Protein AF-0000000087188256 (afdb_homodimer)

Solvent-accessible surface area (backbone atoms only — not comparable to full-atom values): 74090 Å² total; per-residue (Å²): 130,82,76,53,40,55,64,13,43,47,50,51,50,42,29,42,45,52,64,39,50,63,57,51,50,11,58,76,67,72,49,51,45,66,59,46,51,31,27,42,73,59,76,47,74,75,54,70,71,54,49,48,51,50,19,58,75,37,52,33,52,64,63,39,67,71,47,42,60,45,68,49,60,55,23,63,64,74,41,80,24,57,33,60,42,54,86,66,41,47,38,38,49,51,63,48,43,24,70,63,42,73,34,23,54,43,55,33,50,53,41,55,48,48,52,42,57,60,34,44,57,50,87,85,46,42,22,36,36,41,39,37,37,36,38,26,38,66,66,56,36,52,51,35,39,58,62,68,46,39,80,75,47,45,57,59,55,47,46,52,26,66,70,70,21,71,79,38,73,60,27,36,43,33,44,49,40,50,42,35,41,69,73,64,40,37,42,32,33,36,33,42,35,37,30,43,17,38,30,53,29,60,44,72,58,52,92,25,52,26,11,37,67,74,42,28,40,41,43,53,84,69,87,52,82,69,44,78,73,76,57,39,52,56,67,33,37,53,39,38,25,11,36,63,17,27,36,38,36,33,22,21,28,69,50,67,53,81,59,40,34,64,42,39,29,37,29,43,33,55,48,42,42,38,55,50,97,90,40,53,30,33,51,50,26,26,36,19,24,49,36,64,88,44,96,44,85,45,23,45,33,65,41,53,48,44,71,64,58,32,50,52,64,72,54,68,69,94,60,88,55,19,7,38,33,41,34,21,37,37,43,51,56,62,63,72,62,64,80,69,81,70,85,70,81,69,76,66,72,78,77,40,68,67,56,50,51,52,43,41,50,49,35,48,25,67,36,32,24,61,20,41,44,51,33,65,89,42,65,27,54,35,43,46,34,40,30,31,30,44,66,88,37,78,72,40,68,77,40,71,61,49,19,65,72,44,26,40,45,58,40,50,34,53,31,25,56,51,53,68,56,58,36,74,53,64,85,53,90,86,43,23,18,48,49,77,38,73,35,67,33,69,37,69,75,49,46,77,84,63,57,46,61,20,55,23,35,36,32,36,22,55,49,77,62,76,72,62,50,76,63,43,28,40,34,32,30,34,58,68,28,40,55,29,36,79,42,70,52,78,87,62,65,87,55,55,75,58,21,37,31,38,37,24,27,20,39,47,40,30,84,81,29,52,39,13,68,58,38,37,48,53,51,57,34,15,34,54,93,81,42,56,45,80,43,75,34,63,55,28,32,68,46,27,29,85,64,49,44,54,45,54,53,49,35,54,51,48,46,47,49,51,52,47,61,46,61,50,75,78,76,71,74,82,61,84,85,76,80,80,78,55,51,59,53,55,49,73,69,74,78,80,71,78,73,65,90,86,64,80,46,72,66,40,82,69,43,68,42,40,34,67,46,97,81,45,18,45,37,33,39,38,32,31,35,35,54,88,69,32,58,43,86,52,43,33,24,72,42,38,21,40,49,59,96,77,76,85,56,52,69,41,49,68,64,42,73,44,50,74,38,42,37,41,62,57,98,78,20,36,33,40,40,83,90,41,55,47,29,29,37,35,38,28,35,30,50,94,60,45,93,59,63,47,92,78,40,31,45,26,60,41,78,37,84,50,83,76,75,77,126,128,81,75,54,40,56,66,13,44,48,52,50,49,41,28,41,45,52,64,39,51,62,56,52,50,12,57,76,67,73,47,52,45,66,58,44,50,31,26,45,73,59,74,46,75,76,54,70,69,54,49,49,51,49,19,58,74,36,53,33,53,66,64,39,68,70,46,43,62,45,68,51,61,55,24,63,64,75,40,79,25,56,34,60,42,53,86,67,42,46,37,38,49,53,62,47,42,24,71,62,42,74,35,24,53,44,55,34,52,55,40,56,48,48,52,45,60,61,35,43,58,52,85,83,47,41,22,37,36,39,39,38,38,35,38,25,39,65,66,55,36,52,51,35,39,57,60,69,47,38,79,76,47,46,57,60,54,46,46,52,27,64,68,71,23,72,79,40,72,60,26,36,43,32,44,50,38,49,41,35,42,68,74,64,40,37,42,33,34,37,31,44,36,36,30,43,17,39,30,54,30,61,45,73,58,53,90,25,52,26,13,37,69,72,40,29,39,41,41,52,84,70,88,50,83,67,43,76,73,78,56,38,51,56,68,33,37,54,38,38,26,11,35,63,17,28,35,38,36,34,22,21,27,67,50,67,53,80,60,41,37,65,40,40,29,38,28,44,30,56,48,44,42,36,56,50,96,90,40,52,31,32,51,51,27,26,37,18,24,49,36,64,86,44,96,44,85,44,23,46,34,64,40,55,51,44,71,65,59,32,49,51,65,72,54,68,68,95,61,87,57,20,7,38,33,42,34,21,38,37,43,51,54,61,62,73,63,66,81,68,80,72,85,70,80,69,77,65,71,78,76,39,68,67,58,51,51,53,42,41,49,49,36,49,24,68,36,34,25,61,18,42,44,53,32,66,89,42,65,28,54,35,43,46,34,39,30,31,31,44,67,88,37,79,73,40,69,76,40,71,60,50,20,65,73,46,28,40,44,58,41,49,32,53,31,25,56,52,52,67,57,58,36,76,54,66,84,54,90,86,42,22,19,48,49,78,36,72,35,66,35,69,36,69,73,48,46,78,83,64,58,46,61,20,56,24,34,36,33,36,22,55,49,78,62,74,72,61,50,77,63,42,28,40,34,31,31,34,59,66,28,40,54,29,36,78,42,72,52,77,88,62,63,89,53,54,74,58,21,37,32,38,37,23,28,21,40,48,40,30,82,82,30,52,40,12,66,59,40,38,47,52,50,58,33,14,33,54,93,81,44,55,45,80,40,76,35,63,55,29,32,68,46,27,29,84,66,50,45,53,44,54,52,50,35,53,51,48,48,47,48,51,52,46,62,46,61,49,76,78,75,70,74,80,63,87,88,79,82,81,79,50,49,58,53,53,48,71,69,71,79,78,68,78,75,66,89,86,64,79,48,71,65,40,81,69,45,65,42,40,34,67,46,97,83,43,18,44,36,34,39,38,33,32,36,36,53,88,70,35,58,42,86,51,44,34,25,75,42,38,22,40,51,59,97,76,75,85,55,52,68,41,51,70,66,41,73,44,51,74,36,42,37,40,60,55,97,77,20,36,34,41,39,83,88,42,54,47,29,28,36,36,35,28,35,31,50,94,62,45,91,60,64,47,91,78,40,34,46,26,60,40,76,38,84,52,83,75,74,78,129

Radius of gyration: 37.65 Å; Cα contacts (8 Å, |Δi|>4): 3188; chains: 2; bounding box: 120×112×78 Å

Organism: Streptomyces mobaraensis (NCBI:txid35621)

Foldseek 3Di:
DQDAFQLQLLLVVLCQQLLHDLCRLCVQLVHDSVVSVCRNVPVDPDDPVSLCSSCVVSVHDSVCSVRVQFHRPNGFDQAKFFAFDDPVPDWFQFDPLLVVDALALLLLLQLVVLVQLLQAQDQQAAKEKEKEKEKEFDPLLVLLCVLRVVVVVVLVLCQLCVVVCVPDPLSVLLSVLVCCCPVVRIKMKIKMWIFNGAWFDDFCCDDTSNCLLPPDAQDDPRPDLLRLADGSSSSSSLQSQASFSKKKKWWAHPDDDSRHGGGWIKMKHAHTWGDGPRTIGHGIMMRAGQRSPDPDRSDHGIGRDHPVSCVSNVNDDPDSGGIMMMMGIRGFRDPPPPPPVDDDPPPPVNTDVVVSQVSSLLSCLLWQLQLCADEQSRHRNYKYWYFYYYSRHGPGHIDTRHNCVQPVQVSLQLRCVSNVNADCADDDASHKHKDWDKFFFFAWPADPPDGFIFIKMKIKHADDDCNNPAFQWEWEDEQSRTTQEIGHQPPQDPLFGTMYMYIYAACSRPVPTGCSSSRSSLQSQQADNSSNDGADDPSNCNTGHPCRRVSVVVRVVRNSVSRNVRRPDDDPPPDDDDDPFSFRLADAPDPPPPDDPPDADDWDWDGKGWDQDPLLKIKIKTKTFDDPSHDLAWWKAKWKFWADPDDDTHTFAFPDKQWDDQWGADPRTTRGHPPDRMTMMITITDPVPDPDRPVVTYMYIDIDTDDPPDD/DQPAFQLQLLLVVLCQQLLHDLCRLCVQLVHDSVVSNCRNVPVDPDDPVSLCSSCVVSVHDSVCSVRVQFHRPNGFDQAKFFAFDDPVPDWFQFDPLLVVDALALLLLLQLVVLVLLLQAQDQQAAKEKEKEKEKEFDPLLVLLCVLRVVVVVVLVLCQLCVVVCVPDPLSVLLSVLVCCCPVVRIKMKIKMWIFNGAWFDDFCCDDTSNCLLPPDAQDDPRPDLLRLADGSSSSSSLQSQASQSKKKKWWAHPDDDSRHGGGWIKMKHAHTWGDGPRTIGHGIMMRAGQRSPDPDRSDHGIGRDHPVSCVSNVNDDPDSGGIMMMMGIRGFRPPPPPPPVDDDPPPPVNTDVVVSQVSSLLSCLLWQLQLCADEQSRHRNYKYWYFYYYSRHGPGHIDTRHNCVQPVQVSLQLRCLSNVNADCADDDASHKHKDWDWFFFFAWPADPPDGFIFIKMKIKHADDDCNNPDFQWEWEDEQSRTTQEIGHQPPQDPLFGTMYMYIYAACSRPVPTGCSSSRSSLQSQQADNSSNDGADDPSNCNTGHPCRRVSVVVRVVRNSVSRNVRRPDDPPDPDDDDDPFSQRLADAPPPPPPDDPPDADDWDWDGKTWDQDPVLKIKIKTKTFDDPSHDLAFWKAKWKFWADPDDDTHTFAFPDKQWDDQWGADPRTTRGHPPDRMTMMITITDCVPDPDRPVVTGMYIDIDTDDPPDD

pLDDT: mean 82.75, std 16.79, range [26.28, 98.81]

Secondary structure (DSSP, 8-state):
------HHHHHHHHHHHTT--HHHHHHHHT--HHHHHHHHTTS----HHHHHHHHHHTT--HHHHHH--S--SSS--SEEEEEEPPTT--EE-S-HHHHTS-S-HHHHHHHHHHHHHHTBS-TTSPEEEEEEEEEE-HHHHHHHHHHTTHHHHHHHHHHHTTTTTSS-HHHHHHHHHHHHHHTS--EEEEEEEEESB--S-S-SSSSSHHIIIIIEES------TT-S--SS-TTHHHHHTEEEEEEEEEEE-SS-BTTB-S-EEEEEEEEEEEEETTEEEEEEEEEEEE-TTSSSTT-EE-EE--HHHHHHTT---SSSSSEEEEEEEEE----TTS---S-------TT-HHHHHHHHHHHHHHHHTTTT--BTTBPPSEEEEEEEEETTEEEEEEEE--HHHHSHHHHHHHHHHHHT--BSS--STT-EEEEEEEEEEPPTTS--S--EEEEEEEEEEE---GGG-SSSEEEEE-TT----EEEEPTTPPTTPPPEEEEEE-GGGG-TTSTTHHHHHHHHHHT--TT-------HHHHHHT-TTTHHHHHHHHHHHHHHHHHHHS-------SS------TTB----------TTSPBPPEEEEEEEEE-TTS-EEEEEEEE--TTB-TTS-EEEEEEEE-SSS---EE-EEEEEEEESEEEETTEEEEPTT-SEEEEEEEE-GGG-SS-GGGSEEEEEEEESS----/------HHHHHHHHHHHTT--HHHHHHHHT--HHHHHHHHTTS----HHHHHHHHHHTT--HHHHHH--S--SSS--SEEEEEEPPTT--EE-S-HHHHTS-S-HHHHHHHHHHHHHHTBS-TTSPEEEEEEEEEE-HHHHHHHHHHTTHHHHHHHHHHHTTTTTSS-HHHHHHHHHHHHHHTS--EEEEEEEEESB--S-S-SSSSSHHIIIIIEES------TT-S--SS-TTHHHHHTEEEEEEEEEEE-SS-BTTB-S-EEEEEEEEEEEEETTEEEEEEEEEEEE-TTSSSTT-EE-EE--HHHHHHTT---SSSSSEEEEEEEEE----TTS---S-------TT-HHHHHHHHHHHHHHHHTTTT--BTTBPPSEEEEEEEEETTEEEEEEEE--HHHHSHHHHHHHHHHHHT--BSS--STT-EEEEEEEEEEPPTTS--S--EEEEEEEEEEE---GGG-SSSEEEEE-TT----EEEEPTTPPTTPPPEEEEEE-GGGG-TTSTTHHHHHHHHHHT--TT-------HHHHHHT-TTTHHHHHHHHHHHHHHHHHHHS-------SS------TTB----------TTSPBPPEEEEEEEEE-TTS-EEEEEEEE--TTB-TTS-EEEEEEEE-SSS---EE-EEEEEEEESEEEETTEEEEPTT-SEEEEEEEE-GGG-SS-GGGSEEEEEEEESS----

Nearest PDB structures (foldseek):
  1adr-assembly1_A  TM=9.520E-01  e=1.639E-02  Lederbergvirus P22
  2b5a-assembly1_A  TM=8.660E-01  e=9.664E-03  [Bacillus] caldolyticus
  6jq1-assembly1_A  TM=9.090E-01  e=2.501E-02  Deinococcus geothermalis DSM 11300
  3f51-assembly1_A  TM=9.270E-01  e=8.427E-02  Corynebacterium glutamicum
  3f52-assembly1_A  TM=8.864E-01  e=9.366E-02  Corynebacterium glutamicum

Structure (mmCIF, N/CA/C/O backbone):
data_AF-0000000087188256-model_v1
#
loop_
_entity.id
_entity.type
_entity.pdbx_description
1 polymer 'Helix-turn-helix transcriptional regulator'
#
loop_
_atom_site.group_PDB
_atom_site.id
_atom_site.type_symbol
_atom_site.label_atom_id
_atom_site.label_alt_id
_atom_site.label_comp_id
_atom_site.label_asym_id
_atom_site.label_entity_id
_atom_site.label_seq_id
_atom_site.pdbx_PDB_ins_code
_atom_site.Cartn_x
_atom_site.Cartn_y
_atom_site.Cartn_z
_atom_site.occupancy
_atom_site.B_iso_or_equiv
_atom_site.auth_seq_id
_atom_site.auth_comp_id
_atom_site.auth_asym_id
_atom_site.auth_atom_id
_atom_site.pdbx_PDB_model_num
ATOM 1 N N . MET A 1 1 ? -7.973 -43.094 -18.516 1 27.81 1 MET A N 1
ATOM 2 C CA . MET A 1 1 ? -6.621 -43.625 -18.75 1 27.81 1 MET A CA 1
ATOM 3 C C . MET A 1 1 ? -5.648 -42.469 -19.016 1 27.81 1 MET A C 1
ATOM 5 O O . MET A 1 1 ? -5.855 -41.688 -19.938 1 27.81 1 MET A O 1
ATOM 9 N N . GLU A 1 2 ? -5.098 -41.875 -18 1 38.44 2 GLU A N 1
ATOM 10 C CA . GLU A 1 2 ? -4.297 -40.656 -17.906 1 38.44 2 GLU A CA 1
ATOM 11 C C . GLU A 1 2 ? -3.176 -40.656 -18.938 1 38.44 2 GLU A C 1
ATOM 13 O O . GLU A 1 2 ? -2.34 -41.562 -18.969 1 38.44 2 GLU A O 1
ATOM 18 N N . ALA A 1 3 ? -3.375 -40.281 -20.078 1 46.19 3 ALA A N 1
ATOM 19 C CA . ALA A 1 3 ? -2.512 -40.5 -21.234 1 46.19 3 ALA A CA 1
ATOM 20 C C . ALA A 1 3 ? -1.069 -40.125 -20.922 1 46.19 3 ALA A C 1
ATOM 22 O O . ALA A 1 3 ? -0.812 -39.031 -20.406 1 46.19 3 ALA A O 1
ATOM 23 N N . ALA A 1 4 ? -0.248 -41.062 -20.672 1 55.19 4 ALA A N 1
ATOM 24 C CA . ALA A 1 4 ? 1.195 -41 -20.469 1 55.19 4 ALA A CA 1
ATOM 25 C C . ALA A 1 4 ? 1.853 -40.062 -21.484 1 55.19 4 ALA A C 1
ATOM 27 O O . ALA A 1 4 ? 1.381 -39.938 -22.609 1 55.19 4 ALA A O 1
ATOM 28 N N . GLU A 1 5 ? 2.467 -39 -20.953 1 64.12 5 GLU A N 1
ATOM 29 C CA . GLU A 1 5 ? 3.258 -38.125 -21.812 1 64.12 5 GLU A CA 1
ATOM 30 C C . GLU A 1 5 ? 3.99 -38.938 -22.875 1 64.12 5 GLU A C 1
ATOM 32 O O . GLU A 1 5 ? 4.336 -40.094 -22.672 1 64.12 5 GLU A O 1
ATOM 37 N N . ASP A 1 6 ? 3.881 -38.469 -24.188 1 76.31 6 ASP A N 1
ATOM 38 C CA . ASP A 1 6 ? 4.641 -39.094 -25.25 1 76.31 6 ASP A CA 1
ATOM 39 C C . ASP A 1 6 ? 6.121 -39.188 -24.891 1 76.31 6 ASP A C 1
ATOM 41 O O . ASP A 1 6 ? 6.633 -38.375 -24.125 1 76.31 6 ASP A O 1
ATOM 45 N N . PHE A 1 7 ? 6.801 -40.25 -25.297 1 82.06 7 PHE A N 1
ATOM 46 C CA . PHE A 1 7 ? 8.195 -40.5 -24.984 1 82.06 7 PHE A CA 1
ATOM 47 C C . PHE A 1 7 ? 9.086 -39.344 -25.391 1 82.06 7 PHE A C 1
ATOM 49 O O . PHE A 1 7 ? 9.992 -38.938 -24.656 1 82.06 7 PHE A O 1
ATOM 56 N N . GLY A 1 8 ? 8.766 -38.75 -26.5 1 81.5 8 GLY A N 1
ATOM 57 C CA . GLY A 1 8 ? 9.609 -37.688 -27.031 1 81.5 8 GLY A CA 1
ATOM 58 C C . GLY A 1 8 ? 9.719 -36.5 -26.094 1 81.5 8 GLY A C 1
ATOM 59 O O . GLY A 1 8 ? 10.812 -36.188 -25.609 1 81.5 8 GLY A O 1
ATOM 60 N N . PRO A 1 9 ? 8.594 -35.938 -25.828 1 78.38 9 PRO A N 1
ATOM 61 C CA . PRO A 1 9 ? 8.617 -34.781 -24.922 1 78.38 9 PRO A CA 1
ATOM 62 C C . PRO A 1 9 ? 9.195 -35.156 -23.547 1 78.38 9 PRO A C 1
ATOM 64 O O . PRO A 1 9 ? 9.898 -34.344 -22.938 1 78.38 9 PRO A O 1
ATOM 67 N N . TRP A 1 10 ? 8.898 -36.219 -23.094 1 78.12 10 TRP A N 1
ATOM 68 C CA . TRP A 1 10 ? 9.461 -36.688 -21.828 1 78.12 10 TRP A CA 1
ATOM 69 C C . TRP A 1 10 ? 10.977 -36.781 -21.906 1 78.12 10 TRP A C 1
ATOM 71 O O . TRP A 1 10 ? 11.672 -36.281 -21.016 1 78.12 10 TRP A O 1
ATOM 81 N N . LEU A 1 11 ? 11.539 -37.438 -22.984 1 80.88 11 LEU A N 1
ATOM 82 C CA . LEU A 1 11 ? 12.984 -37.562 -23.141 1 80.88 11 LEU A CA 1
ATOM 83 C C . LEU A 1 11 ? 13.656 -36.219 -23.234 1 80.88 11 LEU A C 1
ATOM 85 O O . LEU A 1 11 ? 14.703 -36 -22.625 1 80.88 11 LEU A O 1
ATOM 89 N N . ALA A 1 12 ? 13.047 -35.312 -23.922 1 78.69 12 ALA A N 1
ATOM 90 C CA . ALA A 1 12 ? 13.602 -33.969 -24.047 1 78.69 12 ALA A CA 1
ATOM 91 C C . ALA A 1 12 ? 13.711 -33.281 -22.688 1 78.69 12 ALA A C 1
ATOM 93 O O . ALA A 1 12 ? 14.727 -32.656 -22.375 1 78.69 12 ALA A O 1
ATOM 94 N N . ARG A 1 13 ? 12.742 -33.406 -21.953 1 77.12 13 ARG A N 1
ATOM 95 C CA . ARG A 1 13 ? 12.719 -32.844 -20.609 1 77.12 13 ARG A CA 1
ATOM 96 C C . ARG A 1 13 ? 13.789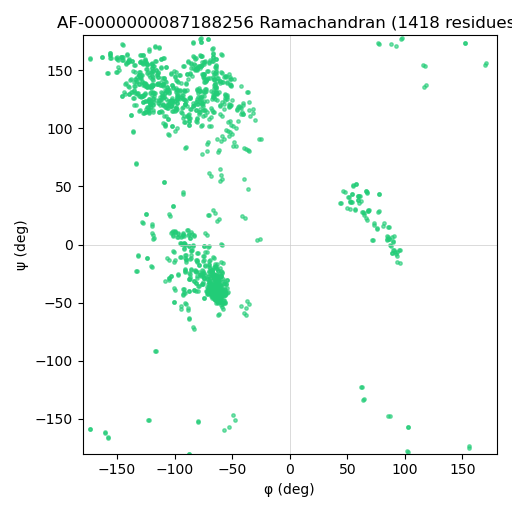 -33.5 -19.719 1 77.12 13 ARG A C 1
ATOM 98 O O . ARG A 1 13 ? 14.477 -32.781 -18.969 1 77.12 13 ARG A O 1
ATOM 105 N N . GLN A 1 14 ? 13.906 -34.781 -19.766 1 78 14 GLN A N 1
ATOM 106 C CA . GLN A 1 14 ? 14.891 -35.5 -18.953 1 78 14 GLN A CA 1
ATOM 107 C C . GLN A 1 14 ? 16.312 -35.094 -19.328 1 78 14 GLN A C 1
ATOM 109 O O . GLN A 1 14 ? 17.172 -34.969 -18.469 1 78 14 GLN A O 1
ATOM 114 N N . LEU A 1 15 ? 16.562 -34.938 -20.656 1 76.38 15 LEU A N 1
ATOM 115 C CA . LEU A 1 15 ? 17.875 -34.5 -21.094 1 76.38 15 LEU A CA 1
ATOM 116 C C . LEU A 1 15 ? 18.188 -33.094 -20.562 1 76.38 15 LEU A C 1
ATOM 118 O O . LEU A 1 15 ? 19.297 -32.844 -20.094 1 76.38 15 LEU A O 1
ATOM 122 N N . ARG A 1 16 ? 17.172 -32.281 -20.594 1 72.38 16 ARG A N 1
ATOM 123 C CA . ARG A 1 16 ? 17.328 -30.953 -20.031 1 72.38 16 ARG A CA 1
ATOM 124 C C . ARG A 1 16 ? 17.656 -31.016 -18.547 1 72.38 16 ARG A C 1
ATOM 126 O O . ARG A 1 16 ? 18.547 -30.312 -18.078 1 72.38 16 ARG A O 1
ATOM 133 N N . ASN A 1 17 ? 16.984 -31.828 -17.859 1 72.75 17 ASN A N 1
ATOM 134 C CA . ASN A 1 17 ? 17.188 -31.984 -16.422 1 72.75 17 ASN A CA 1
ATOM 135 C C . ASN A 1 17 ? 18.578 -32.5 -16.094 1 72.75 17 ASN A C 1
ATOM 137 O O . ASN A 1 17 ? 19.156 -32.156 -15.062 1 72.75 17 ASN A O 1
ATOM 141 N N . ALA A 1 18 ? 19.047 -33.375 -16.906 1 69.25 18 ALA A N 1
ATOM 142 C CA . ALA A 1 18 ? 20.344 -34 -16.703 1 69.25 18 ALA A CA 1
ATOM 143 C C . ALA A 1 18 ? 21.469 -33.125 -17.25 1 69.25 18 ALA A C 1
ATOM 145 O O . ALA A 1 18 ? 22.641 -33.469 -17.125 1 69.25 18 ALA A O 1
ATOM 146 N N . GLY A 1 19 ? 20.969 -31.953 -17.844 1 70.62 19 GLY A N 1
ATOM 147 C CA . GLY A 1 19 ? 21.953 -31.078 -18.469 1 70.62 19 GLY A CA 1
ATOM 148 C C . GLY A 1 19 ? 22.641 -31.719 -19.656 1 70.62 19 GLY A C 1
ATOM 149 O O . GLY A 1 19 ? 23.828 -31.484 -19.906 1 70.62 19 GLY A O 1
ATOM 150 N N . LYS A 1 20 ? 22 -32.656 -20.328 1 75.12 20 LYS A N 1
ATOM 151 C CA . LYS A 1 20 ? 22.547 -33.375 -21.484 1 75.12 20 LYS A CA 1
ATOM 152 C C . LYS A 1 20 ? 21.891 -32.906 -22.781 1 75.12 20 LYS A C 1
ATOM 154 O O . LYS A 1 20 ? 20.688 -32.625 -22.828 1 75.12 20 LYS A O 1
ATOM 159 N N . SER A 1 21 ? 22.734 -32.625 -23.781 1 81.56 21 SER A N 1
ATOM 160 C CA . SER A 1 21 ? 22.203 -32.344 -25.109 1 81.56 21 SER A CA 1
ATOM 161 C C . SER A 1 21 ? 21.797 -33.625 -25.828 1 81.56 21 SER A C 1
ATOM 163 O O . SER A 1 21 ? 22.125 -34.719 -25.375 1 81.56 21 SER A O 1
ATOM 165 N N . GLN A 1 22 ? 20.984 -33.406 -26.875 1 85.38 22 GLN A N 1
ATOM 166 C CA . GLN A 1 22 ? 20.656 -34.562 -27.719 1 85.38 22 GLN A CA 1
ATOM 167 C C . GLN A 1 22 ? 21.922 -35.25 -28.234 1 85.38 22 GLN A C 1
ATOM 169 O O . GLN A 1 22 ? 21.969 -36.469 -28.328 1 85.38 22 GLN A O 1
ATOM 174 N N . THR A 1 23 ? 22.953 -34.406 -28.484 1 84.38 23 THR A N 1
ATOM 175 C CA . THR A 1 23 ? 24.234 -34.906 -28.969 1 84.38 23 THR A CA 1
ATOM 176 C C . THR A 1 23 ? 24.922 -35.75 -27.891 1 84.38 23 THR A C 1
ATOM 178 O O . THR A 1 23 ? 25.453 -36.812 -28.188 1 84.38 23 THR A O 1
ATOM 181 N N . ASP A 1 24 ? 24.812 -35.281 -26.703 1 85.94 24 ASP A N 1
ATOM 182 C CA . ASP A 1 24 ? 25.422 -36 -25.594 1 85.94 24 ASP A CA 1
ATOM 183 C C . ASP A 1 24 ? 24.812 -37.375 -25.438 1 85.94 24 ASP A C 1
ATOM 185 O O . ASP A 1 24 ? 25.531 -38.375 -25.266 1 85.94 24 ASP A O 1
ATOM 189 N N . LEU A 1 25 ? 23.531 -37.406 -25.484 1 88.88 25 LEU A N 1
ATOM 190 C CA . LEU A 1 25 ? 22.844 -38.688 -25.359 1 88.88 25 LEU A CA 1
ATOM 191 C C . LEU A 1 25 ? 23.203 -39.625 -26.5 1 88.88 25 LEU A C 1
ATOM 193 O O . LEU A 1 25 ? 23.422 -40.812 -26.297 1 88.88 25 LEU A O 1
ATOM 197 N N . ALA A 1 26 ? 23.25 -39.125 -27.719 1 88 26 ALA A N 1
ATOM 198 C CA . ALA A 1 26 ? 23.609 -39.906 -28.906 1 88 26 ALA A CA 1
ATOM 199 C C . ALA A 1 26 ? 24.984 -40.531 -28.75 1 88 26 ALA A C 1
ATOM 201 O O . ALA A 1 26 ? 25.141 -41.75 -29.031 1 88 26 ALA A O 1
ATOM 202 N N . VAL A 1 27 ? 25.859 -39.75 -28.25 1 87 27 VAL A N 1
ATOM 203 C CA . VAL A 1 27 ? 27.219 -40.219 -28.047 1 87 27 VAL A CA 1
ATOM 204 C C . VAL A 1 27 ? 27.219 -41.344 -26.984 1 87 27 VAL A C 1
ATOM 206 O O . VAL A 1 27 ? 27.812 -42.406 -27.188 1 87 27 VAL A O 1
ATOM 209 N N . ASP A 1 28 ? 26.516 -41.062 -25.891 1 89.25 28 ASP A N 1
ATOM 210 C CA . ASP A 1 28 ? 26.469 -42.031 -24.797 1 89.25 28 ASP A CA 1
ATOM 211 C C . ASP A 1 28 ? 25.844 -43.344 -25.25 1 89.25 28 ASP A C 1
ATOM 213 O O . ASP A 1 28 ? 26.188 -44.406 -24.75 1 89.25 28 ASP A O 1
ATOM 217 N N . LEU A 1 29 ? 24.922 -43.25 -26.141 1 90.62 29 LEU A N 1
ATOM 218 C CA . LEU A 1 29 ? 24.188 -44.406 -26.609 1 90.62 29 LEU A CA 1
ATOM 219 C C . LEU A 1 29 ? 24.875 -45.031 -27.812 1 90.62 29 LEU A C 1
ATOM 221 O O . LEU A 1 29 ? 24.5 -46.125 -28.25 1 90.62 29 LEU A O 1
ATOM 225 N N . GLY A 1 30 ? 25.891 -44.375 -28.359 1 90.12 30 GLY A N 1
ATOM 226 C CA . GLY A 1 30 ? 26.531 -44.844 -29.578 1 90.12 30 GLY A CA 1
ATOM 227 C C . GLY A 1 30 ? 25.641 -44.75 -30.797 1 90.12 30 GLY A C 1
ATOM 228 O O . GLY A 1 30 ? 25.641 -45.656 -31.641 1 90.12 30 GLY A O 1
ATOM 229 N N . MET A 1 31 ? 24.781 -43.812 -30.75 1 89.31 31 MET A N 1
ATOM 230 C CA . MET A 1 31 ? 23.844 -43.594 -31.844 1 89.31 31 MET A CA 1
ATOM 231 C C . MET A 1 31 ? 24.062 -42.25 -32.469 1 89.31 31 MET A C 1
ATOM 233 O O . MET A 1 31 ? 24.906 -41.469 -32.031 1 89.31 31 MET A O 1
ATOM 237 N N . THR A 1 32 ? 23.438 -41.969 -33.562 1 85.44 32 THR A N 1
ATOM 238 C CA . THR A 1 32 ? 23.531 -40.656 -34.188 1 85.44 32 THR A CA 1
ATOM 239 C C . THR A 1 32 ? 22.578 -39.688 -33.531 1 85.44 32 THR A C 1
ATOM 241 O O . THR A 1 32 ? 21.547 -40.062 -32.969 1 85.44 32 THR A O 1
ATOM 244 N N . ARG A 1 33 ? 23 -38.438 -33.594 1 89.69 33 ARG A N 1
ATOM 245 C CA . ARG A 1 33 ? 22.125 -37.375 -33.094 1 89.69 33 ARG A CA 1
ATOM 246 C C . ARG A 1 33 ? 20.781 -37.406 -33.812 1 89.69 33 ARG A C 1
ATOM 248 O O . ARG A 1 33 ? 19.75 -37.094 -33.188 1 89.69 33 ARG A O 1
ATOM 255 N N . ALA A 1 34 ? 20.812 -37.781 -35.062 1 84.75 34 ALA A N 1
ATOM 256 C CA . ALA A 1 34 ? 19.578 -37.844 -35.844 1 84.75 34 ALA A CA 1
ATOM 257 C C . ALA A 1 34 ? 18.609 -38.875 -35.25 1 84.75 34 ALA A C 1
ATOM 259 O O . ALA A 1 34 ? 17.391 -38.656 -35.25 1 84.75 34 ALA A O 1
ATOM 260 N N . ALA A 1 35 ? 19.094 -39.938 -34.844 1 89.44 35 ALA A N 1
ATOM 261 C CA . ALA A 1 35 ? 18.25 -40.969 -34.25 1 89.44 35 ALA A CA 1
ATOM 262 C C . ALA A 1 35 ? 17.578 -40.438 -32.969 1 89.44 35 ALA A C 1
ATOM 264 O O . ALA A 1 35 ? 16.359 -40.625 -32.781 1 89.44 35 ALA A O 1
ATOM 265 N N . VAL A 1 36 ? 18.344 -39.75 -32.125 1 90.62 36 VAL A N 1
ATOM 266 C CA . VAL A 1 36 ? 17.812 -39.188 -30.875 1 90.62 36 VAL A CA 1
ATOM 267 C C . VAL A 1 36 ? 16.781 -38.094 -31.188 1 90.62 36 VAL A C 1
ATOM 269 O O . VAL A 1 36 ? 15.727 -38.062 -30.562 1 90.62 36 VAL A O 1
ATOM 272 N N . SER A 1 37 ? 17.109 -37.281 -32.125 1 87.5 37 SER A N 1
ATOM 273 C CA . SER A 1 37 ? 16.188 -36.25 -32.562 1 87.5 37 SER A CA 1
ATOM 274 C C . SER A 1 37 ? 14.875 -36.844 -33.062 1 87.5 37 SER A C 1
ATOM 276 O O . SER A 1 37 ? 13.797 -36.312 -32.781 1 87.5 37 SER A O 1
ATOM 278 N N . ALA A 1 38 ? 14.938 -37.938 -33.75 1 85.56 38 ALA A N 1
ATOM 279 C CA . ALA A 1 38 ? 13.75 -38.625 -34.25 1 85.56 38 ALA A CA 1
ATOM 280 C C . ALA A 1 38 ? 12.859 -39.125 -33.125 1 85.56 38 ALA A C 1
ATOM 282 O O . ALA A 1 38 ? 11.633 -39.094 -33.219 1 85.56 38 ALA A O 1
ATOM 283 N N . TRP A 1 39 ? 13.469 -39.562 -32 1 89.75 39 TRP A N 1
ATOM 284 C CA . TRP A 1 39 ? 12.703 -39.969 -30.828 1 89.75 39 TRP A CA 1
ATOM 285 C C . TRP A 1 39 ? 11.984 -38.781 -30.203 1 89.75 39 TRP A C 1
ATOM 287 O O . TRP A 1 39 ? 10.805 -38.875 -29.859 1 89.75 39 TRP A O 1
ATOM 297 N N . ILE A 1 40 ? 12.641 -37.656 -30.047 1 87.19 40 ILE A N 1
ATOM 298 C CA . ILE A 1 40 ? 12.18 -36.5 -29.328 1 87.19 40 ILE A CA 1
ATOM 299 C C . ILE A 1 40 ? 11.039 -35.812 -30.094 1 87.19 40 ILE A C 1
ATOM 301 O O . ILE A 1 40 ? 10.062 -35.375 -29.5 1 87.19 40 ILE A O 1
ATOM 305 N N . VAL A 1 41 ? 11.125 -35.906 -31.469 1 81.06 41 VAL A N 1
ATOM 306 C CA . VAL A 1 41 ? 10.07 -35.281 -32.281 1 81.06 41 VAL A CA 1
ATOM 307 C C . VAL A 1 41 ? 8.977 -36.312 -32.562 1 81.06 41 VAL A C 1
ATOM 309 O O . VAL A 1 41 ? 7.992 -36 -33.25 1 81.06 41 VAL A O 1
ATOM 312 N N . GLY A 1 42 ? 9.078 -37.562 -32.062 1 83.19 42 GLY A N 1
ATOM 313 C CA . GLY A 1 42 ? 8.023 -38.562 -32.125 1 83.19 42 GLY A CA 1
ATOM 314 C C . GLY A 1 42 ? 8.016 -39.344 -33.406 1 83.19 42 GLY A C 1
ATOM 315 O O . GLY A 1 42 ? 7.027 -40 -33.75 1 83.19 42 GLY A O 1
ATOM 316 N N . ARG A 1 43 ? 8.969 -39.156 -34.219 1 78.75 43 ARG A N 1
ATOM 317 C CA . ARG A 1 43 ? 9.023 -39.844 -35.5 1 78.75 43 ARG A CA 1
ATOM 318 C C . ARG A 1 43 ? 9.32 -41.344 -35.312 1 78.75 43 ARG A C 1
ATOM 320 O O . ARG A 1 43 ? 8.977 -42.156 -36.188 1 78.75 43 ARG A O 1
ATOM 327 N N . SER A 1 44 ? 10 -41.75 -34.375 1 84.69 44 SER A N 1
ATOM 328 C CA . SER A 1 44 ? 10.297 -43.156 -34.031 1 84.69 44 SER A CA 1
ATOM 329 C C . SER A 1 44 ? 10.406 -43.344 -32.531 1 84.69 44 SER A C 1
ATOM 331 O O . SER A 1 44 ? 10.422 -42.375 -31.766 1 84.69 44 SER A O 1
ATOM 333 N N . VAL A 1 45 ? 10.289 -44.562 -32.094 1 86.56 45 VAL A N 1
ATOM 334 C CA . VAL A 1 45 ? 10.5 -44.906 -30.672 1 86.56 45 VAL A CA 1
ATOM 335 C C . VAL A 1 45 ? 11.672 -45.906 -30.562 1 86.56 45 VAL A C 1
ATOM 337 O O . VAL A 1 45 ? 11.805 -46.812 -31.375 1 86.56 45 VAL A O 1
ATOM 340 N N . PRO A 1 46 ? 12.469 -45.625 -29.594 1 85.62 46 PRO A N 1
ATOM 341 C CA . PRO A 1 46 ? 13.609 -46.531 -29.453 1 85.62 46 PRO A CA 1
ATOM 342 C C . PRO A 1 46 ? 13.18 -47.969 -29.109 1 85.62 46 PRO A C 1
ATOM 344 O O . PRO A 1 46 ? 12.086 -48.156 -28.562 1 85.62 46 PRO A O 1
ATOM 347 N N . ARG A 1 47 ? 14.039 -48.906 -29.531 1 85.56 47 ARG A N 1
ATOM 348 C CA . ARG A 1 47 ? 13.828 -50.312 -29.156 1 85.56 47 ARG A CA 1
ATOM 349 C C . ARG A 1 47 ? 14.008 -50.5 -27.656 1 85.56 47 ARG A C 1
ATOM 351 O O . ARG A 1 47 ? 14.609 -49.656 -26.984 1 85.56 47 ARG A O 1
ATOM 358 N N . ASP A 1 48 ? 13.555 -51.562 -27.156 1 83.88 48 ASP A N 1
ATOM 359 C CA . ASP A 1 48 ? 13.516 -51.844 -25.734 1 83.88 48 ASP A CA 1
ATOM 360 C C . ASP A 1 48 ? 14.914 -51.812 -25.125 1 83.88 48 ASP A C 1
ATOM 362 O O . ASP A 1 48 ? 15.109 -51.281 -24.031 1 83.88 48 ASP A O 1
ATOM 366 N N . GLU A 1 49 ? 15.75 -52.344 -25.828 1 85.69 49 GLU A N 1
ATOM 367 C CA . GLU A 1 49 ? 17.125 -52.344 -25.328 1 85.69 49 GLU A CA 1
ATOM 368 C C . GLU A 1 49 ? 17.672 -50.938 -25.188 1 85.69 49 GLU A C 1
ATOM 370 O O . GLU A 1 49 ? 18.344 -50.625 -24.203 1 85.69 49 GLU A O 1
ATOM 375 N N . THR A 1 50 ? 17.375 -50.125 -26.156 1 90.12 50 THR A N 1
ATOM 376 C CA . THR A 1 50 ? 17.812 -48.719 -26.125 1 90.12 50 THR A CA 1
ATOM 377 C C . THR A 1 50 ? 17.125 -47.969 -25 1 90.12 50 THR A C 1
ATOM 379 O O . THR A 1 50 ? 17.734 -47.125 -24.328 1 90.12 50 THR A O 1
ATOM 382 N N . ILE A 1 51 ? 15.914 -48.25 -24.688 1 88.44 51 ILE A N 1
ATOM 383 C CA . ILE A 1 51 ? 15.156 -47.625 -23.609 1 88.44 51 ILE A CA 1
ATOM 384 C C . ILE A 1 51 ? 15.812 -47.969 -22.266 1 88.44 51 ILE A C 1
ATOM 386 O O . ILE A 1 51 ? 15.914 -47.094 -21.406 1 88.44 51 ILE A O 1
ATOM 390 N N . ARG A 1 52 ? 16.234 -49.156 -22.156 1 83.38 52 ARG A N 1
ATOM 391 C CA . ARG A 1 52 ? 16.922 -49.531 -20.938 1 83.38 52 ARG A CA 1
ATOM 392 C C . ARG A 1 52 ? 18.219 -48.75 -20.75 1 83.38 52 ARG A C 1
ATOM 394 O O . ARG A 1 52 ? 18.531 -48.312 -19.641 1 83.38 52 ARG A O 1
ATOM 401 N N . ARG A 1 53 ? 18.922 -48.625 -21.766 1 87.25 53 ARG A N 1
ATOM 402 C CA . ARG A 1 53 ? 20.156 -47.875 -21.703 1 87.25 53 ARG A CA 1
ATOM 403 C C . ARG A 1 53 ? 19.891 -46.406 -21.375 1 87.25 53 ARG A C 1
ATOM 405 O O . ARG A 1 53 ? 20.641 -45.781 -20.609 1 87.25 53 ARG A O 1
ATOM 412 N N . ILE A 1 54 ? 18.844 -45.875 -21.969 1 86.94 54 ILE A N 1
ATOM 413 C CA . ILE A 1 54 ? 18.453 -44.5 -21.672 1 86.94 54 ILE A CA 1
ATOM 414 C C . ILE A 1 54 ? 18.109 -44.375 -20.188 1 86.94 54 ILE A C 1
ATOM 416 O O . ILE A 1 54 ? 18.516 -43.406 -19.547 1 86.94 54 ILE A O 1
ATOM 420 N N . ALA A 1 55 ? 17.484 -45.312 -19.688 1 81.69 55 ALA A N 1
ATOM 421 C CA . ALA A 1 55 ? 17.125 -45.312 -18.266 1 81.69 55 ALA A CA 1
ATOM 422 C C . ALA A 1 55 ? 18.375 -45.281 -17.391 1 81.69 55 ALA A C 1
ATOM 424 O O . ALA A 1 55 ? 18.438 -44.531 -16.422 1 81.69 55 ALA A O 1
ATOM 425 N N . ASP A 1 56 ? 19.312 -46.094 -17.781 1 80.56 56 ASP A N 1
ATOM 426 C CA . ASP A 1 56 ? 20.562 -46.156 -17.031 1 80.56 56 ASP A CA 1
ATOM 427 C C . ASP A 1 56 ? 21.297 -44.812 -17.094 1 80.56 56 ASP A C 1
ATOM 429 O O . ASP A 1 56 ? 21.797 -44.344 -16.078 1 80.56 56 ASP A O 1
ATOM 433 N N . LEU A 1 57 ? 21.281 -44.281 -18.234 1 80.56 57 LEU A N 1
ATOM 434 C CA . LEU A 1 57 ? 22.016 -43.031 -18.453 1 80.56 57 LEU A CA 1
ATOM 435 C C . LEU A 1 57 ? 21.359 -41.875 -17.688 1 80.56 57 LEU A C 1
ATOM 437 O O . LEU A 1 57 ? 22.047 -40.969 -17.219 1 80.56 57 LEU A O 1
ATOM 441 N N . LEU A 1 58 ? 20.094 -41.938 -17.609 1 78.19 58 LEU A N 1
ATOM 442 C CA . LEU A 1 58 ? 19.344 -40.906 -16.938 1 78.19 58 LEU A CA 1
ATOM 443 C C . LEU A 1 58 ? 19.109 -41.219 -15.477 1 78.19 58 LEU A C 1
ATOM 445 O O . LEU A 1 58 ? 18.422 -40.5 -14.766 1 78.19 58 LEU A O 1
ATOM 449 N N . ASN A 1 59 ? 19.719 -42.25 -15.039 1 73.31 59 ASN A N 1
ATOM 450 C CA . ASN A 1 59 ? 19.609 -42.75 -13.672 1 73.31 59 ASN A CA 1
ATOM 451 C C . ASN A 1 59 ? 18.141 -42.844 -13.227 1 73.31 59 ASN A C 1
ATOM 453 O O . ASN A 1 59 ? 17.781 -42.312 -12.18 1 73.31 59 ASN A O 1
ATOM 457 N N . THR A 1 60 ? 17.359 -43.375 -14.102 1 74.25 60 THR A N 1
ATOM 458 C CA . THR A 1 60 ? 15.945 -43.594 -13.805 1 74.25 60 THR A CA 1
ATOM 459 C C . THR A 1 60 ? 15.57 -45.062 -14.055 1 74.25 60 THR A C 1
ATOM 461 O O . THR A 1 60 ? 16.391 -45.844 -14.57 1 74.25 60 THR A O 1
ATOM 464 N N . ASP A 1 61 ? 14.492 -45.5 -13.445 1 68.56 61 ASP A N 1
ATOM 465 C CA . ASP A 1 61 ? 14.062 -46.875 -13.625 1 68.56 61 ASP A CA 1
ATOM 466 C C . ASP A 1 61 ? 13.195 -47.031 -14.875 1 68.56 61 ASP A C 1
ATOM 468 O O . ASP A 1 61 ? 12.656 -46.031 -15.383 1 68.56 61 ASP A O 1
ATOM 472 N N . LEU A 1 62 ? 13.18 -48.25 -15.391 1 73.62 62 LEU A N 1
ATOM 473 C CA . LEU A 1 62 ? 12.453 -48.562 -16.609 1 73.62 62 LEU A CA 1
ATOM 474 C C . LEU A 1 62 ? 10.977 -48.219 -16.469 1 73.62 62 LEU A C 1
ATOM 476 O O . LEU A 1 62 ? 10.336 -47.781 -17.438 1 73.62 62 LEU A O 1
ATOM 480 N N . GLU A 1 63 ? 10.539 -48.312 -15.281 1 68.19 63 GLU A N 1
ATOM 481 C CA . GLU A 1 63 ? 9.125 -48.031 -15.055 1 68.19 63 GLU A CA 1
ATOM 482 C C . GLU A 1 63 ? 8.828 -46.531 -15.25 1 68.19 63 GLU A C 1
ATOM 484 O O . GLU A 1 63 ? 7.812 -46.188 -15.844 1 68.19 63 GLU A O 1
ATOM 489 N N . THR A 1 64 ? 9.719 -45.75 -14.859 1 71.81 64 THR A N 1
ATOM 490 C CA . THR A 1 64 ? 9.57 -44.312 -15 1 71.81 64 THR A CA 1
ATOM 491 C C . THR A 1 64 ? 9.562 -43.906 -16.469 1 71.81 64 THR A C 1
ATOM 493 O O . THR A 1 64 ? 8.789 -43.031 -16.875 1 71.81 64 THR A O 1
ATOM 496 N N . ILE A 1 65 ? 10.438 -44.594 -17.219 1 72.44 65 ILE A N 1
ATOM 497 C CA . ILE A 1 65 ? 10.516 -44.25 -18.641 1 72.44 65 ILE A CA 1
ATOM 498 C C . ILE A 1 65 ? 9.234 -44.688 -19.328 1 72.44 65 ILE A C 1
ATOM 500 O O . ILE A 1 65 ? 8.742 -44.031 -20.234 1 72.44 65 ILE A O 1
ATOM 504 N N . HIS A 1 66 ? 8.656 -45.812 -18.797 1 74.38 66 HIS A N 1
ATOM 505 C CA . HIS A 1 66 ? 7.465 -46.344 -19.438 1 74.38 66 HIS A CA 1
ATOM 506 C C . HIS A 1 66 ? 6.215 -45.562 -19.031 1 74.38 66 HIS A C 1
ATOM 508 O O . HIS A 1 66 ? 5.355 -45.281 -19.859 1 74.38 66 HIS A O 1
ATOM 514 N N . THR A 1 67 ? 6.215 -45.25 -17.797 1 69.94 67 THR A N 1
ATOM 515 C CA . THR A 1 67 ? 5.012 -44.594 -17.312 1 69.94 67 THR A CA 1
ATOM 516 C C . THR A 1 67 ? 5.098 -43.094 -17.562 1 69.94 67 THR A C 1
ATOM 518 O O . THR A 1 67 ? 4.07 -42.406 -17.688 1 69.94 67 THR A O 1
ATOM 521 N N . ARG A 1 68 ? 6.32 -42.656 -17.719 1 67.19 68 ARG A N 1
ATOM 522 C CA . ARG A 1 68 ? 6.637 -41.25 -17.953 1 67.19 68 ARG A CA 1
ATOM 523 C C . ARG A 1 68 ? 5.828 -40.344 -17.016 1 67.19 68 ARG A C 1
ATOM 525 O O . ARG A 1 68 ? 5.328 -39.312 -17.438 1 67.19 68 ARG A O 1
ATOM 532 N N . SER A 1 69 ? 5.652 -40.875 -15.82 1 60.5 69 SER A N 1
ATOM 533 C CA . SER A 1 69 ? 4.836 -40.188 -14.836 1 60.5 69 SER A CA 1
ATOM 534 C C . SER A 1 69 ? 5.691 -39.25 -13.961 1 60.5 69 SER A C 1
ATOM 536 O O . SER A 1 69 ? 5.168 -38.375 -13.273 1 60.5 69 SER A O 1
ATOM 538 N N . ALA A 1 70 ? 7.016 -39.562 -13.883 1 61.34 70 ALA A N 1
ATOM 539 C CA . ALA A 1 70 ? 7.934 -38.781 -13.062 1 61.34 70 ALA A CA 1
ATOM 540 C C . ALA A 1 70 ? 9.219 -38.469 -13.82 1 61.34 70 ALA A C 1
ATOM 542 O O . ALA A 1 70 ? 9.516 -39.094 -14.844 1 61.34 70 ALA A O 1
ATOM 543 N N . ASP A 1 71 ? 9.875 -37.375 -13.422 1 64.69 71 ASP A N 1
ATOM 544 C CA . ASP A 1 71 ? 11.164 -37.031 -14.023 1 64.69 71 ASP A CA 1
ATOM 545 C C . ASP A 1 71 ? 12.281 -37.938 -13.484 1 64.69 71 ASP A C 1
ATOM 547 O O . ASP A 1 71 ? 12.172 -38.469 -12.383 1 64.69 71 ASP A O 1
ATOM 551 N N . ALA A 1 72 ? 13.219 -38.188 -14.453 1 61.41 72 ALA A N 1
ATOM 552 C CA . ALA A 1 72 ? 14.391 -38.969 -14.055 1 61.41 72 ALA A CA 1
ATOM 553 C C . ALA A 1 72 ? 15.117 -38.281 -12.891 1 61.41 72 ALA A C 1
ATOM 555 O O . ALA A 1 72 ? 15 -37.094 -12.695 1 61.41 72 ALA A O 1
ATOM 556 N N . GLN A 1 73 ? 15.672 -39.125 -11.969 1 55.16 73 GLN A N 1
ATOM 557 C CA . GLN A 1 73 ? 16.391 -38.688 -10.773 1 55.16 73 GLN A CA 1
ATOM 558 C C . GLN A 1 73 ? 17.672 -37.969 -11.148 1 55.16 73 GLN A C 1
ATOM 560 O O . GLN A 1 73 ? 18.203 -37.188 -10.352 1 55.16 73 GLN A O 1
ATOM 565 N N . LEU A 1 74 ? 18.281 -38.25 -12.227 1 52.56 74 LEU A N 1
ATOM 566 C CA . LEU A 1 74 ? 19.609 -37.781 -12.555 1 52.56 74 LEU A CA 1
ATOM 567 C C . LEU A 1 74 ? 19.609 -36.25 -12.75 1 52.56 74 LEU A C 1
ATOM 569 O O . LEU A 1 74 ? 20.656 -35.625 -12.914 1 52.56 74 LEU A O 1
ATOM 573 N N . GLY A 1 75 ? 18.828 -35.625 -12.141 1 56 75 GLY A N 1
ATOM 574 C CA . GLY A 1 75 ? 18.922 -34.188 -12.266 1 56 75 GLY A CA 1
ATOM 575 C C . GLY A 1 75 ? 19.078 -33.469 -10.93 1 56 75 GLY A C 1
ATOM 576 O O . GLY A 1 75 ? 19.188 -34.125 -9.891 1 56 75 GLY A O 1
ATOM 577 N N . LEU A 1 76 ? 19.641 -32.312 -10.977 1 63.31 76 LEU A N 1
ATOM 578 C CA . LEU A 1 76 ? 19.797 -31.547 -9.758 1 63.31 76 LEU A CA 1
ATOM 579 C C . LEU A 1 76 ? 18.547 -31.641 -8.875 1 63.31 76 LEU A C 1
ATOM 581 O O . LEU A 1 76 ? 17.422 -31.641 -9.383 1 63.31 76 LEU A O 1
ATOM 585 N N . PRO A 1 77 ? 18.781 -32.125 -7.66 1 77.06 77 PRO A N 1
ATOM 586 C CA . PRO A 1 77 ? 17.688 -32.375 -6.723 1 77.06 77 PRO A CA 1
ATOM 587 C C . PRO A 1 77 ? 16.75 -31.188 -6.547 1 77.06 77 PRO A C 1
ATOM 589 O O . PRO A 1 77 ? 17.188 -30.047 -6.73 1 77.06 77 PRO A O 1
ATOM 592 N N . VAL A 1 78 ? 15.531 -31.578 -6.43 1 89.06 78 VAL A N 1
ATOM 593 C CA . VAL A 1 78 ? 14.578 -30.562 -6 1 89.06 78 VAL A CA 1
ATOM 594 C C . VAL A 1 78 ? 14.977 -30.031 -4.617 1 89.06 78 VAL A C 1
ATOM 596 O O . VAL A 1 78 ? 15.172 -30.812 -3.686 1 89.06 78 VAL A O 1
ATOM 599 N N . SER A 1 79 ? 15.25 -28.75 -4.535 1 90.75 79 SER A N 1
ATOM 600 C CA . SER A 1 79 ? 15.625 -28.094 -3.289 1 90.75 79 SER A CA 1
ATOM 601 C C . SER A 1 79 ? 15.352 -26.594 -3.352 1 90.75 79 SER A C 1
ATOM 603 O O . SER A 1 79 ? 14.57 -26.141 -4.188 1 90.75 79 SER A O 1
ATOM 605 N N . TRP A 1 80 ? 15.945 -25.922 -2.359 1 94.5 80 TRP A N 1
ATOM 606 C CA . TRP A 1 80 ? 15.766 -24.469 -2.305 1 94.5 80 TRP A CA 1
ATOM 607 C C . TRP A 1 80 ? 16.953 -23.766 -2.939 1 94.5 80 TRP A C 1
ATOM 609 O O . TRP A 1 80 ? 18.109 -24.078 -2.645 1 94.5 80 TRP A O 1
ATOM 619 N N . TYR A 1 81 ? 16.688 -22.906 -3.818 1 92.81 81 TYR A N 1
ATOM 620 C CA . TYR A 1 81 ? 17.672 -22.062 -4.484 1 92.81 81 TYR A CA 1
ATOM 621 C C . TYR A 1 81 ? 17.359 -20.594 -4.262 1 92.81 81 TYR A C 1
ATOM 623 O O . TYR A 1 81 ? 16.281 -20.109 -4.629 1 92.81 81 TYR A O 1
ATOM 631 N N . HIS A 1 82 ? 18.312 -19.859 -3.662 1 93.69 82 HIS A N 1
ATOM 632 C CA . HIS A 1 82 ? 18.062 -18.484 -3.211 1 93.69 82 HIS A CA 1
ATOM 633 C C . HIS A 1 82 ? 18.672 -17.484 -4.18 1 93.69 82 HIS A C 1
ATOM 635 O O . HIS A 1 82 ? 19.781 -17.672 -4.68 1 93.69 82 HIS A O 1
ATOM 641 N N . ARG A 1 83 ? 17.953 -16.438 -4.492 1 92.56 83 ARG A N 1
ATOM 642 C CA . ARG A 1 83 ? 18.469 -15.336 -5.309 1 92.56 83 ARG A CA 1
ATOM 643 C C . ARG A 1 83 ? 19.578 -14.586 -4.586 1 92.56 83 ARG A C 1
ATOM 645 O O . ARG A 1 83 ? 19.406 -14.156 -3.441 1 92.56 83 ARG A O 1
ATOM 652 N N . PRO A 1 84 ? 20.703 -14.398 -5.23 1 91.19 84 PRO A N 1
ATOM 653 C CA . PRO A 1 84 ? 21.766 -13.609 -4.602 1 91.19 84 PRO A CA 1
ATOM 654 C C . PRO A 1 84 ? 21.391 -12.141 -4.434 1 91.19 84 PRO A C 1
ATOM 656 O O . PRO A 1 84 ? 20.516 -11.641 -5.145 1 91.19 84 PRO A O 1
ATOM 659 N N . ALA A 1 85 ? 22.062 -11.492 -3.502 1 91.38 85 ALA A N 1
ATOM 660 C CA . ALA A 1 85 ? 21.859 -10.062 -3.26 1 91.38 85 ALA A CA 1
ATOM 661 C C . ALA A 1 85 ? 22.328 -9.234 -4.453 1 91.38 85 ALA A C 1
ATOM 663 O O . ALA A 1 85 ? 23.062 -9.727 -5.309 1 91.38 85 ALA A O 1
ATOM 664 N N . HIS A 1 86 ? 21.859 -8.023 -4.508 1 89.88 86 HIS A N 1
ATOM 665 C CA . HIS A 1 86 ? 22.203 -7.109 -5.59 1 89.88 86 HIS A CA 1
ATOM 666 C C . HIS A 1 86 ? 23.641 -6.594 -5.43 1 89.88 86 HIS A C 1
ATOM 668 O O . HIS A 1 86 ? 24.078 -6.309 -4.312 1 89.88 86 HIS A O 1
ATOM 674 N N . ASP A 1 87 ? 24.25 -6.387 -6.508 1 86.88 87 ASP A N 1
ATOM 675 C CA . ASP A 1 87 ? 25.625 -5.879 -6.484 1 86.88 87 ASP A CA 1
ATOM 676 C C . ASP A 1 87 ? 25.656 -4.395 -6.129 1 86.88 87 ASP A C 1
ATOM 678 O O . ASP A 1 87 ? 26.656 -3.893 -5.621 1 86.88 87 ASP A O 1
ATOM 682 N N . ASP A 1 88 ? 24.625 -3.736 -6.379 1 87.5 88 ASP A N 1
ATOM 683 C CA . ASP A 1 88 ? 24.625 -2.283 -6.227 1 87.5 88 ASP A CA 1
ATOM 684 C C . ASP A 1 88 ? 24.297 -1.882 -4.793 1 87.5 88 ASP A C 1
ATOM 686 O O . ASP A 1 88 ? 24.062 -0.706 -4.512 1 87.5 88 ASP A O 1
ATOM 690 N N . GLY A 1 89 ? 24.172 -2.791 -3.896 1 86.69 89 GLY A N 1
ATOM 691 C CA . GLY A 1 89 ? 23.969 -2.492 -2.488 1 86.69 89 GLY A CA 1
ATOM 692 C C . GLY A 1 89 ? 22.5 -2.375 -2.107 1 86.69 89 GLY A C 1
ATOM 693 O O . GLY A 1 89 ? 22.188 -2.092 -0.953 1 86.69 89 GLY A O 1
ATOM 694 N N . GLY A 1 90 ? 21.641 -2.6 -3.086 1 89.56 90 GLY A N 1
ATOM 695 C CA . GLY A 1 90 ? 20.219 -2.629 -2.75 1 89.56 90 GLY A CA 1
ATOM 696 C C . GLY A 1 90 ? 19.859 -3.758 -1.806 1 89.56 90 GLY A C 1
ATOM 697 O O . GLY A 1 90 ? 20.359 -4.875 -1.938 1 89.56 90 GLY A O 1
ATOM 698 N N . ARG A 1 91 ? 19.109 -3.359 -0.735 1 88.81 91 ARG A N 1
ATOM 699 C CA . ARG A 1 91 ? 18.609 -4.344 0.214 1 88.81 91 ARG A CA 1
ATOM 700 C C . ARG A 1 91 ? 17.094 -4.18 0.413 1 88.81 91 ARG A C 1
ATOM 702 O O . ARG A 1 91 ? 16.609 -3.062 0.584 1 88.81 91 ARG A O 1
ATOM 709 N N . GLU A 1 92 ? 16.406 -5.277 0.246 1 87.19 92 GLU A N 1
ATOM 710 C CA . GLU A 1 92 ? 14.969 -5.297 0.534 1 87.19 92 GLU A CA 1
ATOM 711 C C . GLU A 1 92 ? 14.68 -6.02 1.846 1 87.19 92 GLU A C 1
ATOM 713 O O . GLU A 1 92 ? 14.977 -7.211 1.982 1 87.19 92 GLU A O 1
ATOM 718 N N . TYR A 1 93 ? 14.07 -5.363 2.812 1 83.12 93 TYR A N 1
ATOM 719 C CA . TYR A 1 93 ? 13.812 -5.961 4.117 1 83.12 93 TYR A CA 1
ATOM 720 C C . TYR A 1 93 ? 12.359 -6.414 4.23 1 83.12 93 TYR A C 1
ATOM 722 O O . TYR A 1 93 ? 11.758 -6.312 5.297 1 83.12 93 TYR A O 1
ATOM 730 N N . GLY A 1 94 ? 11.844 -6.836 3.084 1 76.94 94 GLY A N 1
ATOM 731 C CA . GLY A 1 94 ? 10.492 -7.352 3.018 1 76.94 94 GLY A CA 1
ATOM 732 C C . GLY A 1 94 ? 9.844 -7.164 1.658 1 76.94 94 GLY A C 1
ATOM 733 O O . GLY A 1 94 ? 10.453 -6.59 0.752 1 76.94 94 GLY A O 1
ATOM 734 N N . ASN A 1 95 ? 8.695 -7.742 1.559 1 77.88 95 ASN A N 1
ATOM 735 C CA . ASN A 1 95 ? 7.883 -7.586 0.356 1 77.88 95 ASN A CA 1
ATOM 736 C C . ASN A 1 95 ? 6.992 -6.348 0.439 1 77.88 95 ASN A C 1
ATOM 738 O O . ASN A 1 95 ? 5.973 -6.359 1.133 1 77.88 95 ASN A O 1
ATOM 742 N N . ALA A 1 96 ? 7.379 -5.355 -0.302 1 76.62 96 ALA A N 1
ATOM 743 C CA . ALA A 1 96 ? 6.668 -4.082 -0.25 1 76.62 96 ALA A CA 1
ATOM 744 C C . ALA A 1 96 ? 5.207 -4.25 -0.654 1 76.62 96 ALA A C 1
ATOM 746 O O . ALA A 1 96 ? 4.328 -3.561 -0.129 1 76.62 96 ALA A O 1
ATOM 747 N N . ALA A 1 97 ? 4.949 -5.109 -1.544 1 74.12 97 ALA A N 1
ATOM 748 C CA . ALA A 1 97 ? 3.584 -5.34 -2.004 1 74.12 97 ALA A CA 1
ATOM 749 C C . ALA A 1 97 ? 2.713 -5.895 -0.878 1 74.12 97 ALA A C 1
ATOM 751 O O . ALA A 1 97 ? 1.522 -5.582 -0.796 1 74.12 97 ALA A O 1
ATOM 752 N N . ALA A 1 98 ? 3.35 -6.613 -0.024 1 71.56 98 ALA A N 1
ATOM 753 C CA . ALA A 1 98 ? 2.619 -7.223 1.085 1 71.56 98 ALA A CA 1
ATOM 754 C C . ALA A 1 98 ? 2.162 -6.164 2.086 1 71.56 98 ALA A C 1
ATOM 756 O O . ALA A 1 98 ? 1.145 -6.336 2.76 1 71.56 98 ALA A O 1
ATOM 757 N N . PHE A 1 99 ? 2.816 -5.062 2.105 1 68.5 99 PHE A N 1
ATOM 758 C CA . PHE A 1 99 ? 2.477 -4.004 3.049 1 68.5 99 PHE A CA 1
ATOM 759 C C . PHE A 1 99 ? 1.254 -3.229 2.572 1 68.5 99 PHE A C 1
ATOM 761 O O . PHE A 1 99 ? 0.613 -2.525 3.357 1 68.5 99 PHE A O 1
ATOM 768 N N . ALA A 1 100 ? 1.017 -3.43 1.307 1 67.62 100 ALA A N 1
ATOM 769 C CA . ALA A 1 100 ? -0.186 -2.793 0.773 1 67.62 100 ALA A CA 1
ATOM 770 C C . ALA A 1 100 ? -1.445 -3.467 1.31 1 67.62 100 ALA A C 1
ATOM 772 O O . ALA A 1 100 ? -2.531 -2.883 1.275 1 67.62 100 ALA A O 1
ATOM 773 N N . PHE A 1 101 ? -1.105 -4.727 1.837 1 67.81 101 PHE A N 1
ATOM 774 C CA . PHE A 1 101 ? -2.234 -5.508 2.332 1 67.81 101 PHE A CA 1
ATOM 775 C C . PHE A 1 101 ? -2.002 -5.938 3.775 1 67.81 101 PHE A C 1
ATOM 777 O O . PHE A 1 101 ? -0.865 -6.195 4.176 1 67.81 101 PHE A O 1
ATOM 784 N N . GLU A 1 102 ? -3.01 -5.883 4.602 1 66.06 102 GLU A N 1
ATOM 785 C CA . GLU A 1 102 ? -2.908 -6.43 5.949 1 66.06 102 GLU A CA 1
ATOM 786 C C . GLU A 1 102 ? -2.959 -7.957 5.93 1 66.06 102 GLU A C 1
ATOM 788 O O . GLU A 1 102 ? -3.572 -8.547 5.043 1 66.06 102 GLU A O 1
ATOM 793 N N . ALA A 1 103 ? -2.104 -8.547 6.789 1 75.31 103 ALA A N 1
ATOM 794 C CA . ALA A 1 103 ? -2.186 -9.992 6.957 1 75.31 103 ALA A CA 1
ATOM 795 C C . ALA A 1 103 ? -3.547 -10.406 7.504 1 75.31 103 ALA A C 1
ATOM 797 O O . ALA A 1 103 ? -3.703 -10.602 8.711 1 75.31 103 ALA A O 1
ATOM 798 N N . ASP A 1 104 ? -4.531 -10.508 6.645 1 82.94 104 ASP A N 1
ATOM 799 C CA . ASP A 1 104 ? -5.941 -10.75 6.934 1 82.94 104 ASP A CA 1
ATOM 800 C C . ASP A 1 104 ? -6.516 -11.805 5.996 1 82.94 104 ASP A C 1
ATOM 802 O O . ASP A 1 104 ? -6.488 -11.641 4.773 1 82.94 104 ASP A O 1
ATOM 806 N N . VAL A 1 105 ? -6.996 -12.891 6.637 1 92.06 105 VAL A N 1
ATOM 807 C CA . VAL A 1 105 ? -7.492 -13.984 5.812 1 92.06 105 VAL A CA 1
ATOM 808 C C . VAL A 1 105 ? -8.688 -13.516 4.992 1 92.06 105 VAL A C 1
ATOM 810 O O . VAL A 1 105 ? -8.969 -14.062 3.924 1 92.06 105 VAL A O 1
ATOM 813 N N . SER A 1 106 ? -9.422 -12.539 5.484 1 91.81 106 SER A N 1
ATOM 814 C CA . SER A 1 106 ? -10.539 -11.992 4.719 1 91.81 106 SER A CA 1
ATOM 815 C C . SER A 1 106 ? -10.055 -11.297 3.449 1 91.81 106 SER A C 1
ATOM 817 O O . SER A 1 106 ? -10.695 -11.398 2.398 1 91.81 106 SER A O 1
ATOM 819 N N . VAL A 1 107 ? -8.984 -10.609 3.605 1 89.62 107 VAL A N 1
ATOM 820 C CA . VAL A 1 107 ? -8.398 -9.93 2.453 1 89.62 107 VAL A CA 1
ATOM 821 C C . VAL A 1 107 ? -7.867 -10.969 1.464 1 89.62 107 VAL A C 1
ATOM 823 O O . VAL A 1 107 ? -8.047 -10.828 0.252 1 89.62 107 VAL A O 1
ATOM 826 N N . LEU A 1 108 ? -7.246 -11.961 1.972 1 94.06 108 LEU A N 1
ATOM 827 C CA . LEU A 1 108 ? -6.766 -13.047 1.126 1 94.06 108 LEU A CA 1
ATOM 828 C C . LEU A 1 108 ? -7.914 -13.68 0.345 1 94.06 108 LEU A C 1
ATOM 830 O O . LEU A 1 108 ? -7.805 -13.891 -0.865 1 94.06 108 LEU A O 1
ATOM 834 N N . ALA A 1 109 ? -8.961 -14.008 1.079 1 96.25 109 ALA A N 1
ATOM 835 C CA . ALA A 1 109 ? -10.109 -14.648 0.438 1 96.25 109 ALA A CA 1
ATOM 836 C C . ALA A 1 109 ? -10.648 -13.781 -0.696 1 96.25 109 ALA A C 1
ATOM 838 O O . ALA A 1 109 ? -11.039 -14.297 -1.747 1 96.25 109 ALA A O 1
ATOM 839 N N . ARG A 1 110 ? -10.711 -12.539 -0.453 1 93.56 110 ARG A N 1
ATOM 840 C CA . ARG A 1 110 ? -11.219 -11.617 -1.465 1 93.56 110 ARG A CA 1
ATOM 841 C C . ARG A 1 110 ? -10.312 -11.609 -2.695 1 93.56 110 ARG A C 1
ATOM 843 O O . ARG A 1 110 ? -10.797 -11.758 -3.822 1 93.56 110 ARG A O 1
ATOM 850 N N . GLU A 1 111 ? -9.016 -11.5 -2.516 1 91.88 111 GLU A N 1
ATOM 851 C CA . GLU A 1 111 ? -8.07 -11.352 -3.617 1 91.88 111 GLU A CA 1
ATOM 852 C C . GLU A 1 111 ? -7.883 -12.672 -4.363 1 91.88 111 GLU A C 1
ATOM 854 O O . GLU A 1 111 ? -7.867 -12.695 -5.594 1 91.88 111 GLU A O 1
ATOM 859 N N . ALA A 1 112 ? -7.703 -13.727 -3.629 1 95.25 112 ALA A N 1
ATOM 860 C CA . ALA A 1 112 ? -7.461 -15.031 -4.246 1 95.25 112 ALA A CA 1
ATOM 861 C C . ALA A 1 112 ? -8.688 -15.508 -5.023 1 95.25 112 ALA A C 1
ATOM 863 O O . ALA A 1 112 ? -8.555 -16.062 -6.117 1 95.25 112 ALA A O 1
ATOM 864 N N . THR A 1 113 ? -9.844 -15.273 -4.453 1 96.81 113 THR A N 1
ATOM 865 C CA . THR A 1 113 ? -11.07 -15.711 -5.121 1 96.81 113 THR A CA 1
ATOM 866 C C . THR A 1 113 ? -11.328 -14.883 -6.375 1 96.81 113 THR A C 1
ATOM 868 O O . THR A 1 113 ? -11.789 -15.414 -7.387 1 96.81 113 THR A O 1
ATOM 871 N N . GLN A 1 114 ? -11.117 -13.617 -6.285 1 93.25 114 GLN A N 1
ATOM 872 C CA . GLN A 1 114 ? -11.25 -12.789 -7.48 1 93.25 114 GLN A CA 1
ATOM 873 C C . GLN A 1 114 ? -10.328 -13.289 -8.594 1 93.25 114 GLN A C 1
ATOM 875 O O . GLN A 1 114 ? -10.727 -13.328 -9.758 1 93.25 114 GLN A O 1
ATOM 880 N N . ASN A 1 115 ? -9.117 -13.656 -8.234 1 92.06 115 ASN A N 1
ATOM 881 C CA . ASN A 1 115 ? -8.18 -14.18 -9.227 1 92.06 115 ASN A CA 1
ATOM 882 C C . ASN A 1 115 ? -8.68 -15.484 -9.836 1 92.06 115 ASN A C 1
ATOM 884 O O . ASN A 1 115 ? -8.492 -15.727 -11.031 1 92.06 115 ASN A O 1
ATOM 888 N N . SER A 1 116 ? -9.25 -16.297 -9.008 1 95.62 116 SER A N 1
ATOM 889 C CA . SER A 1 116 ? -9.82 -17.531 -9.516 1 95.62 116 SER A CA 1
ATOM 890 C C . SER A 1 116 ? -10.961 -17.25 -10.492 1 95.62 116 SER A C 1
ATOM 892 O O . SER A 1 116 ? -11.086 -17.938 -11.516 1 95.62 116 SER A O 1
ATOM 894 N N . LEU A 1 117 ? -11.789 -16.266 -10.195 1 94.81 117 LEU A N 1
ATOM 895 C CA . LEU A 1 117 ? -12.875 -15.875 -11.086 1 94.81 117 LEU A CA 1
ATOM 896 C C . LEU A 1 117 ? -12.336 -15.359 -12.414 1 94.81 117 LEU A C 1
ATOM 898 O O . LEU A 1 117 ? -12.891 -15.664 -13.477 1 94.81 117 LEU A O 1
ATOM 902 N N . ASP A 1 118 ? -11.273 -14.625 -12.367 1 91.06 118 ASP A N 1
ATOM 903 C CA . ASP A 1 118 ? -10.648 -14.086 -13.57 1 91.06 118 ASP A CA 1
ATOM 904 C C . ASP A 1 118 ? -10.086 -15.195 -14.445 1 91.06 118 ASP A C 1
ATOM 906 O O . ASP A 1 118 ? -9.969 -15.039 -15.664 1 91.06 118 ASP A O 1
ATOM 910 N N . ALA A 1 119 ? -9.742 -16.359 -13.836 1 92.94 119 ALA A N 1
ATOM 911 C CA . ALA A 1 119 ? -9.102 -17.453 -14.539 1 92.94 119 ALA A CA 1
ATOM 912 C C . ALA A 1 119 ? -10.125 -18.5 -14.977 1 92.94 119 ALA A C 1
ATOM 914 O O . ALA A 1 119 ? -9.75 -19.578 -15.438 1 92.94 119 ALA A O 1
ATOM 915 N N . ARG A 1 120 ? -11.367 -18.188 -14.844 1 94.62 120 ARG A N 1
ATOM 916 C CA . ARG A 1 120 ? -12.414 -19.156 -15.172 1 94.62 120 ARG A CA 1
ATOM 917 C C . ARG A 1 120 ? -12.266 -19.656 -16.609 1 94.62 120 ARG A C 1
ATOM 919 O O . ARG A 1 120 ? -12.156 -18.859 -17.531 1 94.62 120 ARG A O 1
ATOM 926 N N . LEU A 1 121 ? -12.273 -20.969 -16.734 1 95.81 121 LEU A N 1
ATOM 927 C CA . LEU A 1 121 ? -12.016 -21.609 -18.031 1 95.81 121 LEU A CA 1
ATOM 928 C C . LEU A 1 121 ? -13.297 -21.75 -18.828 1 95.81 121 LEU A C 1
ATOM 930 O O . LEU A 1 121 ? -13.383 -21.266 -19.953 1 95.81 121 LEU A O 1
ATOM 934 N N . ASP A 1 122 ? -14.234 -22.531 -18.328 1 96 122 ASP A N 1
ATOM 935 C CA . ASP A 1 122 ? -15.562 -22.672 -18.906 1 96 122 ASP A CA 1
ATOM 936 C C . ASP A 1 122 ? -16.547 -21.688 -18.297 1 96 122 ASP A C 1
ATOM 938 O O . ASP A 1 122 ? -16.969 -21.875 -17.156 1 96 122 ASP A O 1
ATOM 942 N N . PRO A 1 123 ? -16.984 -20.719 -19.031 1 91.56 123 PRO A N 1
ATOM 943 C CA . PRO A 1 123 ? -17.859 -19.672 -18.484 1 91.56 123 PRO A CA 1
ATOM 944 C C . PRO A 1 123 ? -19.25 -20.203 -18.156 1 91.56 123 PRO A C 1
ATOM 946 O O . PRO A 1 123 ? -20.031 -19.516 -17.484 1 91.56 123 PRO A O 1
ATOM 949 N N . THR A 1 124 ? -19.625 -21.328 -18.609 1 93.75 124 THR A N 1
ATOM 950 C CA . THR A 1 124 ? -20.953 -21.859 -18.375 1 93.75 124 THR A CA 1
ATOM 951 C C . THR A 1 124 ? -21.016 -22.609 -17.047 1 93.75 124 THR A C 1
ATOM 953 O O . THR A 1 124 ? -22.109 -22.953 -16.578 1 93.75 124 THR A O 1
ATOM 956 N N . ARG A 1 125 ? -19.875 -22.844 -16.484 1 95.75 125 ARG A N 1
ATOM 957 C CA . ARG A 1 125 ? -19.797 -23.5 -15.188 1 95.75 125 ARG A CA 1
ATOM 958 C C . ARG A 1 125 ? -19.094 -22.609 -14.164 1 95.75 125 ARG A C 1
ATOM 960 O O . ARG A 1 125 ? -18.219 -21.812 -14.516 1 95.75 125 ARG A O 1
ATOM 967 N N . PRO A 1 126 ? -19.516 -22.766 -12.953 1 97.12 126 PRO A N 1
ATOM 968 C CA . PRO A 1 126 ? -18.844 -21.938 -11.945 1 97.12 126 PRO A CA 1
ATOM 969 C C . PRO A 1 126 ? -17.406 -22.391 -11.664 1 97.12 126 PRO A C 1
ATOM 971 O O . PRO A 1 126 ? -17.094 -23.578 -11.836 1 97.12 126 PRO A O 1
ATOM 974 N N . VAL A 1 127 ? -16.625 -21.469 -11.336 1 97.75 127 VAL A N 1
ATOM 975 C CA . VAL A 1 127 ? -15.344 -21.828 -10.734 1 97.75 127 VAL A CA 1
ATOM 976 C C . VAL A 1 127 ? -15.57 -22.328 -9.305 1 97.75 127 VAL A C 1
ATOM 978 O O . VAL A 1 127 ? -16.359 -21.734 -8.555 1 97.75 127 VAL A O 1
ATOM 981 N N . ARG A 1 128 ? -15 -23.391 -9.008 1 98.38 128 ARG A N 1
ATOM 982 C CA . ARG A 1 128 ? -15.062 -23.906 -7.648 1 98.38 128 ARG A CA 1
ATOM 983 C C . ARG A 1 128 ? -13.805 -23.547 -6.863 1 98.38 128 ARG A C 1
ATOM 985 O O . ARG A 1 128 ? -12.688 -23.859 -7.293 1 98.38 128 ARG A O 1
ATOM 992 N N . VAL A 1 129 ? -13.984 -22.859 -5.777 1 98.69 129 VAL A N 1
ATOM 993 C CA . VAL A 1 129 ? -12.859 -22.469 -4.926 1 98.69 129 VAL A CA 1
ATOM 994 C C . VAL A 1 129 ? -13.023 -23.078 -3.543 1 98.69 129 VAL A C 1
ATOM 996 O O . VAL A 1 129 ? -14.086 -22.984 -2.928 1 98.69 129 VAL A O 1
ATOM 999 N N . ARG A 1 130 ? -11.992 -23.688 -3.059 1 98.69 130 ARG A N 1
ATOM 1000 C CA . ARG A 1 130 ? -12.023 -24.312 -1.739 1 98.69 130 ARG A CA 1
ATOM 1001 C C . ARG A 1 130 ? -10.852 -23.828 -0.882 1 98.69 130 ARG A C 1
ATOM 1003 O O . ARG A 1 130 ? -9.703 -23.844 -1.325 1 98.69 130 ARG A O 1
ATOM 1010 N N . TYR A 1 131 ? -11.188 -23.391 0.31 1 98.75 131 TYR A N 1
ATOM 1011 C CA . TYR A 1 131 ? -10.188 -23.062 1.317 1 98.75 131 TYR A CA 1
ATOM 1012 C C . TYR A 1 131 ? -10.047 -24.188 2.338 1 98.75 131 TYR A C 1
ATOM 1014 O O . TYR A 1 131 ? -11.031 -24.594 2.965 1 98.75 131 TYR A O 1
ATOM 1022 N N . THR A 1 132 ? -8.859 -24.719 2.51 1 98.75 132 THR A N 1
ATOM 1023 C CA . THR A 1 132 ? -8.594 -25.797 3.453 1 98.75 132 THR A CA 1
ATOM 1024 C C . THR A 1 132 ? -7.586 -25.344 4.512 1 98.75 132 THR A C 1
ATOM 1026 O O . THR A 1 132 ? -6.434 -25.062 4.191 1 98.75 132 THR A O 1
ATOM 1029 N N . LEU A 1 133 ? -8.047 -25.297 5.727 1 98.44 133 LEU A N 1
ATOM 1030 C CA . LEU A 1 133 ? -7.152 -25.094 6.859 1 98.44 133 LEU A CA 1
ATOM 1031 C C . LEU A 1 133 ? -6.676 -26.438 7.426 1 98.44 133 LEU A C 1
ATOM 1033 O O . LEU A 1 133 ? -7.457 -27.375 7.543 1 98.44 133 LEU A O 1
ATOM 1037 N N . HIS A 1 134 ? -5.406 -26.547 7.664 1 98.62 134 HIS A N 1
ATOM 1038 C CA . HIS A 1 134 ? -4.828 -27.766 8.211 1 98.62 134 HIS A CA 1
ATOM 1039 C C . HIS A 1 134 ? -3.789 -27.453 9.281 1 98.62 134 HIS A C 1
ATOM 1041 O O . HIS A 1 134 ? -2.721 -26.922 8.984 1 98.62 134 HIS A O 1
ATOM 1047 N N . GLU A 1 135 ? -4.113 -27.781 10.5 1 98.06 135 GLU A N 1
ATOM 1048 C CA . GLU A 1 135 ? -3.182 -27.594 11.609 1 98.06 135 GLU A CA 1
ATOM 1049 C C . GLU A 1 135 ? -2.328 -28.844 11.836 1 98.06 135 GLU A C 1
ATOM 1051 O O . GLU A 1 135 ? -2.859 -29.938 12.031 1 98.06 135 GLU A O 1
ATOM 1056 N N . LEU A 1 136 ? -1.053 -28.656 11.727 1 98.06 136 LEU A N 1
ATOM 1057 C CA . LEU A 1 136 ? -0.117 -29.766 11.898 1 98.06 136 LEU A CA 1
ATOM 1058 C C . LEU A 1 136 ? 0.618 -29.656 13.234 1 98.06 136 LEU A C 1
ATOM 1060 O O . LEU A 1 136 ? 1.03 -28.562 13.625 1 98.06 136 LEU A O 1
ATOM 1064 N N . THR A 1 137 ? 0.734 -30.75 13.945 1 95.94 137 THR A N 1
ATOM 1065 C CA . THR A 1 137 ? 1.506 -30.859 15.18 1 95.94 137 THR A CA 1
ATOM 1066 C C . THR A 1 137 ? 2.25 -32.188 15.234 1 95.94 137 THR A C 1
ATOM 1068 O O . THR A 1 137 ? 1.993 -33.094 14.422 1 95.94 137 THR A O 1
ATOM 1071 N N . GLY A 1 138 ? 3.268 -32.281 16 1 94.38 138 GLY A N 1
ATOM 1072 C CA . GLY A 1 138 ? 3.963 -33.531 16.266 1 94.38 138 GLY A CA 1
ATOM 1073 C C . GLY A 1 138 ? 4.57 -34.125 15.016 1 94.38 138 GLY A C 1
ATOM 1074 O O . GLY A 1 138 ? 5.301 -33.469 14.281 1 94.38 138 GLY A O 1
ATOM 1075 N N . GLU A 1 139 ? 4.137 -35.344 14.766 1 93.5 139 GLU A N 1
ATOM 1076 C CA . GLU A 1 139 ? 4.73 -36.094 13.672 1 93.5 139 GLU A CA 1
ATOM 1077 C C . GLU A 1 139 ? 4.332 -35.531 12.312 1 93.5 139 GLU A C 1
ATOM 1079 O O . GLU A 1 139 ? 5.137 -35.531 11.383 1 93.5 139 GLU A O 1
ATOM 1084 N N . ALA A 1 140 ? 3.086 -35.188 12.234 1 95.94 140 ALA A N 1
ATOM 1085 C CA . ALA A 1 140 ? 2.625 -34.594 10.977 1 95.94 140 ALA A CA 1
ATOM 1086 C C . ALA A 1 140 ? 3.443 -33.375 10.609 1 95.94 140 ALA A C 1
ATOM 1088 O O . ALA A 1 140 ? 3.791 -33.188 9.438 1 95.94 140 ALA A O 1
ATOM 1089 N N . LEU A 1 141 ? 3.766 -32.562 11.609 1 96.5 141 LEU A N 1
ATOM 1090 C CA . LEU A 1 141 ? 4.578 -31.375 11.398 1 96.5 141 LEU A CA 1
ATOM 1091 C C . LEU A 1 141 ? 6.004 -31.75 11.008 1 96.5 141 LEU A C 1
ATOM 1093 O O . LEU A 1 141 ? 6.574 -31.172 10.086 1 96.5 141 LEU A O 1
ATOM 1097 N N . SER A 1 142 ? 6.527 -32.75 11.625 1 93.94 142 SER A N 1
ATOM 1098 C CA . SER A 1 142 ? 7.879 -33.219 11.328 1 93.94 142 SER A CA 1
ATOM 1099 C C . SER A 1 142 ? 7.98 -33.719 9.898 1 93.94 142 SER A C 1
ATOM 1101 O O . SER A 1 142 ? 8.961 -33.438 9.195 1 93.94 142 SER A O 1
ATOM 1103 N N . ARG A 1 143 ? 7.035 -34.438 9.492 1 94.81 143 ARG A N 1
ATOM 1104 C CA . ARG A 1 143 ? 7.012 -35 8.141 1 94.81 143 ARG A CA 1
ATOM 1105 C C . ARG A 1 143 ? 6.941 -33.875 7.102 1 94.81 143 ARG A C 1
ATOM 1107 O O . ARG A 1 143 ? 7.582 -33.969 6.051 1 94.81 143 ARG A O 1
ATOM 1114 N N . PHE A 1 144 ? 6.141 -32.906 7.383 1 97.62 144 PHE A N 1
ATOM 1115 C CA . PHE A 1 144 ? 6.027 -31.797 6.457 1 97.62 144 PHE A CA 1
ATOM 1116 C C . PHE A 1 144 ? 7.344 -31.047 6.355 1 97.62 144 PHE A C 1
ATOM 1118 O O . PHE A 1 144 ? 7.754 -30.641 5.266 1 97.62 144 PHE A O 1
ATOM 1125 N N . ARG A 1 145 ? 8.016 -30.812 7.508 1 95 145 ARG A N 1
ATOM 1126 C CA . ARG A 1 145 ? 9.312 -30.141 7.516 1 95 145 ARG A CA 1
ATOM 1127 C C . ARG A 1 145 ? 10.312 -30.891 6.641 1 95 145 ARG A C 1
ATOM 1129 O O . ARG A 1 145 ? 11.086 -30.266 5.902 1 95 145 ARG A O 1
ATOM 1136 N N . GLU A 1 146 ? 10.227 -32.125 6.707 1 93.38 146 GLU A N 1
ATOM 1137 C CA . GLU A 1 146 ? 11.117 -32.938 5.879 1 93.38 146 GLU A CA 1
ATOM 1138 C C . GLU A 1 146 ? 10.773 -32.781 4.398 1 93.38 146 GLU A C 1
ATOM 1140 O O . GLU A 1 146 ? 11.672 -32.656 3.562 1 93.38 146 GLU A O 1
ATOM 1145 N N . ALA A 1 147 ? 9.5 -32.812 4.133 1 95.75 147 ALA A N 1
ATOM 1146 C CA . ALA A 1 147 ? 9.039 -32.75 2.752 1 95.75 147 ALA A CA 1
ATOM 1147 C C . ALA A 1 147 ? 9.453 -31.422 2.094 1 95.75 147 ALA A C 1
ATOM 1149 O O . ALA A 1 147 ? 9.742 -31.391 0.896 1 95.75 147 ALA A O 1
ATOM 1150 N N . VAL A 1 148 ? 9.492 -30.328 2.863 1 96.75 148 VAL A N 1
ATOM 1151 C CA . VAL A 1 148 ? 9.812 -29.031 2.281 1 96.75 148 VAL A CA 1
ATOM 1152 C C . VAL A 1 148 ? 11.305 -28.766 2.41 1 96.75 148 VAL A C 1
ATOM 1154 O O . VAL A 1 148 ? 11.766 -27.656 2.105 1 96.75 148 VAL A O 1
ATOM 1157 N N . ASP A 1 149 ? 12.078 -29.734 2.861 1 94.19 149 ASP A N 1
ATOM 1158 C CA . ASP A 1 149 ? 13.516 -29.562 3.047 1 94.19 149 ASP A CA 1
ATOM 1159 C C . ASP A 1 149 ? 13.82 -28.406 3.996 1 94.19 149 ASP A C 1
ATOM 1161 O O . ASP A 1 149 ? 14.609 -27.516 3.666 1 94.19 149 ASP A O 1
ATOM 1165 N N . TRP A 1 150 ? 13.195 -28.422 5.18 1 93.5 150 TRP A N 1
ATOM 1166 C CA . TRP A 1 150 ? 13.234 -27.344 6.164 1 93.5 150 TRP A CA 1
ATOM 1167 C C . TRP A 1 150 ? 14.664 -27.125 6.66 1 93.5 150 TRP A C 1
ATOM 1169 O O . TRP A 1 150 ? 15.047 -26 6.973 1 93.5 150 TRP A O 1
ATOM 1179 N N . GLU A 1 151 ? 15.469 -28.094 6.711 1 89.44 151 GLU A N 1
ATOM 1180 C CA . GLU A 1 151 ? 16.828 -27.984 7.215 1 89.44 151 GLU A CA 1
ATOM 1181 C C . GLU A 1 151 ? 17.656 -27.031 6.371 1 89.44 151 GLU A C 1
ATOM 1183 O O . GLU A 1 151 ? 18.547 -26.344 6.887 1 89.44 151 GLU A O 1
ATOM 1188 N N . ARG A 1 152 ? 17.297 -26.953 5.125 1 90.75 152 ARG A N 1
ATOM 1189 C CA . ARG A 1 152 ? 18.016 -26.047 4.23 1 90.75 152 ARG A CA 1
ATOM 1190 C C . ARG A 1 152 ? 17.484 -24.625 4.363 1 90.75 152 ARG A C 1
ATOM 1192 O O . ARG A 1 152 ? 18.188 -23.656 4.039 1 90.75 152 ARG A O 1
ATOM 1199 N N . LEU A 1 153 ? 16.266 -24.469 4.852 1 94.12 153 LEU A N 1
ATOM 1200 C CA . LEU A 1 153 ? 15.641 -23.156 4.992 1 94.12 153 LEU A CA 1
ATOM 1201 C C . LEU A 1 153 ? 16 -22.531 6.332 1 94.12 153 LEU A C 1
ATOM 1203 O O . LEU A 1 153 ? 16.078 -21.297 6.445 1 94.12 153 LEU A O 1
ATOM 1207 N N . LEU A 1 154 ? 16.234 -23.344 7.312 1 91.69 154 LEU A N 1
ATOM 1208 C CA . LEU A 1 154 ? 16.328 -22.891 8.695 1 91.69 154 LEU A CA 1
ATOM 1209 C C . LEU A 1 154 ? 17.453 -21.875 8.859 1 91.69 154 LEU A C 1
ATOM 1211 O O . LEU A 1 154 ? 17.25 -20.828 9.492 1 91.69 154 LEU A O 1
ATOM 1215 N N . PRO A 1 155 ? 18.625 -22.062 8.258 1 91.62 155 PRO A N 1
ATOM 1216 C CA . PRO A 1 155 ? 19.688 -21.078 8.43 1 91.62 155 PRO A CA 1
ATOM 1217 C C . PRO A 1 155 ? 19.312 -19.703 7.883 1 91.62 155 PRO A C 1
ATOM 1219 O O . PRO A 1 155 ? 19.766 -18.672 8.398 1 91.62 155 PRO A O 1
ATOM 1222 N N . HIS A 1 156 ? 18.531 -19.688 6.879 1 93.62 156 HIS A N 1
ATOM 1223 C CA . HIS A 1 156 ? 18.094 -18.422 6.289 1 93.62 156 HIS A CA 1
ATOM 1224 C C . HIS A 1 156 ? 17.125 -17.688 7.207 1 93.62 156 HIS A C 1
ATOM 1226 O O . HIS A 1 156 ? 17.172 -16.469 7.328 1 93.62 156 HIS A O 1
ATOM 1232 N N . TYR A 1 157 ? 16.281 -18.438 7.867 1 92.5 157 TYR A N 1
ATOM 1233 C CA . TYR A 1 157 ? 15.367 -17.859 8.836 1 92.5 157 TYR A CA 1
ATOM 1234 C C . TYR A 1 157 ? 16.109 -17.344 10.062 1 92.5 157 TYR A C 1
ATOM 1236 O O . TYR A 1 157 ? 15.828 -16.266 10.57 1 92.5 157 TYR A O 1
ATOM 1244 N N . GLU A 1 158 ? 17.094 -18.047 10.484 1 88.62 158 GLU A N 1
ATOM 1245 C CA . GLU A 1 158 ? 17.844 -17.703 11.68 1 88.62 158 GLU A CA 1
ATOM 1246 C C . GLU A 1 158 ? 18.703 -16.453 11.445 1 88.62 158 GLU A C 1
ATOM 1248 O O . GLU A 1 158 ? 18.859 -15.633 12.344 1 88.62 158 GLU A O 1
ATOM 1253 N N . ALA A 1 159 ? 19.219 -16.406 10.266 1 87.31 159 ALA A N 1
ATOM 1254 C CA . ALA A 1 159 ? 20.062 -15.266 9.945 1 87.31 159 ALA A CA 1
ATOM 1255 C C . ALA A 1 159 ? 19.297 -13.945 10.062 1 87.31 159 ALA A C 1
ATOM 1257 O O . ALA A 1 159 ? 19.844 -12.945 10.531 1 87.31 159 ALA A O 1
ATOM 1258 N N . PHE A 1 160 ? 18.172 -13.953 9.742 1 82.44 160 PHE A N 1
ATOM 1259 C CA . PHE A 1 160 ? 17.406 -12.719 9.742 1 82.44 160 PHE A CA 1
ATOM 1260 C C . PHE A 1 160 ? 16.797 -12.461 11.109 1 82.44 160 PHE A C 1
ATOM 1262 O O . PHE A 1 160 ? 16.516 -11.312 11.477 1 82.44 160 PHE A O 1
ATOM 1269 N N . THR A 1 161 ? 16.594 -13.453 11.867 1 78.38 161 THR A N 1
ATOM 1270 C CA . THR A 1 161 ? 15.938 -13.281 13.164 1 78.38 161 THR A CA 1
ATOM 1271 C C . THR A 1 161 ? 16.969 -13.289 14.289 1 78.38 161 THR A C 1
ATOM 1273 O O . THR A 1 161 ? 16.625 -13.484 15.453 1 78.38 161 THR A O 1
ATOM 1276 N N . ALA A 1 162 ? 18.172 -13.195 13.875 1 72 162 ALA A N 1
ATOM 1277 C CA . ALA A 1 162 ? 19.266 -13.297 14.852 1 72 162 ALA A CA 1
ATOM 1278 C C . ALA A 1 162 ? 19.078 -12.281 15.977 1 72 162 ALA A C 1
ATOM 1280 O O . ALA A 1 162 ? 19.453 -12.547 17.125 1 72 162 ALA A O 1
ATOM 1281 N N . ASP A 1 163 ? 18.5 -11.195 15.688 1 65.12 163 ASP A N 1
ATOM 1282 C CA . ASP A 1 163 ? 18.297 -10.203 16.734 1 65.12 163 ASP A CA 1
ATOM 1283 C C . ASP A 1 163 ? 16.969 -10.43 17.453 1 65.12 163 ASP A C 1
ATOM 1285 O O . ASP A 1 163 ? 16.516 -9.586 18.219 1 65.12 163 ASP A O 1
ATOM 1289 N N . GLY A 1 164 ? 16.406 -11.508 17.234 1 57.88 164 GLY A N 1
ATOM 1290 C CA . GLY A 1 164 ? 15.156 -11.867 17.891 1 57.88 164 GLY A CA 1
ATOM 1291 C C . GLY A 1 164 ? 13.984 -10.992 17.469 1 57.88 164 GLY A C 1
ATOM 1292 O O . GLY A 1 164 ? 13.039 -10.805 18.219 1 57.88 164 GLY A O 1
ATOM 1293 N N . GLY A 1 165 ? 14.062 -10.367 16.359 1 57.19 165 GLY A N 1
ATOM 1294 C CA . GLY A 1 165 ? 12.969 -9.547 15.859 1 57.19 165 GLY A CA 1
ATOM 1295 C C . GLY A 1 165 ? 12.938 -8.156 16.484 1 57.19 165 GLY A C 1
ATOM 1296 O O . GLY A 1 165 ? 11.93 -7.457 16.391 1 57.19 165 GLY A O 1
ATOM 1297 N N . ARG A 1 166 ? 13.891 -7.738 17.016 1 54.88 166 ARG A N 1
ATOM 1298 C CA . ARG A 1 166 ? 13.859 -6.5 17.797 1 54.88 166 ARG A CA 1
ATOM 1299 C C . ARG A 1 166 ? 13.875 -5.281 16.875 1 54.88 166 ARG A C 1
ATOM 1301 O O . ARG A 1 166 ? 13.305 -4.242 17.203 1 54.88 166 ARG A O 1
ATOM 1308 N N . GLN A 1 167 ? 14.375 -5.5 15.82 1 59.59 167 GLN A N 1
ATOM 1309 C CA . GLN A 1 167 ? 14.617 -4.258 15.094 1 59.59 167 GLN A CA 1
ATOM 1310 C C . GLN A 1 167 ? 13.602 -4.07 13.969 1 59.59 167 GLN A C 1
ATOM 1312 O O . GLN A 1 167 ? 13.203 -2.943 13.672 1 59.59 167 GLN A O 1
ATOM 1317 N N . ASP A 1 168 ? 13.148 -5.164 13.422 1 72.44 168 ASP A N 1
ATOM 1318 C CA . ASP A 1 168 ? 12.359 -5.016 12.203 1 72.44 168 ASP A CA 1
ATOM 1319 C C . ASP A 1 168 ? 11.023 -5.734 12.328 1 72.44 168 ASP A C 1
ATOM 1321 O O . ASP A 1 168 ? 10.93 -6.789 12.953 1 72.44 168 ASP A O 1
ATOM 1325 N N . LYS A 1 169 ? 9.992 -5.07 11.859 1 73.88 169 LYS A N 1
ATOM 1326 C CA . LYS A 1 169 ? 8.633 -5.602 11.914 1 73.88 169 LYS A CA 1
ATOM 1327 C C . LYS A 1 169 ? 8.555 -6.965 11.234 1 73.88 169 LYS A C 1
ATOM 1329 O O . LYS A 1 169 ? 7.922 -7.887 11.75 1 73.88 169 LYS A O 1
ATOM 1334 N N . VAL A 1 170 ? 9.156 -7.137 10.148 1 78.12 170 VAL A N 1
ATOM 1335 C CA . VAL A 1 170 ? 9.102 -8.391 9.398 1 78.12 170 VAL A CA 1
ATOM 1336 C C . VAL A 1 170 ? 9.82 -9.492 10.18 1 78.12 170 VAL A C 1
ATOM 1338 O O . VAL A 1 170 ? 9.359 -10.633 10.219 1 78.12 170 VAL A O 1
ATOM 1341 N N . SER A 1 171 ? 10.891 -9.07 10.836 1 81.69 171 SER A N 1
ATOM 1342 C CA . SER A 1 171 ? 11.641 -10.031 11.641 1 81.69 171 SER A CA 1
ATOM 1343 C C . SER A 1 171 ? 10.797 -10.547 12.805 1 81.69 171 SER A C 1
ATOM 1345 O O . SER A 1 171 ? 10.891 -11.719 13.172 1 81.69 171 SER A O 1
ATOM 1347 N N . ARG A 1 172 ? 10.008 -9.656 13.336 1 82.06 172 ARG A N 1
ATOM 1348 C CA . ARG A 1 172 ? 9.156 -10.055 14.445 1 82.06 172 ARG A CA 1
ATOM 1349 C C . ARG A 1 172 ? 8.094 -11.055 13.992 1 82.06 172 ARG A C 1
ATOM 1351 O O . ARG A 1 172 ? 7.793 -12.016 14.703 1 82.06 172 ARG A O 1
ATOM 1358 N N . THR A 1 173 ? 7.559 -10.812 12.867 1 83.25 173 THR A N 1
ATOM 1359 C CA . THR A 1 173 ? 6.543 -11.703 12.32 1 83.25 173 THR A CA 1
ATOM 1360 C C . THR A 1 173 ? 7.133 -13.086 12.047 1 83.25 173 THR A C 1
ATOM 1362 O O . THR A 1 173 ? 6.527 -14.102 12.391 1 83.25 173 THR A O 1
ATOM 1365 N N . ILE A 1 174 ? 8.266 -13.102 11.453 1 87.75 174 ILE A N 1
ATOM 1366 C CA . ILE A 1 174 ? 8.914 -14.359 11.117 1 87.75 174 ILE A CA 1
ATOM 1367 C C . ILE A 1 174 ? 9.328 -15.094 12.391 1 87.75 174 ILE A C 1
ATOM 1369 O O . ILE A 1 174 ? 9.148 -16.312 12.5 1 87.75 174 ILE A O 1
ATOM 1373 N N . ALA A 1 175 ? 9.867 -14.305 13.32 1 87.19 175 ALA A N 1
ATOM 1374 C CA . ALA A 1 175 ? 10.25 -14.906 14.602 1 87.19 175 ALA A CA 1
ATOM 1375 C C . ALA A 1 175 ? 9.047 -15.539 15.289 1 87.19 175 ALA A C 1
ATOM 1377 O O . ALA A 1 175 ? 9.164 -16.594 15.914 1 87.19 175 ALA A O 1
ATOM 1378 N N . ALA A 1 176 ? 7.965 -14.891 15.203 1 84.62 176 ALA A N 1
ATOM 1379 C CA . ALA A 1 176 ? 6.742 -15.445 15.773 1 84.62 176 ALA A CA 1
ATOM 1380 C C . ALA A 1 176 ? 6.359 -16.75 15.078 1 84.62 176 ALA A C 1
ATOM 1382 O O . ALA A 1 176 ? 5.895 -17.688 15.727 1 84.62 176 ALA A O 1
ATOM 1383 N N . GLY A 1 177 ? 6.516 -16.797 13.812 1 87.5 177 GLY A N 1
ATOM 1384 C CA . GLY A 1 177 ? 6.258 -18.016 13.07 1 87.5 177 GLY A CA 1
ATOM 1385 C C . GLY A 1 177 ? 7.152 -19.172 13.484 1 87.5 177 GLY A C 1
ATOM 1386 O O . GLY A 1 177 ? 6.688 -20.297 13.633 1 87.5 177 GLY A O 1
ATOM 1387 N N . LEU A 1 178 ? 8.367 -18.859 13.688 1 89.06 178 LEU A N 1
ATOM 1388 C CA . LEU A 1 178 ? 9.312 -19.875 14.133 1 89.06 178 LEU A CA 1
ATOM 1389 C C . LEU A 1 178 ? 8.984 -20.359 15.547 1 89.06 178 LEU A C 1
ATOM 1391 O O . LEU A 1 178 ? 9.07 -21.547 15.844 1 89.06 178 LEU A O 1
ATOM 1395 N N . ARG A 1 179 ? 8.625 -19.375 16.359 1 86.44 179 ARG A N 1
ATOM 1396 C CA . ARG A 1 179 ? 8.242 -19.719 17.734 1 86.44 179 ARG A CA 1
ATOM 1397 C C . ARG A 1 179 ? 7.031 -20.656 17.734 1 86.44 179 ARG A C 1
ATOM 1399 O O . ARG A 1 179 ? 6.984 -21.609 18.5 1 86.44 179 ARG A O 1
ATOM 1406 N N . ASP A 1 180 ? 6.074 -20.344 16.953 1 87.31 180 ASP A N 1
ATOM 1407 C CA . ASP A 1 180 ? 4.906 -21.219 16.844 1 87.31 180 ASP A CA 1
ATOM 1408 C C . ASP A 1 180 ? 5.312 -22.641 16.453 1 87.31 180 ASP A C 1
ATOM 1410 O O . ASP A 1 180 ? 4.816 -23.609 17.031 1 87.31 180 ASP A O 1
ATOM 1414 N N . MET A 1 181 ? 6.188 -22.75 15.539 1 90.75 181 MET A N 1
ATOM 1415 C CA . MET A 1 181 ? 6.574 -24.047 14.992 1 90.75 181 MET A CA 1
ATOM 1416 C C . MET A 1 181 ? 7.41 -24.828 15.992 1 90.75 181 MET A C 1
ATOM 1418 O O . MET A 1 181 ? 7.211 -26.031 16.172 1 90.75 181 MET A O 1
ATOM 1422 N N . TYR A 1 182 ? 8.305 -24.188 16.703 1 88.56 182 TYR A N 1
ATOM 1423 C CA . TYR A 1 182 ? 9.258 -24.922 17.531 1 88.56 182 TYR A CA 1
ATOM 1424 C C . TYR A 1 182 ? 8.828 -24.953 18.984 1 88.56 182 TYR A C 1
ATOM 1426 O O . TYR A 1 182 ? 9.039 -25.938 19.688 1 88.56 182 TYR A O 1
ATOM 1434 N N . GLN A 1 183 ? 8.281 -23.859 19.516 1 86.56 183 GLN A N 1
ATOM 1435 C CA . GLN A 1 183 ? 7.902 -23.828 20.922 1 86.56 183 GLN A CA 1
ATOM 1436 C C . GLN A 1 183 ? 6.496 -24.359 21.125 1 86.56 183 GLN A C 1
ATOM 1438 O O . GLN A 1 183 ? 6.246 -25.109 22.078 1 86.56 183 GLN A O 1
ATOM 1443 N N . ARG A 1 184 ? 5.656 -24.031 20.281 1 87.62 184 ARG A N 1
ATOM 1444 C CA . ARG A 1 184 ? 4.277 -24.484 20.422 1 87.62 184 ARG A CA 1
ATOM 1445 C C . ARG A 1 184 ? 4.027 -25.766 19.625 1 87.62 184 ARG A C 1
ATOM 1447 O O . ARG A 1 184 ? 2.947 -26.344 19.703 1 87.62 184 ARG A O 1
ATOM 1454 N N . ASP A 1 185 ? 4.984 -26.141 18.766 1 92.81 185 ASP A N 1
ATOM 1455 C CA . ASP A 1 185 ? 4.832 -27.312 17.922 1 92.81 185 ASP A CA 1
ATOM 1456 C C . ASP A 1 185 ? 3.547 -27.234 17.094 1 92.81 185 ASP A C 1
ATOM 1458 O O . ASP A 1 185 ? 2.717 -28.156 17.141 1 92.81 185 ASP A O 1
ATOM 1462 N N . ARG A 1 186 ? 3.414 -26.141 16.453 1 95 186 ARG A N 1
ATOM 1463 C CA . ARG A 1 186 ? 2.193 -25.844 15.711 1 95 186 ARG A CA 1
ATOM 1464 C C . ARG A 1 186 ? 2.508 -25.172 14.383 1 95 186 ARG A C 1
ATOM 1466 O O . ARG A 1 186 ? 3.326 -24.25 14.336 1 95 186 ARG A O 1
ATOM 1473 N N . LEU A 1 187 ? 1.944 -25.688 13.32 1 97.19 187 LEU A N 1
ATOM 1474 C CA . LEU A 1 187 ? 2.02 -25.062 12.008 1 97.19 187 LEU A CA 1
ATOM 1475 C C . LEU A 1 187 ? 0.661 -25.078 11.312 1 97.19 187 LEU A C 1
ATOM 1477 O O . LEU A 1 187 ? 0.032 -26.141 11.211 1 97.19 187 LEU A O 1
ATOM 1481 N N . VAL A 1 188 ? 0.232 -23.953 10.906 1 97.31 188 VAL A N 1
ATOM 1482 C CA . VAL A 1 188 ? -1.055 -23.875 10.219 1 97.31 188 VAL A CA 1
ATOM 1483 C C . VAL A 1 188 ? -0.832 -23.734 8.719 1 97.31 188 VAL A C 1
ATOM 1485 O O . VAL A 1 188 ? -0.116 -22.828 8.273 1 97.31 188 VAL A O 1
ATOM 1488 N N . LEU A 1 189 ? -1.405 -24.656 7.992 1 98.56 189 LEU A N 1
ATOM 1489 C CA . LEU A 1 189 ? -1.426 -24.578 6.535 1 98.56 189 LEU A CA 1
ATOM 1490 C C . LEU A 1 189 ? -2.777 -24.094 6.035 1 98.56 189 LEU A C 1
ATOM 1492 O O . LEU A 1 189 ? -3.82 -24.469 6.57 1 98.56 189 LEU A O 1
ATOM 1496 N N . LEU A 1 190 ? -2.73 -23.203 5.109 1 98.5 190 LEU A N 1
ATOM 1497 C CA . LEU A 1 190 ? -3.932 -22.75 4.414 1 98.5 190 LEU A CA 1
ATOM 1498 C C . LEU A 1 190 ? -3.797 -22.969 2.908 1 98.5 190 LEU A C 1
ATOM 1500 O O . LEU A 1 190 ? -2.957 -22.344 2.262 1 98.5 190 LEU A O 1
ATOM 1504 N N . ARG A 1 191 ? -4.59 -23.828 2.395 1 98.81 191 ARG A N 1
ATOM 1505 C CA . ARG A 1 191 ? -4.535 -24.156 0.974 1 98.81 191 ARG A CA 1
ATOM 1506 C C . ARG A 1 191 ? -5.75 -23.594 0.237 1 98.81 191 ARG A C 1
ATOM 1508 O O . ARG A 1 191 ? -6.883 -23.719 0.708 1 98.81 191 ARG A O 1
ATOM 1515 N N . VAL A 1 192 ? -5.539 -22.906 -0.872 1 98.69 192 VAL A N 1
ATOM 1516 C CA . VAL A 1 192 ? -6.578 -22.359 -1.741 1 98.69 192 VAL A CA 1
ATOM 1517 C C . VAL A 1 192 ? -6.578 -23.109 -3.072 1 98.69 192 VAL A C 1
ATOM 1519 O O . VAL A 1 192 ? -5.621 -23.031 -3.842 1 98.69 192 VAL A O 1
ATOM 1522 N N . ASP A 1 193 ? -7.66 -23.812 -3.322 1 98.56 193 ASP A N 1
ATOM 1523 C CA . ASP A 1 193 ? -7.809 -24.562 -4.566 1 98.56 193 ASP A CA 1
ATOM 1524 C C . ASP A 1 193 ? -8.836 -23.906 -5.484 1 98.56 193 ASP A C 1
ATOM 1526 O O . ASP A 1 193 ? -9.859 -23.406 -5.023 1 98.56 193 ASP A O 1
ATOM 1530 N N . ASP A 1 194 ? -8.516 -23.938 -6.66 1 98.38 194 ASP A N 1
ATOM 1531 C CA . ASP A 1 194 ? -9.578 -23.594 -7.605 1 98.38 194 ASP A CA 1
ATOM 1532 C C . ASP A 1 194 ? -9.672 -24.641 -8.719 1 98.38 194 ASP A C 1
ATOM 1534 O O . ASP A 1 194 ? -8.68 -25.312 -9.039 1 98.38 194 ASP A O 1
ATOM 1538 N N . TYR A 1 195 ? -10.867 -24.891 -9.188 1 98.44 195 TYR A N 1
ATOM 1539 C CA . TYR A 1 195 ? -11.203 -25.812 -10.266 1 98.44 195 TYR A CA 1
ATOM 1540 C C . TYR A 1 195 ? -12.055 -25.125 -11.328 1 98.44 195 TYR A C 1
ATOM 1542 O O . TYR A 1 195 ? -12.719 -24.125 -11.047 1 98.44 195 TYR A O 1
ATOM 1550 N N . ASN A 1 196 ? -12.039 -25.609 -12.578 1 98.25 196 ASN A N 1
ATOM 1551 C CA . ASN A 1 196 ? -12.578 -24.906 -13.734 1 98.25 196 ASN A CA 1
ATOM 1552 C C . ASN A 1 196 ? -11.891 -23.562 -13.945 1 98.25 196 ASN A C 1
ATOM 1554 O O . ASN A 1 196 ? -12.555 -22.531 -14.117 1 98.25 196 ASN A O 1
ATOM 1558 N N . ALA A 1 197 ? -10.625 -23.578 -13.781 1 97.69 197 ALA A N 1
ATOM 1559 C CA . ALA A 1 197 ? -9.719 -22.453 -13.992 1 97.69 197 ALA A CA 1
ATOM 1560 C C . ALA A 1 197 ? -8.555 -22.844 -14.891 1 97.69 197 ALA A C 1
ATOM 1562 O O . ALA A 1 197 ? -8.195 -24.016 -14.977 1 97.69 197 ALA A O 1
ATOM 1563 N N . THR A 1 198 ? -7.91 -22.016 -15.523 1 96.31 198 THR A N 1
ATOM 1564 C CA . THR A 1 198 ? -6.973 -22.266 -16.609 1 96.31 198 THR A CA 1
ATOM 1565 C C . THR A 1 198 ? -5.754 -23.031 -16.125 1 96.31 198 THR A C 1
ATOM 1567 O O . THR A 1 198 ? -5.145 -23.797 -16.875 1 96.31 198 THR A O 1
ATOM 1570 N N . GLY A 1 199 ? -5.426 -22.844 -14.836 1 97.56 199 GLY A N 1
ATOM 1571 C CA . GLY A 1 199 ? -4.113 -23.297 -14.391 1 97.56 199 GLY A CA 1
ATOM 1572 C C . GLY A 1 199 ? -2.996 -22.359 -14.797 1 97.56 199 GLY A C 1
ATOM 1573 O O . GLY A 1 199 ? -3.219 -21.406 -15.555 1 97.56 199 GLY A O 1
ATOM 1574 N N . LEU A 1 200 ? -1.8 -22.672 -14.258 1 97 200 LEU A N 1
ATOM 1575 C CA . LEU A 1 200 ? -0.657 -21.812 -14.547 1 97 200 LEU A CA 1
ATOM 1576 C C . LEU A 1 200 ? 0.077 -22.297 -15.797 1 97 200 LEU A C 1
ATOM 1578 O O . LEU A 1 200 ? 1.145 -22.906 -15.703 1 97 200 LEU A O 1
ATOM 1582 N N . THR A 1 201 ? -0.422 -21.891 -16.906 1 96.06 201 THR A N 1
ATOM 1583 C CA . THR A 1 201 ? 0.103 -22.344 -18.203 1 96.06 201 THR A CA 1
ATOM 1584 C C . THR A 1 201 ? 1.303 -21.484 -18.609 1 96.06 201 THR A C 1
ATOM 1586 O O . THR A 1 201 ? 1.533 -20.422 -18.047 1 96.06 201 THR A O 1
ATOM 1589 N N . GLY A 1 202 ? 2.09 -22.047 -19.578 1 93.75 202 GLY A N 1
ATOM 1590 C CA . GLY A 1 202 ? 3.213 -21.312 -20.141 1 93.75 202 GLY A CA 1
ATOM 1591 C C . GLY A 1 202 ? 4.539 -21.656 -19.484 1 93.75 202 GLY A C 1
ATOM 1592 O O . GLY A 1 202 ? 4.574 -22.406 -18.516 1 93.75 202 GLY A O 1
ATOM 1593 N N . ASP A 1 203 ? 5.562 -21.078 -20 1 90.44 203 ASP A N 1
ATOM 1594 C CA . ASP A 1 203 ? 6.93 -21.359 -19.578 1 90.44 203 ASP A CA 1
ATOM 1595 C C . ASP A 1 203 ? 7.246 -20.688 -18.25 1 90.44 203 ASP A C 1
ATOM 1597 O O . ASP A 1 203 ? 6.523 -19.797 -17.812 1 90.44 203 ASP A O 1
ATOM 1601 N N . ASP A 1 204 ? 8.297 -21.156 -17.594 1 92.56 204 ASP A N 1
ATOM 1602 C CA . ASP A 1 204 ? 8.719 -20.656 -16.281 1 92.56 204 ASP A CA 1
ATOM 1603 C C . ASP A 1 204 ? 9.109 -19.188 -16.375 1 92.56 204 ASP A C 1
ATOM 1605 O O . ASP A 1 204 ? 9.008 -18.453 -15.383 1 92.56 204 ASP A O 1
ATOM 1609 N N . TYR A 1 205 ? 9.578 -18.812 -17.516 1 89.06 205 TYR A N 1
ATOM 1610 C CA . TYR A 1 205 ? 10.211 -17.5 -17.578 1 89.06 205 TYR A CA 1
ATOM 1611 C C . TYR A 1 205 ? 9.555 -16.625 -18.641 1 89.06 205 TYR A C 1
ATOM 1613 O O . TYR A 1 205 ? 9.812 -15.43 -18.703 1 89.06 205 TYR A O 1
ATOM 1621 N N . GLY A 1 206 ? 8.742 -17.203 -19.453 1 84.94 206 GLY A N 1
ATOM 1622 C CA . GLY A 1 206 ? 8.148 -16.484 -20.578 1 84.94 206 GLY A CA 1
ATOM 1623 C C . GLY A 1 206 ? 6.969 -15.617 -20.172 1 84.94 206 GLY A C 1
ATOM 1624 O O . GLY A 1 206 ? 6.953 -15.047 -19.078 1 84.94 206 GLY A O 1
ATOM 1625 N N . ASP A 1 207 ? 6.055 -15.375 -21.031 1 84.62 207 ASP A N 1
ATOM 1626 C CA . ASP A 1 207 ? 4.953 -14.445 -20.812 1 84.62 207 ASP A CA 1
ATOM 1627 C C . ASP A 1 207 ? 3.65 -15.188 -20.547 1 84.62 207 ASP A C 1
ATOM 1629 O O . ASP A 1 207 ? 2.562 -14.648 -20.766 1 84.62 207 ASP A O 1
ATOM 1633 N N . GLY A 1 208 ? 3.775 -16.344 -20.062 1 89.31 208 GLY A N 1
ATOM 1634 C CA . GLY A 1 208 ? 2.582 -17.109 -19.719 1 89.31 208 GLY A CA 1
ATOM 1635 C C . GLY A 1 208 ? 2.08 -16.828 -18.312 1 89.31 208 GLY A C 1
ATOM 1636 O O . GLY A 1 208 ? 2.637 -15.984 -17.609 1 89.31 208 GLY A O 1
ATOM 1637 N N . LEU A 1 209 ? 0.989 -17.516 -17.969 1 92.38 209 LEU A N 1
ATOM 1638 C CA . LEU A 1 209 ? 0.342 -17.312 -16.672 1 92.38 209 LEU A CA 1
ATOM 1639 C C . LEU A 1 209 ? 1.246 -17.766 -15.531 1 92.38 209 LEU A C 1
ATOM 1641 O O . LEU A 1 209 ? 1.227 -17.188 -14.445 1 92.38 209 LEU A O 1
ATOM 1645 N N . PHE A 1 210 ? 2.031 -18.797 -15.82 1 95.12 210 PHE A N 1
ATOM 1646 C CA . PHE A 1 210 ? 2.941 -19.297 -14.797 1 95.12 210 PHE A CA 1
ATOM 1647 C C . PHE A 1 210 ? 3.889 -18.188 -14.336 1 95.12 210 PHE A C 1
ATOM 1649 O O . PHE A 1 210 ? 3.971 -17.891 -13.141 1 95.12 210 PHE A O 1
ATOM 1656 N N . ALA A 1 211 ? 4.578 -17.609 -15.25 1 93.56 211 ALA A N 1
ATOM 1657 C CA . ALA A 1 211 ? 5.547 -16.562 -14.922 1 93.56 211 ALA A CA 1
ATOM 1658 C C . ALA A 1 211 ? 4.859 -15.352 -14.289 1 93.56 211 ALA A C 1
ATOM 1660 O O . ALA A 1 211 ? 5.379 -14.758 -13.344 1 93.56 211 ALA A O 1
ATOM 1661 N N . ALA A 1 212 ? 3.711 -15 -14.758 1 91.56 212 ALA A N 1
ATOM 1662 C CA . ALA A 1 212 ? 2.977 -13.828 -14.289 1 91.56 212 ALA A CA 1
ATOM 1663 C C . ALA A 1 212 ? 2.604 -13.961 -12.82 1 91.56 212 ALA A C 1
ATOM 1665 O O . ALA A 1 212 ? 2.668 -12.984 -12.062 1 91.56 212 ALA A O 1
ATOM 1666 N N . VAL A 1 213 ? 2.285 -15.141 -12.43 1 92.75 213 VAL A N 1
ATOM 1667 C CA . VAL A 1 213 ? 1.793 -15.352 -11.07 1 92.75 213 VAL A CA 1
ATOM 1668 C C . VAL A 1 213 ? 2.959 -15.688 -10.141 1 92.75 213 VAL A C 1
ATOM 1670 O O . VAL A 1 213 ? 3.033 -15.18 -9.023 1 92.75 213 VAL A O 1
ATOM 1673 N N . VAL A 1 214 ? 3.867 -16.438 -10.617 1 94.62 214 VAL A N 1
ATOM 1674 C CA . VAL A 1 214 ? 4.875 -17.031 -9.75 1 94.62 214 VAL A CA 1
ATOM 1675 C C . VAL A 1 214 ? 6.105 -16.125 -9.688 1 94.62 214 VAL A C 1
ATOM 1677 O O . VAL A 1 214 ? 6.648 -15.875 -8.609 1 94.62 214 VAL A O 1
ATOM 1680 N N . ARG A 1 215 ? 6.5 -15.617 -10.812 1 92.94 215 ARG A N 1
ATOM 1681 C CA . ARG A 1 215 ? 7.82 -14.992 -10.891 1 92.94 215 ARG A CA 1
ATOM 1682 C C . ARG A 1 215 ? 7.707 -13.469 -10.875 1 92.94 215 ARG A C 1
ATOM 1684 O O . ARG A 1 215 ? 8.633 -12.781 -10.445 1 92.94 215 ARG A O 1
ATOM 1691 N N . ARG A 1 216 ? 6.645 -12.992 -11.32 1 89.75 216 ARG A N 1
ATOM 1692 C CA . ARG A 1 216 ? 6.594 -11.562 -11.617 1 89.75 216 ARG A CA 1
ATOM 1693 C C . ARG A 1 216 ? 5.754 -10.812 -10.586 1 89.75 216 ARG A C 1
ATOM 1695 O O . ARG A 1 216 ? 4.898 -11.414 -9.93 1 89.75 216 ARG A O 1
ATOM 1702 N N . GLN A 1 217 ? 6.16 -9.547 -10.484 1 83.94 217 GLN A N 1
ATOM 1703 C CA . GLN A 1 217 ? 5.426 -8.633 -9.609 1 83.94 217 GLN A CA 1
ATOM 1704 C C . GLN A 1 217 ? 4.754 -7.527 -10.414 1 83.94 217 GLN A C 1
ATOM 1706 O O . GLN A 1 217 ? 5.34 -6.992 -11.359 1 83.94 217 GLN A O 1
ATOM 1711 N N . LEU A 1 218 ? 3.518 -7.176 -10.062 1 78.44 218 LEU A N 1
ATOM 1712 C CA . LEU A 1 218 ? 2.732 -6.129 -10.703 1 78.44 218 LEU A CA 1
ATOM 1713 C C . LEU A 1 218 ? 2.541 -6.426 -12.188 1 78.44 218 LEU A C 1
ATOM 1715 O O . LEU A 1 218 ? 2.701 -5.539 -13.023 1 78.44 218 LEU A O 1
ATOM 1719 N N . ASP A 1 219 ? 2.363 -7.609 -12.484 1 74.81 219 ASP A N 1
ATOM 1720 C CA . ASP A 1 219 ? 2.092 -8.055 -13.844 1 74.81 219 ASP A CA 1
ATOM 1721 C C . ASP A 1 219 ? 0.638 -8.492 -14 1 74.81 219 ASP A C 1
ATOM 1723 O O . ASP A 1 219 ? 0.218 -9.492 -13.414 1 74.81 219 ASP A O 1
ATOM 1727 N N . SER A 1 220 ? -0.022 -7.539 -14.82 1 66.62 220 SER A N 1
ATOM 1728 C CA . SER A 1 220 ? -1.414 -7.91 -15.055 1 66.62 220 SER A CA 1
ATOM 1729 C C . SER A 1 220 ? -1.615 -8.445 -16.469 1 66.62 220 SER A C 1
ATOM 1731 O O . SER A 1 220 ? -1.22 -7.805 -17.438 1 66.62 220 SER A O 1
ATOM 1733 N N . GLN A 1 221 ? -1.568 -9.75 -16.719 1 61.19 221 GLN A N 1
ATOM 1734 C CA . GLN A 1 221 ? -1.774 -10.344 -18.031 1 61.19 221 GLN A CA 1
ATOM 1735 C C . GLN A 1 221 ? -3.238 -10.727 -18.25 1 61.19 221 GLN A C 1
ATOM 1737 O O . GLN A 1 221 ? -3.537 -11.82 -18.734 1 61.19 221 GLN A O 1
ATOM 1742 N N . LYS A 1 222 ? -4.074 -9.859 -17.859 1 62.56 222 LYS A N 1
ATOM 1743 C CA . LYS A 1 222 ? -5.473 -10.25 -18 1 62.56 222 LYS A CA 1
ATOM 1744 C C . LYS A 1 222 ? -5.98 -9.992 -19.422 1 62.56 222 LYS A C 1
ATOM 1746 O O . LYS A 1 222 ? -5.723 -8.93 -19.984 1 62.56 222 LYS A O 1
ATOM 1751 N N . LYS A 1 223 ? -6.402 -10.992 -20.094 1 55.16 223 LYS A N 1
ATOM 1752 C CA . LYS A 1 223 ? -6.871 -11.016 -21.469 1 55.16 223 LYS A CA 1
ATOM 1753 C C . LYS A 1 223 ? -8.258 -10.391 -21.594 1 55.16 223 LYS A C 1
ATOM 1755 O O . LYS A 1 223 ? -8.617 -9.859 -22.641 1 55.16 223 LYS A O 1
ATOM 1760 N N . ASP A 1 224 ? -8.961 -10.461 -20.469 1 60.56 224 ASP A N 1
ATOM 1761 C CA . ASP A 1 224 ? -10.375 -10.109 -20.531 1 60.56 224 ASP A CA 1
ATOM 1762 C C . ASP A 1 224 ? -10.617 -8.711 -19.969 1 60.56 224 ASP A C 1
ATOM 1764 O O . ASP A 1 224 ? -10.148 -8.383 -18.875 1 60.56 224 ASP A O 1
ATOM 1768 N N . SER A 1 225 ? -11.25 -7.957 -20.797 1 59.34 225 SER A N 1
ATOM 1769 C CA . SER A 1 225 ? -11.625 -6.598 -20.406 1 59.34 225 SER A CA 1
ATOM 1770 C C . SER A 1 225 ? -12.539 -6.602 -19.188 1 59.34 225 SER A C 1
ATOM 1772 O O . SER A 1 225 ? -12.648 -5.59 -18.484 1 59.34 225 SER A O 1
ATOM 1774 N N . GLY A 1 226 ? -13.055 -7.738 -18.906 1 61.72 226 GLY A N 1
ATOM 1775 C CA . GLY A 1 226 ? -13.961 -7.816 -17.766 1 61.72 226 GLY A CA 1
ATOM 1776 C C . GLY A 1 226 ? -13.305 -8.359 -16.516 1 61.72 226 GLY A C 1
ATOM 1777 O O . GLY A 1 226 ? -13.984 -8.609 -15.516 1 61.72 226 GLY A O 1
ATOM 1778 N N . ALA A 1 227 ? -12.062 -8.422 -16.609 1 72.88 227 ALA A N 1
ATOM 1779 C CA . ALA A 1 227 ? -11.359 -8.984 -15.461 1 72.88 227 ALA A CA 1
ATOM 1780 C C . ALA A 1 227 ? -11.492 -8.07 -14.242 1 72.88 227 ALA A C 1
ATOM 1782 O O . ALA A 1 227 ? -11.57 -6.852 -14.383 1 72.88 227 ALA A O 1
ATOM 1783 N N . GLY A 1 228 ? -11.594 -8.711 -13.109 1 68.25 228 GLY A N 1
ATOM 1784 C CA . GLY A 1 228 ? -11.742 -7.977 -11.859 1 68.25 228 GLY A CA 1
ATOM 1785 C C . GLY A 1 228 ? -10.484 -7.23 -11.453 1 68.25 228 GLY A C 1
ATOM 1786 O O . GLY A 1 228 ? -10.562 -6.121 -10.922 1 68.25 228 GLY A O 1
ATOM 1787 N N . GLY A 1 229 ? -9.383 -7.887 -11.711 1 69.5 229 GLY A N 1
ATOM 1788 C CA . GLY A 1 229 ? -8.125 -7.293 -11.266 1 69.5 229 GLY A CA 1
ATOM 1789 C C . GLY A 1 229 ? -7.379 -6.578 -12.375 1 69.5 229 GLY A C 1
ATOM 1790 O O . GLY A 1 229 ? -7.422 -7 -13.531 1 69.5 229 GLY A O 1
ATOM 1791 N N . SER A 1 230 ? -6.688 -5.418 -11.969 1 65.81 230 SER A N 1
ATOM 1792 C CA . SER A 1 230 ? -6.004 -4.652 -13.008 1 65.81 230 SER A CA 1
ATOM 1793 C C . SER A 1 230 ? -4.574 -4.316 -12.594 1 65.81 230 SER A C 1
ATOM 1795 O O . SER A 1 230 ? -3.748 -3.961 -13.438 1 65.81 230 SER A O 1
ATOM 1797 N N . TYR A 1 231 ? -4.223 -4.57 -11.359 1 66.69 231 TYR A N 1
ATOM 1798 C CA . TYR A 1 231 ? -2.951 -4.031 -10.898 1 66.69 231 TYR A CA 1
ATOM 1799 C C . TYR A 1 231 ? -1.892 -5.125 -10.82 1 66.69 231 TYR A C 1
ATOM 1801 O O . TYR A 1 231 ? -0.694 -4.848 -10.922 1 66.69 231 TYR A O 1
ATOM 1809 N N . GLY A 1 232 ? -2.291 -6.426 -10.57 1 76.06 232 GLY A N 1
ATOM 1810 C CA . GLY A 1 232 ? -1.36 -7.523 -10.352 1 76.06 232 GLY A CA 1
ATOM 1811 C C . GLY A 1 232 ? -0.727 -7.5 -8.969 1 76.06 232 GLY A C 1
ATOM 1812 O O . GLY A 1 232 ? 0.281 -8.172 -8.734 1 76.06 232 GLY A O 1
ATOM 1813 N N . LEU A 1 233 ? -1.199 -6.742 -8.047 1 79.12 233 LEU A N 1
ATOM 1814 C CA . LEU A 1 233 ? -0.66 -6.594 -6.695 1 79.12 233 LEU A CA 1
ATOM 1815 C C . LEU A 1 233 ? -1.303 -7.59 -5.738 1 79.12 233 LEU A C 1
ATOM 1817 O O . LEU A 1 233 ? -0.701 -7.965 -4.73 1 79.12 233 LEU A O 1
ATOM 1821 N N . GLY A 1 234 ? -2.416 -8.078 -6.039 1 84.12 234 GLY A N 1
ATOM 1822 C CA . GLY A 1 234 ? -3.213 -8.883 -5.125 1 84.12 234 GLY A CA 1
ATOM 1823 C C . GLY A 1 234 ? -2.578 -10.219 -4.801 1 84.12 234 GLY A C 1
ATOM 1824 O O . GLY A 1 234 ? -2.785 -10.758 -3.713 1 84.12 234 GLY A O 1
ATOM 1825 N N . LYS A 1 235 ? -1.762 -10.719 -5.66 1 87.81 235 LYS A N 1
ATOM 1826 C CA . LYS A 1 235 ? -1.134 -12.008 -5.418 1 87.81 235 LYS A CA 1
ATOM 1827 C C . LYS A 1 235 ? -0.229 -11.961 -4.188 1 87.81 235 LYS A C 1
ATOM 1829 O O . LYS A 1 235 ? 0.026 -12.984 -3.557 1 87.81 235 LYS A O 1
ATOM 1834 N N . ALA A 1 236 ? 0.171 -10.75 -3.852 1 88.44 236 ALA A N 1
ATOM 1835 C CA . ALA A 1 236 ? 1.07 -10.578 -2.711 1 88.44 236 ALA A CA 1
ATOM 1836 C C . ALA A 1 236 ? 0.388 -10.992 -1.41 1 88.44 236 ALA A C 1
ATOM 1838 O O . ALA A 1 236 ? 1.059 -11.281 -0.416 1 88.44 236 ALA A O 1
ATOM 1839 N N . THR A 1 237 ? -0.943 -11.047 -1.431 1 90.5 237 THR A N 1
ATOM 1840 C CA . THR A 1 237 ? -1.678 -11.43 -0.229 1 90.5 237 THR A CA 1
ATOM 1841 C C . THR A 1 237 ? -1.371 -12.875 0.161 1 90.5 237 THR A C 1
ATOM 1843 O O . THR A 1 237 ? -1.444 -13.234 1.338 1 90.5 237 THR A O 1
ATOM 1846 N N . LEU A 1 238 ? -0.991 -13.695 -0.808 1 94.5 238 LEU A N 1
ATOM 1847 C CA . LEU A 1 238 ? -0.623 -15.078 -0.529 1 94.5 238 LEU A CA 1
ATOM 1848 C C . LEU A 1 238 ? 0.576 -15.141 0.411 1 94.5 238 LEU A C 1
ATOM 1850 O O . LEU A 1 238 ? 0.571 -15.906 1.379 1 94.5 238 LEU A O 1
ATOM 1854 N N . TRP A 1 239 ? 1.522 -14.359 0.188 1 92.56 239 TRP A N 1
ATOM 1855 C CA . TRP A 1 239 ? 2.725 -14.352 1.013 1 92.56 239 TRP A CA 1
ATOM 1856 C C . TRP A 1 239 ? 2.516 -13.516 2.271 1 92.56 239 TRP A C 1
ATOM 1858 O O . TRP A 1 239 ? 3.084 -13.82 3.324 1 92.56 239 TRP A O 1
ATOM 1868 N N . ALA A 1 240 ? 1.685 -12.477 2.16 1 88.5 240 ALA A N 1
ATOM 1869 C CA . ALA A 1 240 ? 1.396 -11.633 3.318 1 88.5 240 ALA A CA 1
ATOM 1870 C C . ALA A 1 240 ? 0.712 -12.438 4.422 1 88.5 240 ALA A C 1
ATOM 1872 O O . ALA A 1 240 ? 0.9 -12.156 5.609 1 88.5 240 ALA A O 1
ATOM 1873 N N . THR A 1 241 ? -0.001 -13.43 4.082 1 92 241 THR A N 1
ATOM 1874 C CA . THR A 1 241 ? -0.762 -14.219 5.039 1 92 241 THR A CA 1
ATOM 1875 C C . THR A 1 241 ? 0.098 -15.344 5.617 1 92 241 THR A C 1
ATOM 1877 O O . THR A 1 241 ? -0.343 -16.078 6.504 1 92 241 THR A O 1
ATOM 1880 N N . SER A 1 242 ? 1.311 -15.453 5.18 1 93.75 242 SER A N 1
ATOM 1881 C CA . SER A 1 242 ? 2.254 -16.438 5.715 1 93.75 242 SER A CA 1
ATOM 1882 C C . SER A 1 242 ? 3.244 -15.773 6.672 1 93.75 242 SER A C 1
ATOM 1884 O O . SER A 1 242 ? 4 -14.883 6.277 1 93.75 242 SER A O 1
ATOM 1886 N N . ARG A 1 243 ? 3.33 -16.25 7.883 1 90.5 243 ARG A N 1
ATOM 1887 C CA . ARG A 1 243 ? 4.328 -15.734 8.82 1 90.5 243 ARG A CA 1
ATOM 1888 C C . ARG A 1 243 ? 5.738 -16.094 8.367 1 90.5 243 ARG A C 1
ATOM 1890 O O . ARG A 1 243 ? 6.707 -15.445 8.758 1 90.5 243 ARG A O 1
ATOM 1897 N N . LEU A 1 244 ? 5.789 -17.109 7.559 1 94.31 244 LEU A N 1
ATOM 1898 C CA . LEU A 1 244 ? 7.098 -17.609 7.152 1 94.31 244 LEU A CA 1
ATOM 1899 C C . LEU A 1 244 ? 7.457 -17.125 5.75 1 94.31 244 LEU A C 1
ATOM 1901 O O . LEU A 1 244 ? 8.555 -17.391 5.258 1 94.31 244 LEU A O 1
ATOM 1905 N N . GLY A 1 245 ? 6.516 -16.453 5.078 1 93.5 245 GLY A N 1
ATOM 1906 C CA . GLY A 1 245 ? 6.754 -15.969 3.73 1 93.5 245 GLY A CA 1
ATOM 1907 C C . GLY A 1 245 ? 6.887 -17.078 2.707 1 93.5 245 GLY A C 1
ATOM 1908 O O . GLY A 1 245 ? 7.582 -16.922 1.702 1 93.5 245 GLY A O 1
ATOM 1909 N N . LEU A 1 246 ? 6.223 -18.172 2.945 1 97.06 246 LEU A N 1
ATOM 1910 C CA . LEU A 1 246 ? 6.414 -19.375 2.143 1 97.06 246 LEU A CA 1
ATOM 1911 C C . LEU A 1 246 ? 5.098 -19.828 1.525 1 97.06 246 LEU A C 1
ATOM 1913 O O . LEU A 1 246 ? 4.113 -20.047 2.236 1 97.06 246 LEU A O 1
ATOM 1917 N N . VAL A 1 247 ? 5.09 -19.953 0.168 1 98.12 247 VAL A N 1
ATOM 1918 C CA . VAL A 1 247 ? 3.926 -20.469 -0.551 1 98.12 247 VAL A CA 1
ATOM 1919 C C . VAL A 1 247 ? 4.363 -21.562 -1.524 1 98.12 247 VAL A C 1
ATOM 1921 O O . VAL A 1 247 ? 5.316 -21.375 -2.283 1 98.12 247 VAL A O 1
ATOM 1924 N N . LEU A 1 248 ? 3.723 -22.719 -1.456 1 98.75 248 LEU A N 1
ATOM 1925 C CA . LEU A 1 248 ? 3.906 -23.797 -2.412 1 98.75 248 LEU A CA 1
ATOM 1926 C C . LEU A 1 248 ? 2.742 -23.859 -3.393 1 98.75 248 LEU A C 1
ATOM 1928 O O . LEU A 1 248 ? 1.601 -23.562 -3.029 1 98.75 248 LEU A O 1
ATOM 1932 N N . ILE A 1 249 ? 3.051 -24.266 -4.613 1 98.75 249 ILE A N 1
ATOM 1933 C CA . ILE A 1 249 ? 2.043 -24.203 -5.668 1 98.75 249 ILE A CA 1
ATOM 1934 C C . ILE A 1 249 ? 1.995 -25.516 -6.43 1 98.75 249 ILE A C 1
ATOM 1936 O O . ILE A 1 249 ? 3.037 -26.078 -6.785 1 98.75 249 ILE A O 1
ATOM 1940 N N . ASN A 1 250 ? 0.849 -26.062 -6.613 1 98.75 250 ASN A N 1
ATOM 1941 C CA . ASN A 1 250 ? 0.558 -27.172 -7.504 1 98.75 250 ASN A CA 1
ATOM 1942 C C . ASN A 1 250 ? -0.484 -26.812 -8.555 1 98.75 250 ASN A C 1
ATOM 1944 O O . ASN A 1 250 ? -1.625 -26.484 -8.211 1 98.75 250 ASN A O 1
ATOM 1948 N N . SER A 1 251 ? -0.104 -26.875 -9.805 1 98.56 251 SER A N 1
ATOM 1949 C CA . SER A 1 251 ? -1.035 -26.438 -10.844 1 98.56 251 SER A CA 1
ATOM 1950 C C . SER A 1 251 ? -1.331 -27.578 -11.828 1 98.56 251 SER A C 1
ATOM 1952 O O . SER A 1 251 ? -0.429 -28.312 -12.211 1 98.56 251 SER A O 1
ATOM 1954 N N . THR A 1 252 ? -2.602 -27.812 -12.102 1 98.38 252 THR A N 1
ATOM 1955 C CA . THR A 1 252 ? -3.074 -28.625 -13.219 1 98.38 252 THR A CA 1
ATOM 1956 C C . THR A 1 252 ? -3.469 -27.734 -14.398 1 98.38 252 THR A C 1
ATOM 1958 O O . THR A 1 252 ? -4.348 -26.875 -14.266 1 98.38 252 THR A O 1
ATOM 1961 N N . LEU A 1 253 ? -2.893 -28 -15.523 1 97.56 253 LEU A N 1
ATOM 1962 C CA . LEU A 1 253 ? -2.949 -27.047 -16.625 1 97.56 253 LEU A CA 1
ATOM 1963 C C . LEU A 1 253 ? -4.086 -27.375 -17.578 1 97.56 253 LEU A C 1
ATOM 1965 O O . LEU A 1 253 ? -4.371 -28.562 -17.812 1 97.56 253 LEU A O 1
ATOM 1969 N N . SER A 1 254 ? -4.719 -26.344 -18.172 1 97.62 254 SER A N 1
ATOM 1970 C CA . SER A 1 254 ? -5.723 -26.5 -19.219 1 97.62 254 SER A CA 1
ATOM 1971 C C . SER A 1 254 ? -5.074 -26.828 -20.562 1 97.62 254 SER A C 1
ATOM 1973 O O . SER A 1 254 ? -5.719 -27.406 -21.438 1 97.62 254 SER A O 1
ATOM 1975 N N . GLU A 1 255 ? -3.861 -26.375 -20.672 1 94.94 255 GLU A N 1
ATOM 1976 C CA . GLU A 1 255 ? -3.027 -26.656 -21.844 1 94.94 255 GLU A CA 1
ATOM 1977 C C . GLU A 1 255 ? -1.699 -27.281 -21.422 1 94.94 255 GLU A C 1
ATOM 1979 O O . GLU A 1 255 ? -1.064 -26.828 -20.469 1 94.94 255 GLU A O 1
ATOM 1984 N N . PRO A 1 256 ? -1.382 -28.25 -22.156 1 90.88 256 PRO A N 1
ATOM 1985 C CA . PRO A 1 256 ? -0.167 -28.953 -21.734 1 90.88 256 PRO A CA 1
ATOM 1986 C C . PRO A 1 256 ? 1.085 -28.094 -21.844 1 90.88 256 PRO A C 1
ATOM 1988 O O . PRO A 1 256 ? 1.163 -27.219 -22.719 1 90.88 256 PRO A O 1
ATOM 1991 N N . HIS A 1 257 ? 1.966 -28.312 -20.984 1 87.31 257 HIS A N 1
ATOM 1992 C CA . HIS A 1 257 ? 3.322 -27.766 -21 1 87.31 257 HIS A CA 1
ATOM 1993 C C . HIS A 1 257 ? 4.355 -28.875 -20.859 1 87.31 257 HIS A C 1
ATOM 1995 O O . HIS A 1 257 ? 4.293 -29.688 -19.922 1 87.31 257 HIS A O 1
ATOM 2001 N N . GLU A 1 258 ? 5.262 -28.969 -21.859 1 79.69 258 GLU A N 1
ATOM 2002 C CA . GLU A 1 258 ? 6.254 -30.047 -21.906 1 79.69 258 GLU A CA 1
ATOM 2003 C C . GLU A 1 258 ? 5.586 -31.406 -21.891 1 79.69 258 GLU A C 1
ATOM 2005 O O . GLU A 1 258 ? 6.066 -32.344 -21.234 1 79.69 258 GLU A O 1
ATOM 2010 N N . GLY A 1 259 ? 4.395 -31.406 -22.438 1 79.94 259 GLY A N 1
ATOM 2011 C CA . GLY A 1 259 ? 3.684 -32.656 -22.656 1 79.94 259 GLY A CA 1
ATOM 2012 C C . GLY A 1 259 ? 2.887 -33.125 -21.453 1 79.94 259 GLY A C 1
ATOM 2013 O O . GLY A 1 259 ? 2.289 -34.188 -21.453 1 79.94 259 GLY A O 1
ATOM 2014 N N . ARG A 1 260 ? 2.844 -32.344 -20.406 1 86.81 260 ARG A N 1
ATOM 2015 C CA . ARG A 1 260 ? 2.133 -32.719 -19.188 1 86.81 260 ARG A CA 1
ATOM 2016 C C . ARG A 1 260 ? 1.151 -31.625 -18.766 1 86.81 260 ARG A C 1
ATOM 2018 O O . ARG A 1 260 ? 1.269 -30.484 -19.188 1 86.81 260 ARG A O 1
ATOM 2025 N N . THR A 1 261 ? 0.219 -32.062 -17.875 1 94.19 261 THR A N 1
ATOM 2026 C CA . THR A 1 261 ? -0.763 -31.078 -17.422 1 94.19 261 THR A CA 1
ATOM 2027 C C . THR A 1 261 ? -0.905 -31.141 -15.898 1 94.19 261 THR A C 1
ATOM 2029 O O . THR A 1 261 ? -1.333 -30.156 -15.273 1 94.19 261 THR A O 1
ATOM 2032 N N . GLU A 1 262 ? -0.538 -32.281 -15.336 1 95.06 262 GLU A N 1
ATOM 2033 C CA . GLU A 1 262 ? -0.863 -32.438 -13.922 1 95.06 262 GLU A CA 1
ATOM 2034 C C . GLU A 1 262 ? 0.394 -32.375 -13.055 1 95.06 262 GLU A C 1
ATOM 2036 O O . GLU A 1 262 ? 1.461 -32.812 -13.469 1 95.06 262 GLU A O 1
ATOM 2041 N N . ARG A 1 263 ? 0.221 -31.75 -11.844 1 96.25 263 ARG A N 1
ATOM 2042 C CA . ARG A 1 263 ? 1.196 -31.766 -10.758 1 96.25 263 ARG A CA 1
ATOM 2043 C C . ARG A 1 263 ? 2.453 -31 -11.141 1 96.25 263 ARG A C 1
ATOM 2045 O O . ARG A 1 263 ? 3.568 -31.5 -10.977 1 96.25 263 ARG A O 1
ATOM 2052 N N . ARG A 1 264 ? 2.277 -29.844 -11.719 1 96.19 264 ARG A N 1
ATOM 2053 C CA . ARG A 1 264 ? 3.375 -28.891 -11.859 1 96.19 264 ARG A CA 1
ATOM 2054 C C . ARG A 1 264 ? 3.617 -28.141 -10.555 1 96.19 264 ARG A C 1
ATOM 2056 O O . ARG A 1 264 ? 2.781 -27.344 -10.133 1 96.19 264 ARG A O 1
ATOM 2063 N N . LEU A 1 265 ? 4.77 -28.359 -9.945 1 97.31 265 LEU A N 1
ATOM 2064 C CA . LEU A 1 265 ? 5 -27.812 -8.609 1 97.31 265 LEU A CA 1
ATOM 2065 C C . LEU A 1 265 ? 6.109 -26.766 -8.633 1 97.31 265 LEU A C 1
ATOM 2067 O O . LEU A 1 265 ? 7.027 -26.844 -9.453 1 97.31 265 LEU A O 1
ATOM 2071 N N . ILE A 1 266 ? 5.992 -25.844 -7.805 1 97.88 266 ILE A N 1
ATOM 2072 C CA . ILE A 1 266 ? 7.031 -24.859 -7.504 1 97.88 266 ILE A CA 1
ATOM 2073 C C . ILE A 1 266 ? 6.777 -24.25 -6.129 1 97.88 266 ILE A C 1
ATOM 2075 O O . ILE A 1 266 ? 5.641 -24.234 -5.648 1 97.88 266 ILE A O 1
ATOM 2079 N N . GLY A 1 267 ? 7.781 -23.875 -5.398 1 98 267 GLY A N 1
ATOM 2080 C CA . GLY A 1 267 ? 7.668 -23.125 -4.164 1 98 267 GLY A CA 1
ATOM 2081 C C . GLY A 1 267 ? 8.383 -21.781 -4.223 1 98 267 GLY A C 1
ATOM 2082 O O . GLY A 1 267 ? 9.406 -21.641 -4.898 1 98 267 GLY A O 1
ATOM 2083 N N . ARG A 1 268 ? 7.824 -20.859 -3.596 1 97 268 ARG A N 1
ATOM 2084 C CA . ARG A 1 268 ? 8.43 -19.531 -3.521 1 97 268 ARG A CA 1
ATOM 2085 C C . ARG A 1 268 ? 8.5 -19.031 -2.078 1 97 268 ARG A C 1
ATOM 2087 O O . ARG A 1 268 ? 7.52 -19.125 -1.34 1 97 268 ARG A O 1
ATOM 2094 N N . LEU A 1 269 ? 9.664 -18.656 -1.695 1 96.06 269 LEU A N 1
ATOM 2095 C CA . LEU A 1 269 ? 9.945 -18.062 -0.389 1 96.06 269 LEU A CA 1
ATOM 2096 C C . LEU A 1 269 ? 10.344 -16.594 -0.523 1 96.06 269 LEU A C 1
ATOM 2098 O O . LEU A 1 269 ? 11.203 -16.25 -1.338 1 96.06 269 LEU A O 1
ATOM 2102 N N . ASP A 1 270 ? 9.648 -15.773 0.154 1 92.62 270 ASP A N 1
ATOM 2103 C CA . ASP A 1 270 ? 9.992 -14.359 0.191 1 92.62 270 ASP A CA 1
ATOM 2104 C C . ASP A 1 270 ? 10.555 -13.961 1.557 1 92.62 270 ASP A C 1
ATOM 2106 O O . ASP A 1 270 ? 9.797 -13.781 2.512 1 92.62 270 ASP A O 1
ATOM 2110 N N . LEU A 1 271 ? 11.859 -13.789 1.665 1 90.75 271 LEU A N 1
ATOM 2111 C CA . LEU A 1 271 ? 12.531 -13.359 2.887 1 90.75 271 LEU A CA 1
ATOM 2112 C C . LEU A 1 271 ? 13.25 -12.031 2.67 1 90.75 271 LEU A C 1
ATOM 2114 O O . LEU A 1 271 ? 13.648 -11.711 1.547 1 90.75 271 LEU A O 1
ATOM 2118 N N . PRO A 1 272 ? 13.398 -11.328 3.721 1 89.12 272 PRO A N 1
ATOM 2119 C CA . PRO A 1 272 ? 14.195 -10.109 3.615 1 89.12 272 PRO A CA 1
ATOM 2120 C C . PRO A 1 272 ? 15.672 -10.391 3.338 1 89.12 272 PRO A C 1
ATOM 2122 O O . PRO A 1 272 ? 16.094 -11.539 3.375 1 89.12 272 PRO A O 1
ATOM 2125 N N . TRP A 1 273 ? 16.375 -9.312 3.002 1 91.25 273 TRP A N 1
ATOM 2126 C CA . TRP A 1 273 ? 17.828 -9.398 2.824 1 91.25 273 TRP A CA 1
ATOM 2127 C C . TRP A 1 273 ? 18.484 -10.062 4.027 1 91.25 273 TRP A C 1
ATOM 2129 O O . TRP A 1 273 ? 18.125 -9.781 5.176 1 91.25 273 TRP A O 1
ATOM 2139 N N . ARG A 1 274 ? 19.422 -10.953 3.793 1 90.56 274 ARG A N 1
ATOM 2140 C CA . ARG A 1 274 ? 20.109 -11.68 4.852 1 90.56 274 ARG A CA 1
ATOM 2141 C C . ARG A 1 274 ? 21.484 -12.164 4.383 1 90.56 274 ARG A C 1
ATOM 2143 O O . ARG A 1 274 ? 21.75 -12.203 3.18 1 90.56 274 ARG A O 1
ATOM 2150 N N . GLU A 1 275 ? 22.281 -12.5 5.316 1 89.88 275 GLU A N 1
ATOM 2151 C CA . GLU A 1 275 ? 23.578 -13.117 5.059 1 89.88 275 GLU A CA 1
ATOM 2152 C C . GLU A 1 275 ? 23.688 -14.484 5.727 1 89.88 275 GLU A C 1
ATOM 2154 O O . GLU A 1 275 ? 23.391 -14.617 6.922 1 89.88 275 GLU A O 1
ATOM 2159 N N . VAL A 1 276 ? 23.922 -15.43 4.867 1 91 276 VAL A N 1
ATOM 2160 C CA . VAL A 1 276 ? 24.094 -16.797 5.363 1 91 276 VAL A CA 1
ATOM 2161 C C . VAL A 1 276 ? 25.422 -17.359 4.891 1 91 276 VAL A C 1
ATOM 2163 O O . VAL A 1 276 ? 25.703 -17.375 3.689 1 91 276 VAL A O 1
ATOM 2166 N N . ASP A 1 277 ? 26.25 -17.781 5.836 1 86.62 277 ASP A N 1
ATOM 2167 C CA . ASP A 1 277 ? 27.547 -18.391 5.551 1 86.62 277 ASP A CA 1
ATOM 2168 C C . ASP A 1 277 ? 28.391 -17.484 4.656 1 86.62 277 ASP A C 1
ATOM 2170 O O . ASP A 1 277 ? 28.969 -17.953 3.67 1 86.62 277 ASP A O 1
ATOM 2174 N N . GLY A 1 278 ? 28.281 -16.219 4.863 1 86.38 278 GLY A N 1
ATOM 2175 C CA . GLY A 1 278 ? 29.125 -15.25 4.18 1 86.38 278 GLY A CA 1
ATOM 2176 C C . GLY A 1 278 ? 28.578 -14.82 2.832 1 86.38 278 GLY A C 1
ATOM 2177 O O . GLY A 1 278 ? 29.203 -14.023 2.125 1 86.38 278 GLY A O 1
ATOM 2178 N N . ARG A 1 279 ? 27.469 -15.344 2.455 1 89.69 279 ARG A N 1
ATOM 2179 C CA . ARG A 1 279 ? 26.812 -14.961 1.206 1 89.69 279 ARG A CA 1
ATOM 2180 C C . ARG A 1 279 ? 25.531 -14.18 1.477 1 89.69 279 ARG A C 1
ATOM 2182 O O . ARG A 1 279 ? 24.766 -14.516 2.381 1 89.69 279 ARG A O 1
ATOM 2189 N N . ALA A 1 280 ? 25.375 -13.133 0.649 1 92 280 ALA A N 1
ATOM 2190 C CA . ALA A 1 280 ? 24.188 -12.297 0.828 1 92 280 ALA A CA 1
ATOM 2191 C C . ALA A 1 280 ? 23.094 -12.68 -0.164 1 92 280 ALA A C 1
ATOM 2193 O O . ALA A 1 280 ? 23.375 -13.008 -1.316 1 92 280 ALA A O 1
ATOM 2194 N N . PHE A 1 281 ? 21.859 -12.641 0.312 1 92.81 281 PHE A N 1
ATOM 2195 C CA . PHE A 1 281 ? 20.703 -12.984 -0.501 1 92.81 281 PHE A CA 1
ATOM 2196 C C . PHE A 1 281 ? 19.641 -11.906 -0.412 1 92.81 281 PHE A C 1
ATOM 2198 O O . PHE A 1 281 ? 19.516 -11.219 0.607 1 92.81 281 PHE A O 1
ATOM 2205 N N . ALA A 1 282 ? 19 -11.68 -1.527 1 89.75 282 ALA A N 1
ATOM 2206 C CA . ALA A 1 282 ? 17.922 -10.711 -1.563 1 89.75 282 ALA A CA 1
ATOM 2207 C C . ALA A 1 282 ? 16.828 -11.141 -2.545 1 89.75 282 ALA A C 1
ATOM 2209 O O . ALA A 1 282 ? 17.109 -11.422 -3.709 1 89.75 282 ALA A O 1
ATOM 2210 N N . GLY A 1 283 ? 15.586 -11.156 -2.021 1 86.56 283 GLY A N 1
ATOM 2211 C CA . GLY A 1 283 ? 14.492 -11.539 -2.898 1 86.56 283 GLY A CA 1
ATOM 2212 C C . GLY A 1 283 ? 14.008 -12.961 -2.662 1 86.56 283 GLY A C 1
ATOM 2213 O O . GLY A 1 283 ? 14.211 -13.516 -1.581 1 86.56 283 GLY A O 1
ATOM 2214 N N . PRO A 1 284 ? 13.391 -13.492 -3.711 1 92.38 284 PRO A N 1
ATOM 2215 C CA . PRO A 1 284 ? 12.75 -14.797 -3.523 1 92.38 284 PRO A CA 1
ATOM 2216 C C . PRO A 1 284 ? 13.75 -15.953 -3.562 1 92.38 284 PRO A C 1
ATOM 2218 O O . PRO A 1 284 ? 14.852 -15.805 -4.094 1 92.38 284 PRO A O 1
ATOM 2221 N N . ALA A 1 285 ? 13.383 -17 -2.898 1 95.31 285 ALA A N 1
ATOM 2222 C CA . ALA A 1 285 ? 13.977 -18.328 -3.078 1 95.31 285 ALA A CA 1
ATOM 2223 C C . ALA A 1 285 ? 12.977 -19.297 -3.703 1 95.31 285 ALA A C 1
ATOM 2225 O O . ALA A 1 285 ? 11.766 -19.141 -3.549 1 95.31 285 ALA A O 1
ATOM 2226 N N . TRP A 1 286 ? 13.547 -20.25 -4.398 1 95.94 286 TRP A N 1
ATOM 2227 C CA . TRP A 1 286 ? 12.695 -21.125 -5.188 1 95.94 286 TRP A CA 1
ATOM 2228 C C . TRP A 1 286 ? 12.883 -22.578 -4.777 1 95.94 286 TRP A C 1
ATOM 2230 O O . TRP A 1 286 ? 14.016 -23.062 -4.676 1 95.94 286 TRP A O 1
ATOM 2240 N N . PHE A 1 287 ? 11.797 -23.25 -4.426 1 96.75 287 PHE A N 1
ATOM 2241 C CA . PHE A 1 287 ? 11.766 -24.688 -4.254 1 96.75 287 PHE A CA 1
ATOM 2242 C C . PHE A 1 287 ? 11.469 -25.391 -5.574 1 96.75 287 PHE A C 1
ATOM 2244 O O . PHE A 1 287 ? 10.352 -25.281 -6.098 1 96.75 287 PHE A O 1
ATOM 2251 N N . GLY A 1 288 ? 12.391 -25.906 -6.168 1 94.31 288 GLY A N 1
ATOM 2252 C CA . GLY A 1 288 ? 12.242 -26.516 -7.477 1 94.31 288 GLY A CA 1
ATOM 2253 C C . GLY A 1 288 ? 13.492 -27.234 -7.945 1 94.31 288 GLY A C 1
ATOM 2254 O O . GLY A 1 288 ? 14.289 -27.703 -7.125 1 94.31 288 GLY A O 1
ATOM 2255 N N . ARG A 1 289 ? 13.523 -27.375 -9.188 1 88.69 289 ARG A N 1
ATOM 2256 C CA . ARG A 1 289 ? 14.664 -28.047 -9.812 1 88.69 289 ARG A CA 1
ATOM 2257 C C . ARG A 1 289 ? 15.57 -27.047 -10.516 1 88.69 289 ARG A C 1
ATOM 2259 O O . ARG A 1 289 ? 15.094 -26.109 -11.172 1 88.69 289 ARG A O 1
ATOM 2266 N N . PRO A 1 290 ? 16.844 -27.203 -10.273 1 83.56 290 PRO A N 1
ATOM 2267 C CA . PRO A 1 290 ? 17.75 -26.297 -10.984 1 83.56 290 PRO A CA 1
ATOM 2268 C C . PRO A 1 290 ? 17.516 -26.281 -12.492 1 83.56 290 PRO A C 1
ATOM 2270 O O . PRO A 1 290 ? 17.266 -27.328 -13.086 1 83.56 290 PRO A O 1
ATOM 2273 N N . ASP A 1 291 ? 17.547 -25.125 -13.055 1 81.12 291 ASP A N 1
ATOM 2274 C CA . ASP A 1 291 ? 17.406 -24.984 -14.5 1 81.12 291 ASP A CA 1
ATOM 2275 C C . ASP A 1 291 ? 18.75 -25.141 -15.211 1 81.12 291 ASP A C 1
ATOM 2277 O O . ASP A 1 291 ? 19.656 -24.328 -15.023 1 81.12 291 ASP A O 1
ATOM 2281 N N . PRO A 1 292 ? 18.875 -26.062 -15.961 1 71.31 292 PRO A N 1
ATOM 2282 C CA . PRO A 1 292 ? 20.172 -26.281 -16.625 1 71.31 292 PRO A CA 1
ATOM 2283 C C . PRO A 1 292 ? 20.516 -25.188 -17.625 1 71.31 292 PRO A C 1
ATOM 2285 O O . PRO A 1 292 ? 21.672 -25 -17.969 1 71.31 292 PRO A O 1
ATOM 2288 N N . ASN A 1 293 ? 19.547 -24.484 -18.141 1 71.44 293 ASN A N 1
ATOM 2289 C CA . ASN A 1 293 ? 19.766 -23.453 -19.141 1 71.44 293 ASN A CA 1
ATOM 2290 C C . ASN A 1 293 ? 19.984 -22.094 -18.5 1 71.44 293 ASN A C 1
ATOM 2292 O O . ASN A 1 293 ? 20.25 -21.109 -19.203 1 71.44 293 ASN A O 1
ATOM 2296 N N . ALA A 1 294 ? 19.922 -22.141 -17.203 1 76.62 294 ALA A N 1
ATOM 2297 C CA . ALA A 1 294 ? 20.109 -20.859 -16.547 1 76.62 294 ALA A CA 1
ATOM 2298 C C . ALA A 1 294 ? 21.594 -20.5 -16.438 1 76.62 294 ALA A C 1
ATOM 2300 O O . ALA A 1 294 ? 22.453 -21.391 -16.453 1 76.62 294 ALA A O 1
ATOM 2301 N N . LYS A 1 295 ? 21.875 -19.203 -16.438 1 70.31 295 LYS A N 1
ATOM 2302 C CA . LYS A 1 295 ? 23.234 -18.703 -16.312 1 70.31 295 LYS A CA 1
ATOM 2303 C C . LYS A 1 295 ? 23.812 -18.984 -14.93 1 70.31 295 LYS A C 1
ATOM 2305 O O . LYS A 1 295 ? 25.031 -19.094 -14.766 1 70.31 295 LYS A O 1
ATOM 2310 N N . SER A 1 296 ? 22.875 -19.094 -13.984 1 75.12 296 SER A N 1
ATOM 2311 C CA . SER A 1 296 ? 23.297 -19.312 -12.602 1 75.12 296 SER A CA 1
ATOM 2312 C C . SER A 1 296 ? 22.703 -20.594 -12.047 1 75.12 296 SER A C 1
ATOM 2314 O O . SER A 1 296 ? 21.594 -20.984 -12.398 1 75.12 296 SER A O 1
ATOM 2316 N N . SER A 1 297 ? 23.484 -21.234 -11.234 1 70.75 297 SER A N 1
ATOM 2317 C CA . SER A 1 297 ? 23.047 -22.469 -10.586 1 70.75 297 SER A CA 1
ATOM 2318 C C . SER A 1 297 ? 22 -22.188 -9.508 1 70.75 297 SER A C 1
ATOM 2320 O O . SER A 1 297 ? 21.359 -23.125 -9 1 70.75 297 SER A O 1
ATOM 2322 N N . ASP A 1 298 ? 21.781 -20.984 -9.266 1 81.06 298 ASP A N 1
ATOM 2323 C CA . ASP A 1 298 ? 20.859 -20.609 -8.195 1 81.06 298 ASP A CA 1
ATOM 2324 C C . ASP A 1 298 ? 19.438 -20.406 -8.734 1 81.06 298 ASP A C 1
ATOM 2326 O O . ASP A 1 298 ? 18.547 -19.984 -8 1 81.06 298 ASP A O 1
ATOM 2330 N N . VAL A 1 299 ? 19.281 -20.797 -9.984 1 86.94 299 VAL A N 1
ATOM 2331 C CA . VAL A 1 299 ? 17.984 -20.625 -10.609 1 86.94 299 VAL A CA 1
ATOM 2332 C C . VAL A 1 299 ? 17.25 -21.969 -10.68 1 86.94 299 VAL A C 1
ATOM 2334 O O . VAL A 1 299 ? 17.812 -22.953 -11.172 1 86.94 299 VAL A O 1
ATOM 2337 N N . ALA A 1 300 ? 16.125 -21.953 -10.117 1 91.5 300 ALA A N 1
ATOM 2338 C CA . ALA A 1 300 ? 15.328 -23.188 -10.141 1 91.5 300 ALA A CA 1
ATOM 2339 C C . ALA A 1 300 ? 14.039 -23 -10.93 1 91.5 300 ALA A C 1
ATOM 2341 O O . ALA A 1 300 ? 13.5 -21.891 -10.984 1 91.5 300 ALA A O 1
ATOM 2342 N N . ARG A 1 301 ? 13.594 -24.016 -11.578 1 91.81 301 ARG A N 1
ATOM 2343 C CA . ARG A 1 301 ? 12.328 -24.031 -12.312 1 91.81 301 ARG A CA 1
ATOM 2344 C C . ARG A 1 301 ? 11.336 -24.984 -11.672 1 91.81 301 ARG A C 1
ATOM 2346 O O . ARG A 1 301 ? 11.688 -25.75 -10.766 1 91.81 301 ARG A O 1
ATOM 2353 N N . SER A 1 302 ? 10.094 -24.906 -12.133 1 94.44 302 SER A N 1
ATOM 2354 C CA . SER A 1 302 ? 9.062 -25.844 -11.688 1 94.44 302 SER A CA 1
ATOM 2355 C C . SER A 1 302 ? 9.398 -27.266 -12.102 1 94.44 302 SER A C 1
ATOM 2357 O O . SER A 1 302 ? 10.258 -27.484 -12.961 1 94.44 302 SER A O 1
ATOM 2359 N N . TRP A 1 303 ? 8.789 -28.25 -11.422 1 91.06 303 TRP A N 1
ATOM 2360 C CA . TRP A 1 303 ? 8.984 -29.656 -11.789 1 91.06 303 TRP A CA 1
ATOM 2361 C C . TRP A 1 303 ? 7.664 -30.406 -11.758 1 91.06 303 TRP A C 1
ATOM 2363 O O . TRP A 1 303 ? 6.68 -29.938 -11.18 1 91.06 303 TRP A O 1
ATOM 2373 N N . TRP A 1 304 ? 7.594 -31.484 -12.445 1 90.75 304 TRP A N 1
ATOM 2374 C CA . TRP A 1 304 ? 6.441 -32.375 -12.461 1 90.75 304 TRP A CA 1
ATOM 2375 C C . TRP A 1 304 ? 6.578 -33.469 -11.406 1 90.75 304 TRP A C 1
ATOM 2377 O O . TRP A 1 304 ? 7.332 -34.438 -11.586 1 90.75 304 TRP A O 1
ATOM 2387 N N . ALA A 1 305 ? 5.828 -33.344 -10.336 1 92 305 ALA A N 1
ATOM 2388 C CA . ALA A 1 305 ? 6.008 -34.188 -9.164 1 92 305 ALA A CA 1
ATOM 2389 C C . ALA A 1 305 ? 5.184 -35.469 -9.273 1 92 305 ALA A C 1
ATOM 2391 O O . ALA A 1 305 ? 4.211 -35.531 -10.031 1 92 305 ALA A O 1
ATOM 2392 N N . ASP A 1 306 ? 5.598 -36.5 -8.539 1 89.38 306 ASP A N 1
ATOM 2393 C CA . ASP A 1 306 ? 4.801 -37.719 -8.422 1 89.38 306 ASP A CA 1
ATOM 2394 C C . ASP A 1 306 ? 3.729 -37.594 -7.344 1 89.38 306 ASP A C 1
ATOM 2396 O O . ASP A 1 306 ? 3.688 -36.562 -6.633 1 89.38 306 ASP A O 1
ATOM 2400 N N . GLU A 1 307 ? 2.883 -38.531 -7.215 1 92.81 307 GLU A N 1
ATOM 2401 C CA . GLU A 1 307 ? 1.744 -38.5 -6.301 1 92.81 307 GLU A CA 1
ATOM 2402 C C . GLU A 1 307 ? 2.203 -38.469 -4.848 1 92.81 307 GLU A C 1
ATOM 2404 O O . GLU A 1 307 ? 1.6 -37.781 -4.012 1 92.81 307 GLU A O 1
ATOM 2409 N N . GLU A 1 308 ? 3.225 -39.125 -4.562 1 91.88 308 GLU A N 1
ATOM 2410 C CA . GLU A 1 308 ? 3.719 -39.188 -3.191 1 91.88 308 GLU A CA 1
ATOM 2411 C C . GLU A 1 308 ? 4.227 -37.844 -2.715 1 91.88 308 GLU A C 1
ATOM 2413 O O . GLU A 1 308 ? 3.941 -37.438 -1.591 1 91.88 308 GLU A O 1
ATOM 2418 N N . THR A 1 309 ? 4.977 -37.219 -3.557 1 92.75 309 THR A N 1
ATOM 2419 C CA . THR A 1 309 ? 5.508 -35.906 -3.229 1 92.75 309 THR A CA 1
ATOM 2420 C C . THR A 1 309 ? 4.375 -34.906 -2.979 1 92.75 309 THR A C 1
ATOM 2422 O O . THR A 1 309 ? 4.406 -34.156 -2.01 1 92.75 309 THR A O 1
ATOM 2425 N N . VAL A 1 310 ? 3.412 -34.938 -3.816 1 97 310 VAL A N 1
ATOM 2426 C CA . VAL A 1 310 ? 2.281 -34.031 -3.707 1 97 310 VAL A CA 1
ATOM 2427 C C . VAL A 1 310 ? 1.539 -34.281 -2.396 1 97 310 VAL A C 1
ATOM 2429 O O . VAL A 1 310 ? 1.103 -33.344 -1.734 1 97 310 VAL A O 1
ATOM 2432 N N . GLU A 1 311 ? 1.435 -35.5 -2.037 1 96.69 311 GLU A N 1
ATOM 2433 C CA . GLU A 1 311 ? 0.76 -35.844 -0.794 1 96.69 311 GLU A CA 1
ATOM 2434 C C . GLU A 1 311 ? 1.552 -35.375 0.421 1 96.69 311 GLU A C 1
ATOM 2436 O O . GLU A 1 311 ? 0.981 -34.812 1.362 1 96.69 311 GLU A O 1
ATOM 2441 N N . ARG A 1 312 ? 2.838 -35.594 0.399 1 96 312 ARG A N 1
ATOM 2442 C CA . ARG A 1 312 ? 3.695 -35.188 1.515 1 96 312 ARG A CA 1
ATOM 2443 C C . ARG A 1 312 ? 3.697 -33.688 1.703 1 96 312 ARG A C 1
ATOM 2445 O O . ARG A 1 312 ? 3.84 -33.188 2.824 1 96 312 ARG A O 1
ATOM 2452 N N . LEU A 1 313 ? 3.451 -33 0.637 1 98.19 313 LEU A N 1
ATOM 2453 C CA . LEU A 1 313 ? 3.463 -31.547 0.681 1 98.19 313 LEU A CA 1
ATOM 2454 C C . LEU A 1 313 ? 2.062 -31 0.93 1 98.19 313 LEU A C 1
ATOM 2456 O O . LEU A 1 313 ? 1.866 -29.781 0.976 1 98.19 313 LEU A O 1
ATOM 2460 N N . HIS A 1 314 ? 1.078 -31.875 1.079 1 98.19 314 HIS A N 1
ATOM 2461 C CA . HIS A 1 314 ? -0.314 -31.5 1.305 1 98.19 314 HIS A CA 1
ATOM 2462 C C . HIS A 1 314 ? -0.856 -30.672 0.148 1 98.19 314 HIS A C 1
ATOM 2464 O O . HIS A 1 314 ? -1.572 -29.688 0.365 1 98.19 314 HIS A O 1
ATOM 2470 N N . LEU A 1 315 ? -0.5 -31.078 -1.119 1 98.38 315 LEU A N 1
ATOM 2471 C CA . LEU A 1 315 ? -0.893 -30.328 -2.309 1 98.38 315 LEU A CA 1
ATOM 2472 C C . LEU A 1 315 ? -1.749 -31.188 -3.232 1 98.38 315 LEU A C 1
ATOM 2474 O O . LEU A 1 315 ? -1.931 -30.859 -4.406 1 98.38 315 LEU A O 1
ATOM 2478 N N . THR A 1 316 ? -2.252 -32.281 -2.676 1 97.62 316 THR A N 1
ATOM 2479 C CA . THR A 1 316 ? -3.068 -33.156 -3.496 1 97.62 316 THR A CA 1
ATOM 2480 C C . THR A 1 316 ? -4.363 -32.469 -3.918 1 97.62 316 THR A C 1
ATOM 2482 O O . THR A 1 316 ? -5.098 -31.953 -3.074 1 97.62 316 THR A O 1
ATOM 2485 N N . ARG A 1 317 ? -4.617 -32.469 -5.16 1 97.12 317 ARG A N 1
ATOM 2486 C CA . ARG A 1 317 ? -5.852 -31.891 -5.699 1 97.12 317 ARG A CA 1
ATOM 2487 C C . ARG A 1 317 ? -6.93 -32.969 -5.828 1 97.12 317 ARG A C 1
ATOM 2489 O O . ARG A 1 317 ? -6.621 -34.156 -5.98 1 97.12 317 ARG A O 1
ATOM 2496 N N . GLU A 1 318 ? -8.125 -32.594 -5.773 1 94 318 GLU A N 1
ATOM 2497 C CA . GLU A 1 318 ? -9.25 -33.5 -5.688 1 94 318 GLU A CA 1
ATOM 2498 C C . GLU A 1 318 ? -9.523 -34.156 -7.039 1 94 318 GLU A C 1
ATOM 2500 O O . GLU A 1 318 ? -10.055 -35.281 -7.102 1 94 318 GLU A O 1
ATOM 2505 N N . SER A 1 319 ? -9.297 -33.469 -8.078 1 93.81 319 SER A N 1
ATOM 2506 C CA . SER A 1 319 ? -9.57 -33.969 -9.414 1 93.81 319 SER A CA 1
ATOM 2507 C C . SER A 1 319 ? -8.547 -33.469 -10.43 1 93.81 319 SER A C 1
ATOM 2509 O O . SER A 1 319 ? -7.707 -32.625 -10.094 1 93.81 319 SER A O 1
ATOM 2511 N N . GLY A 1 320 ? -8.68 -34.031 -11.555 1 93.81 320 GLY A N 1
ATOM 2512 C CA . GLY A 1 320 ? -7.797 -33.625 -12.625 1 93.81 320 GLY A CA 1
ATOM 2513 C C . GLY A 1 320 ? -8.305 -32.375 -13.367 1 93.81 320 GLY A C 1
ATOM 2514 O O . GLY A 1 320 ? -7.762 -32.031 -14.414 1 93.81 320 GLY A O 1
ATOM 2515 N N . GLU A 1 321 ? -9.328 -31.766 -12.812 1 96.62 321 GLU A N 1
ATOM 2516 C CA . GLU A 1 321 ? -9.812 -30.531 -13.422 1 96.62 321 GLU A CA 1
ATOM 2517 C C . GLU A 1 321 ? -8.766 -29.422 -13.344 1 96.62 321 GLU A C 1
ATOM 2519 O O . GLU A 1 321 ? -8.102 -29.266 -12.312 1 96.62 321 GLU A O 1
ATOM 2524 N N . PRO A 1 322 ? -8.602 -28.734 -14.414 1 98.25 322 PRO A N 1
ATOM 2525 C CA . PRO A 1 322 ? -7.57 -27.688 -14.414 1 98.25 322 PRO A CA 1
ATOM 2526 C C . PRO A 1 322 ? -7.801 -26.641 -13.336 1 98.25 322 PRO A C 1
ATOM 2528 O O . PRO A 1 322 ? -8.945 -26.344 -12.992 1 98.25 322 PRO A O 1
ATOM 2531 N N . GLY A 1 323 ? -6.781 -26.094 -12.812 1 98.44 323 GLY A N 1
ATOM 2532 C CA . GLY A 1 323 ? -6.758 -25.094 -11.758 1 98.44 323 GLY A CA 1
ATOM 2533 C C . GLY A 1 323 ? -5.457 -25.078 -10.977 1 98.44 323 GLY A C 1
ATOM 2534 O O . GLY A 1 323 ? -4.473 -25.688 -11.391 1 98.44 323 GLY A O 1
ATOM 2535 N N . THR A 1 324 ? -5.383 -24.328 -9.945 1 98.56 324 THR A N 1
ATOM 2536 C CA . THR A 1 324 ? -4.156 -24.188 -9.172 1 98.56 324 THR A CA 1
ATOM 2537 C C . THR A 1 324 ? -4.441 -24.281 -7.676 1 98.56 324 THR A C 1
ATOM 2539 O O . THR A 1 324 ? -5.504 -23.859 -7.215 1 98.56 324 THR A O 1
ATOM 2542 N N . SER A 1 325 ? -3.543 -24.906 -6.984 1 98.69 325 SER A N 1
ATOM 2543 C CA . SER A 1 325 ? -3.545 -24.938 -5.527 1 98.69 325 SER A CA 1
ATOM 2544 C C . SER A 1 325 ? -2.389 -24.125 -4.953 1 98.69 325 SER A C 1
ATOM 2546 O O . SER A 1 325 ? -1.226 -24.375 -5.273 1 98.69 325 SER A O 1
ATOM 2548 N N . PHE A 1 326 ? -2.705 -23.141 -4.18 1 98.69 326 PHE A N 1
ATOM 2549 C CA . PHE A 1 326 ? -1.715 -22.391 -3.422 1 98.69 326 PHE A CA 1
ATOM 2550 C C . PHE A 1 326 ? -1.71 -22.812 -1.961 1 98.69 326 PHE A C 1
ATOM 2552 O O . PHE A 1 326 ? -2.744 -22.781 -1.293 1 98.69 326 PHE A O 1
ATOM 2559 N N . LEU A 1 327 ? -0.603 -23.25 -1.495 1 98.81 327 LEU A N 1
ATOM 2560 C CA . LEU A 1 327 ? -0.467 -23.625 -0.094 1 98.81 327 LEU A CA 1
ATOM 2561 C C . LEU A 1 327 ? 0.331 -22.578 0.678 1 98.81 327 LEU A C 1
ATOM 2563 O O . LEU A 1 327 ? 1.547 -22.469 0.508 1 98.81 327 LEU A O 1
ATOM 2567 N N . ILE A 1 328 ? -0.367 -21.875 1.483 1 98.12 328 ILE A N 1
ATOM 2568 C CA . ILE A 1 328 ? 0.25 -20.891 2.363 1 98.12 328 ILE A CA 1
ATOM 2569 C C . ILE A 1 328 ? 0.764 -21.578 3.627 1 98.12 328 ILE A C 1
ATOM 2571 O O . ILE A 1 328 ? -0.018 -22.141 4.398 1 98.12 328 ILE A O 1
ATOM 2575 N N . VAL A 1 329 ? 2.08 -21.5 3.861 1 98.12 329 VAL A N 1
ATOM 2576 C CA . VAL A 1 329 ? 2.705 -22.188 4.988 1 98.12 329 VAL A CA 1
ATOM 2577 C C . VAL A 1 329 ? 2.889 -21.219 6.148 1 98.12 329 VAL A C 1
ATOM 2579 O O . VAL A 1 329 ? 3.486 -20.156 5.984 1 98.12 329 VAL A O 1
ATOM 2582 N N . GLY A 1 330 ? 2.398 -21.547 7.297 1 95.94 330 GLY A N 1
ATOM 2583 C CA . GLY A 1 330 ? 2.418 -20.641 8.438 1 95.94 330 GLY A CA 1
ATOM 2584 C C . GLY A 1 330 ? 1.361 -19.562 8.352 1 95.94 330 GLY A C 1
ATOM 2585 O O . GLY A 1 330 ? 1.662 -18.375 8.547 1 95.94 330 GLY A O 1
ATOM 2586 N N . ALA A 1 331 ? 0.19 -19.969 7.965 1 95.31 331 ALA A N 1
ATOM 2587 C CA . ALA A 1 331 ? -0.904 -19.016 7.797 1 95.31 331 ALA A CA 1
ATOM 2588 C C . ALA A 1 331 ? -1.29 -18.391 9.133 1 95.31 331 ALA A C 1
ATOM 2590 O O . ALA A 1 331 ? -1.29 -19.062 10.164 1 95.31 331 ALA A O 1
ATOM 2591 N N . HIS A 1 332 ? -1.529 -17.094 9.086 1 88.38 332 HIS A N 1
ATOM 2592 C CA . HIS A 1 332 ? -1.941 -16.375 10.281 1 88.38 332 HIS A CA 1
ATOM 2593 C C . HIS A 1 332 ? -2.926 -15.258 9.945 1 88.38 332 HIS A C 1
ATOM 2595 O O . HIS A 1 332 ? -3.086 -14.898 8.781 1 88.38 332 HIS A O 1
ATOM 2601 N N . ASP A 1 333 ? -3.676 -14.82 10.898 1 86.25 333 ASP A N 1
ATOM 2602 C CA . ASP A 1 333 ? -4.707 -13.797 10.758 1 86.25 333 ASP A CA 1
ATOM 2603 C C . ASP A 1 333 ? -4.516 -12.672 11.773 1 86.25 333 ASP A C 1
ATOM 2605 O O . ASP A 1 333 ? -4.629 -12.898 12.984 1 86.25 333 ASP A O 1
ATOM 2609 N N . VAL A 1 334 ? -4.184 -11.406 11.352 1 71.62 334 VAL A N 1
ATOM 2610 C CA . VAL A 1 334 ? -3.934 -10.273 12.242 1 71.62 334 VAL A CA 1
ATOM 2611 C C . VAL A 1 334 ? -5.246 -9.562 12.547 1 71.62 334 VAL A C 1
ATOM 2613 O O . VAL A 1 334 ? -5.387 -8.922 13.594 1 71.62 334 VAL A O 1
ATOM 2616 N N . ALA A 1 335 ? -6.414 -9.477 11.695 1 59.59 335 ALA A N 1
ATOM 2617 C CA . ALA A 1 335 ? -7.539 -8.547 11.594 1 59.59 335 ALA A CA 1
ATOM 2618 C C . ALA A 1 335 ? -8.469 -8.672 12.797 1 59.59 335 ALA A C 1
ATOM 2620 O O . ALA A 1 335 ? -9.57 -8.125 12.805 1 59.59 335 ALA A O 1
ATOM 2621 N N . SER A 1 336 ? -8.125 -9.094 13.945 1 49.78 336 SER A N 1
ATOM 2622 C CA . SER A 1 336 ? -9.266 -9.188 14.852 1 49.78 336 SER A CA 1
ATOM 2623 C C . SER A 1 336 ? -9.883 -7.82 15.102 1 49.78 336 SER A C 1
ATOM 2625 O O . SER A 1 336 ? -10.625 -7.637 16.062 1 49.78 336 SER A O 1
ATOM 2627 N N . LEU A 1 337 ? -9.766 -6.715 14.344 1 44.69 337 LEU A N 1
ATOM 2628 C CA . LEU A 1 337 ? -10.234 -5.457 14.898 1 44.69 337 LEU A CA 1
ATOM 2629 C C . LEU A 1 337 ? -11.758 -5.426 14.953 1 44.69 337 LEU A C 1
ATOM 2631 O O . LEU A 1 337 ? -12.359 -4.352 15.047 1 44.69 337 LEU A O 1
ATOM 2635 N N . ALA A 1 338 ? -12.516 -6.43 14.703 1 39.91 338 ALA A N 1
ATOM 2636 C CA . ALA A 1 338 ? -13.93 -6.137 14.938 1 39.91 338 ALA A CA 1
ATOM 2637 C C . ALA A 1 338 ? -14.141 -5.527 16.312 1 39.91 338 ALA A C 1
ATOM 2639 O O . ALA A 1 338 ? -13.508 -5.934 17.281 1 39.91 338 ALA A O 1
ATOM 2640 N N . PRO A 1 339 ? -14.695 -4.262 16.312 1 38.53 339 PRO A N 1
ATOM 2641 C CA . PRO A 1 339 ? -15.055 -3.66 17.594 1 38.53 339 PRO A CA 1
ATOM 2642 C C . PRO A 1 339 ? -15.586 -4.68 18.594 1 38.53 339 PRO A C 1
ATOM 2644 O O . PRO A 1 339 ? -16.562 -5.387 18.297 1 38.53 339 PRO A O 1
ATOM 2647 N N . VAL A 1 340 ? -14.82 -5.395 19.266 1 35.44 340 VAL A N 1
ATOM 2648 C CA . VAL A 1 340 ? -15.438 -6.176 20.328 1 35.44 340 VAL A CA 1
ATOM 2649 C C . VAL A 1 340 ? -16.156 -5.242 21.312 1 35.44 340 VAL A C 1
ATOM 2651 O O . VAL A 1 340 ? -15.539 -4.316 21.859 1 35.44 340 VAL A O 1
ATOM 2654 N N . THR A 1 341 ? -17.391 -5.012 21.141 1 33.38 341 THR A N 1
ATOM 2655 C CA . THR A 1 341 ? -18.109 -4.227 22.141 1 33.38 341 THR A CA 1
ATOM 2656 C C . THR A 1 341 ? -17.656 -4.609 23.547 1 33.38 341 THR A C 1
ATOM 2658 O O . THR A 1 341 ? -17.875 -3.859 24.5 1 33.38 341 THR A O 1
ATOM 2661 N N . GLY A 1 342 ? -17.797 -5.926 23.969 1 32.12 342 GLY A N 1
ATOM 2662 C CA . GLY A 1 342 ? -17.844 -6.234 25.391 1 32.12 342 GLY A CA 1
ATOM 2663 C C . GLY A 1 342 ? -16.484 -6.141 26.047 1 32.12 342 GLY A C 1
ATOM 2664 O O . GLY A 1 342 ? -15.453 -6.121 25.375 1 32.12 342 GLY A O 1
ATOM 2665 N N . ASP A 1 343 ? -16.562 -5.641 27.375 1 33.28 343 ASP A N 1
ATOM 2666 C CA . ASP A 1 343 ? -15.562 -5.398 28.406 1 33.28 343 ASP A CA 1
ATOM 2667 C C . ASP A 1 343 ? -14.492 -6.488 28.406 1 33.28 343 ASP A C 1
ATOM 2669 O O . ASP A 1 343 ? -13.484 -6.371 29.109 1 33.28 343 ASP A O 1
ATOM 2673 N N . GLU A 1 344 ? -14.953 -7.812 28.516 1 33.94 344 GLU A N 1
ATOM 2674 C CA . GLU A 1 344 ? -14.117 -8.805 29.172 1 33.94 344 GLU A CA 1
ATOM 2675 C C . GLU A 1 344 ? -12.938 -9.219 28.297 1 33.94 344 GLU A C 1
ATOM 2677 O O . GLU A 1 344 ? -13.109 -9.438 27.094 1 33.94 344 GLU A O 1
ATOM 2682 N N . ASP A 1 345 ? -11.758 -8.891 28.641 1 37.75 345 ASP A N 1
ATOM 2683 C CA . ASP A 1 345 ? -10.438 -9.406 28.266 1 37.75 345 ASP A CA 1
ATOM 2684 C C . ASP A 1 345 ? -10.516 -10.883 27.891 1 37.75 345 ASP A C 1
ATOM 2686 O O . ASP A 1 345 ? -9.805 -11.711 28.469 1 37.75 345 ASP A O 1
ATOM 2690 N N . SER A 1 346 ? -11.648 -11.461 27.859 1 38.91 346 SER A N 1
ATOM 2691 C CA . SER A 1 346 ? -11.508 -12.898 27.625 1 38.91 346 SER A CA 1
ATOM 2692 C C . SER A 1 346 ? -10.648 -13.18 26.406 1 38.91 346 SER A C 1
ATOM 2694 O O . SER A 1 346 ? -10.859 -12.586 25.344 1 38.91 346 SER A O 1
ATOM 2696 N N . VAL A 1 347 ? -9.43 -13.625 26.609 1 43 347 VAL A N 1
ATOM 2697 C CA . VAL A 1 347 ? -8.336 -14.156 25.812 1 43 347 VAL A CA 1
ATOM 2698 C C . VAL A 1 347 ? -8.891 -15.109 24.75 1 43 347 VAL A C 1
ATOM 2700 O O . VAL A 1 347 ? -9.039 -16.312 25 1 43 347 VAL A O 1
ATOM 2703 N N . ASP A 1 348 ? -10.039 -15.07 24.312 1 44.25 348 ASP A N 1
ATOM 2704 C CA . ASP A 1 348 ? -10.266 -16.062 23.281 1 44.25 348 ASP A CA 1
ATOM 2705 C C . ASP A 1 348 ? -9.125 -16.078 22.266 1 44.25 348 ASP A C 1
ATOM 2707 O O . ASP A 1 348 ? -8.547 -15.031 21.953 1 44.25 348 ASP A O 1
ATOM 2711 N N . ASP A 1 349 ? -8.422 -17.203 22.203 1 52.44 349 ASP A N 1
ATOM 2712 C CA . ASP A 1 349 ? -7.285 -17.547 21.359 1 52.44 349 ASP A CA 1
ATOM 2713 C C . ASP A 1 349 ? -7.465 -17.016 19.938 1 52.44 349 ASP A C 1
ATOM 2715 O O . ASP A 1 349 ? -8.102 -17.656 19.109 1 52.44 349 ASP A O 1
ATOM 2719 N N . ASP A 1 350 ? -7.156 -15.812 19.688 1 59.69 350 ASP A N 1
ATOM 2720 C CA . ASP A 1 350 ? -7.336 -14.977 18.516 1 59.69 350 ASP A CA 1
ATOM 2721 C C . ASP A 1 350 ? -6.625 -15.578 17.297 1 59.69 350 ASP A C 1
ATOM 2723 O O . ASP A 1 350 ? -6.867 -15.164 16.172 1 59.69 350 ASP A O 1
ATOM 2727 N N . ASP A 1 351 ? -5.941 -16.812 17.516 1 72.81 351 ASP A N 1
ATOM 2728 C CA . ASP A 1 351 ? -5.234 -17.344 16.344 1 72.81 351 ASP A CA 1
ATOM 2729 C C . ASP A 1 351 ? -5.668 -18.766 16.031 1 72.81 351 ASP A C 1
ATOM 2731 O O . ASP A 1 351 ? -4.922 -19.531 15.414 1 72.81 351 ASP A O 1
ATOM 2735 N N . SER A 1 352 ? -6.879 -19.094 16.422 1 86.44 352 SER A N 1
ATOM 2736 C CA . SER A 1 352 ? -7.316 -20.469 16.203 1 86.44 352 SER A CA 1
ATOM 2737 C C . SER A 1 352 ? -7.758 -20.703 14.766 1 86.44 352 SER A C 1
ATOM 2739 O O . SER A 1 352 ? -8.188 -19.766 14.086 1 86.44 352 SER A O 1
ATOM 2741 N N . VAL A 1 353 ? -7.613 -22 14.367 1 94 353 VAL A N 1
ATOM 2742 C CA . VAL A 1 353 ? -8.023 -22.359 13.016 1 94 353 VAL A CA 1
ATOM 2743 C C . VAL A 1 353 ? -9.547 -22.281 12.906 1 94 353 VAL A C 1
ATOM 2745 O O . VAL A 1 353 ? -10.086 -22.047 11.82 1 94 353 VAL A O 1
ATOM 2748 N N . GLN A 1 354 ? -10.242 -22.5 14 1 94.06 354 GLN A N 1
ATOM 2749 C CA . GLN A 1 354 ? -11.695 -22.375 14 1 94.06 354 GLN A CA 1
ATOM 2750 C C . GLN A 1 354 ? -12.125 -20.938 13.688 1 94.06 354 GLN A C 1
ATOM 2752 O O . GLN A 1 354 ? -13.047 -20.734 12.898 1 94.06 354 GLN A O 1
ATOM 2757 N N . ARG A 1 355 ? -11.445 -20.078 14.273 1 90.69 355 ARG A N 1
ATOM 2758 C CA . ARG A 1 355 ? -11.734 -18.672 14 1 90.69 355 ARG A CA 1
ATOM 2759 C C . ARG A 1 355 ? -11.414 -18.312 12.555 1 90.69 355 ARG A C 1
ATOM 2761 O O . ARG A 1 355 ? -12.172 -17.594 11.906 1 90.69 355 ARG A O 1
ATOM 2768 N N . MET A 1 356 ? -10.297 -18.781 12.102 1 93.81 356 MET A N 1
ATOM 2769 C CA . MET A 1 356 ? -9.93 -18.531 10.711 1 93.81 356 MET A CA 1
ATOM 2770 C C . MET A 1 356 ? -10.969 -19.109 9.758 1 93.81 356 MET A C 1
ATOM 2772 O O . MET A 1 356 ? -11.328 -18.469 8.766 1 93.81 356 MET A O 1
ATOM 2776 N N . HIS A 1 357 ? -11.422 -20.281 10.109 1 96.69 357 HIS A N 1
ATOM 2777 C CA . HIS A 1 357 ? -12.477 -20.938 9.328 1 96.69 357 HIS A CA 1
ATOM 2778 C C . HIS A 1 357 ? -13.711 -20.047 9.227 1 96.69 357 HIS A C 1
ATOM 2780 O O . HIS A 1 357 ? -14.234 -19.828 8.125 1 96.69 357 HIS A O 1
ATOM 2786 N N . ALA A 1 358 ? -14.117 -19.594 10.32 1 94.31 358 ALA A N 1
ATOM 2787 C CA . ALA A 1 358 ? -15.312 -18.75 10.383 1 94.31 358 ALA A CA 1
ATOM 2788 C C . ALA A 1 358 ? -15.109 -17.453 9.609 1 94.31 358 ALA A C 1
ATOM 2790 O O . ALA A 1 358 ? -16.016 -17 8.914 1 94.31 358 ALA A O 1
ATOM 2791 N N . ARG A 1 359 ? -13.992 -16.891 9.719 1 93.62 359 ARG A N 1
ATOM 2792 C CA . ARG A 1 359 ? -13.703 -15.617 9.055 1 93.62 359 ARG A CA 1
ATOM 2793 C C . ARG A 1 359 ? -13.641 -15.797 7.543 1 93.62 359 ARG A C 1
ATOM 2795 O O . ARG A 1 359 ? -14.062 -14.914 6.789 1 93.62 359 ARG A O 1
ATOM 2802 N N . LEU A 1 360 ? -13.086 -16.922 7.145 1 96.75 360 LEU A N 1
ATOM 2803 C CA . LEU A 1 360 ? -13.047 -17.219 5.715 1 96.75 360 LEU A CA 1
ATOM 2804 C C . LEU A 1 360 ? -14.461 -17.359 5.156 1 96.75 360 LEU A C 1
ATOM 2806 O O . LEU A 1 360 ? -14.781 -16.766 4.121 1 96.75 360 LEU A O 1
ATOM 2810 N N . LYS A 1 361 ? -15.25 -18.078 5.844 1 96.75 361 LYS A N 1
ATOM 2811 C CA . LYS A 1 361 ? -16.625 -18.266 5.406 1 96.75 361 LYS A CA 1
ATOM 2812 C C . LYS A 1 361 ? -17.375 -16.938 5.34 1 96.75 361 LYS A C 1
ATOM 2814 O O . LYS A 1 361 ? -18.062 -16.656 4.363 1 96.75 361 LYS A O 1
ATOM 2819 N N . ASP A 1 362 ? -17.156 -16.156 6.34 1 94 362 ASP A N 1
ATOM 2820 C CA . ASP A 1 362 ? -17.797 -14.852 6.406 1 94 362 ASP A CA 1
ATOM 2821 C C . ASP A 1 362 ? -17.344 -13.953 5.262 1 94 362 ASP A C 1
ATOM 2823 O O . ASP A 1 362 ? -18.156 -13.281 4.625 1 94 362 ASP A O 1
ATOM 2827 N N . ALA A 1 363 ? -16.094 -13.93 5.027 1 95.12 363 ALA A N 1
ATOM 2828 C CA . ALA A 1 363 ? -15.531 -13.078 3.98 1 95.12 363 ALA A CA 1
ATOM 2829 C C . ALA A 1 363 ? -16.047 -13.484 2.605 1 95.12 363 ALA A C 1
ATOM 2831 O O . ALA A 1 363 ? -16.406 -12.625 1.792 1 95.12 363 ALA A O 1
ATOM 2832 N N . LEU A 1 364 ? -16.078 -14.742 2.357 1 97.88 364 LEU A N 1
ATOM 2833 C CA . LEU A 1 364 ? -16.578 -15.25 1.083 1 97.88 364 LEU A CA 1
ATOM 2834 C C . LEU A 1 364 ? -18.047 -14.898 0.904 1 97.88 364 LEU A C 1
ATOM 2836 O O . LEU A 1 364 ? -18.469 -14.484 -0.179 1 97.88 364 LEU A O 1
ATOM 2840 N N . GLY A 1 365 ? -18.797 -15.078 1.896 1 96.62 365 GLY A N 1
ATOM 2841 C CA . GLY A 1 365 ? -20.219 -14.766 1.856 1 96.62 365 GLY A CA 1
ATOM 2842 C C . GLY A 1 365 ? -20.5 -13.297 1.639 1 96.62 365 GLY A C 1
ATOM 2843 O O . GLY A 1 365 ? -21.422 -12.938 0.896 1 96.62 365 GLY A O 1
ATOM 2844 N N . ARG A 1 366 ? -19.781 -12.477 2.229 1 94.75 366 ARG A N 1
ATOM 2845 C CA . ARG A 1 366 ? -20 -11.039 2.176 1 94.75 366 ARG A CA 1
ATOM 2846 C C . ARG A 1 366 ? -19.531 -10.453 0.845 1 94.75 366 ARG A C 1
ATOM 2848 O O . ARG A 1 366 ? -20.172 -9.562 0.294 1 94.75 366 ARG A O 1
ATOM 2855 N N . ASN A 1 367 ? -18.516 -11.008 0.343 1 96.38 367 ASN A N 1
ATOM 2856 C CA . ASN A 1 367 ? -17.891 -10.375 -0.814 1 96.38 367 ASN A CA 1
ATOM 2857 C C . ASN A 1 367 ? -18.359 -11 -2.121 1 96.38 367 ASN A C 1
ATOM 2859 O O . ASN A 1 367 ? -18.344 -10.352 -3.168 1 96.38 367 ASN A O 1
ATOM 2863 N N . PHE A 1 368 ? -18.797 -12.273 -2.07 1 98.12 368 PHE A N 1
ATOM 2864 C CA . PHE A 1 368 ? -19.031 -12.961 -3.332 1 98.12 368 PHE A CA 1
ATOM 2865 C C . PHE A 1 368 ? -20.422 -13.57 -3.359 1 98.12 368 PHE A C 1
ATOM 2867 O O . PHE A 1 368 ? -20.703 -14.477 -4.148 1 98.12 368 PHE A O 1
ATOM 2874 N N . TRP A 1 369 ? -21.297 -13.102 -2.52 1 97.69 369 TRP A N 1
ATOM 2875 C CA . TRP A 1 369 ? -22.656 -13.633 -2.498 1 97.69 369 TRP A CA 1
ATOM 2876 C C . TRP A 1 369 ? -23.297 -13.555 -3.881 1 97.69 369 TRP A C 1
ATOM 2878 O O . TRP A 1 369 ? -23.969 -14.492 -4.32 1 97.69 369 TRP A O 1
ATOM 2888 N N . ALA A 1 370 ? -23.094 -12.492 -4.559 1 98.12 370 ALA A N 1
ATOM 2889 C CA . ALA A 1 370 ? -23.703 -12.289 -5.871 1 98.12 370 ALA A CA 1
ATOM 2890 C C . ALA A 1 370 ? -23.141 -13.258 -6.898 1 98.12 370 ALA A C 1
ATOM 2892 O O . ALA A 1 370 ? -23.875 -13.781 -7.742 1 98.12 370 ALA A O 1
ATOM 2893 N N . ALA A 1 371 ? -21.844 -13.516 -6.828 1 97.81 371 ALA A N 1
ATOM 2894 C CA . ALA A 1 371 ? -21.188 -14.445 -7.75 1 97.81 371 ALA A CA 1
ATOM 2895 C C . ALA A 1 371 ? -21.672 -15.875 -7.508 1 97.81 371 ALA A C 1
ATOM 2897 O O . ALA A 1 371 ? -21.609 -16.719 -8.406 1 97.81 371 ALA A O 1
ATOM 2898 N N . MET A 1 372 ? -22.156 -16.094 -6.309 1 98.25 372 MET A N 1
ATOM 2899 C CA . MET A 1 372 ? -22.594 -17.438 -5.941 1 98.25 372 MET A CA 1
ATOM 2900 C C . MET A 1 372 ? -24.109 -17.578 -6.109 1 98.25 372 MET A C 1
ATOM 2902 O O . MET A 1 372 ? -24.688 -18.594 -5.727 1 98.25 372 MET A O 1
ATOM 2906 N N . THR A 1 373 ? -24.734 -16.609 -6.637 1 97.44 373 THR A N 1
ATOM 2907 C CA . THR A 1 373 ? -26.172 -16.609 -6.812 1 97.44 373 THR A CA 1
ATOM 2908 C C . THR A 1 373 ? -26.547 -17.047 -8.234 1 97.44 373 THR A C 1
ATOM 2910 O O . THR A 1 373 ? -25.984 -16.531 -9.203 1 97.44 373 THR A O 1
ATOM 2913 N N . GLU A 1 374 ? -27.406 -18.031 -8.297 1 95 374 GLU A N 1
ATOM 2914 C CA . GLU A 1 374 ? -27.969 -18.484 -9.57 1 95 374 GLU A CA 1
ATOM 2915 C C . GLU A 1 374 ? -29.453 -18.156 -9.664 1 95 374 GLU A C 1
ATOM 2917 O O . GLU A 1 374 ? -30.109 -17.875 -8.656 1 95 374 GLU A O 1
ATOM 2922 N N . GLY A 1 375 ? -29.969 -18.141 -10.953 1 91.25 375 GLY A N 1
ATOM 2923 C CA . GLY A 1 375 ? -31.391 -17.875 -11.18 1 91.25 375 GLY A CA 1
ATOM 2924 C C . GLY A 1 375 ? -31.734 -17.656 -12.641 1 91.25 375 GLY A C 1
ATOM 2925 O O . GLY A 1 375 ? -30.891 -17.172 -13.414 1 91.25 375 GLY A O 1
ATOM 2926 N N . GLY A 1 376 ? -33 -17.938 -12.977 1 88.19 376 GLY A N 1
ATOM 2927 C CA . GLY A 1 376 ? -33.531 -17.672 -14.305 1 88.19 376 GLY A CA 1
ATOM 2928 C C . GLY A 1 376 ? -32.688 -18.25 -15.414 1 88.19 376 GLY A C 1
ATOM 2929 O O . GLY A 1 376 ? -32.469 -17.609 -16.438 1 88.19 376 GLY A O 1
ATOM 2930 N N . GLY A 1 377 ? -32.031 -19.281 -15.242 1 86 377 GLY A N 1
ATOM 2931 C CA . GLY A 1 377 ? -31.172 -19.891 -16.25 1 86 377 GLY A CA 1
ATOM 2932 C C . GLY A 1 377 ? -29.734 -19.422 -16.188 1 86 377 GLY A C 1
ATOM 2933 O O . GLY A 1 377 ? -28.875 -19.938 -16.906 1 86 377 GLY A O 1
ATOM 2934 N N . HIS A 1 378 ? -29.469 -18.438 -15.383 1 88.88 378 HIS A N 1
ATOM 2935 C CA . HIS A 1 378 ? -28.109 -17.969 -15.18 1 88.88 378 HIS A CA 1
ATOM 2936 C C . HIS A 1 378 ? -27.406 -18.766 -14.078 1 88.88 378 HIS A C 1
ATOM 2938 O O . HIS A 1 378 ? -27.906 -18.844 -12.953 1 88.88 378 HIS A O 1
ATOM 2944 N N . GLU A 1 379 ? -26.281 -19.266 -14.461 1 91.62 379 GLU A N 1
ATOM 2945 C CA . GLU A 1 379 ? -25.516 -20.047 -13.5 1 91.62 379 GLU A CA 1
ATOM 2946 C C . GLU A 1 379 ? -24.672 -19.141 -12.594 1 91.62 379 GLU A C 1
ATOM 2948 O O . GLU A 1 379 ? -24.359 -18.016 -12.969 1 91.62 379 GLU A O 1
ATOM 2953 N N . ALA A 1 380 ? -24.406 -19.703 -11.453 1 95.75 380 ALA A N 1
ATOM 2954 C CA . ALA A 1 380 ? -23.469 -19 -10.578 1 95.75 380 ALA A CA 1
ATOM 2955 C C . ALA A 1 380 ? -22.078 -18.938 -11.211 1 95.75 380 ALA A C 1
ATOM 2957 O O . ALA A 1 380 ? -21.719 -19.812 -12.008 1 95.75 380 ALA A O 1
ATOM 2958 N N . HIS A 1 381 ? -21.406 -17.891 -10.93 1 96.25 381 HIS A N 1
ATOM 2959 C CA . HIS A 1 381 ? -20.031 -17.75 -11.414 1 96.25 381 HIS A CA 1
ATOM 2960 C C . HIS A 1 381 ? -19.062 -18.516 -10.516 1 96.25 381 HIS A C 1
ATOM 2962 O O . HIS A 1 381 ? -17.969 -18.875 -10.945 1 96.25 381 HIS A O 1
ATOM 2968 N N . LEU A 1 382 ? -19.484 -18.734 -9.273 1 98.12 382 LEU A N 1
ATOM 2969 C CA . LEU A 1 382 ? -18.578 -19.203 -8.242 1 98.12 382 LEU A CA 1
ATOM 2970 C C . LEU A 1 382 ? -19.266 -20.188 -7.316 1 98.12 382 LEU A C 1
ATOM 2972 O O . LEU A 1 382 ? -20.453 -20.047 -7.027 1 98.12 382 LEU A O 1
ATOM 2976 N N . LYS A 1 383 ? -18.609 -21.203 -6.957 1 98.44 383 LYS A N 1
ATOM 2977 C CA . LYS A 1 383 ? -18.922 -22.047 -5.797 1 98.44 383 LYS A CA 1
ATOM 2978 C C . LYS A 1 383 ? -17.766 -22.062 -4.812 1 98.44 383 LYS A C 1
ATOM 2980 O O . LYS A 1 383 ? -16.641 -22.391 -5.184 1 98.44 383 LYS A O 1
ATOM 2985 N N . ALA A 1 384 ? -18 -21.688 -3.58 1 98.69 384 ALA A N 1
ATOM 2986 C CA . ALA A 1 384 ? -16.922 -21.594 -2.605 1 98.69 384 ALA A CA 1
ATOM 2987 C C . ALA A 1 384 ? -17.219 -22.453 -1.381 1 98.69 384 ALA A C 1
ATOM 2989 O O . ALA A 1 384 ? -18.375 -22.641 -1.005 1 98.69 384 ALA A O 1
ATOM 2990 N N . SER A 1 385 ? -16.172 -22.984 -0.784 1 98.75 385 SER A N 1
ATOM 2991 C CA . SER A 1 385 ? -16.312 -23.781 0.43 1 98.75 385 SER A CA 1
ATOM 2992 C C . SER A 1 385 ? -15.07 -23.656 1.315 1 98.75 385 SER A C 1
ATOM 2994 O O . SER A 1 385 ? -14.023 -23.188 0.864 1 98.75 385 SER A O 1
ATOM 2996 N N . VAL A 1 386 ? -15.219 -23.969 2.625 1 98.69 386 VAL A N 1
ATOM 2997 C CA . VAL A 1 386 ? -14.133 -23.953 3.596 1 98.69 386 VAL A CA 1
ATOM 2998 C C . VAL A 1 386 ? -14.141 -25.266 4.395 1 98.69 386 VAL A C 1
ATOM 3000 O O . VAL A 1 386 ? -15.211 -25.766 4.754 1 98.69 386 VAL A O 1
ATOM 3003 N N . ARG A 1 387 ? -13.016 -25.828 4.637 1 98.62 387 ARG A N 1
ATOM 3004 C CA . ARG A 1 387 ? -12.883 -27 5.5 1 98.62 38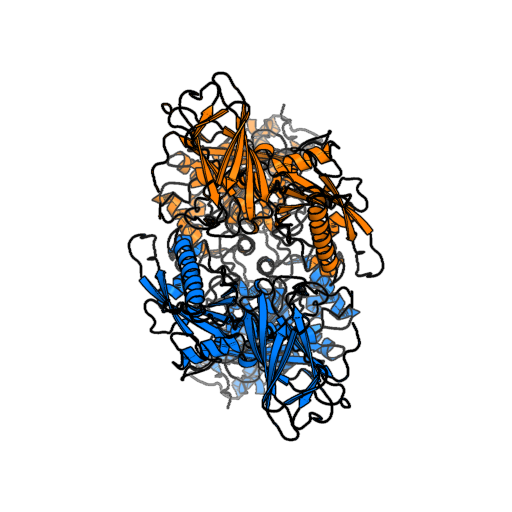7 ARG A CA 1
ATOM 3005 C C . ARG A 1 387 ? -11.633 -26.906 6.363 1 98.62 387 ARG A C 1
ATOM 3007 O O . ARG A 1 387 ? -10.719 -26.141 6.062 1 98.62 387 ARG A O 1
ATOM 3014 N N . THR A 1 388 ? -11.609 -27.625 7.5 1 98.5 388 THR A N 1
ATOM 3015 C CA . THR A 1 388 ? -10.508 -27.516 8.453 1 98.5 388 THR A CA 1
ATOM 3016 C C . THR A 1 388 ? -10.102 -28.891 8.969 1 98.5 388 THR A C 1
ATOM 3018 O O . THR A 1 388 ? -10.953 -29.703 9.344 1 98.5 388 THR A O 1
ATOM 3021 N N . TYR A 1 389 ? -8.812 -29.125 8.93 1 98.44 389 TYR A N 1
ATOM 3022 C CA . TYR A 1 389 ? -8.227 -30.375 9.398 1 98.44 389 TYR A CA 1
ATOM 3023 C C . TYR A 1 389 ? -7.242 -30.125 10.531 1 98.44 389 TYR A C 1
ATOM 3025 O O . TYR A 1 389 ? -6.762 -29.016 10.711 1 98.44 389 TYR A O 1
ATOM 3033 N N . ARG A 1 390 ? -7.047 -31.172 11.352 1 97.56 390 ARG A N 1
ATOM 3034 C CA . ARG A 1 390 ? -5.945 -31.266 12.305 1 97.56 390 ARG A CA 1
ATOM 3035 C C . ARG A 1 390 ? -5.23 -32.594 12.188 1 97.56 390 ARG A C 1
ATOM 3037 O O . ARG A 1 390 ? -5.828 -33.656 12.422 1 97.56 390 ARG A O 1
ATOM 3044 N N . ASN A 1 391 ? -4.055 -32.562 11.797 1 97.06 391 ASN A N 1
ATOM 3045 C CA . ASN A 1 391 ? -3.254 -33.781 11.625 1 97.06 391 ASN A CA 1
ATOM 3046 C C . ASN A 1 391 ? -3.979 -34.812 10.773 1 97.06 391 ASN A C 1
ATOM 3048 O O . ASN A 1 391 ? -4.039 -36 11.141 1 97.06 391 ASN A O 1
ATOM 3052 N N . GLY A 1 392 ? -4.621 -34.312 9.727 1 95.25 392 GLY A N 1
ATOM 3053 C CA . GLY A 1 392 ? -5.258 -35.219 8.781 1 95.25 392 GLY A CA 1
ATOM 3054 C C . GLY A 1 392 ? -6.688 -35.562 9.156 1 95.25 392 GLY A C 1
ATOM 3055 O O . GLY A 1 392 ? -7.426 -36.125 8.344 1 95.25 392 GLY A O 1
ATOM 3056 N N . GLU A 1 393 ? -7.137 -35.156 10.312 1 97.12 393 GLU A N 1
ATOM 3057 C CA . GLU A 1 393 ? -8.5 -35.438 10.758 1 97.12 393 GLU A CA 1
ATOM 3058 C C . GLU A 1 393 ? -9.398 -34.219 10.547 1 97.12 393 GLU A C 1
ATOM 3060 O O . GLU A 1 393 ? -8.969 -33.094 10.742 1 97.12 393 GLU A O 1
ATOM 3065 N N . ILE A 1 394 ? -10.625 -34.562 10.305 1 97.81 394 ILE A N 1
ATOM 3066 C CA . ILE A 1 394 ? -11.586 -33.5 10.039 1 97.81 394 ILE A CA 1
ATOM 3067 C C . ILE A 1 394 ? -11.938 -32.781 11.344 1 97.81 394 ILE A C 1
ATOM 3069 O O . ILE A 1 394 ? -12.422 -33.406 12.289 1 97.81 394 ILE A O 1
ATOM 3073 N N . LEU A 1 395 ? -11.633 -31.547 11.508 1 97.38 395 LEU A N 1
ATOM 3074 C CA . LEU A 1 395 ? -12.039 -30.719 12.648 1 97.38 395 LEU A CA 1
ATOM 3075 C C . LEU A 1 395 ? -13.359 -30.016 12.367 1 97.38 395 LEU A C 1
ATOM 3077 O O . LEU A 1 395 ? -14.266 -30.031 13.203 1 97.38 395 LEU A O 1
ATOM 3081 N N . ILE A 1 396 ? -13.43 -29.359 11.211 1 98.12 396 ILE A N 1
ATOM 3082 C CA . ILE A 1 396 ? -14.648 -28.781 10.672 1 98.12 396 ILE A CA 1
ATOM 3083 C C . ILE A 1 396 ? -14.891 -29.312 9.258 1 98.12 396 ILE A C 1
ATOM 3085 O O . ILE A 1 396 ? -14.078 -29.078 8.359 1 98.12 396 ILE A O 1
ATOM 3089 N N . PRO A 1 397 ? -15.938 -30.062 9.07 1 98.06 397 PRO A N 1
ATOM 3090 C CA . PRO A 1 397 ? -16.203 -30.562 7.719 1 98.06 397 PRO A CA 1
ATOM 3091 C C . PRO A 1 397 ? -16.391 -29.453 6.695 1 98.06 397 PRO A C 1
ATOM 3093 O O . PRO A 1 397 ? -16.562 -28.297 7.07 1 98.06 397 PRO A O 1
ATOM 3096 N N . GLU A 1 398 ? -16.297 -29.859 5.477 1 98.06 398 GLU A N 1
ATOM 3097 C CA . GLU A 1 398 ? -16.438 -28.875 4.398 1 98.06 398 GLU A CA 1
ATOM 3098 C C . GLU A 1 398 ? -17.797 -28.172 4.477 1 98.06 398 GLU A C 1
ATOM 3100 O O . GLU A 1 398 ? -18.844 -28.812 4.492 1 98.06 398 GLU A O 1
ATOM 3105 N N . GLU A 1 399 ? -17.734 -26.891 4.574 1 98.19 399 GLU A N 1
ATOM 3106 C CA . GLU A 1 399 ? -18.906 -26.031 4.574 1 98.19 399 GLU A CA 1
ATOM 3107 C C . GLU A 1 399 ? -19.031 -25.25 3.271 1 98.19 399 GLU A C 1
ATOM 3109 O O . GLU A 1 399 ? -18.141 -24.438 2.951 1 98.19 399 GLU A O 1
ATOM 3114 N N . ILE A 1 400 ? -20.094 -25.484 2.58 1 98.12 400 ILE A N 1
ATOM 3115 C CA . ILE A 1 400 ? -20.375 -24.719 1.374 1 98.12 400 ILE A CA 1
ATOM 3116 C C . ILE A 1 400 ? -20.922 -23.344 1.755 1 98.12 400 ILE A C 1
ATOM 3118 O O . ILE A 1 400 ? -21.781 -23.234 2.635 1 98.12 400 ILE A O 1
ATOM 3122 N N . VAL A 1 401 ? -20.391 -22.328 1.163 1 98.19 401 VAL A N 1
ATOM 3123 C CA . VAL A 1 401 ? -20.875 -20.969 1.431 1 98.19 401 VAL A CA 1
ATOM 3124 C C . VAL A 1 401 ? -22.141 -20.703 0.62 1 98.19 401 VAL A C 1
ATOM 3126 O O . VAL A 1 401 ? -22.078 -20.562 -0.604 1 98.19 401 VAL A O 1
ATOM 3129 N N . ASP A 1 402 ? -23.219 -20.656 1.25 1 96.88 402 ASP A N 1
ATOM 3130 C CA . ASP A 1 402 ? -24.5 -20.422 0.615 1 96.88 402 ASP A CA 1
ATOM 3131 C C . ASP A 1 402 ? -24.906 -18.953 0.736 1 96.88 402 ASP A C 1
ATOM 3133 O O . ASP A 1 402 ? -25.172 -18.469 1.838 1 96.88 402 ASP A O 1
ATOM 3137 N N . PRO A 1 403 ? -25.016 -18.297 -0.452 1 96.5 403 PRO A N 1
ATOM 3138 C CA . PRO A 1 403 ? -25.359 -16.875 -0.38 1 96.5 403 PRO A CA 1
ATOM 3139 C C . PRO A 1 403 ? -26.75 -16.641 0.228 1 96.5 403 PRO A C 1
ATOM 3141 O O . PRO A 1 403 ? -27 -15.594 0.821 1 96.5 403 PRO A O 1
ATOM 3144 N N . ALA A 1 404 ? -27.688 -17.562 0.144 1 94.31 404 ALA A N 1
ATOM 3145 C CA . ALA A 1 404 ? -29.016 -17.438 0.722 1 94.31 404 ALA A CA 1
ATOM 3146 C C . ALA A 1 404 ? -28.953 -17.438 2.246 1 94.31 404 ALA A C 1
ATOM 3148 O O . ALA A 1 404 ? -29.859 -16.922 2.912 1 94.31 404 ALA A O 1
ATOM 3149 N N . GLU A 1 405 ? -27.938 -17.969 2.74 1 93.19 405 GLU A N 1
ATOM 3150 C CA . GLU A 1 405 ? -27.75 -18 4.188 1 93.19 405 GLU A CA 1
ATOM 3151 C C . GLU A 1 405 ? -26.969 -16.797 4.668 1 93.19 405 GLU A C 1
ATOM 3153 O O . GLU A 1 405 ? -27.281 -16.203 5.707 1 93.19 405 GLU A O 1
ATOM 3158 N N . THR A 1 406 ? -25.953 -16.422 3.924 1 93.12 406 THR A N 1
ATOM 3159 C CA . THR A 1 406 ? -25.031 -15.375 4.379 1 93.12 406 THR A CA 1
ATOM 3160 C C . THR A 1 406 ? -25.594 -13.992 4.066 1 93.12 406 THR A C 1
ATOM 3162 O O . THR A 1 406 ? -25.375 -13.039 4.824 1 93.12 406 THR A O 1
ATOM 3165 N N . GLN A 1 407 ? -26.219 -13.875 2.896 1 94.88 407 GLN A N 1
ATOM 3166 C CA . GLN A 1 407 ? -26.828 -12.625 2.447 1 94.88 407 GLN A CA 1
ATOM 3167 C C . GLN A 1 407 ? -28.234 -12.859 1.888 1 94.88 407 GLN A C 1
ATOM 3169 O O . GLN A 1 407 ? -28.469 -12.641 0.699 1 94.88 407 GLN A O 1
ATOM 3174 N N . PRO A 1 408 ? -29.125 -13.188 2.764 1 94.69 408 PRO A N 1
ATOM 3175 C CA . PRO A 1 408 ? -30.438 -13.656 2.283 1 94.69 408 PRO A CA 1
ATOM 3176 C C . PRO A 1 408 ? -31.188 -12.586 1.493 1 94.69 408 PRO A C 1
ATOM 3178 O O . PRO A 1 408 ? -31.688 -12.859 0.401 1 94.69 408 PRO A O 1
ATOM 3181 N N . SER A 1 409 ? -31.297 -11.328 2.021 1 95.5 409 SER A N 1
ATOM 3182 C CA . SER A 1 409 ? -32.062 -10.281 1.356 1 95.5 409 SER A CA 1
ATOM 3183 C C . SER A 1 409 ? -31.438 -9.891 0.024 1 95.5 409 SER A C 1
ATOM 3185 O O . SER A 1 409 ? -32.125 -9.766 -0.985 1 95.5 409 SER A O 1
ATOM 3187 N N . ARG A 1 410 ? -30.188 -9.758 -0.004 1 96.5 410 ARG A N 1
ATOM 3188 C CA . ARG A 1 410 ? -29.5 -9.352 -1.222 1 96.5 410 ARG A CA 1
ATOM 3189 C C . ARG A 1 410 ? -29.547 -10.445 -2.277 1 96.5 410 ARG A C 1
ATOM 3191 O O . ARG A 1 410 ? -29.672 -10.164 -3.471 1 96.5 410 ARG A O 1
ATOM 3198 N N . THR A 1 411 ? -29.391 -11.672 -1.829 1 96.75 411 THR A N 1
ATOM 3199 C CA . THR A 1 411 ? -29.516 -12.812 -2.736 1 96.75 411 THR A CA 1
ATOM 3200 C C . THR A 1 411 ? -30.906 -12.867 -3.359 1 96.75 411 THR A C 1
ATOM 3202 O O . THR A 1 411 ? -31.047 -13.133 -4.555 1 96.75 411 THR A O 1
ATOM 3205 N N . ARG A 1 412 ? -31.875 -12.609 -2.533 1 95.88 412 ARG A N 1
ATOM 3206 C CA . ARG A 1 412 ? -33.25 -12.539 -3.041 1 95.88 412 ARG A CA 1
ATOM 3207 C C . ARG A 1 412 ? -33.375 -11.453 -4.105 1 95.88 412 ARG A C 1
ATOM 3209 O O . ARG A 1 412 ? -34 -11.672 -5.145 1 95.88 412 ARG A O 1
ATOM 3216 N N . ALA A 1 413 ? -32.812 -10.344 -3.844 1 97.31 413 ALA A N 1
ATOM 3217 C CA . ALA A 1 413 ? -32.875 -9.227 -4.781 1 97.31 413 ALA A CA 1
ATOM 3218 C C . ALA A 1 413 ? -32.281 -9.594 -6.125 1 97.31 413 ALA A C 1
ATOM 3220 O O . ALA A 1 413 ? -32.906 -9.398 -7.176 1 97.31 413 ALA A O 1
ATOM 3221 N N . LEU A 1 414 ? -31.078 -10.125 -6.098 1 97.62 414 LEU A N 1
ATOM 3222 C CA . LEU A 1 414 ? -30.406 -10.469 -7.34 1 97.62 414 LEU A CA 1
ATOM 3223 C C . LEU A 1 414 ? -31.125 -11.602 -8.062 1 97.62 414 LEU A C 1
ATOM 3225 O O . LEU A 1 414 ? -31.234 -11.578 -9.289 1 97.62 414 LEU A O 1
ATOM 3229 N N . ARG A 1 415 ? -31.578 -12.602 -7.34 1 96.88 415 ARG A N 1
ATOM 3230 C CA . ARG A 1 415 ? -32.281 -13.719 -7.938 1 96.88 415 ARG A CA 1
ATOM 3231 C C . ARG A 1 415 ? -33.562 -13.242 -8.648 1 96.88 415 ARG A C 1
ATOM 3233 O O . ARG A 1 415 ? -33.844 -13.695 -9.758 1 96.88 415 ARG A O 1
ATOM 3240 N N . ALA A 1 416 ? -34.281 -12.352 -8 1 96.88 416 ALA A N 1
ATOM 3241 C CA . ALA A 1 416 ? -35.5 -11.797 -8.609 1 96.88 416 ALA A CA 1
ATOM 3242 C C . ALA A 1 416 ? -35.156 -11.086 -9.922 1 96.88 416 ALA A C 1
ATOM 3244 O O . ALA A 1 416 ? -35.906 -11.211 -10.898 1 96.88 416 ALA A O 1
ATOM 3245 N N . PHE A 1 417 ? -34.156 -10.422 -9.945 1 97.19 417 PHE A N 1
ATOM 3246 C CA . PHE A 1 417 ? -33.75 -9.734 -11.148 1 97.19 417 PHE A CA 1
ATOM 3247 C C . PHE A 1 417 ? -33.375 -10.727 -12.25 1 97.19 417 PHE A C 1
ATOM 3249 O O . PHE A 1 417 ? -33.781 -10.57 -13.398 1 97.19 417 PHE A O 1
ATOM 3256 N N . LEU A 1 418 ? -32.562 -11.734 -11.883 1 95.62 418 LEU A N 1
ATOM 3257 C CA . LEU A 1 418 ? -32.125 -12.727 -12.852 1 95.62 418 LEU A CA 1
ATOM 3258 C C . LEU A 1 418 ? -33.312 -13.508 -13.406 1 95.62 418 LEU A C 1
ATOM 3260 O O . LEU A 1 418 ? -33.312 -13.914 -14.57 1 95.62 418 LEU A O 1
ATOM 3264 N N . GLU A 1 419 ? -34.344 -13.625 -12.57 1 95.44 419 GLU A N 1
ATOM 3265 C CA . GLU A 1 419 ? -35.531 -14.383 -12.953 1 95.44 419 GLU A CA 1
ATOM 3266 C C . GLU A 1 419 ? -36.562 -13.492 -13.633 1 95.44 419 GLU A C 1
ATOM 3268 O O . GLU A 1 419 ? -37.531 -13.984 -14.195 1 95.44 419 GLU A O 1
ATOM 3273 N N . GLY A 1 420 ? -36.375 -12.258 -13.547 1 93.69 420 GLY A N 1
ATOM 3274 C CA . GLY A 1 420 ? -37.312 -11.328 -14.109 1 93.69 420 GLY A CA 1
ATOM 3275 C C . GLY A 1 420 ? -38.562 -11.148 -13.242 1 93.69 420 GLY A C 1
ATOM 3276 O O . GLY A 1 420 ? -39.656 -10.875 -13.75 1 93.69 420 GLY A O 1
ATOM 3277 N N . ASP A 1 421 ? -38.406 -11.32 -11.961 1 94.88 421 ASP A N 1
ATOM 3278 C CA . ASP A 1 421 ? -39.469 -11.234 -10.992 1 94.88 421 ASP A CA 1
ATOM 3279 C C . ASP A 1 421 ? -39.344 -9.992 -10.117 1 94.88 421 ASP A C 1
ATOM 3281 O O . ASP A 1 421 ? -39.312 -10.086 -8.891 1 94.88 421 ASP A O 1
ATOM 3285 N N . THR A 1 422 ? -39.25 -8.859 -10.68 1 96.75 422 THR A N 1
ATOM 3286 C CA . THR A 1 422 ? -39.156 -7.605 -9.938 1 96.75 422 THR A CA 1
ATOM 3287 C C . THR A 1 422 ? -40.438 -6.789 -10.102 1 96.75 422 THR A C 1
ATOM 3289 O O . THR A 1 422 ? -41.25 -7.062 -10.984 1 96.75 422 THR A O 1
ATOM 3292 N N . VAL A 1 423 ? -40.625 -5.875 -9.195 1 95.5 423 VAL A N 1
ATOM 3293 C CA . VAL A 1 423 ? -41.781 -4.98 -9.227 1 95.5 423 VAL A CA 1
ATOM 3294 C C . VAL A 1 423 ? -41.312 -3.529 -9.266 1 95.5 423 VAL A C 1
ATOM 3296 O O . VAL A 1 423 ? -40.125 -3.248 -9.07 1 95.5 423 VAL A O 1
ATOM 3299 N N . ASP A 1 424 ? -42.188 -2.645 -9.531 1 92 424 ASP A N 1
ATOM 3300 C CA . ASP A 1 424 ? -41.875 -1.225 -9.609 1 92 424 ASP A CA 1
ATOM 3301 C C . ASP A 1 424 ? -41.812 -0.598 -8.219 1 92 424 ASP A C 1
ATOM 3303 O O . ASP A 1 424 ? -41.125 0.396 -8.008 1 92 424 ASP A O 1
ATOM 3307 N N . ARG A 1 425 ? -42.625 -1.261 -7.371 1 88.38 425 ARG A N 1
ATOM 3308 C CA . ARG A 1 425 ? -42.688 -0.771 -5.996 1 88.38 425 ARG A CA 1
ATOM 3309 C C . ARG A 1 425 ? -42.938 -1.915 -5.02 1 88.38 425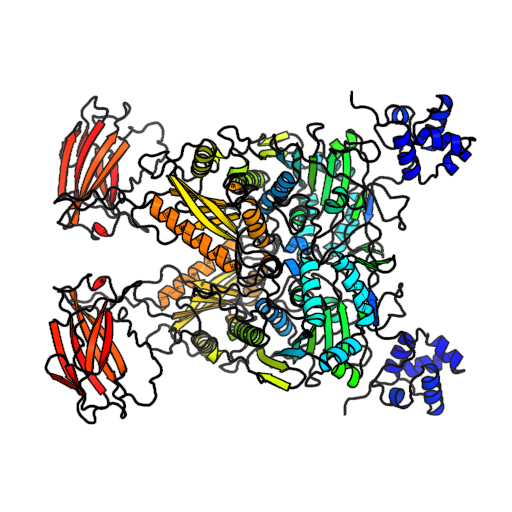 ARG A C 1
ATOM 3311 O O . ARG A 1 425 ? -43.594 -2.893 -5.352 1 88.38 425 ARG A O 1
ATOM 3318 N N . LEU A 1 426 ? -42.375 -1.646 -3.822 1 88.31 426 LEU A N 1
ATOM 3319 C CA . LEU A 1 426 ? -42.594 -2.656 -2.789 1 88.31 426 LEU A CA 1
ATOM 3320 C C . LEU A 1 426 ? -43.969 -2.562 -2.189 1 88.31 426 LEU A C 1
ATOM 3322 O O . LEU A 1 426 ? -44.344 -1.54 -1.604 1 88.31 426 LEU A O 1
ATOM 3326 N N . THR A 1 427 ? -44.812 -3.531 -2.316 1 81.31 427 THR A N 1
ATOM 3327 C CA . THR A 1 427 ? -46.156 -3.535 -1.768 1 81.31 427 THR A CA 1
ATOM 3328 C C . THR A 1 427 ? -46.344 -4.699 -0.801 1 81.31 427 THR A C 1
ATOM 3330 O O . THR A 1 427 ? -47.281 -4.703 -0.001 1 81.31 427 THR A O 1
ATOM 3333 N N . ALA A 1 428 ? -45.531 -5.641 -0.882 1 82.5 428 ALA A N 1
ATOM 3334 C CA . ALA A 1 428 ? -45.594 -6.824 -0.027 1 82.5 428 ALA A CA 1
ATOM 3335 C C . ALA A 1 428 ? -44.219 -7.305 0.357 1 82.5 428 ALA A C 1
ATOM 3337 O O . ALA A 1 428 ? -43.25 -7.047 -0.358 1 82.5 428 ALA A O 1
ATOM 3338 N N . PRO A 1 429 ? -44.188 -8.008 1.514 1 84.31 429 PRO A N 1
ATOM 3339 C CA . PRO A 1 429 ? -42.906 -8.578 1.889 1 84.31 429 PRO A CA 1
ATOM 3340 C C . PRO A 1 429 ? -42.406 -9.602 0.876 1 84.31 429 PRO A C 1
ATOM 3342 O O . PRO A 1 429 ? -43.188 -10.328 0.274 1 84.31 429 PRO A O 1
ATOM 3345 N N . GLY A 1 430 ? -41.125 -9.641 0.653 1 88.81 430 GLY A N 1
ATOM 3346 C CA . GLY A 1 430 ? -40.531 -10.617 -0.251 1 88.81 430 GLY A CA 1
ATOM 3347 C C . GLY A 1 430 ? -40.375 -10.094 -1.663 1 88.81 430 GLY A C 1
ATOM 3348 O O . GLY A 1 430 ? -39.625 -10.68 -2.459 1 88.81 430 GLY A O 1
ATOM 3349 N N . GLN A 1 431 ? -41.031 -9.016 -1.953 1 93.25 431 GLN A N 1
ATOM 3350 C CA . GLN A 1 431 ? -40.906 -8.414 -3.279 1 93.25 431 GLN A CA 1
ATOM 3351 C C . GLN A 1 431 ? -39.562 -7.707 -3.445 1 93.25 431 GLN A C 1
ATOM 3353 O O . GLN A 1 431 ? -38.906 -7.41 -2.459 1 93.25 431 GLN A O 1
ATOM 3358 N N . VAL A 1 432 ? -39.188 -7.566 -4.656 1 97.44 432 VAL A N 1
ATOM 3359 C CA . VAL A 1 432 ? -37.969 -6.816 -5.023 1 97.44 432 VAL A CA 1
ATOM 3360 C C . VAL A 1 432 ? -38.344 -5.711 -6.008 1 97.44 432 VAL A C 1
ATOM 3362 O O . VAL A 1 432 ? -38.875 -5.984 -7.09 1 97.44 432 VAL A O 1
ATOM 3365 N N . ALA A 1 433 ? -38.094 -4.527 -5.582 1 97.44 433 ALA A N 1
ATOM 3366 C CA . ALA A 1 433 ? -38.344 -3.387 -6.461 1 97.44 433 ALA A CA 1
ATOM 3367 C C . ALA A 1 433 ? -37.125 -3.064 -7.305 1 97.44 433 ALA A C 1
ATOM 3369 O O . ALA A 1 433 ? -36 -3.248 -6.855 1 97.44 433 ALA A O 1
ATOM 3370 N N . ARG A 1 434 ? -37.375 -2.6 -8.523 1 97.5 434 ARG A N 1
ATOM 3371 C CA . ARG A 1 434 ? -36.312 -2.301 -9.461 1 97.5 434 ARG A CA 1
ATOM 3372 C C . ARG A 1 434 ? -36.438 -0.896 -10.031 1 97.5 434 ARG A C 1
ATOM 3374 O O . ARG A 1 434 ? -37.562 -0.434 -10.289 1 97.5 434 ARG A O 1
ATOM 3381 N N . ALA A 1 435 ? -35.344 -0.251 -10.172 1 97.12 435 ALA A N 1
ATOM 3382 C CA . ALA A 1 435 ? -35.25 1.028 -10.875 1 97.12 435 ALA A CA 1
ATOM 3383 C C . ALA A 1 435 ? -34 1.094 -11.734 1 97.12 435 ALA A C 1
ATOM 3385 O O . ALA A 1 435 ? -33.062 0.307 -11.539 1 97.12 435 ALA A O 1
ATOM 3386 N N . THR A 1 436 ? -34.031 1.953 -12.711 1 96.12 436 THR A N 1
ATOM 3387 C CA . THR A 1 436 ? -32.875 2.152 -13.586 1 96.12 436 THR A CA 1
ATOM 3388 C C . THR A 1 436 ? -32.25 3.518 -13.336 1 96.12 436 THR A C 1
ATOM 3390 O O . THR A 1 436 ? -32.938 4.508 -13.133 1 96.12 436 THR A O 1
ATOM 3393 N N . VAL A 1 437 ? -30.953 3.477 -13.297 1 96.69 437 VAL A N 1
ATOM 3394 C CA . VAL A 1 437 ? -30.188 4.703 -13.117 1 96.69 437 VAL A CA 1
ATOM 3395 C C . VAL A 1 437 ? -29.203 4.863 -14.266 1 96.69 437 VAL A C 1
ATOM 3397 O O . VAL A 1 437 ? -28.5 3.916 -14.617 1 96.69 437 VAL A O 1
ATOM 3400 N N . ARG A 1 438 ? -29.141 6.047 -14.758 1 95.25 438 ARG A N 1
ATOM 3401 C CA . ARG A 1 438 ? -28.297 6.297 -15.922 1 95.25 438 ARG A CA 1
ATOM 3402 C C . ARG A 1 438 ? -26.891 6.723 -15.492 1 95.25 438 ARG A C 1
ATOM 3404 O O . ARG A 1 438 ? -26.734 7.52 -14.562 1 95.25 438 ARG A O 1
ATOM 3411 N N . LEU A 1 439 ? -25.891 6.109 -16.078 1 95.94 439 LEU A N 1
ATOM 3412 C CA . LEU A 1 439 ? -24.484 6.5 -15.961 1 95.94 439 LEU A CA 1
ATOM 3413 C C . LEU A 1 439 ? -23.938 6.992 -17.297 1 95.94 439 LEU A C 1
ATOM 3415 O O . LEU A 1 439 ? -24 6.277 -18.297 1 95.94 439 LEU A O 1
ATOM 3419 N N . SER A 1 440 ? -23.469 8.203 -17.312 1 92.88 440 SER A N 1
ATOM 3420 C CA . SER A 1 440 ? -22.797 8.734 -18.5 1 92.88 440 SER A CA 1
ATOM 3421 C C . SER A 1 440 ? -21.312 8.43 -18.484 1 92.88 440 SER A C 1
ATOM 3423 O O . SER A 1 440 ? -20.562 9.023 -17.703 1 92.88 440 SER A O 1
ATOM 3425 N N . VAL A 1 441 ? -20.906 7.559 -19.359 1 93.56 441 VAL A N 1
ATOM 3426 C CA . VAL A 1 441 ? -19.5 7.176 -19.438 1 93.56 441 VAL A CA 1
ATOM 3427 C C . VAL A 1 441 ? -18.766 8.094 -20.422 1 93.56 441 VAL A C 1
ATOM 3429 O O . VAL A 1 441 ? -19.172 8.203 -21.578 1 93.56 441 VAL A O 1
ATOM 3432 N N . PRO A 1 442 ? -17.766 8.695 -19.906 1 89.62 442 PRO A N 1
ATOM 3433 C CA . PRO A 1 442 ? -17.016 9.547 -20.844 1 89.62 442 PRO A CA 1
ATOM 3434 C C . PRO A 1 442 ? -16.25 8.742 -21.891 1 89.62 442 PRO A C 1
ATOM 3436 O O . PRO A 1 442 ? -16.016 7.539 -21.703 1 89.62 442 PRO A O 1
ATOM 3439 N N . LEU A 1 443 ? -15.922 9.422 -23.031 1 86 443 LEU A N 1
ATOM 3440 C CA . LEU A 1 443 ? -15.094 8.773 -24.031 1 86 443 LEU A CA 1
ATOM 3441 C C . LEU A 1 443 ? -13.633 8.734 -23.594 1 86 443 LEU A C 1
ATOM 3443 O O . LEU A 1 443 ? -13.172 9.625 -22.875 1 86 443 LEU A O 1
ATOM 3447 N N . ARG A 1 444 ? -12.961 7.703 -23.984 1 82.62 444 ARG A N 1
ATOM 3448 C CA . ARG A 1 444 ? -11.531 7.594 -23.703 1 82.62 444 ARG A CA 1
ATOM 3449 C C . ARG A 1 444 ? -10.75 8.695 -24.422 1 82.62 444 ARG A C 1
ATOM 3451 O O . ARG A 1 444 ? -11.148 9.156 -25.484 1 82.62 444 ARG A O 1
ATOM 3458 N N . GLY A 1 445 ? -9.594 9.117 -23.953 1 71.75 445 GLY A N 1
ATOM 3459 C CA . GLY A 1 445 ? -8.703 10.062 -24.609 1 71.75 445 GLY A CA 1
ATOM 3460 C C . GLY A 1 445 ? -9.039 11.508 -24.312 1 71.75 445 GLY A C 1
ATOM 3461 O O . GLY A 1 445 ? -8.562 12.422 -25 1 71.75 445 GLY A O 1
ATOM 3462 N N . GLY A 1 446 ? -9.852 11.836 -23.312 1 62.5 446 GLY A N 1
ATOM 3463 C CA . GLY A 1 446 ? -10.008 13.188 -22.812 1 62.5 446 GLY A CA 1
ATOM 3464 C C . GLY A 1 446 ? -11.125 13.953 -23.484 1 62.5 446 GLY A C 1
ATOM 3465 O O . GLY A 1 446 ? -11.289 15.156 -23.266 1 62.5 446 GLY A O 1
ATOM 3466 N N . GLU A 1 447 ? -11.781 13.414 -24.531 1 58.41 447 GLU A N 1
ATOM 3467 C CA . GLU A 1 447 ? -12.805 14.203 -25.203 1 58.41 447 GLU A CA 1
ATOM 3468 C C . GLU A 1 447 ? -14.023 14.398 -24.297 1 58.41 447 GLU A C 1
ATOM 3470 O O . GLU A 1 447 ? -14.594 13.422 -23.797 1 58.41 447 GLU A O 1
ATOM 3475 N N . VAL A 1 448 ? -14.219 15.648 -23.812 1 56.81 448 VAL A N 1
ATOM 3476 C CA . VAL A 1 448 ? -15.25 16.016 -22.859 1 56.81 448 VAL A CA 1
ATOM 3477 C C . VAL A 1 448 ? -16.625 15.891 -23.5 1 56.81 448 VAL A C 1
ATOM 3479 O O . VAL A 1 448 ? -17.594 15.531 -22.828 1 56.81 448 VAL A O 1
ATOM 3482 N N . ARG A 1 449 ? -16.688 16.219 -24.891 1 59.53 449 ARG A N 1
ATOM 3483 C CA . ARG A 1 449 ? -18 16.219 -25.547 1 59.53 449 ARG A CA 1
ATOM 3484 C C . ARG A 1 449 ? -18.344 14.844 -26.094 1 59.53 449 ARG A C 1
ATOM 3486 O O . ARG A 1 449 ? -17.469 14.164 -26.656 1 59.53 449 ARG A O 1
ATOM 3493 N N . GLY A 1 450 ? -19.375 14.195 -25.453 1 70.31 450 GLY A N 1
ATOM 3494 C CA . GLY A 1 450 ? -19.891 12.906 -25.891 1 70.31 450 GLY A CA 1
ATOM 3495 C C . GLY A 1 450 ? -19.719 11.812 -24.859 1 70.31 450 GLY A C 1
ATOM 3496 O O . GLY A 1 450 ? -19.188 12.055 -23.766 1 70.31 450 GLY A O 1
ATOM 3497 N N . GLY A 1 451 ? -20.469 10.797 -24.797 1 82.75 451 GLY A N 1
ATOM 3498 C CA . GLY A 1 451 ? -20.391 9.664 -23.875 1 82.75 451 GLY A CA 1
ATOM 3499 C C . GLY A 1 451 ? -21.375 8.562 -24.219 1 82.75 451 GLY A C 1
ATOM 3500 O O . GLY A 1 451 ? -22.188 8.703 -25.125 1 82.75 451 GLY A O 1
ATOM 3501 N N . VAL A 1 452 ? -21.016 7.5 -23.703 1 91.25 452 VAL A N 1
ATOM 3502 C CA . VAL A 1 452 ? -21.891 6.34 -23.828 1 91.25 452 VAL A CA 1
ATOM 3503 C C . VAL A 1 452 ? -22.812 6.262 -22.594 1 91.25 452 VAL A C 1
ATOM 3505 O O . VAL A 1 452 ? -22.344 6.438 -21.469 1 91.25 452 VAL A O 1
ATOM 3508 N N . SER A 1 453 ? -24.062 6.145 -22.906 1 94.06 453 SER A N 1
ATOM 3509 C CA . SER A 1 453 ? -25.016 6.043 -21.812 1 94.06 453 SER A CA 1
ATOM 3510 C C . SER A 1 453 ? -25.203 4.594 -21.375 1 94.06 453 SER A C 1
ATOM 3512 O O . SER A 1 453 ? -25.438 3.713 -22.203 1 94.06 453 SER A O 1
ATOM 3514 N N . HIS A 1 454 ? -25.016 4.371 -20.109 1 96.38 454 HIS A N 1
ATOM 3515 C CA . HIS A 1 454 ? -25.25 3.066 -19.484 1 96.38 454 HIS A CA 1
ATOM 3516 C C . HIS A 1 454 ? -26.438 3.104 -18.547 1 96.38 454 HIS A C 1
ATOM 3518 O O . HIS A 1 454 ? -26.641 4.082 -17.828 1 96.38 454 HIS A O 1
ATOM 3524 N N . GLU A 1 455 ? -27.219 2.057 -18.641 1 96.5 455 GLU A N 1
ATOM 3525 C CA . GLU A 1 455 ? -28.359 1.923 -17.734 1 96.5 455 GLU A CA 1
ATOM 3526 C C . GLU A 1 455 ? -28.062 0.927 -16.625 1 96.5 455 GLU A C 1
ATOM 3528 O O . GLU A 1 455 ? -28.219 -0.281 -16.797 1 96.5 455 GLU A O 1
ATOM 3533 N N . ALA A 1 456 ? -27.75 1.465 -15.453 1 97.5 456 ALA A N 1
ATOM 3534 C CA . ALA A 1 456 ? -27.516 0.644 -14.273 1 97.5 456 ALA A CA 1
ATOM 3535 C C . ALA A 1 456 ? -28.844 0.245 -13.609 1 97.5 456 ALA A C 1
ATOM 3537 O O . ALA A 1 456 ? -29.875 0.859 -13.859 1 97.5 456 ALA A O 1
ATOM 3538 N N . VAL A 1 457 ? -28.797 -0.784 -12.805 1 97.69 457 VAL A N 1
ATOM 3539 C CA . VAL A 1 457 ? -30.016 -1.313 -12.188 1 97.69 457 VAL A CA 1
ATOM 3540 C C . VAL A 1 457 ? -29.906 -1.209 -10.664 1 97.69 457 VAL A C 1
ATOM 3542 O O . VAL A 1 457 ? -28.891 -1.591 -10.086 1 97.69 457 VAL A O 1
ATOM 3545 N N . VAL A 1 458 ? -30.891 -0.678 -10.078 1 98.25 458 VAL A N 1
ATOM 3546 C CA . VAL A 1 458 ? -31 -0.619 -8.625 1 98.25 458 VAL A CA 1
ATOM 3547 C C . VAL A 1 458 ? -32.094 -1.573 -8.141 1 98.25 458 VAL A C 1
ATOM 3549 O O . VAL A 1 458 ? -33.219 -1.556 -8.656 1 98.25 458 VAL A O 1
ATOM 3552 N N . LEU A 1 459 ? -31.734 -2.424 -7.211 1 98.25 459 LEU A N 1
ATOM 3553 C CA . LEU A 1 459 ? -32.688 -3.357 -6.605 1 98.25 459 LEU A CA 1
ATOM 3554 C C . LEU A 1 459 ? -32.875 -3.059 -5.121 1 98.25 459 LEU A C 1
ATOM 3556 O O . LEU A 1 459 ? -31.906 -2.754 -4.422 1 98.25 459 LEU A O 1
ATOM 3560 N N . VAL A 1 460 ? -34.094 -3.121 -4.664 1 97.31 460 VAL A N 1
ATOM 3561 C CA . VAL A 1 460 ? -34.375 -2.896 -3.248 1 97.31 460 VAL A CA 1
ATOM 3562 C C . VAL A 1 460 ? -35.344 -3.961 -2.734 1 97.31 460 VAL A C 1
ATOM 3564 O O . VAL A 1 460 ? -36.281 -4.336 -3.432 1 97.31 460 VAL A O 1
ATOM 3567 N N . THR A 1 461 ? -35.062 -4.461 -1.598 1 95.94 461 THR A N 1
ATOM 3568 C CA . THR A 1 461 ? -35.969 -5.41 -0.943 1 95.94 461 THR A CA 1
ATOM 3569 C C . THR A 1 461 ? -35.938 -5.223 0.571 1 95.94 461 THR A C 1
ATOM 3571 O O . THR A 1 461 ? -35.031 -4.555 1.104 1 95.94 461 THR A O 1
ATOM 3574 N N . ASN A 1 462 ? -36.938 -5.734 1.163 1 92.25 462 ASN A N 1
ATOM 3575 C CA . ASN A 1 462 ? -36.969 -5.652 2.619 1 92.25 462 ASN A CA 1
ATOM 3576 C C . ASN A 1 462 ? -35.844 -6.469 3.26 1 92.25 462 ASN A C 1
ATOM 3578 O O . ASN A 1 462 ? -35.531 -7.555 2.783 1 92.25 462 ASN A O 1
ATOM 3582 N N . ALA A 1 463 ? -35.344 -5.836 4.363 1 91.94 463 ALA A N 1
ATOM 3583 C CA . ALA A 1 463 ? -34.312 -6.551 5.098 1 91.94 463 ALA A CA 1
ATOM 3584 C C . ALA A 1 463 ? -34.906 -7.676 5.941 1 91.94 463 ALA A C 1
ATOM 3586 O O . ALA A 1 463 ? -35.938 -7.488 6.59 1 91.94 463 ALA A O 1
ATOM 3587 N N . GLU A 1 464 ? -34.594 -8.773 5.824 1 75.56 464 GLU A N 1
ATOM 3588 C CA . GLU A 1 464 ? -35.125 -9.898 6.57 1 75.56 464 GLU A CA 1
ATOM 3589 C C . GLU A 1 464 ? -34.438 -10.062 7.918 1 75.56 464 GLU A C 1
ATOM 3591 O O . GLU A 1 464 ? -35.094 -10.188 8.953 1 75.56 464 GLU A O 1
ATOM 3596 N N . ASP A 1 465 ? -33.062 -10.562 7.961 1 67 465 ASP A N 1
ATOM 3597 C CA . ASP A 1 465 ? -32.406 -11.086 9.141 1 67 465 ASP A CA 1
ATOM 3598 C C . ASP A 1 465 ? -31.203 -10.211 9.531 1 67 465 ASP A C 1
ATOM 3600 O O . ASP A 1 465 ? -30.766 -9.367 8.742 1 67 465 ASP A O 1
ATOM 3604 N N . ASP A 1 466 ? -30.891 -10.359 10.805 1 68.88 466 ASP A N 1
ATOM 3605 C CA . ASP A 1 466 ? -29.766 -9.648 11.398 1 68.88 466 ASP A CA 1
ATOM 3606 C C . ASP A 1 466 ? -28.438 -10.188 10.883 1 68.88 466 ASP A C 1
ATOM 3608 O O . ASP A 1 466 ? -27.375 -9.602 11.125 1 68.88 466 ASP A O 1
ATOM 3612 N N . VAL A 1 467 ? -28.562 -11.227 10.016 1 73.38 467 VAL A N 1
ATOM 3613 C CA . VAL A 1 467 ? -27.328 -11.883 9.625 1 73.38 467 VAL A CA 1
ATOM 3614 C C . VAL A 1 467 ? -26.562 -11 8.648 1 73.38 467 VAL A C 1
ATOM 3616 O O . VAL A 1 467 ? -25.328 -11 8.633 1 73.38 467 VAL A O 1
ATOM 3619 N N . GLU A 1 468 ? -27.312 -10.18 7.887 1 80.31 468 GLU A N 1
ATOM 3620 C CA . GLU A 1 468 ? -26.688 -9.383 6.836 1 80.31 468 GLU A CA 1
ATOM 3621 C C . GLU A 1 468 ? -26.094 -8.094 7.398 1 80.31 468 GLU A C 1
ATOM 3623 O O . GLU A 1 468 ? -25.562 -7.27 6.652 1 80.31 468 GLU A O 1
ATOM 3628 N N . GLY A 1 469 ? -26.094 -7.98 8.57 1 77 469 GLY A N 1
ATOM 3629 C CA . GLY A 1 469 ? -25.547 -6.766 9.156 1 77 469 GLY A CA 1
ATOM 3630 C C . GLY A 1 469 ? -26.562 -5.641 9.266 1 77 469 GLY A C 1
ATOM 3631 O O . GLY A 1 469 ? -27.766 -5.891 9.406 1 77 469 GLY A O 1
ATOM 3632 N N . ARG A 1 470 ? -26.078 -4.402 9.141 1 84.5 470 ARG A N 1
ATOM 3633 C CA . ARG A 1 470 ? -26.891 -3.195 9.289 1 84.5 470 ARG A CA 1
ATOM 3634 C C . ARG A 1 470 ? -27.797 -2.992 8.086 1 84.5 470 ARG A C 1
ATOM 3636 O O . ARG A 1 470 ? -27.375 -3.182 6.941 1 84.5 470 ARG A O 1
ATOM 3643 N N . PRO A 1 471 ? -29.031 -2.693 8.297 1 91.38 471 PRO A N 1
ATOM 3644 C CA . PRO A 1 471 ? -29.953 -2.43 7.184 1 91.38 471 PRO A CA 1
ATOM 3645 C C . PRO A 1 471 ? -29.766 -1.042 6.578 1 91.38 471 PRO A C 1
ATOM 3647 O O . PRO A 1 471 ? -28.906 -0.275 7.035 1 91.38 471 PRO A O 1
ATOM 3650 N N . ASN A 1 472 ? -30.5 -0.805 5.484 1 93.69 472 ASN A N 1
ATOM 3651 C CA . ASN A 1 472 ? -30.516 0.477 4.785 1 93.69 472 ASN A CA 1
ATOM 3652 C C . ASN A 1 472 ? -29.172 0.792 4.152 1 93.69 472 ASN A C 1
ATOM 3654 O O . ASN A 1 472 ? -28.641 1.892 4.32 1 93.69 472 ASN A O 1
ATOM 3658 N N . ARG A 1 473 ? -28.703 -0.269 3.5 1 95.62 473 ARG A N 1
ATOM 3659 C CA . ARG A 1 473 ? -27.406 -0.148 2.84 1 95.62 473 ARG A CA 1
ATOM 3660 C C . ARG A 1 473 ? -27.531 -0.39 1.339 1 95.62 473 ARG A C 1
ATOM 3662 O O . ARG A 1 473 ? -28.438 -1.086 0.891 1 95.62 473 ARG A O 1
ATOM 3669 N N . LEU A 1 474 ? -26.672 0.206 0.613 1 97 474 LEU A N 1
ATOM 3670 C CA . LEU A 1 474 ? -26.547 0.031 -0.83 1 97 474 LEU A CA 1
ATOM 3671 C C . LEU A 1 474 ? -25.219 -0.637 -1.186 1 97 474 LEU A C 1
ATOM 3673 O O . LEU A 1 474 ? -24.156 -0.068 -0.953 1 97 474 LEU A O 1
ATOM 3677 N N . VAL A 1 475 ? -25.312 -1.853 -1.713 1 97.38 475 VAL A N 1
ATOM 3678 C CA . VAL A 1 475 ? -24.125 -2.588 -2.158 1 97.38 475 VAL A CA 1
ATOM 3679 C C . VAL A 1 475 ? -23.969 -2.434 -3.668 1 97.38 475 VAL A C 1
ATOM 3681 O O . VAL A 1 475 ? -24.922 -2.582 -4.422 1 97.38 475 VAL A O 1
ATOM 3684 N N . CYS A 1 476 ? -22.75 -2.115 -4.09 1 97.75 476 CYS A N 1
ATOM 3685 C CA . CYS A 1 476 ? -22.484 -1.854 -5.5 1 97.75 476 CYS A CA 1
ATOM 3686 C C . CYS A 1 476 ? -21.547 -2.908 -6.082 1 97.75 476 CYS A C 1
ATOM 3688 O O . CYS A 1 476 ? -20.641 -3.379 -5.402 1 97.75 476 CYS A O 1
ATOM 3690 N N . MET A 1 477 ? -21.797 -3.234 -7.305 1 96.88 477 MET A N 1
ATOM 3691 C CA . MET A 1 477 ? -20.922 -4.211 -7.961 1 96.88 477 MET A CA 1
ATOM 3692 C C . MET A 1 477 ? -20.969 -4.043 -9.477 1 96.88 477 MET A C 1
ATOM 3694 O O . MET A 1 477 ? -21.828 -3.342 -10 1 96.88 477 MET A O 1
ATOM 3698 N N . ARG A 1 478 ? -20.047 -4.613 -10.109 1 94.62 478 ARG A N 1
ATOM 3699 C CA . ARG A 1 478 ? -20.016 -4.668 -11.57 1 94.62 478 ARG A CA 1
ATOM 3700 C C . ARG A 1 478 ? -19.984 -6.109 -12.062 1 94.62 478 ARG A C 1
ATOM 3702 O O . ARG A 1 478 ? -20.547 -7.004 -11.43 1 94.62 478 ARG A O 1
ATOM 3709 N N . GLY A 1 479 ? -19.391 -6.402 -13.219 1 91.56 479 GLY A N 1
ATOM 3710 C CA . GLY A 1 479 ? -19.578 -7.633 -13.969 1 91.56 479 GLY A CA 1
ATOM 3711 C C . GLY A 1 479 ? -19.109 -8.867 -13.234 1 91.56 479 GLY A C 1
ATOM 3712 O O . GLY A 1 479 ? -19.703 -9.938 -13.352 1 91.56 479 GLY A O 1
ATOM 3713 N N . ASN A 1 480 ? -18.078 -8.789 -12.43 1 89.69 480 ASN A N 1
ATOM 3714 C CA . ASN A 1 480 ? -17.531 -9.961 -11.75 1 89.69 480 ASN A CA 1
ATOM 3715 C C . ASN A 1 480 ? -18.344 -10.328 -10.516 1 89.69 480 ASN A C 1
ATOM 3717 O O . ASN A 1 480 ? -18.109 -11.359 -9.883 1 89.69 480 ASN A O 1
ATOM 3721 N N . ARG A 1 481 ? -19.297 -9.469 -10.164 1 95 481 ARG A N 1
ATOM 3722 C CA . ARG A 1 481 ? -20.281 -9.688 -9.109 1 95 481 ARG A CA 1
ATOM 3723 C C . ARG A 1 481 ? -19.625 -9.812 -7.746 1 95 481 ARG A C 1
ATOM 3725 O O . ARG A 1 481 ? -20.047 -10.609 -6.91 1 95 481 ARG A O 1
ATOM 3732 N N . MET A 1 482 ? -18.516 -9.195 -7.59 1 95.81 482 MET A N 1
ATOM 3733 C CA . MET A 1 482 ? -17.891 -8.984 -6.285 1 95.81 482 MET A CA 1
ATOM 3734 C C . MET A 1 482 ? -18.359 -7.676 -5.664 1 95.81 482 MET A C 1
ATOM 3736 O O . MET A 1 482 ? -18.484 -6.664 -6.359 1 95.81 482 MET A O 1
ATOM 3740 N N . THR A 1 483 ? -18.594 -7.695 -4.434 1 96.19 483 THR A N 1
ATOM 3741 C CA . THR A 1 483 ? -18.984 -6.465 -3.746 1 96.19 483 THR A CA 1
ATOM 3742 C C . THR A 1 483 ? -17.844 -5.449 -3.785 1 96.19 483 THR A C 1
ATOM 3744 O O . THR A 1 483 ? -16.734 -5.742 -3.359 1 96.19 483 THR A O 1
ATOM 3747 N N . VAL A 1 484 ? -18.141 -4.27 -4.281 1 94.44 484 VAL A N 1
ATOM 3748 C CA . VAL A 1 484 ? -17.109 -3.232 -4.355 1 94.44 484 VAL A CA 1
ATOM 3749 C C . VAL A 1 484 ? -17.281 -2.246 -3.203 1 94.44 484 VAL A C 1
ATOM 3751 O O . VAL A 1 484 ? -16.344 -1.955 -2.473 1 94.44 484 VAL A O 1
ATOM 3754 N N . LYS A 1 485 ? -18.516 -1.801 -3.076 1 93.75 485 LYS A N 1
ATOM 3755 C CA . LYS A 1 485 ? -18.844 -0.827 -2.037 1 93.75 485 LYS A CA 1
ATOM 3756 C C . LYS A 1 485 ? -20.078 -1.261 -1.239 1 93.75 485 LYS A C 1
ATOM 3758 O O . LYS A 1 485 ? -20.984 -1.896 -1.78 1 93.75 485 LYS A O 1
ATOM 3763 N N . ASN A 1 486 ? -20.094 -0.956 -0.021 1 93.25 486 ASN A N 1
ATOM 3764 C CA . ASN A 1 486 ? -21.203 -1.133 0.9 1 93.25 486 ASN A CA 1
ATOM 3765 C C . ASN A 1 486 ? -21.406 0.094 1.787 1 93.25 486 ASN A C 1
ATOM 3767 O O . ASN A 1 486 ? -20.734 0.238 2.811 1 93.25 486 ASN A O 1
ATOM 3771 N N . ASN A 1 487 ? -22.328 0.944 1.386 1 92.69 487 ASN A N 1
ATOM 3772 C CA . ASN A 1 487 ? -22.5 2.207 2.094 1 92.69 487 ASN A CA 1
ATOM 3773 C C . ASN A 1 487 ? -23.938 2.371 2.59 1 92.69 487 ASN A C 1
ATOM 3775 O O . ASN A 1 487 ? -24.875 1.822 1.999 1 92.69 487 ASN A O 1
ATOM 3779 N N . GLY A 1 488 ? -24.062 3.127 3.605 1 92.56 488 GLY A N 1
ATOM 3780 C CA . GLY A 1 488 ? -25.406 3.504 4.047 1 92.56 488 GLY A CA 1
ATOM 3781 C C . GLY A 1 488 ? -26.078 4.492 3.115 1 92.56 488 GLY A C 1
ATOM 3782 O O . GLY A 1 488 ? -25.438 5.391 2.574 1 92.56 488 GLY A O 1
ATOM 3783 N N . VAL A 1 489 ? -27.375 4.281 2.955 1 93.56 489 VAL A N 1
ATOM 3784 C CA . VAL A 1 489 ? -28.141 5.227 2.154 1 93.56 489 VAL A CA 1
ATOM 3785 C C . VAL A 1 489 ? -28.484 6.461 2.99 1 93.56 489 VAL A C 1
ATOM 3787 O O . VAL A 1 489 ? -29.125 6.355 4.039 1 93.56 489 VAL A O 1
ATOM 3790 N N . PRO A 1 490 ? -28.016 7.59 2.465 1 90 490 PRO A N 1
ATOM 3791 C CA . PRO A 1 490 ? -28.266 8.797 3.256 1 90 490 PRO A CA 1
ATOM 3792 C C . PRO A 1 490 ? -29.703 9.281 3.148 1 90 490 PRO A C 1
ATOM 3794 O O . PRO A 1 490 ? -30.391 8.984 2.166 1 90 490 PRO A O 1
ATOM 3797 N N . ASN A 1 491 ? -30.219 10.008 4.152 1 84.5 491 ASN A N 1
ATOM 3798 C CA . ASN A 1 491 ? -31.484 10.742 4.16 1 84.5 491 ASN A CA 1
ATOM 3799 C C . ASN A 1 491 ? -32.688 9.82 3.928 1 84.5 491 ASN A C 1
ATOM 3801 O O . ASN A 1 491 ? -33.562 10.148 3.152 1 84.5 491 ASN A O 1
ATOM 3805 N N . VAL A 1 492 ? -32.531 8.672 4.48 1 87.19 492 VAL A N 1
ATOM 3806 C CA . VAL A 1 492 ? -33.688 7.758 4.441 1 87.19 492 VAL A CA 1
ATOM 3807 C C . VAL A 1 492 ? -34.812 8.32 5.293 1 87.19 492 VAL A C 1
ATOM 3809 O O . VAL A 1 492 ? -34.625 8.695 6.449 1 87.19 492 VAL A O 1
ATOM 3812 N N . PRO A 1 493 ? -35.969 8.422 4.684 1 74.62 493 PRO A N 1
ATOM 3813 C CA . PRO A 1 493 ? -37.094 8.969 5.449 1 74.62 493 PRO A CA 1
ATOM 3814 C C . PRO A 1 493 ? -37.344 8.195 6.738 1 74.62 493 PRO A C 1
ATOM 3816 O O . PRO A 1 493 ? -37.219 6.969 6.773 1 74.62 493 PRO A O 1
ATOM 3819 N N . ILE A 1 494 ? -37.75 8.945 7.719 1 73.56 494 ILE A N 1
ATOM 3820 C CA . ILE A 1 494 ? -38.062 8.344 9.008 1 73.56 494 ILE A CA 1
ATOM 3821 C C . ILE A 1 494 ? -39.25 7.406 8.859 1 73.56 494 ILE A C 1
ATOM 3823 O O . ILE A 1 494 ? -40.219 7.734 8.172 1 73.56 494 ILE A O 1
ATOM 3827 N N . GLY A 1 495 ? -39.219 6.238 9.414 1 69.88 495 GLY A N 1
ATOM 3828 C CA . GLY A 1 495 ? -40.312 5.285 9.375 1 69.88 495 GLY A CA 1
ATOM 3829 C C . GLY A 1 495 ? -40.188 4.277 8.25 1 69.88 495 GLY A C 1
ATOM 3830 O O . GLY A 1 495 ? -41.031 3.385 8.117 1 69.88 495 GLY A O 1
ATOM 3831 N N . THR A 1 496 ? -39.25 4.461 7.488 1 84.25 496 THR A N 1
ATOM 3832 C CA . THR A 1 496 ? -39 3.521 6.395 1 84.25 496 THR A CA 1
ATOM 3833 C C . THR A 1 496 ? -38.656 2.137 6.934 1 84.25 496 THR A C 1
ATOM 3835 O O . THR A 1 496 ? -37.906 2.01 7.898 1 84.25 496 THR A O 1
ATOM 3838 N N . ASN A 1 497 ? -39.375 1.099 6.395 1 84.75 497 ASN A N 1
ATOM 3839 C CA . ASN A 1 497 ? -39 -0.267 6.746 1 84.75 497 ASN A CA 1
ATOM 3840 C C . ASN A 1 497 ? -37.531 -0.565 6.363 1 84.75 497 ASN A C 1
ATOM 3842 O O . ASN A 1 497 ? -37.094 -0.14 5.305 1 84.75 497 ASN A O 1
ATOM 3846 N N . PRO A 1 498 ? -36.875 -1.312 7.305 1 90.94 498 PRO A N 1
ATOM 3847 C CA . PRO A 1 498 ? -35.5 -1.668 6.961 1 90.94 498 PRO A CA 1
ATOM 3848 C C . PRO A 1 498 ? -35.406 -2.383 5.613 1 90.94 498 PRO A C 1
ATOM 3850 O O . PRO A 1 498 ? -36.25 -3.207 5.281 1 90.94 498 PRO A O 1
ATOM 3853 N N . PHE A 1 499 ? -34.406 -2.045 4.859 1 94.31 499 PHE A N 1
ATOM 3854 C CA . PHE A 1 499 ? -34.25 -2.609 3.523 1 94.31 499 PHE A CA 1
ATOM 3855 C C . PHE A 1 499 ? -32.781 -2.883 3.219 1 94.31 499 PHE A C 1
ATOM 3857 O O . PHE A 1 499 ? -31.891 -2.469 3.971 1 94.31 499 PHE A O 1
ATOM 3864 N N . GLN A 1 500 ? -32.562 -3.715 2.193 1 96.19 500 GLN A N 1
ATOM 3865 C CA . GLN A 1 500 ? -31.281 -3.875 1.533 1 96.19 500 GLN A CA 1
ATOM 3866 C C . GLN A 1 500 ? -31.359 -3.512 0.053 1 96.19 500 GLN A C 1
ATOM 3868 O O . GLN A 1 500 ? -32.375 -3.811 -0.604 1 96.19 500 GLN A O 1
ATOM 3873 N N . ALA A 1 501 ? -30.391 -2.803 -0.406 1 97.62 501 ALA A N 1
ATOM 3874 C CA . ALA A 1 501 ? -30.391 -2.369 -1.8 1 97.62 501 ALA A CA 1
ATOM 3875 C C . ALA A 1 501 ? -29.109 -2.826 -2.51 1 97.62 501 ALA A C 1
ATOM 3877 O O . ALA A 1 501 ? -28.078 -3.012 -1.876 1 97.62 501 ALA A O 1
ATOM 3878 N N . VAL A 1 502 ? -29.203 -3.053 -3.834 1 98.31 502 VAL A N 1
ATOM 3879 C CA . VAL A 1 502 ? -28.094 -3.486 -4.668 1 98.31 502 VAL A CA 1
ATOM 3880 C C . VAL A 1 502 ? -28.031 -2.643 -5.938 1 98.31 502 VAL A C 1
ATOM 3882 O O . VAL A 1 502 ? -29.047 -2.434 -6.598 1 98.31 502 VAL A O 1
ATOM 3885 N N . LEU A 1 503 ? -26.875 -2.127 -6.234 1 98.44 503 LEU A N 1
ATOM 3886 C CA . LEU A 1 503 ? -26.641 -1.424 -7.488 1 98.44 503 LEU A CA 1
ATOM 3887 C C . LEU A 1 503 ? -25.812 -2.281 -8.445 1 98.44 503 LEU A C 1
ATOM 3889 O O . LEU A 1 503 ? -24.656 -2.619 -8.148 1 98.44 503 LEU A O 1
ATOM 3893 N N . LEU A 1 504 ? -26.391 -2.619 -9.555 1 98.25 504 LEU A N 1
ATOM 3894 C CA . LEU A 1 504 ? -25.734 -3.402 -10.602 1 98.25 504 LEU A CA 1
ATOM 3895 C C . LEU A 1 504 ? -25.312 -2.512 -11.758 1 98.25 504 LEU A C 1
ATOM 3897 O O . LEU A 1 504 ? -26.156 -1.901 -12.422 1 98.25 504 LEU A O 1
ATOM 3901 N N . VAL A 1 505 ? -24.031 -2.504 -11.984 1 97.31 505 VAL A N 1
ATOM 3902 C CA . VAL A 1 505 ? -23.516 -1.647 -13.047 1 97.31 505 VAL A CA 1
ATOM 3903 C C . VAL A 1 505 ? -22.688 -2.48 -14.023 1 97.31 505 VAL A C 1
ATOM 3905 O O . VAL A 1 505 ? -22.188 -3.551 -13.664 1 97.31 505 VAL A O 1
ATOM 3908 N N . GLY A 1 506 ? -22.547 -1.973 -15.25 1 95.56 506 GLY A N 1
ATOM 3909 C CA . GLY A 1 506 ? -21.797 -2.719 -16.25 1 95.56 506 GLY A CA 1
ATOM 3910 C C . GLY A 1 506 ? -22.453 -4.039 -16.625 1 95.56 506 GLY A C 1
ATOM 3911 O O . GLY A 1 506 ? -23.656 -4.102 -16.844 1 95.56 506 GLY A O 1
ATOM 3912 N N . ARG A 1 507 ? -21.688 -5.055 -16.656 1 93.94 507 ARG A N 1
ATOM 3913 C CA . ARG A 1 507 ? -22.188 -6.352 -17.094 1 93.94 507 ARG A CA 1
ATOM 3914 C C . ARG A 1 507 ? -23.078 -6.973 -16.031 1 93.94 507 ARG A C 1
ATOM 3916 O O . ARG A 1 507 ? -23.844 -7.895 -16.312 1 93.94 507 ARG A O 1
ATOM 3923 N N . ALA A 1 508 ? -22.953 -6.484 -14.82 1 95.25 508 ALA A N 1
ATOM 3924 C CA . ALA A 1 508 ? -23.828 -6.98 -13.766 1 95.25 508 ALA A CA 1
ATOM 3925 C C . ALA A 1 508 ? -25.281 -6.602 -14.031 1 95.25 508 ALA A C 1
ATOM 3927 O O . ALA A 1 508 ? -26.203 -7.258 -13.539 1 95.25 508 ALA A O 1
ATOM 3928 N N . ALA A 1 509 ? -25.469 -5.492 -14.727 1 96.12 509 ALA A N 1
ATOM 3929 C CA . ALA A 1 509 ? -26.812 -5.035 -15.078 1 96.12 509 ALA A CA 1
ATOM 3930 C C . ALA A 1 509 ? -27.406 -5.887 -16.203 1 96.12 509 ALA A C 1
ATOM 3932 O O . ALA A 1 509 ? -28.562 -5.715 -16.562 1 96.12 509 ALA A O 1
ATOM 3933 N N . GLY A 1 510 ? -26.703 -6.789 -16.672 1 88.88 510 GLY A N 1
ATOM 3934 C CA . GLY A 1 510 ? -27.078 -7.645 -17.781 1 88.88 510 GLY A CA 1
ATOM 3935 C C . GLY A 1 510 ? -26.156 -7.527 -18.969 1 88.88 510 GLY A C 1
ATOM 3936 O O . GLY A 1 510 ? -25.656 -6.438 -19.281 1 88.88 510 GLY A O 1
ATOM 3937 N N . PRO A 1 511 ? -25.812 -8.602 -19.547 1 79 511 PRO A N 1
ATOM 3938 C CA . PRO A 1 511 ? -24.891 -8.555 -20.688 1 79 511 PRO A CA 1
ATOM 3939 C C . PRO A 1 511 ? -25.406 -7.703 -21.844 1 79 511 PRO A C 1
ATOM 3941 O O . PRO A 1 511 ? -24.625 -7.141 -22.609 1 79 511 PRO A O 1
ATOM 3944 N N . ASP A 1 512 ? -26.703 -7.531 -21.938 1 86.44 512 ASP A N 1
ATOM 3945 C CA . ASP A 1 512 ? -27.297 -6.785 -23.031 1 86.44 512 ASP A CA 1
ATOM 3946 C C . ASP A 1 512 ? -27.688 -5.371 -22.609 1 86.44 512 ASP A C 1
ATOM 3948 O O . ASP A 1 512 ? -28.328 -4.637 -23.359 1 86.44 512 ASP A O 1
ATOM 3952 N N . ALA A 1 513 ? -27.281 -5.027 -21.422 1 91.06 513 ALA A N 1
ATOM 3953 C CA . ALA A 1 513 ? -27.594 -3.674 -20.953 1 91.06 513 ALA A CA 1
ATOM 3954 C C . ALA A 1 513 ? -26.859 -2.631 -21.797 1 91.06 513 ALA A C 1
ATOM 3956 O O . ALA A 1 513 ? -25.672 -2.809 -22.125 1 91.06 513 ALA A O 1
ATOM 3957 N N . PRO A 1 514 ? -27.531 -1.593 -22.203 1 92.25 514 PRO A N 1
ATOM 3958 C CA . PRO A 1 514 ? -26.875 -0.548 -23 1 92.25 514 PRO A CA 1
ATOM 3959 C C . PRO A 1 514 ? -25.625 0.012 -22.312 1 92.25 514 PRO A C 1
ATOM 3961 O O . PRO A 1 514 ? -25.672 0.371 -21.141 1 92.25 514 PRO A O 1
ATOM 3964 N N . GLY A 1 515 ? -24.547 0.021 -23.062 1 92.88 515 GLY A N 1
ATOM 3965 C CA . GLY A 1 515 ? -23.312 0.632 -22.594 1 92.88 515 GLY A CA 1
ATOM 3966 C C . GLY A 1 515 ? -22.609 -0.179 -21.516 1 92.88 515 GLY A C 1
ATOM 3967 O O . GLY A 1 515 ? -21.75 0.344 -20.797 1 92.88 515 GLY A O 1
ATOM 3968 N N . ALA A 1 516 ? -22.938 -1.421 -21.391 1 94 516 ALA A N 1
ATOM 3969 C CA . ALA A 1 516 ? -22.438 -2.256 -20.297 1 94 516 ALA A CA 1
ATOM 3970 C C . ALA A 1 516 ? -20.922 -2.402 -20.375 1 94 516 ALA A C 1
ATOM 3972 O O . ALA A 1 516 ? -20.234 -2.283 -19.375 1 94 516 ALA A O 1
ATOM 3973 N N . ASP A 1 517 ? -20.391 -2.586 -21.531 1 92.12 517 ASP A N 1
ATOM 3974 C CA . ASP A 1 517 ? -18.953 -2.789 -21.688 1 92.12 517 ASP A CA 1
ATOM 3975 C C . ASP A 1 517 ? -18.172 -1.516 -21.359 1 92.12 517 ASP A C 1
ATOM 3977 O O . ASP A 1 517 ? -17.125 -1.569 -20.719 1 92.12 517 ASP A O 1
ATOM 3981 N N . ALA A 1 518 ? -18.734 -0.456 -21.812 1 92.25 518 ALA A N 1
ATOM 3982 C CA . ALA A 1 518 ? -18.094 0.825 -21.531 1 92.25 518 ALA A CA 1
ATOM 3983 C C . ALA A 1 518 ? -18.094 1.133 -20.031 1 92.25 518 ALA A C 1
ATOM 3985 O O . ALA A 1 518 ? -17.109 1.62 -19.5 1 92.25 518 ALA A O 1
ATOM 3986 N N . ALA A 1 519 ? -19.219 0.834 -19.438 1 94.62 519 ALA A N 1
ATOM 3987 C CA . ALA A 1 519 ? -19.328 1.069 -18 1 94.62 519 ALA A CA 1
ATOM 3988 C C . ALA A 1 519 ? -18.375 0.171 -17.219 1 94.62 519 ALA A C 1
ATOM 3990 O O . ALA A 1 519 ? -17.812 0.592 -16.219 1 94.62 519 ALA A O 1
ATOM 3991 N N . GLU A 1 520 ? -18.234 -1.031 -17.734 1 93.31 520 GLU A N 1
ATOM 3992 C CA . GLU A 1 520 ? -17.328 -1.986 -17.109 1 93.31 520 GLU A CA 1
ATOM 3993 C C . GLU A 1 520 ? -15.898 -1.46 -17.094 1 93.31 520 GLU A C 1
ATOM 3995 O O . GLU A 1 520 ? -15.234 -1.461 -16.047 1 93.31 520 GLU A O 1
ATOM 4000 N N . GLU A 1 521 ? -15.438 -1.007 -18.156 1 90.06 521 GLU A N 1
ATOM 4001 C CA . GLU A 1 521 ? -14.078 -0.507 -18.297 1 90.06 521 GLU A CA 1
ATOM 4002 C C . GLU A 1 521 ? -13.867 0.772 -17.484 1 90.06 521 GLU A C 1
ATOM 4004 O O . GLU A 1 521 ? -12.82 0.962 -16.875 1 90.06 521 GLU A O 1
ATOM 4009 N N . PHE A 1 522 ? -14.844 1.551 -17.547 1 92.5 522 PHE A N 1
ATOM 4010 C CA . PHE A 1 522 ? -14.797 2.834 -16.859 1 92.5 522 PHE A CA 1
ATOM 4011 C C . PHE A 1 522 ? -14.664 2.635 -15.352 1 92.5 522 PHE A C 1
ATOM 4013 O O . PHE A 1 522 ? -13.812 3.25 -14.703 1 92.5 522 PHE A O 1
ATOM 4020 N N . LEU A 1 523 ? -15.5 1.81 -14.812 1 93.44 523 LEU A N 1
ATOM 4021 C CA . LEU A 1 523 ? -15.5 1.589 -13.367 1 93.44 523 LEU A CA 1
ATOM 4022 C C . LEU A 1 523 ? -14.266 0.8 -12.938 1 93.44 523 LEU A C 1
ATOM 4024 O O . LEU A 1 523 ? -13.75 1.008 -11.836 1 93.44 523 LEU A O 1
ATOM 4028 N N . ARG A 1 524 ? -13.836 -0.07 -13.758 1 90.25 524 ARG A N 1
ATOM 4029 C CA . ARG A 1 524 ? -12.594 -0.785 -13.461 1 90.25 524 ARG A CA 1
ATOM 4030 C C . ARG A 1 524 ? -11.43 0.185 -13.297 1 90.25 524 ARG A C 1
ATOM 4032 O O . ARG A 1 524 ? -10.609 0.028 -12.391 1 90.25 524 ARG A O 1
ATOM 4039 N N . ALA A 1 525 ? -11.414 1.161 -14.102 1 87.94 525 ALA A N 1
ATOM 4040 C CA . ALA A 1 525 ? -10.359 2.166 -14.055 1 87.94 525 ALA A CA 1
ATOM 4041 C C . ALA A 1 525 ? -10.469 3.021 -12.797 1 87.94 525 ALA A C 1
ATOM 4043 O O . ALA A 1 525 ? -9.492 3.646 -12.375 1 87.94 525 ALA A O 1
ATOM 4044 N N . SER A 1 526 ? -11.625 3.039 -12.211 1 90.81 526 SER A N 1
ATOM 4045 C CA . SER A 1 526 ? -11.875 3.904 -11.062 1 90.81 526 SER A CA 1
ATOM 4046 C C . SER A 1 526 ? -11.648 3.162 -9.75 1 90.81 526 SER A C 1
ATOM 4048 O O . SER A 1 526 ? -11.805 3.736 -8.672 1 90.81 526 SER A O 1
ATOM 4050 N N . GLU A 1 527 ? -11.258 1.94 -9.758 1 88.94 527 GLU A N 1
ATOM 4051 C CA . GLU A 1 527 ? -11.047 1.132 -8.562 1 88.94 527 GLU A CA 1
ATOM 4052 C C . GLU A 1 527 ? -9.586 1.156 -8.125 1 88.94 527 GLU A C 1
ATOM 4054 O O . GLU A 1 527 ? -8.68 1.004 -8.953 1 88.94 527 GLU A O 1
ATOM 4059 N N . PRO A 1 528 ? -9.375 1.389 -6.824 1 83.06 528 PRO A N 1
ATOM 4060 C CA . PRO A 1 528 ? -8.023 1.198 -6.309 1 83.06 528 PRO A CA 1
ATOM 4061 C C . PRO A 1 528 ? -7.613 -0.272 -6.246 1 83.06 528 PRO A C 1
ATOM 4063 O O . PRO A 1 528 ? -8.422 -1.153 -6.555 1 83.06 528 PRO A O 1
ATOM 4066 N N . PRO A 1 529 ? -6.402 -0.596 -5.867 1 77.62 529 PRO A N 1
ATOM 4067 C CA . PRO A 1 529 ? -5.938 -1.984 -5.836 1 77.62 529 PRO A CA 1
ATOM 4068 C C . PRO A 1 529 ? -6.777 -2.865 -4.91 1 77.62 529 PRO A C 1
ATOM 4070 O O . PRO A 1 529 ? -6.938 -4.059 -5.168 1 77.62 529 PRO A O 1
ATOM 4073 N N . GLU A 1 530 ? -7.383 -2.281 -3.908 1 78.5 530 GLU A N 1
ATOM 4074 C CA . GLU A 1 530 ? -8.172 -3.045 -2.945 1 78.5 530 GLU A CA 1
ATOM 4075 C C . GLU A 1 530 ? -9.562 -3.354 -3.494 1 78.5 530 GLU A C 1
ATOM 4077 O O . GLU A 1 530 ? -10.281 -4.188 -2.941 1 78.5 530 GLU A O 1
ATOM 4082 N N . HIS A 1 531 ? -9.938 -2.66 -4.586 1 86.06 531 HIS A N 1
ATOM 4083 C CA . HIS A 1 531 ? -11.242 -2.824 -5.219 1 86.06 531 HIS A CA 1
ATOM 4084 C C . HIS A 1 531 ? -12.367 -2.623 -4.215 1 86.06 531 HIS A C 1
ATOM 4086 O O . HIS A 1 531 ? -13.328 -3.4 -4.184 1 86.06 531 HIS A O 1
ATOM 4092 N N . ASN A 1 532 ? -12.25 -1.645 -3.426 1 87.06 532 ASN A N 1
ATOM 4093 C CA . ASN A 1 532 ? -13.234 -1.477 -2.361 1 87.06 532 ASN A CA 1
ATOM 4094 C C . ASN A 1 532 ? -13.984 -0.153 -2.496 1 87.06 532 ASN A C 1
ATOM 4096 O O . ASN A 1 532 ? -14.789 0.198 -1.633 1 87.06 532 ASN A O 1
ATOM 4100 N N . LYS A 1 533 ? -13.742 0.584 -3.559 1 89.81 533 LYS A N 1
ATOM 4101 C CA . LYS A 1 533 ? -14.461 1.826 -3.836 1 89.81 533 LYS A CA 1
ATOM 4102 C C . LYS A 1 533 ? -14.297 2.24 -5.297 1 89.81 533 LYS A C 1
ATOM 4104 O O . LYS A 1 533 ? -13.469 1.679 -6.016 1 89.81 533 LYS A O 1
ATOM 4109 N N . TRP A 1 534 ? -15.234 3.113 -5.684 1 92.12 534 TRP A N 1
ATOM 4110 C CA . TRP A 1 534 ? -15.078 3.82 -6.953 1 92.12 534 TRP A CA 1
ATOM 4111 C C . TRP A 1 534 ? -14.703 5.281 -6.719 1 92.12 534 TRP A C 1
ATOM 4113 O O . TRP A 1 534 ? -15.414 6.004 -6.012 1 92.12 534 TRP A O 1
ATOM 4123 N N . GLY A 1 535 ? -13.586 5.641 -7.223 1 86.12 535 GLY A N 1
ATOM 4124 C CA . GLY A 1 535 ? -13.141 7.012 -7.039 1 86.12 535 GLY A CA 1
ATOM 4125 C C . GLY A 1 535 ? -12.086 7.434 -8.047 1 86.12 535 GLY A C 1
ATOM 4126 O O . GLY A 1 535 ? -12.023 6.891 -9.148 1 86.12 535 GLY A O 1
ATOM 4127 N N . GLN A 1 536 ? -11.422 8.484 -7.672 1 82.56 536 GLN A N 1
ATOM 4128 C CA . GLN A 1 536 ? -10.383 8.984 -8.57 1 82.56 536 GLN A CA 1
ATOM 4129 C C . GLN A 1 536 ? -9.125 8.133 -8.477 1 82.56 536 GLN A C 1
ATOM 4131 O O . GLN A 1 536 ? -8.672 7.789 -7.383 1 82.56 536 GLN A O 1
ATOM 4136 N N . THR A 1 537 ? -8.672 7.676 -9.586 1 82.19 537 THR A N 1
ATOM 4137 C CA . THR A 1 537 ? -7.398 6.973 -9.711 1 82.19 537 THR A CA 1
ATOM 4138 C C . THR A 1 537 ? -6.559 7.578 -10.828 1 82.19 537 THR A C 1
ATOM 4140 O O . THR A 1 537 ? -7.066 8.336 -11.656 1 82.19 537 THR A O 1
ATOM 4143 N N . GLU A 1 538 ? -5.32 7.289 -10.836 1 79.19 538 GLU A N 1
ATOM 4144 C CA . GLU A 1 538 ? -4.453 7.754 -11.906 1 79.19 538 GLU A CA 1
ATOM 4145 C C . GLU A 1 538 ? -4.895 7.195 -13.258 1 79.19 538 GLU A C 1
ATOM 4147 O O . GLU A 1 538 ? -4.855 7.898 -14.273 1 79.19 538 GLU A O 1
ATOM 4152 N N . GLU A 1 539 ? -5.305 5.965 -13.203 1 80.69 539 GLU A N 1
ATOM 4153 C CA . GLU A 1 539 ? -5.777 5.336 -14.43 1 80.69 539 GLU A CA 1
ATOM 4154 C C . GLU A 1 539 ? -7.012 6.047 -14.977 1 80.69 539 GLU A C 1
ATOM 4156 O O . GLU A 1 539 ? -7.133 6.258 -16.188 1 80.69 539 GLU A O 1
ATOM 4161 N N . LEU A 1 540 ? -7.91 6.336 -14.117 1 86.62 540 LEU A N 1
ATOM 4162 C CA . LEU A 1 540 ? -9.133 7.02 -14.531 1 86.62 540 LEU A CA 1
ATOM 4163 C C . LEU A 1 540 ? -8.812 8.383 -15.133 1 86.62 540 LEU A C 1
ATOM 4165 O O . LEU A 1 540 ? -9.367 8.75 -16.172 1 86.62 540 LEU A O 1
ATOM 4169 N N . ARG A 1 541 ? -7.922 9.055 -14.516 1 81.81 541 ARG A N 1
ATOM 4170 C CA . ARG A 1 541 ? -7.535 10.391 -14.961 1 81.81 541 ARG A CA 1
ATOM 4171 C C . ARG A 1 541 ? -6.859 10.344 -16.328 1 81.81 541 ARG A C 1
ATOM 4173 O O . ARG A 1 541 ? -7.16 11.156 -17.203 1 81.81 541 ARG A O 1
ATOM 4180 N N . LEU A 1 542 ? -5.992 9.438 -16.547 1 79.62 542 LEU A N 1
ATOM 4181 C CA . LEU A 1 542 ? -5.168 9.375 -17.75 1 79.62 542 LEU A CA 1
ATOM 4182 C C . LEU A 1 542 ? -5.953 8.781 -18.906 1 79.62 542 LEU A C 1
ATOM 4184 O O . LEU A 1 542 ? -5.742 9.164 -20.062 1 79.62 542 LEU A O 1
ATOM 4188 N N . THR A 1 543 ? -6.812 7.82 -18.594 1 83 543 THR A N 1
ATOM 4189 C CA . THR A 1 543 ? -7.543 7.121 -19.656 1 83 543 THR A CA 1
ATOM 4190 C C . THR A 1 543 ? -8.75 7.938 -20.109 1 83 543 THR A C 1
ATOM 4192 O O . THR A 1 543 ? -9.117 7.91 -21.281 1 83 543 THR A O 1
ATOM 4195 N N . TYR A 1 544 ? -9.297 8.617 -19.203 1 88 544 TYR A N 1
ATOM 4196 C CA . TYR A 1 544 ? -10.508 9.359 -19.531 1 88 544 TYR A CA 1
ATOM 4197 C C . TYR A 1 544 ? -10.289 10.859 -19.375 1 88 544 TYR A C 1
ATOM 4199 O O . TYR A 1 544 ? -9.664 11.492 -20.234 1 88 544 TYR A O 1
ATOM 4207 N N . SER A 1 545 ? -10.586 11.406 -18.156 1 81.94 545 SER A N 1
ATOM 4208 C CA . SER A 1 545 ? -10.375 12.828 -17.891 1 81.94 545 SER A CA 1
ATOM 4209 C C . SER A 1 545 ? -10.18 13.086 -16.406 1 81.94 545 SER A C 1
ATOM 4211 O O . SER A 1 545 ? -10.586 12.273 -15.57 1 81.94 545 SER A O 1
ATOM 4213 N N . PRO A 1 546 ? -9.617 14.195 -16.109 1 77.19 546 PRO A N 1
ATOM 4214 C CA . PRO A 1 546 ? -9.422 14.539 -14.695 1 77.19 546 PRO A CA 1
ATOM 4215 C C . PRO A 1 546 ? -10.734 14.68 -13.93 1 77.19 546 PRO A C 1
ATOM 4217 O O . PRO A 1 546 ? -10.766 14.516 -12.703 1 77.19 546 PRO A O 1
ATOM 4220 N N . SER A 1 547 ? -11.812 14.953 -14.672 1 79.88 547 SER A N 1
ATOM 4221 C CA . SER A 1 547 ? -13.102 15.18 -14.008 1 79.88 547 SER A CA 1
ATOM 4222 C C . SER A 1 547 ? -14 13.953 -14.125 1 79.88 547 SER A C 1
ATOM 4224 O O . SER A 1 547 ? -15.18 14.008 -13.766 1 79.88 547 SER A O 1
ATOM 4226 N N . ALA A 1 548 ? -13.438 12.875 -14.578 1 86.94 548 ALA A N 1
ATOM 4227 C CA . ALA A 1 548 ? -14.234 11.68 -14.836 1 86.94 548 ALA A CA 1
ATOM 4228 C C . ALA A 1 548 ? -14.859 11.156 -13.539 1 86.94 548 ALA A C 1
ATOM 4230 O O . ALA A 1 548 ? -15.945 10.57 -13.562 1 86.94 548 ALA A O 1
ATOM 4231 N N . HIS A 1 549 ? -14.242 11.391 -12.43 1 87.69 549 HIS A N 1
ATOM 4232 C CA . HIS A 1 549 ? -14.734 10.898 -11.148 1 87.69 549 HIS A CA 1
ATOM 4233 C C . HIS A 1 549 ? -16.062 11.539 -10.789 1 87.69 549 HIS A C 1
ATOM 4235 O O . HIS A 1 549 ? -16.844 10.977 -10 1 87.69 549 HIS A O 1
ATOM 4241 N N . ARG A 1 550 ? -16.391 12.641 -11.406 1 86.06 550 ARG A N 1
ATOM 4242 C CA . ARG A 1 550 ? -17.656 13.32 -11.148 1 86.06 550 ARG A CA 1
ATOM 4243 C C . ARG A 1 550 ? -18.828 12.5 -11.664 1 86.06 550 ARG A C 1
ATOM 4245 O O . ARG A 1 550 ? -19.922 12.539 -11.086 1 86.06 550 ARG A O 1
ATOM 4252 N N . ARG A 1 551 ? -18.594 11.836 -12.727 1 90.81 551 ARG A N 1
ATOM 4253 C CA . ARG A 1 551 ? -19.641 10.969 -13.273 1 90.81 551 ARG A CA 1
ATOM 4254 C C . ARG A 1 551 ? -19.984 9.844 -12.305 1 90.81 551 ARG A C 1
ATOM 4256 O O . ARG A 1 551 ? -21.125 9.406 -12.242 1 90.81 551 ARG A O 1
ATOM 4263 N N . ILE A 1 552 ? -19 9.398 -11.578 1 93.44 552 ILE A N 1
ATOM 4264 C CA . ILE A 1 552 ? -19.188 8.344 -10.594 1 93.44 552 ILE A CA 1
ATOM 4265 C C . ILE A 1 552 ? -19.969 8.891 -9.406 1 93.44 552 ILE A C 1
ATOM 4267 O O . ILE A 1 552 ? -20.875 8.227 -8.883 1 93.44 552 ILE A O 1
ATOM 4271 N N . ALA A 1 553 ? -19.641 10.07 -8.984 1 91.44 553 ALA A N 1
ATOM 4272 C CA . ALA A 1 553 ? -20.359 10.727 -7.898 1 91.44 553 ALA A CA 1
ATOM 4273 C C . ALA A 1 553 ? -21.828 10.922 -8.266 1 91.44 553 ALA A C 1
ATOM 4275 O O . ALA A 1 553 ? -22.719 10.727 -7.438 1 91.44 553 ALA A O 1
ATOM 4276 N N . THR A 1 554 ? -22.031 11.344 -9.508 1 92.75 554 THR A N 1
ATOM 4277 C CA . THR A 1 554 ? -23.391 11.523 -10 1 92.75 554 THR A CA 1
ATOM 4278 C C . THR A 1 554 ? -24.156 10.203 -9.969 1 92.75 554 THR A C 1
ATOM 4280 O O . THR A 1 554 ? -25.328 10.156 -9.562 1 92.75 554 THR A O 1
ATOM 4283 N N . LEU A 1 555 ? -23.547 9.18 -10.383 1 95.06 555 LEU A N 1
ATOM 4284 C CA . LEU A 1 555 ? -24.156 7.855 -10.344 1 95.06 555 LEU A CA 1
ATOM 4285 C C . LEU A 1 555 ? -24.578 7.484 -8.922 1 95.06 555 LEU A C 1
ATOM 4287 O O . LEU A 1 555 ? -25.688 6.988 -8.703 1 95.06 555 LEU A O 1
ATOM 4291 N N . THR A 1 556 ? -23.672 7.691 -8 1 95.19 556 THR A N 1
ATOM 4292 C CA . THR A 1 556 ? -23.938 7.355 -6.605 1 95.19 556 THR A CA 1
ATOM 4293 C C . THR A 1 556 ? -25.125 8.156 -6.074 1 95.19 556 THR A C 1
ATOM 4295 O O . THR A 1 556 ? -25.984 7.613 -5.375 1 95.19 556 THR A O 1
ATOM 4298 N N . THR A 1 557 ? -25.188 9.391 -6.434 1 94.44 557 THR A N 1
ATOM 4299 C CA . THR A 1 557 ? -26.281 10.258 -6.008 1 94.44 557 THR A CA 1
ATOM 4300 C C . THR A 1 557 ? -27.609 9.781 -6.586 1 94.44 557 THR A C 1
ATOM 4302 O O . THR A 1 557 ? -28.609 9.688 -5.867 1 94.44 557 THR A O 1
ATOM 4305 N N . LEU A 1 558 ? -27.562 9.508 -7.824 1 96.12 558 LEU A N 1
ATOM 4306 C CA . LEU A 1 558 ? -28.766 9.047 -8.5 1 96.12 558 LEU A CA 1
ATOM 4307 C C . LEU A 1 558 ? -29.234 7.699 -7.949 1 96.12 558 LEU A C 1
ATOM 4309 O O . LEU A 1 558 ? -30.438 7.453 -7.816 1 96.12 558 LEU A O 1
ATOM 4313 N N . ALA A 1 559 ? -28.312 6.848 -7.656 1 97.44 559 ALA A N 1
ATOM 4314 C CA . ALA A 1 559 ? -28.641 5.543 -7.098 1 97.44 559 ALA A CA 1
ATOM 4315 C C . ALA A 1 559 ? -29.297 5.684 -5.727 1 97.44 559 ALA A C 1
ATOM 4317 O O . ALA A 1 559 ? -30.297 5.02 -5.438 1 97.44 559 ALA A O 1
ATOM 4318 N N . ASN A 1 560 ? -28.719 6.48 -4.918 1 96.81 560 ASN A N 1
ATOM 4319 C CA . ASN A 1 560 ? -29.312 6.73 -3.602 1 96.81 560 ASN A CA 1
ATOM 4320 C C . ASN A 1 560 ? -30.719 7.309 -3.707 1 96.81 560 ASN A C 1
ATOM 4322 O O . ASN A 1 560 ? -31.594 6.938 -2.939 1 96.81 560 ASN A O 1
ATOM 4326 N N . GLN A 1 561 ? -30.891 8.219 -4.621 1 95.25 561 GLN A N 1
ATOM 4327 C CA . GLN A 1 561 ? -32.219 8.797 -4.855 1 95.25 561 GLN A CA 1
ATOM 4328 C C . GLN A 1 561 ? -33.219 7.727 -5.301 1 95.25 561 GLN A C 1
ATOM 4330 O O . GLN A 1 561 ? -34.344 7.703 -4.84 1 95.25 561 GLN A O 1
ATOM 4335 N N . ALA A 1 562 ? -32.75 6.941 -6.199 1 96.69 562 ALA A N 1
ATOM 4336 C CA . ALA A 1 562 ? -33.625 5.863 -6.684 1 96.69 562 ALA A CA 1
ATOM 4337 C C . ALA A 1 562 ? -34.062 4.953 -5.539 1 96.69 562 ALA A C 1
ATOM 4339 O O . ALA A 1 562 ? -35.219 4.52 -5.488 1 96.69 562 ALA A O 1
ATOM 4340 N N . VAL A 1 563 ? -33.125 4.625 -4.672 1 96.69 563 VAL A N 1
ATOM 4341 C CA . VAL A 1 563 ? -33.438 3.783 -3.525 1 96.69 563 VAL A CA 1
ATOM 4342 C C . VAL A 1 563 ? -34.5 4.469 -2.656 1 96.69 563 VAL A C 1
ATOM 4344 O O . VAL A 1 563 ? -35.469 3.846 -2.258 1 96.69 563 VAL A O 1
ATOM 4347 N N . ARG A 1 564 ? -34.312 5.711 -2.383 1 93.94 564 ARG A N 1
ATOM 4348 C CA . ARG A 1 564 ? -35.281 6.453 -1.563 1 93.94 564 ARG A CA 1
ATOM 4349 C C . ARG A 1 564 ? -36.656 6.48 -2.213 1 93.94 564 ARG A C 1
ATOM 4351 O O . ARG A 1 564 ? -37.656 6.363 -1.527 1 93.94 564 ARG A O 1
ATOM 4358 N N . ASP A 1 565 ? -36.656 6.668 -3.459 1 92.25 565 ASP A N 1
ATOM 4359 C CA . ASP A 1 565 ? -37.906 6.715 -4.195 1 92.25 565 ASP A CA 1
ATOM 4360 C C . ASP A 1 565 ? -38.656 5.375 -4.129 1 92.25 565 ASP A C 1
ATOM 4362 O O . ASP A 1 565 ? -39.875 5.328 -4.066 1 92.25 565 ASP A O 1
ATOM 4366 N N . LEU A 1 566 ? -37.875 4.367 -4.148 1 92.69 566 LEU A N 1
ATOM 4367 C CA . LEU A 1 566 ? -38.469 3.027 -4.156 1 92.69 566 LEU A CA 1
ATOM 4368 C C . LEU A 1 566 ? -39 2.666 -2.781 1 92.69 566 LEU A C 1
ATOM 4370 O O . LEU A 1 566 ? -39.969 1.883 -2.672 1 92.69 566 LEU A O 1
ATOM 4374 N N . VAL A 1 567 ? -38.438 3.225 -1.771 1 88.12 567 VAL A N 1
ATOM 4375 C CA . VAL A 1 567 ? -38.844 2.818 -0.429 1 88.12 567 VAL A CA 1
ATOM 4376 C C . VAL A 1 567 ? -39.812 3.84 0.148 1 88.12 567 VAL A C 1
ATOM 4378 O O . VAL A 1 567 ? -40.438 3.588 1.175 1 88.12 567 VAL A O 1
ATOM 4381 N N . ALA A 1 568 ? -39.875 5 -0.479 1 78.81 568 ALA A N 1
ATOM 4382 C CA . ALA A 1 568 ? -40.75 6.062 0.008 1 78.81 568 ALA A CA 1
ATOM 4383 C C . ALA A 1 568 ? -42.219 5.629 -0.02 1 78.81 568 ALA A C 1
ATOM 4385 O O . ALA A 1 568 ? -42.656 4.902 -0.925 1 78.81 568 ALA A O 1
ATOM 4386 N N . VAL A 1 569 ? -42.938 5.836 1.081 1 62.81 569 VAL A N 1
ATOM 4387 C CA . VAL A 1 569 ? -44.344 5.562 1.174 1 62.81 569 VAL A CA 1
ATOM 4388 C C . VAL A 1 569 ? -45.125 6.543 0.29 1 62.81 569 VAL A C 1
ATOM 4390 O O . VAL A 1 569 ? -44.875 7.746 0.307 1 62.81 569 VAL A O 1
ATOM 4393 N N . PRO A 1 570 ? -45.844 6.078 -0.745 1 54.72 570 PRO A N 1
ATOM 4394 C CA . PRO A 1 570 ? -46.625 6.961 -1.637 1 54.72 570 PRO A CA 1
ATOM 4395 C C . PRO A 1 570 ? -47.406 8.023 -0.88 1 54.72 570 PRO A C 1
ATOM 4397 O O . PRO A 1 570 ? -47.969 7.734 0.177 1 54.72 570 PRO A O 1
ATOM 4400 N N . ARG A 1 571 ? -47.188 9.266 -1.071 1 40.03 571 ARG A N 1
ATOM 4401 C CA . ARG A 1 571 ? -48.094 10.297 -0.603 1 40.03 571 ARG A CA 1
ATOM 4402 C C . ARG A 1 571 ? -49.531 10.023 -1.086 1 40.03 571 ARG A C 1
ATOM 4404 O O . ARG A 1 571 ? -49.75 9.906 -2.291 1 40.03 571 ARG A O 1
ATOM 4411 N N . ALA A 1 572 ? -50.406 9.414 -0.464 1 35.88 572 ALA A N 1
ATOM 4412 C CA . ALA A 1 572 ? -51.812 9.484 -0.881 1 35.88 572 ALA A CA 1
ATOM 4413 C C . ALA A 1 572 ? -52.125 10.867 -1.429 1 35.88 572 ALA A C 1
ATOM 4415 O O . ALA A 1 572 ? -51.688 11.883 -0.891 1 35.88 572 ALA A O 1
ATOM 4416 N N . LYS A 1 573 ? -52.562 11.016 -2.568 1 37.06 573 LYS A N 1
ATOM 4417 C CA . LYS A 1 573 ? -53.312 12.211 -2.926 1 37.06 573 LYS A CA 1
ATOM 4418 C C . LYS A 1 573 ? -54.156 12.688 -1.764 1 37.06 573 LYS A C 1
ATOM 4420 O O . LYS A 1 573 ? -54.938 11.898 -1.19 1 37.06 573 LYS A O 1
ATOM 4425 N N . ARG A 1 574 ? -53.938 13.789 -1.231 1 33.03 574 ARG A N 1
ATOM 4426 C CA . ARG A 1 574 ? -54.844 14.562 -0.391 1 33.03 574 ARG A CA 1
ATOM 4427 C C . ARG A 1 574 ? -56.281 14.422 -0.869 1 33.03 574 ARG A C 1
ATOM 4429 O O . ARG A 1 574 ? -56.75 15.203 -1.698 1 33.03 574 ARG A O 1
ATOM 4436 N N . ARG A 1 575 ? -56.906 13.344 -1.172 1 30.48 575 ARG A N 1
ATOM 4437 C CA . ARG A 1 575 ? -58.312 13.656 -0.987 1 30.48 575 ARG A CA 1
ATOM 4438 C C . ARG A 1 575 ? -58.594 14.133 0.437 1 30.48 575 ARG A C 1
ATOM 4440 O O . ARG A 1 575 ? -57.781 13.945 1.329 1 30.48 575 ARG A O 1
ATOM 4447 N N . ASN A 1 576 ? -60 14.055 0.948 1 27.12 576 ASN A N 1
ATOM 4448 C CA . ASN A 1 576 ? -60.594 14.531 2.195 1 27.12 576 ASN A CA 1
ATOM 4449 C C . ASN A 1 576 ? -59.781 14.094 3.404 1 27.12 576 ASN A C 1
ATOM 4451 O O . ASN A 1 576 ? -58.875 13.266 3.277 1 27.12 576 ASN A O 1
ATOM 4455 N N . GLY A 1 577 ? -60.438 13.812 4.59 1 27.34 577 GLY A N 1
ATOM 4456 C CA . GLY A 1 577 ? -60.344 13.797 6.043 1 27.34 577 GLY A CA 1
ATOM 4457 C C . GLY A 1 577 ? -59.406 12.711 6.566 1 27.34 577 GLY A C 1
ATOM 4458 O O . GLY A 1 577 ? -59.219 12.586 7.777 1 27.34 577 GLY A O 1
ATOM 4459 N N . GLY A 1 578 ? -59.375 11.438 6.008 1 26.92 578 GLY A N 1
ATOM 4460 C CA . GLY A 1 578 ? -59.094 10.383 6.969 1 26.92 578 GLY A CA 1
ATOM 4461 C C . GLY A 1 578 ? -57.625 10.281 7.336 1 26.92 578 GLY A C 1
ATOM 4462 O O . GLY A 1 578 ? -56.75 10.82 6.625 1 26.92 578 GLY A O 1
ATOM 4463 N N . GLU A 1 579 ? -57.281 9.781 8.633 1 27.95 579 GLU A N 1
ATOM 4464 C CA . GLU A 1 579 ? -56.188 9.594 9.578 1 27.95 579 GLU A CA 1
ATOM 4465 C C . GLU A 1 579 ? -55.094 8.719 8.984 1 27.95 579 GLU A C 1
ATOM 4467 O O . GLU A 1 579 ? -55.344 7.625 8.484 1 27.95 579 GLU A O 1
ATOM 4472 N N . ALA A 1 580 ? -54.219 9.266 8.359 1 30.5 580 ALA A N 1
ATOM 4473 C CA . ALA A 1 580 ? -53.031 8.57 7.816 1 30.5 580 ALA A CA 1
ATOM 4474 C C . ALA A 1 580 ? -52.438 7.637 8.852 1 30.5 580 ALA A C 1
ATOM 4476 O O . ALA A 1 580 ? -52.125 8.062 9.969 1 30.5 580 ALA A O 1
ATOM 4477 N N . LYS A 1 581 ? -52.594 6.262 8.75 1 27.98 581 LYS A N 1
ATOM 4478 C CA . LYS A 1 581 ? -52.062 5.141 9.508 1 27.98 581 LYS A CA 1
ATOM 4479 C C . LYS A 1 581 ? -50.531 5.18 9.539 1 27.98 581 LYS A C 1
ATOM 4481 O O . LYS A 1 581 ? -49.875 5.254 8.492 1 27.98 581 LYS A O 1
ATOM 4486 N N . ILE A 1 582 ? -49.875 5.676 10.586 1 29.69 582 ILE A N 1
ATOM 4487 C CA . ILE A 1 582 ? -48.438 5.641 10.836 1 29.69 582 ILE A CA 1
ATOM 4488 C C . ILE A 1 582 ? -48 4.211 11.148 1 29.69 582 ILE A C 1
ATOM 4490 O O . ILE A 1 582 ? -48.156 3.732 12.273 1 29.69 582 ILE A O 1
ATOM 4494 N N . ALA A 1 583 ? -48.094 3.244 10.383 1 29.94 583 ALA A N 1
ATOM 4495 C CA . ALA A 1 583 ? -47.812 1.834 10.625 1 29.94 583 ALA A CA 1
ATOM 4496 C C . ALA A 1 583 ? -46.344 1.638 11 1 29.94 583 ALA A C 1
ATOM 4498 O O . ALA A 1 583 ? -46 0.761 11.805 1 29.94 583 ALA A O 1
ATOM 4499 N N . GLY A 1 584 ? -45.375 2.332 10.492 1 32.69 584 GLY A N 1
ATOM 4500 C CA . GLY A 1 584 ? -44.031 1.779 10.453 1 32.69 584 GLY A CA 1
ATOM 4501 C C . GLY A 1 584 ? -43.25 2.027 11.734 1 32.69 584 GLY A C 1
ATOM 4502 O O . GLY A 1 584 ? -42.094 1.663 11.828 1 32.69 584 GLY A O 1
ATOM 4503 N N . ARG A 1 585 ? -43.75 2.781 12.711 1 34.94 585 ARG A N 1
ATOM 4504 C CA . ARG A 1 585 ? -42.906 3.104 13.867 1 34.94 585 ARG A CA 1
ATOM 4505 C C . ARG A 1 585 ? -43.031 2.02 14.938 1 34.94 585 ARG A C 1
ATOM 4507 O O . ARG A 1 585 ? -42.625 2.234 16.094 1 34.94 585 ARG A O 1
ATOM 4514 N N . LEU A 1 586 ? -43.688 0.883 14.703 1 30.17 586 LEU A N 1
ATOM 4515 C CA . LEU A 1 586 ? -43.906 -0.074 15.789 1 30.17 586 LEU A CA 1
ATOM 4516 C C . LEU A 1 586 ? -42.844 -1.188 15.719 1 30.17 586 LEU A C 1
ATOM 4518 O O . LEU A 1 586 ? -42.688 -1.836 14.68 1 30.17 586 LEU A O 1
ATOM 4522 N N . LYS A 1 587 ? -41.906 -1.076 16.484 1 36.62 587 LYS A N 1
ATOM 4523 C CA . LYS A 1 587 ? -41 -2.213 16.656 1 36.62 587 LYS A CA 1
ATOM 4524 C C . LYS A 1 587 ? -41.562 -3.234 17.625 1 36.62 587 LYS A C 1
ATOM 4526 O O . LYS A 1 587 ? -42.094 -2.869 18.688 1 36.62 587 LYS A O 1
ATOM 4531 N N . VAL A 1 588 ? -41.875 -4.496 17.156 1 32.03 588 VAL A N 1
ATOM 4532 C CA . VAL A 1 588 ? -42.125 -5.652 18.016 1 32.03 588 VAL A CA 1
ATOM 4533 C C . VAL A 1 588 ? -40.812 -6.133 18.641 1 32.03 588 VAL A C 1
ATOM 4535 O O . VAL A 1 588 ? -39.875 -6.488 17.922 1 32.03 588 VAL A O 1
ATOM 4538 N N . GLY A 1 589 ? -40.312 -5.711 19.672 1 32.06 589 GLY A N 1
ATOM 4539 C CA . GLY A 1 589 ? -39.094 -6.152 20.375 1 32.06 589 GLY A CA 1
ATOM 4540 C C . GLY A 1 589 ? -39.156 -7.602 20.812 1 32.06 589 GLY A C 1
ATOM 4541 O O . GLY A 1 589 ? -39.875 -7.93 21.781 1 32.06 589 GLY A O 1
ATOM 4542 N N . GLY A 1 590 ? -39.406 -8.664 20 1 30.62 590 GLY A N 1
ATOM 4543 C CA . GLY A 1 590 ? -39.312 -10.023 20.516 1 30.62 590 GLY A CA 1
ATOM 4544 C C . GLY A 1 590 ? -37.906 -10.484 20.781 1 30.62 590 GLY A C 1
ATOM 4545 O O . GLY A 1 590 ? -37.062 -10.523 19.875 1 30.62 590 GLY A O 1
ATOM 4546 N N . VAL A 1 591 ? -37.219 -10.211 21.781 1 31.03 591 VAL A N 1
ATOM 4547 C CA . VAL A 1 591 ? -36.062 -11.023 22.156 1 31.03 591 VAL A CA 1
ATOM 4548 C C . VAL A 1 591 ? -36.5 -12.492 22.266 1 31.03 591 VAL A C 1
ATOM 4550 O O . VAL A 1 591 ? -37.375 -12.844 23.047 1 31.03 591 VAL A O 1
ATOM 4553 N N . THR A 1 592 ? -36.312 -13.336 21.281 1 29.33 592 THR A N 1
ATOM 4554 C CA . THR A 1 592 ? -36.406 -14.781 21.438 1 29.33 592 THR A CA 1
ATOM 4555 C C . THR A 1 592 ? -35.406 -15.297 22.438 1 29.33 592 THR A C 1
ATOM 4557 O O . THR A 1 592 ? -34.219 -15.43 22.109 1 29.33 592 THR A O 1
ATOM 4560 N N . LYS A 1 593 ? -35.312 -15.086 23.703 1 33 593 LYS A N 1
ATOM 4561 C CA . LYS A 1 593 ? -34.594 -16.047 24.547 1 33 593 LYS A CA 1
ATOM 4562 C C . LYS A 1 593 ? -35.125 -17.469 24.328 1 33 593 LYS A C 1
ATOM 4564 O O . LYS A 1 593 ? -36.344 -17.688 24.281 1 33 593 LYS A O 1
ATOM 4569 N N . LYS A 1 594 ? -34.25 -18.422 23.906 1 33.22 594 LYS A N 1
ATOM 4570 C CA . LYS A 1 594 ? -34.531 -19.844 23.891 1 33.22 594 LYS A CA 1
ATOM 4571 C C . LYS A 1 594 ? -35.25 -20.281 25.172 1 33.22 594 LYS A C 1
ATOM 4573 O O . LYS A 1 594 ? -34.781 -20.016 26.266 1 33.22 594 LYS A O 1
ATOM 4578 N N . PRO A 1 595 ? -36.5 -20.688 25.125 1 31.52 595 PRO A N 1
ATOM 4579 C CA . PRO A 1 595 ? -37.094 -21.219 26.359 1 31.52 595 PRO A CA 1
ATOM 4580 C C . PRO A 1 595 ? -36.219 -22.312 26.984 1 31.52 595 PRO A C 1
ATOM 4582 O O . PRO A 1 595 ? -35.531 -23.062 26.281 1 31.52 595 PRO A O 1
ATOM 4585 N N . ARG A 1 596 ? -35.75 -22.156 28.203 1 34.09 596 ARG A N 1
ATOM 4586 C CA . ARG A 1 596 ? -35.562 -23.391 28.938 1 34.09 596 ARG A CA 1
ATOM 4587 C C . ARG A 1 596 ? -36.719 -24.359 28.75 1 34.09 596 ARG A C 1
ATOM 4589 O O . ARG A 1 596 ? -37.844 -23.922 28.547 1 34.09 596 ARG A O 1
ATOM 4596 N N . PRO A 1 597 ? -36.562 -25.75 28.516 1 35.97 597 PRO A N 1
ATOM 4597 C CA . PRO A 1 597 ? -37.562 -26.781 28.188 1 35.97 597 PRO A CA 1
ATOM 4598 C C . PRO A 1 597 ? -38.875 -26.562 28.906 1 35.97 597 PRO A C 1
ATOM 4600 O O . PRO A 1 597 ? -39.938 -26.938 28.391 1 35.97 597 PRO A O 1
ATOM 4603 N N . SER A 1 598 ? -38.906 -26.312 30.297 1 40.09 598 SER A N 1
ATOM 4604 C CA . SER A 1 598 ? -40.094 -26.594 31.078 1 40.09 598 SER A CA 1
ATOM 4605 C C . SER A 1 598 ? -41.156 -25.5 30.922 1 40.09 598 SER A C 1
ATOM 4607 O O . SER A 1 598 ? -42.219 -25.562 31.531 1 40.09 598 SER A O 1
ATOM 4609 N N . GLY A 1 599 ? -40.812 -24.25 30.547 1 47.22 599 GLY A N 1
ATOM 4610 C CA . GLY A 1 599 ? -41.781 -23.203 30.812 1 47.22 599 GLY A CA 1
ATOM 4611 C C . GLY A 1 599 ? -42.812 -23.031 29.719 1 47.22 599 GLY A C 1
ATOM 4612 O O . GLY A 1 599 ? -42.656 -23.547 28.625 1 47.22 599 GLY A O 1
ATOM 4613 N N . THR A 1 600 ? -44.125 -22.625 30.141 1 53.38 600 THR A N 1
ATOM 4614 C CA . THR A 1 600 ? -45.375 -22.453 29.391 1 53.38 600 THR A CA 1
ATOM 4615 C C . THR A 1 600 ? -45.188 -21.453 28.25 1 53.38 600 THR A C 1
ATOM 4617 O O . THR A 1 600 ? -44.656 -20.359 28.453 1 53.38 600 THR A O 1
ATOM 4620 N N . ALA A 1 601 ? -45.344 -21.906 27.047 1 69.38 601 ALA A N 1
ATOM 4621 C CA . ALA A 1 601 ? -45.219 -21.141 25.812 1 69.38 601 ALA A CA 1
ATOM 4622 C C . ALA A 1 601 ? -46.156 -19.938 25.828 1 69.38 601 ALA A C 1
ATOM 4624 O O . ALA A 1 601 ? -47.312 -20.047 26.25 1 69.38 601 ALA A O 1
ATOM 4625 N N . LEU A 1 602 ? -45.719 -18.688 25.609 1 76.69 602 LEU A N 1
ATOM 4626 C CA . LEU A 1 602 ? -46.5 -17.469 25.453 1 76.69 602 LEU A CA 1
ATOM 4627 C C . LEU A 1 602 ? -46.938 -17.281 24.016 1 76.69 602 LEU A C 1
ATOM 4629 O O . LEU A 1 602 ? -46.281 -17.781 23.094 1 76.69 602 LEU A O 1
ATOM 4633 N N . PRO A 1 603 ? -48.125 -16.562 23.844 1 81.12 603 PRO A N 1
ATOM 4634 C CA . PRO A 1 603 ? -48.5 -16.234 22.469 1 81.12 603 PRO A CA 1
ATOM 4635 C C . PRO A 1 603 ? -47.5 -15.297 21.797 1 81.12 603 PRO A C 1
ATOM 4637 O O . PRO A 1 603 ? -46.812 -14.531 22.484 1 81.12 603 PRO A O 1
ATOM 4640 N N . GLU A 1 604 ? -47.375 -15.5 20.547 1 79.94 604 GLU A N 1
ATOM 4641 C CA . GLU A 1 604 ? -46.438 -14.695 19.75 1 79.94 604 GLU A CA 1
ATOM 4642 C C . GLU A 1 604 ? -47.156 -13.508 19.109 1 79.94 604 GLU A C 1
ATOM 4644 O O . GLU A 1 604 ? -48.312 -13.633 18.688 1 79.94 604 GLU A O 1
ATOM 4649 N N . LEU A 1 605 ? -46.5 -12.43 19.125 1 76.88 605 LEU A N 1
ATOM 4650 C CA . LEU A 1 605 ? -47 -11.258 18.422 1 76.88 605 LEU A CA 1
ATOM 4651 C C . LEU A 1 605 ? -46.875 -11.43 16.906 1 76.88 605 LEU A C 1
ATOM 4653 O O . LEU A 1 605 ? -45.781 -11.664 16.406 1 76.88 605 LEU A O 1
ATOM 4657 N N . ASP A 1 606 ? -47.969 -11.492 16.219 1 76.12 606 ASP A N 1
ATOM 4658 C CA . ASP A 1 606 ? -48.031 -11.688 14.781 1 76.12 606 ASP A CA 1
ATOM 4659 C C . ASP A 1 606 ? -47.969 -10.344 14.047 1 76.12 606 ASP A C 1
ATOM 4661 O O . ASP A 1 606 ? -47.188 -10.195 13.102 1 76.12 606 ASP A O 1
ATOM 4665 N N . ASN A 1 607 ? -48.906 -9.477 14.406 1 74.56 607 ASN A N 1
ATOM 4666 C CA . ASN A 1 607 ? -49 -8.148 13.812 1 74.56 607 ASN A CA 1
ATOM 4667 C C . ASN A 1 607 ? -49.344 -7.086 14.852 1 74.56 607 ASN A C 1
ATOM 4669 O O . ASN A 1 607 ? -50.156 -7.34 15.758 1 74.56 607 ASN A O 1
ATOM 4673 N N . VAL A 1 608 ? -48.656 -5.922 14.836 1 74.12 608 VAL A N 1
ATOM 4674 C CA . VAL A 1 608 ? -48.969 -4.77 15.672 1 74.12 608 VAL A CA 1
ATOM 4675 C C . VAL A 1 608 ? -49.219 -3.549 14.789 1 74.12 608 VAL A C 1
ATOM 4677 O O . VAL A 1 608 ? -48.344 -3.117 14.055 1 74.12 608 VAL A O 1
ATOM 4680 N N . ASP A 1 609 ? -50.438 -3.123 14.852 1 73.75 609 ASP A N 1
ATOM 4681 C CA . ASP A 1 609 ? -50.812 -1.864 14.219 1 73.75 609 ASP A CA 1
ATOM 4682 C C . ASP A 1 609 ? -50.969 -0.751 15.25 1 73.75 609 ASP A C 1
ATOM 4684 O O . ASP A 1 609 ? -51.625 -0.934 16.281 1 73.75 609 ASP A O 1
ATOM 4688 N N . ALA A 1 610 ? -50.156 0.276 15.102 1 71.25 610 ALA A N 1
ATOM 4689 C CA . ALA A 1 610 ? -50.219 1.374 16.062 1 71.25 610 ALA A CA 1
ATOM 4690 C C . ALA A 1 610 ? -50.469 2.705 15.352 1 71.25 610 ALA A C 1
ATOM 4692 O O . ALA A 1 610 ? -49.969 2.922 14.242 1 71.25 610 ALA A O 1
ATOM 4693 N N . LEU A 1 611 ? -51.375 3.494 15.914 1 73.81 611 LEU A N 1
ATOM 4694 C CA . LEU A 1 611 ? -51.625 4.871 15.516 1 73.81 611 LEU A CA 1
ATOM 4695 C C . LEU A 1 611 ? -51.594 5.805 16.719 1 73.81 611 LEU A C 1
ATOM 4697 O O . LEU A 1 611 ? -51.844 5.379 17.859 1 73.81 611 LEU A O 1
ATOM 4701 N N . ILE A 1 612 ? -51.125 6.984 16.484 1 73.94 612 ILE A N 1
ATOM 4702 C CA . ILE A 1 612 ? -51.219 8.008 17.531 1 73.94 612 ILE A CA 1
ATOM 4703 C C . ILE A 1 612 ? -52.5 8.82 17.312 1 73.94 612 ILE A C 1
ATOM 4705 O O . ILE A 1 612 ? -52.719 9.383 16.234 1 73.94 612 ILE A O 1
ATOM 4709 N N . ASP A 1 613 ? -53.375 8.773 18.219 1 70.81 613 ASP A N 1
ATOM 4710 C CA . ASP A 1 613 ? -54.656 9.461 18.062 1 70.81 613 ASP A CA 1
ATOM 4711 C C . ASP A 1 613 ? -54.5 10.961 18.297 1 70.81 613 ASP A C 1
ATOM 4713 O O . ASP A 1 613 ? -53.406 11.445 18.594 1 70.81 613 ASP A O 1
ATOM 4717 N N . GLU A 1 614 ? -55.531 11.625 18.141 1 68.88 614 GLU A N 1
ATOM 4718 C CA . GLU A 1 614 ? -55.594 13.078 18.203 1 68.88 614 GLU A CA 1
ATOM 4719 C C . GLU A 1 614 ? -55.125 13.578 19.578 1 68.88 614 GLU A C 1
ATOM 4721 O O . GLU A 1 614 ? -54.625 14.695 19.703 1 68.88 614 GLU A O 1
ATOM 4726 N N . THR A 1 615 ? -55.188 12.719 20.609 1 73 615 THR A N 1
ATOM 4727 C CA . THR A 1 615 ? -54.844 13.117 21.969 1 73 615 THR A CA 1
ATOM 4728 C C . THR A 1 615 ? -53.375 12.844 22.234 1 73 615 THR A C 1
ATOM 4730 O O . THR A 1 615 ? -52.844 13.234 23.281 1 73 615 THR A O 1
ATOM 4733 N N . GLY A 1 616 ? -52.688 12.266 21.281 1 74 616 GLY A N 1
ATOM 4734 C CA . GLY A 1 616 ? -51.281 11.922 21.438 1 74 616 GLY A CA 1
ATOM 4735 C C . GLY A 1 616 ? -51.062 10.539 22.031 1 74 616 GLY A C 1
ATOM 4736 O O . GLY A 1 616 ? -49.938 10.172 22.359 1 74 616 GLY A O 1
ATOM 4737 N N . ALA A 1 617 ? -52.125 9.867 22.172 1 78.88 617 ALA A N 1
ATOM 4738 C CA . ALA A 1 617 ? -52.062 8.508 22.719 1 78.88 617 ALA A CA 1
ATOM 4739 C C . ALA A 1 617 ? -51.75 7.496 21.609 1 78.88 617 ALA A C 1
ATOM 4741 O O . ALA A 1 617 ? -52.156 7.68 20.469 1 78.88 617 ALA A O 1
ATOM 4742 N N . TRP A 1 618 ? -51 6.484 21.984 1 80.06 618 TRP A N 1
ATOM 4743 C CA . TRP A 1 618 ? -50.844 5.344 21.078 1 80.06 618 TRP A CA 1
ATOM 4744 C C . TRP A 1 618 ? -52.094 4.484 21.078 1 80.06 618 TRP A C 1
ATOM 4746 O O . TRP A 1 618 ? -52.625 4.117 22.141 1 80.06 618 TRP A O 1
ATOM 4756 N N . SER A 1 619 ? -52.688 4.371 19.922 1 80.69 619 SER A N 1
ATOM 4757 C CA . SER A 1 619 ? -53.719 3.361 19.703 1 80.69 619 SER A CA 1
ATOM 4758 C C . SER A 1 619 ? -53.156 2.166 18.938 1 80.69 619 SER A C 1
ATOM 4760 O O . SER A 1 619 ? -52.781 2.297 17.781 1 80.69 619 SER A O 1
ATOM 4762 N N . VAL A 1 620 ? -53.125 0.967 19.625 1 82.81 620 VAL A N 1
ATOM 4763 C CA . VAL A 1 620 ? -52.469 -0.186 19.016 1 82.81 620 VAL A CA 1
ATOM 4764 C C . VAL A 1 620 ? -53.469 -1.323 18.859 1 82.81 620 VAL A C 1
ATOM 4766 O O . VAL A 1 620 ? -54.344 -1.53 19.703 1 82.81 620 VAL A O 1
ATOM 4769 N N . THR A 1 621 ? -53.438 -1.932 17.75 1 82.5 621 THR A N 1
ATOM 4770 C CA . THR A 1 621 ? -54.094 -3.205 17.516 1 82.5 621 THR A CA 1
ATOM 4771 C C . THR A 1 621 ? -53.062 -4.328 17.344 1 82.5 621 THR A C 1
ATOM 4773 O O . THR A 1 621 ? -52.219 -4.258 16.484 1 82.5 621 THR A O 1
ATOM 4776 N N . VAL A 1 622 ? -53.125 -5.305 18.172 1 83.62 622 VAL A N 1
ATOM 4777 C CA . VAL A 1 622 ? -52.125 -6.379 18.203 1 83.62 622 VAL A CA 1
ATOM 4778 C C . VAL A 1 622 ? -52.812 -7.703 17.828 1 83.62 622 VAL A C 1
ATOM 4780 O O . VAL A 1 622 ? -53.781 -8.102 18.453 1 83.62 622 VAL A O 1
ATOM 4783 N N . ASP A 1 623 ? -52.25 -8.305 16.828 1 80.62 623 ASP A N 1
ATOM 4784 C CA . ASP A 1 623 ? -52.594 -9.672 16.453 1 80.62 623 ASP A CA 1
ATOM 4785 C C . ASP A 1 623 ? -51.656 -10.68 17.125 1 80.62 623 ASP A C 1
ATOM 4787 O O . ASP A 1 623 ? -50.438 -10.586 16.969 1 80.62 623 ASP A O 1
ATOM 4791 N N . LEU A 1 624 ? -52.219 -11.602 17.812 1 82.25 624 LEU A N 1
ATOM 4792 C CA . LEU A 1 624 ? -51.469 -12.656 18.484 1 82.25 624 LEU A CA 1
ATOM 4793 C C . LEU A 1 624 ? -51.656 -13.992 17.766 1 82.25 624 LEU A C 1
ATOM 4795 O O . LEU A 1 624 ? -52.75 -14.328 17.359 1 82.25 624 LEU A O 1
ATOM 4799 N N . ARG A 1 625 ? -50.594 -14.617 17.547 1 81 625 ARG A N 1
ATOM 4800 C CA . ARG A 1 625 ? -50.625 -16.031 17.156 1 81 625 ARG A CA 1
ATOM 4801 C C . ARG A 1 625 ? -50.531 -16.938 18.375 1 81 625 ARG A C 1
ATOM 4803 O O . ARG A 1 625 ? -49.562 -16.859 19.125 1 81 625 ARG A O 1
ATOM 4810 N N . VAL A 1 626 ? -51.469 -17.781 18.484 1 81.88 626 VAL A N 1
ATOM 4811 C CA . VAL A 1 626 ? -51.562 -18.688 19.625 1 81.88 626 VAL A CA 1
ATOM 4812 C C . VAL A 1 626 ? -51.219 -20.109 19.188 1 81.88 626 VAL A C 1
ATOM 4814 O O . VAL A 1 626 ? -52.062 -20.766 18.531 1 81.88 626 VAL A O 1
ATOM 4817 N N . SER A 1 627 ? -50.094 -20.5 19.469 1 79.31 627 SER A N 1
ATOM 4818 C CA . SER A 1 627 ? -49.688 -21.875 19.188 1 79.31 627 SER A CA 1
ATOM 4819 C C . SER A 1 627 ? -50.406 -22.859 20.109 1 79.31 627 SER A C 1
ATOM 4821 O O . SER A 1 627 ? -50.781 -22.5 21.234 1 79.31 627 SER A O 1
ATOM 4823 N N . PRO A 1 628 ? -50.5 -24.016 19.688 1 77.12 628 PRO A N 1
ATOM 4824 C CA . PRO A 1 628 ? -51.156 -25.016 20.516 1 77.12 628 PRO A CA 1
ATOM 4825 C C . PRO A 1 628 ? -50.438 -25.281 21.828 1 77.12 628 PRO A C 1
ATOM 4827 O O . PRO A 1 628 ? -51.031 -25.766 22.781 1 77.12 628 PRO A O 1
ATOM 4830 N N . SER A 1 629 ? -49.281 -24.922 21.953 1 75.69 629 SER A N 1
ATOM 4831 C CA . SER A 1 629 ? -48.5 -25.172 23.156 1 75.69 629 SER A CA 1
ATOM 4832 C C . SER A 1 629 ? -48.719 -24.078 24.203 1 75.69 629 SER A C 1
ATOM 4834 O O . SER A 1 629 ? -48.312 -24.219 25.344 1 75.69 629 SER A O 1
ATOM 4836 N N . VAL A 1 630 ? -49.438 -23.125 23.844 1 78.56 630 VAL A N 1
ATOM 4837 C CA . VAL A 1 630 ? -49.719 -22.016 24.75 1 78.56 630 VAL A CA 1
ATOM 4838 C C . VAL A 1 630 ? -50.844 -22.406 25.719 1 78.56 630 VAL A C 1
ATOM 4840 O O . VAL A 1 630 ? -51.875 -22.891 25.297 1 78.56 630 VAL A O 1
ATOM 4843 N N . ASP A 1 631 ? -50.656 -22.344 26.969 1 77.19 631 ASP A N 1
ATOM 4844 C CA . ASP A 1 631 ? -51.688 -22.562 27.984 1 77.19 631 ASP A CA 1
ATOM 4845 C C . ASP A 1 631 ? -52.688 -21.422 28 1 77.19 631 ASP A C 1
ATOM 4847 O O . ASP A 1 631 ? -52.406 -20.344 28.531 1 77.19 631 ASP A O 1
ATOM 4851 N N . THR A 1 632 ? -53.812 -21.578 27.453 1 75.56 632 THR A N 1
ATOM 4852 C CA . THR A 1 632 ? -54.812 -20.547 27.266 1 75.56 632 THR A CA 1
ATOM 4853 C C . THR A 1 632 ? -55.5 -20.219 28.594 1 75.56 632 THR A C 1
ATOM 4855 O O . THR A 1 632 ? -56.281 -19.25 28.688 1 75.56 632 THR A O 1
ATOM 4858 N N . ASP A 1 633 ? -55.25 -21.062 29.688 1 77.31 633 ASP A N 1
ATOM 4859 C CA . ASP A 1 633 ? -55.844 -20.828 30.984 1 77.31 633 ASP A CA 1
ATOM 4860 C C . ASP A 1 633 ? -55.094 -19.766 31.766 1 77.31 633 ASP A C 1
ATOM 4862 O O . ASP A 1 633 ? -55.594 -19.234 32.75 1 77.31 633 ASP A O 1
ATOM 4866 N N . ARG A 1 634 ? -53.906 -19.438 31.344 1 78.94 634 ARG A N 1
ATOM 4867 C CA . ARG A 1 634 ? -53.125 -18.422 32.031 1 78.94 634 ARG A CA 1
ATOM 4868 C C . ARG A 1 634 ? -53.25 -17.078 31.328 1 78.94 634 ARG A C 1
ATOM 4870 O O . ARG A 1 634 ? -53.094 -16.984 30.109 1 78.94 634 ARG A O 1
ATOM 4877 N N . PRO A 1 635 ? -53.562 -16.141 32.156 1 82.62 635 PRO A N 1
ATOM 4878 C CA . PRO A 1 635 ? -53.656 -14.805 31.531 1 82.62 635 PRO A CA 1
ATOM 4879 C C . PRO A 1 635 ? -52.312 -14.25 31.078 1 82.62 635 PRO A C 1
ATOM 4881 O O . PRO A 1 635 ? -51.281 -14.539 31.688 1 82.62 635 PRO A O 1
ATOM 4884 N N . VAL A 1 636 ? -52.344 -13.578 29.984 1 83.25 636 VAL A N 1
ATOM 4885 C CA . VAL A 1 636 ? -51.188 -12.891 29.406 1 83.25 636 VAL A CA 1
ATOM 4886 C C . VAL A 1 636 ? -51.406 -11.375 29.516 1 83.25 636 VAL A C 1
ATOM 4888 O O . VAL A 1 636 ? -52.5 -10.867 29.234 1 83.25 636 VAL A O 1
ATOM 4891 N N . THR A 1 637 ? -50.469 -10.695 30.062 1 84.44 637 THR A N 1
ATOM 4892 C CA . THR A 1 637 ? -50.562 -9.25 30.234 1 84.44 637 THR A CA 1
ATOM 4893 C C . THR A 1 637 ? -49.781 -8.523 29.141 1 84.44 637 THR A C 1
ATOM 4895 O O . THR A 1 637 ? -48.562 -8.672 29.047 1 84.44 637 THR A O 1
ATOM 4898 N N . PRO A 1 638 ? -50.438 -7.77 28.281 1 86.69 638 PRO A N 1
ATOM 4899 C CA . PRO A 1 638 ? -49.719 -6.91 27.344 1 86.69 638 PRO A CA 1
ATOM 4900 C C . PRO A 1 638 ? -49.125 -5.664 28 1 86.69 638 PRO A C 1
ATOM 4902 O O . PRO A 1 638 ? -49.812 -4.98 28.75 1 86.69 638 PRO A O 1
ATOM 4905 N N . VAL A 1 639 ? -47.906 -5.461 27.797 1 84.69 639 VAL A N 1
ATOM 4906 C CA . VAL A 1 639 ? -47.219 -4.285 28.297 1 84.69 639 VAL A CA 1
ATOM 4907 C C . VAL A 1 639 ? -46.656 -3.469 27.141 1 84.69 639 VAL A C 1
ATOM 4909 O O . VAL A 1 639 ? -46 -4.012 26.25 1 84.69 639 VAL A O 1
ATOM 4912 N N . ALA A 1 640 ? -47.031 -2.23 27.125 1 83.25 640 ALA A N 1
ATOM 4913 C CA . ALA A 1 640 ? -46.5 -1.287 26.141 1 83.25 640 ALA A CA 1
ATOM 4914 C C . ALA A 1 640 ? -45.344 -0.482 26.75 1 83.25 640 ALA A C 1
ATOM 4916 O O . ALA A 1 640 ? -45.438 -0.024 27.891 1 83.25 640 ALA A O 1
ATOM 4917 N N . LYS A 1 641 ? -44.312 -0.416 25.984 1 80.44 641 LYS A N 1
ATOM 4918 C CA . LYS A 1 641 ? -43.156 0.36 26.406 1 80.44 641 LYS A CA 1
ATOM 4919 C C . LYS A 1 641 ? -42.688 1.324 25.297 1 80.44 641 LYS A C 1
ATOM 4921 O O . LYS A 1 641 ? -42.844 1.022 24.109 1 80.44 641 LYS A O 1
ATOM 4926 N N . PHE A 1 642 ? -42.219 2.473 25.688 1 76.88 642 PHE A N 1
ATOM 4927 C CA . PHE A 1 642 ? -41.656 3.406 24.734 1 76.88 642 PHE A CA 1
ATOM 4928 C C . PHE A 1 642 ? -40.281 2.932 24.281 1 76.88 642 PHE A C 1
ATOM 4930 O O . PHE A 1 642 ? -39.5 2.436 25.094 1 76.88 642 PHE A O 1
ATOM 4937 N N . ASP A 1 643 ? -40.062 2.922 22.938 1 69.5 643 ASP A N 1
ATOM 4938 C CA . ASP A 1 643 ? -38.781 2.516 22.375 1 69.5 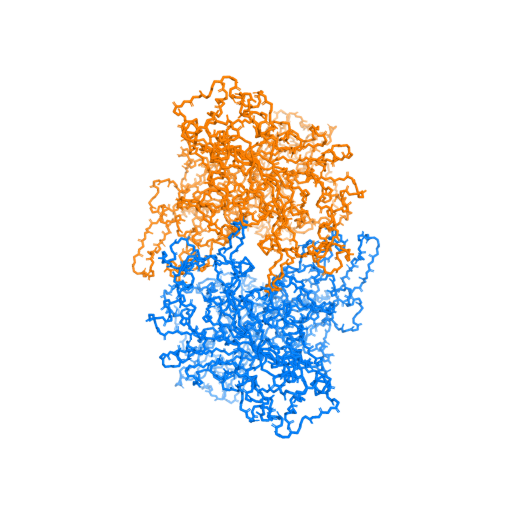643 ASP A CA 1
ATOM 4939 C C . ASP A 1 643 ? -37.75 3.613 22.547 1 69.5 643 ASP A C 1
ATOM 4941 O O . ASP A 1 643 ? -37.812 4.66 21.891 1 69.5 643 ASP A O 1
ATOM 4945 N N . VAL A 1 644 ? -36.844 3.465 23.516 1 62.59 644 VAL A N 1
ATOM 4946 C CA . VAL A 1 644 ? -35.781 4.418 23.766 1 62.59 644 VAL A CA 1
ATOM 4947 C C . VAL A 1 644 ? -34.438 3.789 23.406 1 62.59 644 VAL A C 1
ATOM 4949 O O . VAL A 1 644 ? -34.281 2.566 23.469 1 62.59 644 VAL A O 1
ATOM 4952 N N . ARG A 1 645 ? -33.5 4.508 22.781 1 54.75 645 ARG A N 1
ATOM 4953 C CA . ARG A 1 645 ? -32.219 4.039 22.266 1 54.75 645 ARG A CA 1
ATOM 4954 C C . ARG A 1 645 ? -31.312 3.547 23.391 1 54.75 645 ARG A C 1
ATOM 4956 O O . ARG A 1 645 ? -30.516 2.625 23.188 1 54.75 645 ARG A O 1
ATOM 4963 N N . SER A 1 646 ? -31.266 4.211 24.609 1 60.38 646 SER A N 1
ATOM 4964 C CA . SER A 1 646 ? -30.422 3.82 25.734 1 60.38 646 SER A CA 1
ATOM 4965 C C . SER A 1 646 ? -31.203 3.854 27.047 1 60.38 646 SER A C 1
ATOM 4967 O O . SER A 1 646 ? -32.062 4.711 27.234 1 60.38 646 SER A O 1
ATOM 4969 N N . GLY A 1 647 ? -31.141 2.74 27.969 1 57.5 647 GLY A N 1
ATOM 4970 C CA . GLY A 1 647 ? -31.734 2.604 29.281 1 57.5 647 GLY A CA 1
ATOM 4971 C C . GLY A 1 647 ? -32.969 1.735 29.281 1 57.5 647 GLY A C 1
ATOM 4972 O O . GLY A 1 647 ? -33.312 1.133 28.266 1 57.5 647 GLY A O 1
ATOM 4973 N N . PRO A 1 648 ? -33.562 1.611 30.484 1 64.75 648 PRO A N 1
ATOM 4974 C CA . PRO A 1 648 ? -34.812 0.828 30.578 1 64.75 648 PRO A CA 1
ATOM 4975 C C . PRO A 1 648 ? -35.969 1.484 29.844 1 64.75 648 PRO A C 1
ATOM 4977 O O . PRO A 1 648 ? -36.125 2.707 29.891 1 64.75 648 PRO A O 1
ATOM 4980 N N . ARG A 1 649 ? -36.719 0.753 29 1 73 649 ARG A N 1
ATOM 4981 C CA . ARG A 1 649 ? -37.875 1.263 28.266 1 73 649 ARG A CA 1
ATOM 4982 C C . ARG A 1 649 ? -39 1.646 29.203 1 73 649 ARG A C 1
ATOM 4984 O O . ARG A 1 649 ? -39.531 0.803 29.938 1 73 649 ARG A O 1
ATOM 4991 N N . PRO A 1 650 ? -39.344 2.916 29.297 1 77.75 650 PRO A N 1
ATOM 4992 C CA . PRO A 1 650 ? -40.469 3.295 30.156 1 77.75 650 PRO A CA 1
ATOM 4993 C C . PRO A 1 650 ? -41.781 2.645 29.734 1 77.75 650 PRO A C 1
ATOM 4995 O O . PRO A 1 650 ? -42.031 2.5 28.531 1 77.75 650 PRO A O 1
ATOM 4998 N N . VAL A 1 651 ? -42.531 2.256 30.781 1 78.62 651 VAL A N 1
ATOM 4999 C CA . VAL A 1 651 ? -43.812 1.602 30.531 1 78.62 651 VAL A CA 1
ATOM 5000 C C . VAL A 1 651 ? -44.844 2.645 30.141 1 78.62 651 VAL A C 1
ATOM 5002 O O . VAL A 1 651 ? -44.969 3.68 30.797 1 78.62 651 VAL A O 1
ATOM 5005 N N . ALA A 1 652 ? -45.469 2.449 29.016 1 79.69 652 ALA A N 1
ATOM 5006 C CA . ALA A 1 652 ? -46.656 3.193 28.625 1 79.69 652 ALA A CA 1
ATOM 5007 C C . ALA A 1 652 ? -47.938 2.529 29.156 1 79.69 652 ALA A C 1
ATOM 5009 O O . ALA A 1 652 ? -48.344 1.471 28.672 1 79.69 652 ALA A O 1
ATOM 5010 N N . HIS A 1 653 ? -48.531 3.152 30.109 1 82.75 653 HIS A N 1
ATOM 5011 C CA . HIS A 1 653 ? -49.719 2.555 30.734 1 82.75 653 HIS A CA 1
ATOM 5012 C C . HIS A 1 653 ? -50.938 2.619 29.812 1 82.75 653 HIS A C 1
ATOM 5014 O O . HIS A 1 653 ? -51.125 3.613 29.109 1 82.75 653 HIS A O 1
ATOM 5020 N N . TRP A 1 654 ? -51.719 1.53 29.828 1 84 654 TRP A N 1
ATOM 5021 C CA . TRP A 1 654 ? -52.938 1.465 29.016 1 84 654 TRP A CA 1
ATOM 5022 C C . TRP A 1 654 ? -54.062 2.281 29.656 1 84 654 TRP A C 1
ATOM 5024 O O . TRP A 1 654 ? -54.312 2.164 30.844 1 84 654 TRP A O 1
ATOM 5034 N N . LYS A 1 655 ? -54.594 3.264 28.938 1 83.44 655 LYS A N 1
ATOM 5035 C CA . LYS A 1 655 ? -55.844 3.898 29.328 1 83.44 655 LYS A CA 1
ATOM 5036 C C . LYS A 1 655 ? -57.031 2.959 29.109 1 83.44 655 LYS A C 1
ATOM 5038 O O . LYS A 1 655 ? -57.938 2.895 29.953 1 83.44 655 LYS A O 1
ATOM 5043 N N . GLU A 1 656 ? -56.969 2.307 28.031 1 85.19 656 GLU A N 1
ATOM 5044 C CA . GLU A 1 656 ? -58 1.371 27.641 1 85.19 656 GLU A CA 1
ATOM 5045 C C . GLU A 1 656 ? -57.438 0.151 26.938 1 85.19 656 GLU A C 1
ATOM 5047 O O . GLU A 1 656 ? -56.5 0.277 26.141 1 85.19 656 GLU A O 1
ATOM 5052 N N . LEU A 1 657 ? -57.812 -1.114 27.359 1 86.31 657 LEU A N 1
ATOM 5053 C CA . LEU A 1 657 ? -57.5 -2.387 26.703 1 86.31 657 LEU A CA 1
ATOM 5054 C C . LEU A 1 657 ? -58.781 -3.145 26.375 1 86.31 657 LEU A C 1
ATOM 5056 O O . LEU A 1 657 ? -59.594 -3.463 27.266 1 86.31 657 LEU A O 1
ATOM 5060 N N . VAL A 1 658 ? -59 -3.318 25.094 1 86.38 658 VAL A N 1
ATOM 5061 C CA . VAL A 1 658 ? -60.25 -3.955 24.641 1 86.38 658 VAL A CA 1
ATOM 5062 C C . VAL A 1 658 ? -59.906 -5.215 23.844 1 86.38 658 VAL A C 1
ATOM 5064 O O . VAL A 1 658 ? -58.969 -5.219 23.031 1 86.38 658 VAL A O 1
ATOM 5067 N N . ALA A 1 659 ? -60.562 -6.289 24.078 1 85.12 659 ALA A N 1
ATOM 5068 C CA . ALA A 1 659 ? -60.469 -7.512 23.281 1 85.12 659 ALA A CA 1
ATOM 5069 C C . ALA A 1 659 ? -61.312 -7.398 22.016 1 85.12 659 ALA A C 1
ATOM 5071 O O . ALA A 1 659 ? -62.438 -6.953 22.047 1 85.12 659 ALA A O 1
ATOM 5072 N N . VAL A 1 660 ? -60.688 -7.648 20.875 1 84.25 660 VAL A N 1
ATOM 5073 C CA . VAL A 1 660 ? -61.375 -7.59 19.594 1 84.25 660 VAL A CA 1
ATOM 5074 C C . VAL A 1 660 ? -61.875 -8.984 19.203 1 84.25 660 VAL A C 1
ATOM 5076 O O . VAL A 1 660 ? -63.031 -9.18 18.859 1 84.25 660 VAL A O 1
ATOM 5079 N N . SER A 1 661 ? -60.906 -9.961 19.172 1 83 661 SER A N 1
ATOM 5080 C CA . SER A 1 661 ? -61.281 -11.344 18.844 1 83 661 SER A CA 1
ATOM 5081 C C . SER A 1 661 ? -60.344 -12.336 19.531 1 83 661 SER A C 1
ATOM 5083 O O . SER A 1 661 ? -59.156 -12.047 19.734 1 83 661 SER A O 1
ATOM 5085 N N . GLY A 1 662 ? -60.906 -13.57 19.891 1 82.31 662 GLY A N 1
ATOM 5086 C CA . GLY A 1 662 ? -60.156 -14.719 20.375 1 82.31 662 GLY A CA 1
ATOM 5087 C C . GLY A 1 662 ? -59.625 -14.539 21.781 1 82.31 662 GLY A C 1
ATOM 5088 O O . GLY A 1 662 ? -58.812 -15.336 22.25 1 82.31 662 GLY A O 1
ATOM 5089 N N . CYS A 1 663 ? -59.938 -13.445 22.438 1 86.19 663 CYS A N 1
ATOM 5090 C CA . CYS A 1 663 ? -59.5 -13.195 23.797 1 86.19 663 CYS A CA 1
ATOM 5091 C C . CYS A 1 663 ? -60.469 -12.336 24.547 1 86.19 663 CYS A C 1
ATOM 5093 O O . CYS A 1 663 ? -61.438 -11.805 23.969 1 86.19 663 CYS A O 1
ATOM 5095 N N . GLU A 1 664 ? -60.375 -12.375 25.797 1 86.44 664 GLU A N 1
ATOM 5096 C CA . GLU A 1 664 ? -61.125 -11.508 26.703 1 86.44 664 GLU A CA 1
ATOM 5097 C C . GLU A 1 664 ? -60.188 -10.766 27.656 1 86.44 664 GLU A C 1
ATOM 5099 O O . GLU A 1 664 ? -59.125 -11.289 28.031 1 86.44 664 GLU A O 1
ATOM 5104 N N . VAL A 1 665 ? -60.469 -9.469 27.891 1 84.62 665 VAL A N 1
ATOM 5105 C CA . VAL A 1 665 ? -59.656 -8.688 28.812 1 84.62 665 VAL A CA 1
ATOM 5106 C C . VAL A 1 665 ? -60.281 -8.719 30.203 1 84.62 665 VAL A C 1
ATOM 5108 O O . VAL A 1 665 ? -61.438 -8.305 30.375 1 84.62 665 VAL A O 1
ATOM 5111 N N . VAL A 1 666 ? -59.625 -9.344 31.156 1 84.5 666 VAL A N 1
ATOM 5112 C CA . VAL A 1 666 ? -60.062 -9.383 32.562 1 84.5 666 VAL A CA 1
ATOM 5113 C C . VAL A 1 666 ? -59 -8.742 33.438 1 84.5 666 VAL A C 1
ATOM 5115 O O . VAL A 1 666 ? -57.844 -9.203 33.469 1 84.5 666 VAL A O 1
ATOM 5118 N N . ASP A 1 667 ? -59.281 -7.645 34.219 1 78.38 667 ASP A N 1
ATOM 5119 C CA . ASP A 1 667 ? -58.406 -6.934 35.156 1 78.38 667 ASP A CA 1
ATOM 5120 C C . ASP A 1 667 ? -57.094 -6.547 34.5 1 78.38 667 ASP A C 1
ATOM 5122 O O . ASP A 1 667 ? -56.031 -6.699 35.094 1 78.38 667 ASP A O 1
ATOM 5126 N N . GLY A 1 668 ? -57.125 -6.16 33.25 1 79.06 668 GLY A N 1
ATOM 5127 C CA . GLY A 1 668 ? -55.938 -5.68 32.531 1 79.06 668 GLY A CA 1
ATOM 5128 C C . GLY A 1 668 ? -55.094 -6.797 31.938 1 79.06 668 GLY A C 1
ATOM 5129 O O . GLY A 1 668 ? -54.031 -6.547 31.375 1 79.06 668 GLY A O 1
ATOM 5130 N N . ALA A 1 669 ? -55.531 -7.977 32.031 1 84.75 669 ALA A N 1
ATOM 5131 C CA . ALA A 1 669 ? -54.844 -9.125 31.422 1 84.75 669 ALA A CA 1
ATOM 5132 C C . ALA A 1 669 ? -55.719 -9.766 30.344 1 84.75 669 ALA A C 1
ATOM 5134 O O . ALA A 1 669 ? -56.938 -9.672 30.375 1 84.75 669 ALA A O 1
ATOM 5135 N N . LEU A 1 670 ? -55.062 -10.367 29.328 1 86.06 670 LEU A N 1
ATOM 5136 C CA . LEU A 1 670 ? -55.719 -11.062 28.234 1 86.06 670 LEU A CA 1
ATOM 5137 C C . LEU A 1 670 ? -55.938 -12.539 28.562 1 86.06 670 LEU A C 1
ATOM 5139 O O . LEU A 1 670 ? -54.969 -13.234 28.953 1 86.06 670 LEU A O 1
ATOM 5143 N N . ARG A 1 671 ? -57.125 -12.922 28.578 1 84.69 671 ARG A N 1
ATOM 5144 C CA . ARG A 1 671 ? -57.438 -14.344 28.609 1 84.69 671 ARG A CA 1
ATOM 5145 C C . ARG A 1 671 ? -57.781 -14.859 27.219 1 84.69 671 ARG A C 1
ATOM 5147 O O . ARG A 1 671 ? -58.781 -14.414 26.609 1 84.69 671 ARG A O 1
ATOM 5154 N N . LEU A 1 672 ? -57 -15.742 26.75 1 83.62 672 LEU A N 1
ATOM 5155 C CA . LEU A 1 672 ? -57.156 -16.281 25.406 1 83.62 672 LEU A CA 1
ATOM 5156 C C . LEU A 1 672 ? -58.25 -17.328 25.359 1 83.62 672 LEU A C 1
ATOM 5158 O O . LEU A 1 672 ? -58.438 -18.094 26.297 1 83.62 672 LEU A O 1
ATOM 5162 N N . SER A 1 673 ? -59.125 -17.234 24.406 1 84.44 673 SER A N 1
ATOM 5163 C CA . SER A 1 673 ? -60.188 -18.234 24.266 1 84.44 673 SER A CA 1
ATOM 5164 C C . SER A 1 673 ? -59.625 -19.609 23.953 1 84.44 673 SER A C 1
ATOM 5166 O O . SER A 1 673 ? -58.719 -19.75 23.141 1 84.44 673 SER A O 1
ATOM 5168 N N . PRO A 1 674 ? -60.094 -20.609 24.719 1 79.94 674 PRO A N 1
ATOM 5169 C CA . PRO A 1 674 ? -59.625 -21.953 24.438 1 79.94 674 PRO A CA 1
ATOM 5170 C C . PRO A 1 674 ? -59.844 -22.375 23 1 79.94 674 PRO A C 1
ATOM 5172 O O . PRO A 1 674 ? -60.906 -22.141 22.438 1 79.94 674 PRO A O 1
ATOM 5175 N N . GLY A 1 675 ? -58.781 -22.859 22.25 1 78.25 675 GLY A N 1
ATOM 5176 C CA . GLY A 1 675 ? -58.844 -23.359 20.891 1 78.25 675 GLY A CA 1
ATOM 5177 C C . GLY A 1 675 ? -58.625 -22.297 19.844 1 78.25 675 GLY A C 1
ATOM 5178 O O . GLY A 1 675 ? -58.562 -22.594 18.641 1 78.25 675 GLY A O 1
ATOM 5179 N N . SER A 1 676 ? -58.5 -21.062 20.219 1 78.88 676 SER A N 1
ATOM 5180 C CA . SER A 1 676 ? -58.281 -20.016 19.219 1 78.88 676 SER A CA 1
ATOM 5181 C C . SER A 1 676 ? -56.844 -19.969 18.781 1 78.88 676 SER A C 1
ATOM 5183 O O . SER A 1 676 ? -55.938 -20.062 19.609 1 78.88 676 SER A O 1
ATOM 5185 N N . ARG A 1 677 ? -56.594 -19.953 17.484 1 81.94 677 ARG A N 1
ATOM 5186 C CA . ARG A 1 677 ? -55.25 -19.906 16.922 1 81.94 677 ARG A CA 1
ATOM 5187 C C . ARG A 1 677 ? -54.812 -18.469 16.734 1 81.94 677 ARG A C 1
ATOM 5189 O O . ARG A 1 677 ? -53.625 -18.219 16.5 1 81.94 677 ARG A O 1
ATOM 5196 N N . LYS A 1 678 ? -55.812 -17.609 16.844 1 84.06 678 LYS A N 1
ATOM 5197 C CA . LYS A 1 678 ? -55.5 -16.188 16.703 1 84.06 678 LYS A CA 1
ATOM 5198 C C . LYS A 1 678 ? -56.281 -15.359 17.734 1 84.06 678 LYS A C 1
ATOM 5200 O O . LYS A 1 678 ? -57.406 -15.695 18.078 1 84.06 678 LYS A O 1
ATOM 5205 N N . ALA A 1 679 ? -55.688 -14.344 18.297 1 87.94 679 ALA A N 1
ATOM 5206 C CA . ALA A 1 679 ? -56.344 -13.383 19.172 1 87.94 679 ALA A CA 1
ATOM 5207 C C . ALA A 1 679 ? -55.969 -11.953 18.797 1 87.94 679 ALA A C 1
ATOM 5209 O O . ALA A 1 679 ? -54.844 -11.703 18.328 1 87.94 679 ALA A O 1
ATOM 5210 N N . VAL A 1 680 ? -56.938 -11.125 18.859 1 87.06 680 VAL A N 1
ATOM 5211 C CA . VAL A 1 680 ? -56.688 -9.719 18.547 1 87.06 680 VAL A CA 1
ATOM 5212 C C . VAL A 1 680 ? -57.156 -8.844 19.703 1 87.06 680 VAL A C 1
ATOM 5214 O O . VAL A 1 680 ? -58.281 -9.023 20.219 1 87.06 680 VAL A O 1
ATOM 5217 N N . PHE A 1 681 ? -56.312 -7.938 20.188 1 89 681 PHE A N 1
ATOM 5218 C CA . PHE A 1 681 ? -56.719 -6.934 21.156 1 89 681 PHE A CA 1
ATOM 5219 C C . PHE A 1 681 ? -56.312 -5.539 20.703 1 89 681 PHE A C 1
ATOM 5221 O O . PHE A 1 681 ? -55.438 -5.395 19.859 1 89 681 PHE A O 1
ATOM 5228 N N . ARG A 1 682 ? -57 -4.59 21.188 1 86 682 ARG A N 1
ATOM 5229 C CA . ARG A 1 682 ? -56.688 -3.18 20.969 1 86 682 ARG A CA 1
ATOM 5230 C C . ARG A 1 682 ? -56.406 -2.455 22.266 1 86 682 ARG A C 1
ATOM 5232 O O . ARG A 1 682 ? -57.094 -2.686 23.281 1 86 682 ARG A O 1
ATOM 5239 N N . GLY A 1 683 ? -55.406 -1.649 22.297 1 87.06 683 GLY A N 1
ATOM 5240 C CA . GLY A 1 683 ? -55.031 -0.843 23.453 1 87.06 683 GLY A CA 1
ATOM 5241 C C . GLY A 1 683 ? -54.75 0.609 23.109 1 87.06 683 GLY A C 1
ATOM 5242 O O . GLY A 1 683 ? -54.312 0.917 22 1 87.06 683 GLY A O 1
ATOM 5243 N N . VAL A 1 684 ? -55.188 1.472 23.984 1 85.81 684 VAL A N 1
ATOM 5244 C CA . VAL A 1 684 ? -54.875 2.895 23.906 1 85.81 684 VAL A CA 1
ATOM 5245 C C . VAL A 1 684 ? -54.094 3.314 25.141 1 85.81 684 VAL A C 1
ATOM 5247 O O . VAL A 1 684 ? -54.469 3.021 26.266 1 85.81 684 VAL A O 1
ATOM 5250 N N . THR A 1 685 ? -52.969 3.957 24.875 1 84.94 685 THR A N 1
ATOM 5251 C CA . THR A 1 685 ? -52.094 4.352 26 1 84.94 685 THR A CA 1
ATOM 5252 C C . THR A 1 685 ? -52.625 5.633 26.641 1 84.94 685 THR A C 1
ATOM 5254 O O . THR A 1 685 ? -53.344 6.414 26.016 1 84.94 685 THR A O 1
ATOM 5257 N N . ASP A 1 686 ? -52.312 5.715 27.906 1 81.75 686 ASP A N 1
ATOM 5258 C CA . ASP A 1 686 ? -52.688 6.883 28.703 1 81.75 686 ASP A CA 1
ATOM 5259 C C . ASP A 1 686 ? -51.688 8.031 28.484 1 81.75 686 ASP A C 1
ATOM 5261 O O . ASP A 1 686 ? -50.594 8.016 29.047 1 81.75 686 ASP A O 1
ATOM 5265 N N . VAL A 1 687 ? -52.156 8.977 27.766 1 79.62 687 VAL A N 1
ATOM 5266 C CA . VAL A 1 687 ? -51.312 10.109 27.406 1 79.62 687 VAL A CA 1
ATOM 5267 C C . VAL A 1 687 ? -50.875 10.875 28.656 1 79.62 687 VAL A C 1
ATOM 5269 O O . VAL A 1 687 ? -49.812 11.461 28.703 1 79.62 687 VAL A O 1
ATOM 5272 N N . SER A 1 688 ? -51.719 10.883 29.656 1 76.31 688 SER A N 1
ATOM 5273 C CA . SER A 1 688 ? -51.438 11.641 30.875 1 76.31 688 SER A CA 1
ATOM 5274 C C . SER A 1 688 ? -50.25 11.062 31.641 1 76.31 688 SER A C 1
ATOM 5276 O O . SER A 1 688 ? -49.625 11.742 32.469 1 76.31 688 SER A O 1
ATOM 5278 N N . ARG A 1 689 ? -49.75 9.797 31.234 1 74.88 689 ARG A N 1
ATOM 5279 C CA . ARG A 1 689 ? -48.656 9.156 31.938 1 74.88 689 ARG A CA 1
ATOM 5280 C C . ARG A 1 689 ? -47.469 8.945 31.016 1 74.88 689 ARG A C 1
ATOM 5282 O O . ARG A 1 689 ? -46.531 8.227 31.344 1 74.88 689 ARG A O 1
ATOM 5289 N N . HIS A 1 690 ? -47.531 9.477 29.859 1 76.31 690 HIS A N 1
ATOM 5290 C CA . HIS A 1 690 ? -46.438 9.352 28.906 1 76.31 690 HIS A CA 1
ATOM 5291 C C . HIS A 1 690 ? -45.25 10.203 29.344 1 76.31 690 HIS A C 1
ATOM 5293 O O . HIS A 1 690 ? -45.406 11.406 29.594 1 76.31 690 HIS A O 1
ATOM 5299 N N . PRO A 1 691 ? -44.125 9.586 29.5 1 70.44 691 PRO A N 1
ATOM 5300 C CA . PRO A 1 691 ? -42.938 10.422 29.781 1 70.44 691 PRO A CA 1
ATOM 5301 C C . PRO A 1 691 ? -42.5 11.234 28.578 1 70.44 691 PRO A C 1
ATOM 5303 O O . PRO A 1 691 ? -41.781 12.242 28.719 1 70.44 691 PRO A O 1
ATOM 5306 N N . VAL A 1 692 ? -42.781 10.75 27.422 1 67.56 692 VAL A N 1
ATOM 5307 C CA . VAL A 1 692 ? -42.438 11.406 26.172 1 67.56 692 VAL A CA 1
ATOM 5308 C C . VAL A 1 692 ? -43.656 11.375 25.219 1 67.56 692 VAL A C 1
ATOM 5310 O O . VAL A 1 692 ? -44.531 10.508 25.359 1 67.56 692 VAL A O 1
ATOM 5313 N N . ARG A 1 693 ? -43.781 12.383 24.391 1 65.75 693 ARG A N 1
ATOM 5314 C CA . ARG A 1 693 ? -44.844 12.367 23.422 1 65.75 693 ARG A CA 1
ATOM 5315 C C . ARG A 1 693 ? -44.719 11.172 22.484 1 65.75 693 ARG A C 1
ATOM 5317 O O . ARG A 1 693 ? -43.625 10.852 22.016 1 65.75 693 ARG A O 1
ATOM 5324 N N . ALA A 1 694 ? -45.844 10.531 22.172 1 65.31 694 ALA A N 1
ATOM 5325 C CA . ALA A 1 694 ? -45.938 9.297 21.406 1 65.31 694 ALA A CA 1
ATOM 5326 C C . ALA A 1 694 ? -45.344 9.484 20.016 1 65.31 694 ALA A C 1
ATOM 5328 O O . ALA A 1 694 ? -44.75 8.555 19.453 1 65.31 694 ALA A O 1
ATOM 5329 N N . GLN A 1 695 ? -45.344 10.664 19.5 1 61.25 695 GLN A N 1
ATOM 5330 C CA . GLN A 1 695 ? -44.906 10.938 18.141 1 61.25 695 GLN A CA 1
ATOM 5331 C C . GLN A 1 695 ? -43.375 10.898 18.031 1 61.25 695 GLN A C 1
ATOM 5333 O O . GLN A 1 695 ? -42.812 10.742 16.953 1 61.25 695 GLN A O 1
ATOM 5338 N N . LEU A 1 696 ? -42.75 10.922 19.156 1 57.69 696 LEU A N 1
ATOM 5339 C CA . LEU A 1 696 ? -41.312 11.062 19.156 1 57.69 696 LEU A CA 1
ATOM 5340 C C . LEU A 1 696 ? -40.625 9.742 19.484 1 57.69 696 LEU A C 1
ATOM 5342 O O . LEU A 1 696 ? -39.406 9.648 19.5 1 57.69 696 LEU A O 1
ATOM 5346 N N . THR A 1 697 ? -41.375 8.812 19.953 1 63.84 697 THR A N 1
ATOM 5347 C CA . THR A 1 697 ? -40.781 7.547 20.375 1 63.84 697 THR A CA 1
ATOM 5348 C C . THR A 1 697 ? -41.531 6.371 19.766 1 63.84 697 THR A C 1
ATOM 5350 O O . THR A 1 697 ? -42.688 6.5 19.375 1 63.84 697 THR A O 1
ATOM 5353 N N . GLY A 1 698 ? -40.781 5.324 19.516 1 71.06 698 GLY A N 1
ATOM 5354 C CA . GLY A 1 698 ? -41.438 4.078 19.156 1 71.06 698 GLY A CA 1
ATOM 5355 C C . GLY A 1 698 ? -42.094 3.379 20.344 1 71.06 698 GLY A C 1
ATOM 5356 O O . GLY A 1 698 ? -41.875 3.775 21.484 1 71.06 698 GLY A O 1
ATOM 5357 N N . LEU A 1 699 ? -43.062 2.58 20.094 1 75.94 699 LEU A N 1
ATOM 5358 C CA . LEU A 1 699 ? -43.75 1.754 21.094 1 75.94 699 LEU A CA 1
ATOM 5359 C C . LEU A 1 699 ? -43.438 0.277 20.875 1 75.94 699 LEU A C 1
ATOM 5361 O O . LEU A 1 699 ? -43.438 -0.203 19.734 1 75.94 699 LEU A O 1
ATOM 5365 N N . VAL A 1 700 ? -43.062 -0.292 21.984 1 78.5 700 VAL A N 1
ATOM 5366 C CA . VAL A 1 700 ? -42.844 -1.736 22.016 1 78.5 700 VAL A CA 1
ATOM 5367 C C . VAL A 1 700 ? -43.938 -2.396 22.875 1 78.5 700 VAL A C 1
ATOM 5369 O O . VAL A 1 700 ? -44.156 -1.989 24.016 1 78.5 700 VAL A O 1
ATOM 5372 N N . VAL A 1 701 ? -44.625 -3.4 22.25 1 81.62 701 VAL A N 1
ATOM 5373 C CA . VAL A 1 701 ? -45.594 -4.184 23.016 1 81.62 701 VAL A CA 1
ATOM 5374 C C . VAL A 1 701 ? -45.031 -5.566 23.312 1 81.62 701 VAL A C 1
ATOM 5376 O O . VAL A 1 701 ? -44.562 -6.266 22.406 1 81.62 701 VAL A O 1
ATOM 5379 N N . GLU A 1 702 ? -45 -5.859 24.547 1 81.19 702 GLU A N 1
ATOM 5380 C CA . GLU A 1 702 ? -44.562 -7.16 25.031 1 81.19 702 GLU A CA 1
ATOM 5381 C C . GLU A 1 702 ? -45.656 -7.883 25.797 1 81.19 702 GLU A C 1
ATOM 5383 O O . GLU A 1 702 ? -46.531 -7.242 26.359 1 81.19 702 GLU A O 1
ATOM 5388 N N . LEU A 1 703 ? -45.562 -9.289 25.688 1 81 703 LEU A N 1
ATOM 5389 C CA . LEU A 1 703 ? -46.5 -10.117 26.453 1 81 703 LEU A CA 1
ATOM 5390 C C . LEU A 1 703 ? -45.781 -10.75 27.656 1 81 703 LEU A C 1
ATOM 5392 O O . LEU A 1 703 ? -44.656 -11.242 27.531 1 81 703 LEU A O 1
ATOM 5396 N N . ARG A 1 704 ? -46.312 -10.664 28.766 1 78.31 704 ARG A N 1
ATOM 5397 C CA . ARG A 1 704 ? -45.781 -11.258 29.984 1 78.31 704 ARG A CA 1
ATOM 5398 C C . ARG A 1 704 ? -46.75 -12.273 30.562 1 78.31 704 ARG A C 1
ATOM 5400 O O . ARG A 1 704 ? -47.969 -12.125 30.438 1 78.31 704 ARG A O 1
ATOM 5407 N N . SER A 1 705 ? -46.125 -13.398 31.094 1 74.25 705 SER A N 1
ATOM 5408 C CA . SER A 1 705 ? -46.938 -14.391 31.812 1 74.25 705 SER A CA 1
ATOM 5409 C C . SER A 1 705 ? -47.25 -13.922 33.219 1 74.25 705 SER A C 1
ATOM 5411 O O . SER A 1 705 ? -46.344 -13.453 33.938 1 74.25 705 SER A O 1
ATOM 5413 N N . GLY A 1 706 ? -48.531 -14.031 33.75 1 63.38 706 GLY A N 1
ATOM 5414 C CA . GLY A 1 706 ? -48.938 -13.852 35.125 1 63.38 706 GLY A CA 1
ATOM 5415 C C . GLY A 1 706 ? -49.281 -12.414 35.469 1 63.38 706 GLY A C 1
ATOM 5416 O O . GLY A 1 706 ? -49.188 -11.531 34.594 1 63.38 706 GLY A O 1
ATOM 5417 N N . LYS A 1 707 ? -49.844 -12.117 36.719 1 50.44 707 LYS A N 1
ATOM 5418 C CA . LYS A 1 707 ? -50.156 -10.805 37.25 1 50.44 707 LYS A CA 1
ATOM 5419 C C . LYS A 1 707 ? -48.906 -9.93 37.375 1 50.44 707 LYS A C 1
ATOM 5421 O O . LYS A 1 707 ? -47.844 -10.422 37.75 1 50.44 707 LYS A O 1
ATOM 5426 N N . GLY A 1 708 ? -48.781 -8.828 36.562 1 42.72 708 GLY A N 1
ATOM 5427 C CA . GLY A 1 708 ? -47.781 -7.777 36.469 1 42.72 708 GLY A CA 1
ATOM 5428 C C . GLY A 1 708 ? -47.031 -7.562 37.781 1 42.72 708 GLY A C 1
ATOM 5429 O O . GLY A 1 708 ? -47.656 -7.41 38.844 1 42.72 708 GLY A O 1
ATOM 5430 N N . GLU A 1 709 ? -45.844 -8.32 37.969 1 37.34 709 GLU A N 1
ATOM 5431 C CA . GLU A 1 709 ? -45.062 -7.723 39.062 1 37.34 709 GLU A CA 1
ATOM 5432 C C . GLU A 1 709 ? -45.094 -6.199 38.969 1 37.34 709 GLU A C 1
ATOM 5434 O O . GLU A 1 709 ? -45.062 -5.621 37.906 1 37.34 709 GLU A O 1
ATOM 5439 N N . GLN A 1 710 ? -45.719 -5.535 39.875 1 33.47 710 GLN A N 1
ATOM 5440 C CA . GLN A 1 710 ? -45.562 -4.098 40.094 1 33.47 710 GLN A CA 1
ATOM 5441 C C . GLN A 1 710 ? -44.188 -3.617 39.719 1 33.47 710 GLN A C 1
ATOM 5443 O O . GLN A 1 710 ? -43.188 -4.199 40.156 1 33.47 710 GLN A O 1
ATOM 5448 N N . ALA A 1 711 ? -43.969 -2.982 38.781 1 29.97 711 ALA A N 1
ATOM 5449 C CA . ALA A 1 711 ? -42.719 -2.207 38.656 1 29.97 711 ALA A CA 1
ATOM 5450 C C . ALA A 1 711 ? -42.406 -1.495 39.969 1 29.97 711 ALA A C 1
ATOM 5452 O O . ALA A 1 711 ? -43.281 -0.921 40.625 1 29.97 711 ALA A O 1
ATOM 5453 N N . MET B 1 1 ? 35.656 30.109 5.898 1 27.3 1 MET B N 1
ATOM 5454 C CA . MET B 1 1 ? 36.688 29.531 5.039 1 27.3 1 MET B CA 1
ATOM 5455 C C . MET B 1 1 ? 36.531 28.016 4.945 1 27.3 1 MET B C 1
ATOM 5457 O O . MET B 1 1 ? 36.562 27.328 5.961 1 27.3 1 MET B O 1
ATOM 5461 N N . GLU B 1 2 ? 35.719 27.547 4.062 1 38.31 2 GLU B N 1
ATOM 5462 C CA . GLU B 1 2 ? 35.25 26.172 3.846 1 38.31 2 GLU B CA 1
ATOM 5463 C C . GLU B 1 2 ? 36.438 25.188 3.877 1 38.31 2 GLU B C 1
ATOM 5465 O O . GLU B 1 2 ? 37.375 25.328 3.104 1 38.31 2 GLU B O 1
ATOM 5470 N N . ALA B 1 3 ? 36.875 24.734 4.918 1 44.31 3 ALA B N 1
ATOM 5471 C CA . ALA B 1 3 ? 38.125 24.016 5.102 1 44.31 3 ALA B CA 1
ATOM 5472 C C . ALA B 1 3 ? 38.312 22.938 4.039 1 44.31 3 ALA B C 1
ATOM 5474 O O . ALA B 1 3 ? 37.406 22.141 3.811 1 44.31 3 ALA B O 1
ATOM 5475 N N . ALA B 1 4 ? 39.062 23.156 3.062 1 55.28 4 ALA B N 1
ATOM 5476 C CA . ALA B 1 4 ? 39.469 22.281 1.979 1 55.28 4 ALA B CA 1
ATOM 5477 C C . ALA B 1 4 ? 39.812 20.891 2.508 1 55.28 4 ALA B C 1
ATOM 5479 O O . ALA B 1 4 ? 40.281 20.734 3.645 1 55.28 4 ALA B O 1
ATOM 5480 N N . GLU B 1 5 ? 39.062 19.891 2.053 1 63.84 5 GLU B N 1
ATOM 5481 C CA . GLU B 1 5 ? 39.375 18.5 2.379 1 63.84 5 GLU B CA 1
ATOM 5482 C C . GLU B 1 5 ? 40.906 18.297 2.424 1 63.84 5 GLU B C 1
ATOM 5484 O O . GLU B 1 5 ? 41.656 18.984 1.718 1 63.84 5 GLU B O 1
ATOM 5489 N N . ASP B 1 6 ? 41.375 17.641 3.551 1 76 6 ASP B N 1
ATOM 5490 C CA . ASP B 1 6 ? 42.781 17.312 3.629 1 76 6 ASP B CA 1
ATOM 5491 C C . ASP B 1 6 ? 43.25 16.547 2.389 1 76 6 ASP B C 1
ATOM 5493 O O . ASP B 1 6 ? 42.438 15.852 1.755 1 76 6 ASP B O 1
ATOM 5497 N N . PHE B 1 7 ? 44.469 16.734 1.954 1 81.94 7 PHE B N 1
ATOM 5498 C CA . PHE B 1 7 ? 45.031 16.141 0.75 1 81.94 7 PHE B CA 1
ATOM 5499 C C . PHE B 1 7 ? 44.906 14.617 0.801 1 81.94 7 PHE B C 1
ATOM 5501 O O . PHE B 1 7 ? 44.562 13.984 -0.196 1 81.94 7 PHE B O 1
ATOM 5508 N N . GLY B 1 8 ? 45.094 14.07 1.961 1 81.38 8 GLY B N 1
ATOM 5509 C CA . GLY B 1 8 ? 45.125 12.617 2.092 1 81.38 8 GLY B CA 1
ATOM 5510 C C . GLY B 1 8 ? 43.812 11.969 1.692 1 81.38 8 GLY B C 1
ATOM 5511 O O . GLY B 1 8 ? 43.781 11.195 0.731 1 81.38 8 GLY B O 1
ATOM 5512 N N . PRO B 1 9 ? 42.812 12.336 2.389 1 78.06 9 PRO B N 1
ATOM 5513 C CA . PRO B 1 9 ? 41.5 11.766 2.043 1 78.06 9 PRO B CA 1
ATOM 5514 C C . PRO B 1 9 ? 41.094 12.062 0.602 1 78.06 9 PRO B C 1
ATOM 5516 O O . PRO B 1 9 ? 40.5 11.219 -0.057 1 78.06 9 PRO B O 1
ATOM 5519 N N . TRP B 1 10 ? 41.375 13.172 0.165 1 78.06 10 TRP B N 1
ATOM 5520 C CA . TRP B 1 10 ? 41.094 13.523 -1.224 1 78.06 10 TRP B CA 1
ATOM 5521 C C . TRP B 1 10 ? 41.844 12.594 -2.18 1 78.06 10 TRP B C 1
ATOM 5523 O O . TRP B 1 10 ? 41.25 12.062 -3.121 1 78.06 10 TRP B O 1
ATOM 5533 N N . LEU B 1 11 ? 43.188 12.398 -1.964 1 80.69 11 LEU B N 1
ATOM 5534 C CA . LEU B 1 11 ? 44 11.547 -2.83 1 80.69 11 LEU B CA 1
ATOM 5535 C C . LEU B 1 11 ? 43.469 10.109 -2.812 1 80.69 11 LEU B C 1
ATOM 5537 O O . LEU B 1 11 ? 43.375 9.469 -3.859 1 80.69 11 LEU B O 1
ATOM 5541 N N . ALA B 1 12 ? 43.094 9.641 -1.663 1 78.62 12 ALA B N 1
ATOM 5542 C CA . ALA B 1 12 ? 42.531 8.289 -1.554 1 78.62 12 ALA B CA 1
ATOM 5543 C C . ALA B 1 12 ? 41.281 8.133 -2.402 1 78.62 12 ALA B C 1
ATOM 5545 O O . ALA B 1 12 ? 41.125 7.133 -3.104 1 78.62 12 ALA B O 1
ATOM 5546 N N . ARG B 1 13 ? 40.469 9.047 -2.332 1 76.94 13 ARG B N 1
ATOM 5547 C CA . ARG B 1 13 ? 39.25 9.039 -3.107 1 76.94 13 ARG B CA 1
ATOM 5548 C C . ARG B 1 13 ? 39.531 9.086 -4.602 1 76.94 13 ARG B C 1
ATOM 5550 O O . ARG B 1 13 ? 38.906 8.375 -5.387 1 76.94 13 ARG B O 1
ATOM 5557 N N . GLN B 1 14 ? 40.438 9.938 -5.016 1 77.81 14 GLN B N 1
ATOM 5558 C CA . GLN B 1 14 ? 40.781 10.062 -6.426 1 77.81 14 GLN B CA 1
ATOM 5559 C C . GLN B 1 14 ? 41.375 8.758 -6.965 1 77.81 14 GLN B C 1
ATOM 5561 O O . GLN B 1 14 ? 41.094 8.375 -8.102 1 77.81 14 GLN B O 1
ATOM 5566 N N . LEU B 1 15 ? 42.25 8.109 -6.145 1 76.25 15 LEU B N 1
ATOM 5567 C CA . LEU B 1 15 ? 42.781 6.832 -6.562 1 76.25 15 LEU B CA 1
ATOM 5568 C C . LEU B 1 15 ? 41.688 5.789 -6.746 1 76.25 15 LEU B C 1
ATOM 5570 O O . LEU B 1 15 ? 41.688 5.043 -7.727 1 76.25 15 LEU B O 1
ATOM 5574 N N . ARG B 1 16 ? 40.781 5.84 -5.828 1 72.12 16 ARG B N 1
ATOM 5575 C CA . ARG B 1 16 ? 39.656 4.938 -5.945 1 72.12 16 ARG B CA 1
ATOM 5576 C C . ARG B 1 16 ? 38.844 5.211 -7.223 1 72.12 16 ARG B C 1
ATOM 5578 O O . ARG B 1 16 ? 38.5 4.281 -7.945 1 72.12 16 ARG B O 1
ATOM 5585 N N . ASN B 1 17 ? 38.625 6.43 -7.508 1 72.69 17 ASN B N 1
ATOM 5586 C CA . ASN B 1 17 ? 37.875 6.836 -8.688 1 72.69 17 ASN B CA 1
ATOM 5587 C C . ASN B 1 17 ? 38.594 6.426 -9.977 1 72.69 17 ASN B C 1
ATOM 5589 O O . ASN B 1 17 ? 37.969 6.113 -10.977 1 72.69 17 ASN B O 1
ATOM 5593 N N . ALA B 1 18 ? 39.906 6.523 -9.953 1 69.19 18 ALA B N 1
ATOM 5594 C CA . ALA B 1 18 ? 40.719 6.223 -11.125 1 69.19 18 ALA B CA 1
ATOM 5595 C C . ALA B 1 18 ? 41 4.727 -11.227 1 69.19 18 ALA B C 1
ATOM 5597 O O . ALA B 1 18 ? 41.656 4.27 -12.172 1 69.19 18 ALA B O 1
ATOM 5598 N N . GLY B 1 19 ? 40.406 4.004 -10.148 1 70.62 19 GLY B N 1
ATOM 5599 C CA . GLY B 1 19 ? 40.688 2.576 -10.109 1 70.62 19 GLY B CA 1
ATOM 5600 C C . GLY B 1 19 ? 42.156 2.256 -9.875 1 70.62 19 GLY B C 1
ATOM 5601 O O . GLY B 1 19 ? 42.656 1.268 -10.406 1 70.62 19 GLY B O 1
ATOM 5602 N N . LYS B 1 20 ? 42.875 3.125 -9.258 1 75.19 20 LYS B N 1
ATOM 5603 C CA . LYS B 1 20 ? 44.312 2.943 -9 1 75.19 20 LYS B CA 1
ATOM 5604 C C . LYS B 1 20 ? 44.562 2.639 -7.523 1 75.19 20 LYS B C 1
ATOM 5606 O O . LYS B 1 20 ? 43.906 3.207 -6.645 1 75.19 20 LYS B O 1
ATOM 5611 N N . SER B 1 21 ? 45.375 1.629 -7.281 1 81.44 21 SER B N 1
ATOM 5612 C CA . SER B 1 21 ? 45.844 1.369 -5.918 1 81.44 21 SER B CA 1
ATOM 5613 C C . SER B 1 21 ? 46.938 2.334 -5.508 1 81.44 21 SER B C 1
ATOM 5615 O O . SER B 1 21 ? 47.5 3.055 -6.344 1 81.44 21 SER B O 1
ATOM 5617 N N . GLN B 1 22 ? 47.125 2.396 -4.191 1 85 22 GLN B N 1
ATOM 5618 C CA . GLN B 1 22 ? 48.25 3.186 -3.707 1 85 22 GLN B CA 1
ATOM 5619 C C . GLN B 1 22 ? 49.562 2.729 -4.344 1 85 22 GLN B C 1
ATOM 5621 O O . GLN B 1 22 ? 50.438 3.553 -4.668 1 85 22 GLN B O 1
ATOM 5626 N N . THR B 1 23 ? 49.625 1.393 -4.594 1 84.62 23 THR B N 1
ATOM 5627 C CA . THR B 1 23 ? 50.812 0.814 -5.227 1 84.62 23 THR B CA 1
ATOM 5628 C C . THR B 1 23 ? 50.938 1.296 -6.668 1 84.62 23 THR B C 1
ATOM 5630 O O . THR B 1 23 ? 52.062 1.648 -7.109 1 84.62 23 THR B O 1
ATOM 5633 N N . ASP B 1 24 ? 49.844 1.354 -7.312 1 85.69 24 ASP B N 1
ATOM 5634 C CA . ASP B 1 24 ? 49.844 1.815 -8.695 1 85.69 24 ASP B CA 1
ATOM 5635 C C . ASP B 1 24 ? 50.375 3.246 -8.797 1 85.69 24 ASP B C 1
ATOM 5637 O O . ASP B 1 24 ? 51.188 3.553 -9.672 1 85.69 24 ASP B O 1
ATOM 5641 N N . LEU B 1 25 ? 49.844 4.055 -7.934 1 88.5 25 LEU B N 1
ATOM 5642 C CA . LEU B 1 25 ? 50.281 5.445 -7.945 1 88.5 25 LEU B CA 1
ATOM 5643 C C . LEU B 1 25 ? 51.781 5.547 -7.637 1 88.5 25 LEU B C 1
ATOM 5645 O O . LEU B 1 25 ? 52.5 6.328 -8.266 1 88.5 25 LEU B O 1
ATOM 5649 N N . ALA B 1 26 ? 52.281 4.801 -6.66 1 87.88 26 ALA B N 1
ATOM 5650 C CA . ALA B 1 26 ? 53.688 4.797 -6.273 1 87.88 26 ALA B CA 1
ATOM 5651 C C . ALA B 1 26 ? 54.594 4.445 -7.461 1 87.88 26 ALA B C 1
ATOM 5653 O O . ALA B 1 26 ? 55.594 5.109 -7.699 1 87.88 26 ALA B O 1
ATOM 5654 N N . VAL B 1 27 ? 54.125 3.447 -8.156 1 86.94 27 VAL B N 1
ATOM 5655 C CA . VAL B 1 27 ? 54.875 3 -9.32 1 86.94 27 VAL B CA 1
ATOM 5656 C C . VAL B 1 27 ? 54.906 4.105 -10.375 1 86.94 27 VAL B C 1
ATOM 5658 O O . VAL B 1 27 ? 55.969 4.426 -10.922 1 86.94 27 VAL B O 1
ATOM 5661 N N . ASP B 1 28 ? 53.719 4.664 -10.625 1 89.31 28 ASP B N 1
ATOM 5662 C CA . ASP B 1 28 ? 53.625 5.703 -11.641 1 89.31 28 ASP B CA 1
ATOM 5663 C C . ASP B 1 28 ? 54.469 6.914 -11.281 1 89.31 28 ASP B C 1
ATOM 5665 O O . ASP B 1 28 ? 55 7.602 -12.172 1 89.31 28 ASP B O 1
ATOM 5669 N N . LEU B 1 29 ? 54.594 7.148 -10.031 1 90.62 29 LEU B N 1
ATOM 5670 C CA . LEU B 1 29 ? 55.344 8.32 -9.555 1 90.62 29 LEU B CA 1
ATOM 5671 C C . LEU B 1 29 ? 56.812 7.98 -9.328 1 90.62 29 LEU B C 1
ATOM 5673 O O . LEU B 1 29 ? 57.625 8.875 -9.094 1 90.62 29 LEU B O 1
ATOM 5677 N N . GLY B 1 30 ? 57.156 6.703 -9.406 1 90.25 30 GLY B N 1
ATOM 5678 C CA . GLY B 1 30 ? 58.5 6.27 -9.102 1 90.25 30 GLY B CA 1
ATOM 5679 C C . GLY B 1 30 ? 58.844 6.414 -7.629 1 90.25 30 GLY B C 1
ATOM 5680 O O . GLY B 1 30 ? 59.969 6.809 -7.289 1 90.25 30 GLY B O 1
ATOM 5681 N N . MET B 1 31 ? 57.875 6.301 -6.844 1 89.19 31 MET B N 1
ATOM 5682 C CA . MET B 1 31 ? 58.031 6.414 -5.398 1 89.19 31 MET B CA 1
ATOM 5683 C C . MET B 1 31 ? 57.656 5.109 -4.703 1 89.19 31 MET B C 1
ATOM 5685 O O . MET B 1 31 ? 57.25 4.152 -5.355 1 89.19 31 MET B O 1
ATOM 5689 N N . THR B 1 32 ? 57.938 5.012 -3.475 1 85.38 32 THR B N 1
ATOM 5690 C CA . THR B 1 32 ? 57.562 3.836 -2.703 1 85.38 32 THR B CA 1
ATOM 5691 C C . THR B 1 32 ? 56.094 3.916 -2.287 1 85.38 32 THR B C 1
ATOM 5693 O O . THR B 1 32 ? 55.531 5.008 -2.119 1 85.38 32 THR B O 1
ATOM 5696 N N . ARG B 1 33 ? 55.5 2.764 -2.158 1 89.5 33 ARG B N 1
ATOM 5697 C CA . ARG B 1 33 ? 54.125 2.697 -1.644 1 89.5 33 ARG B CA 1
ATOM 5698 C C . ARG B 1 33 ? 54.031 3.354 -0.271 1 89.5 33 ARG B C 1
ATOM 5700 O O . ARG B 1 33 ? 53.031 3.977 0.052 1 89.5 33 ARG B O 1
ATOM 5707 N N . ALA B 1 34 ? 55.094 3.23 0.491 1 84.44 34 ALA B N 1
ATOM 5708 C CA . ALA B 1 34 ? 55.125 3.828 1.823 1 84.44 34 ALA B CA 1
ATOM 5709 C C . ALA B 1 34 ? 55 5.348 1.749 1 84.44 34 ALA B C 1
ATOM 5711 O O . ALA B 1 34 ? 54.312 5.953 2.596 1 84.44 34 ALA B O 1
ATOM 5712 N N . ALA B 1 35 ? 55.625 5.93 0.853 1 89.19 35 ALA B N 1
ATOM 5713 C CA . ALA B 1 35 ? 55.531 7.375 0.677 1 89.19 35 ALA B CA 1
ATOM 5714 C C . ALA B 1 35 ? 54.094 7.797 0.369 1 89.19 35 ALA B C 1
ATOM 5716 O O . ALA B 1 35 ? 53.562 8.75 0.961 1 89.19 35 ALA B O 1
ATOM 5717 N N . VAL B 1 36 ? 53.406 7.066 -0.555 1 90.38 36 VAL B N 1
ATOM 5718 C CA . VAL B 1 36 ? 52.031 7.363 -0.937 1 90.38 36 VAL B CA 1
ATOM 5719 C C . VAL B 1 36 ? 51.125 7.148 0.258 1 90.38 36 VAL B C 1
ATOM 5721 O O . VAL B 1 36 ? 50.219 7.965 0.519 1 90.38 36 VAL B O 1
ATOM 5724 N N . SER B 1 37 ? 51.344 6.086 0.96 1 87.25 37 SER B N 1
ATOM 5725 C CA . SER B 1 37 ? 50.562 5.801 2.156 1 87.25 37 SER B CA 1
ATOM 5726 C C . SER B 1 37 ? 50.688 6.91 3.189 1 87.25 37 SER B C 1
ATOM 5728 O O . SER B 1 37 ? 49.719 7.289 3.844 1 87.25 37 SER B O 1
ATOM 5730 N N . ALA B 1 38 ? 51.875 7.469 3.334 1 85.19 38 ALA B N 1
ATOM 5731 C CA . ALA B 1 38 ? 52.125 8.562 4.266 1 85.19 38 ALA B CA 1
ATOM 5732 C C . ALA B 1 38 ? 51.312 9.805 3.895 1 85.19 38 ALA B C 1
ATOM 5734 O O . ALA B 1 38 ? 50.844 10.523 4.773 1 85.19 38 ALA B O 1
ATOM 5735 N N . TRP B 1 39 ? 51.156 10.062 2.58 1 89.44 39 TRP B N 1
ATOM 5736 C CA . TRP B 1 39 ? 50.344 11.188 2.137 1 89.44 39 TRP B CA 1
ATOM 5737 C C . TRP B 1 39 ? 48.875 10.969 2.49 1 89.44 39 TRP B C 1
ATOM 5739 O O . TRP B 1 39 ? 48.219 11.875 2.99 1 89.44 39 TRP B O 1
ATOM 5749 N N . ILE B 1 40 ? 48.344 9.789 2.27 1 86.94 40 ILE B N 1
ATOM 5750 C CA . ILE B 1 40 ? 46.938 9.453 2.389 1 86.94 40 ILE B CA 1
ATOM 5751 C C . ILE B 1 40 ? 46.5 9.477 3.857 1 86.94 40 ILE B C 1
ATOM 5753 O O . ILE B 1 40 ? 45.406 9.938 4.191 1 86.94 40 ILE B O 1
ATOM 5757 N N . VAL B 1 41 ? 47.469 9.086 4.734 1 80.88 41 VAL B N 1
ATOM 5758 C CA . VAL B 1 41 ? 47.156 9.078 6.16 1 80.88 41 VAL B CA 1
ATOM 5759 C C . VAL B 1 41 ? 47.531 10.422 6.781 1 80.88 41 VAL B C 1
ATOM 5761 O O . VAL B 1 41 ? 47.375 10.625 7.984 1 80.88 41 VAL B O 1
ATOM 5764 N N . GLY B 1 42 ? 48.031 11.375 5.996 1 82.81 42 GLY B N 1
ATOM 5765 C CA . GLY B 1 42 ? 48.25 12.742 6.434 1 82.81 42 GLY B CA 1
ATOM 5766 C C . GLY B 1 42 ? 49.594 12.922 7.145 1 82.81 42 GLY B C 1
ATOM 5767 O O . GLY B 1 42 ? 49.812 13.93 7.836 1 82.81 42 GLY B O 1
ATOM 5768 N N . ARG B 1 43 ? 50.375 11.977 7.145 1 78.31 43 ARG B N 1
ATOM 5769 C CA . ARG B 1 43 ? 51.656 12.047 7.832 1 78.31 43 ARG B CA 1
ATOM 5770 C C . ARG B 1 43 ? 52.625 12.969 7.094 1 78.31 43 ARG B C 1
ATOM 5772 O O . ARG B 1 43 ? 53.562 13.516 7.699 1 78.31 43 ARG B O 1
ATOM 5779 N N . SER B 1 44 ? 52.594 13.141 5.859 1 84.31 44 SER B N 1
ATOM 5780 C CA . SER B 1 44 ? 53.375 14.047 5.043 1 84.31 44 SER B CA 1
ATOM 5781 C C . SER B 1 44 ? 52.594 14.562 3.844 1 84.31 44 SER B C 1
ATOM 5783 O O . SER B 1 44 ? 51.469 14.078 3.572 1 84.31 44 SER B O 1
ATOM 5785 N N . VAL B 1 45 ? 53.031 15.633 3.262 1 86.38 45 VAL B N 1
ATOM 5786 C CA . VAL B 1 45 ? 52.438 16.156 2.033 1 86.38 45 VAL B CA 1
ATOM 5787 C C . VAL B 1 45 ? 53.5 16.156 0.92 1 86.38 45 VAL B C 1
ATOM 5789 O O . VAL B 1 45 ? 54.656 16.5 1.149 1 86.38 45 VAL B O 1
ATOM 5792 N N . PRO B 1 46 ? 53.031 15.742 -0.202 1 85.5 46 PRO B N 1
ATOM 5793 C CA . PRO B 1 46 ? 54.031 15.711 -1.296 1 85.5 46 PRO B CA 1
ATOM 5794 C C . PRO B 1 46 ? 54.531 17.109 -1.669 1 85.5 46 PRO B C 1
ATOM 5796 O O . PRO B 1 46 ? 53.844 18.109 -1.398 1 85.5 46 PRO B O 1
ATOM 5799 N N . ARG B 1 47 ? 55.75 17.125 -2.184 1 85.06 47 ARG B N 1
ATOM 5800 C CA . ARG B 1 47 ? 56.312 18.375 -2.699 1 85.06 47 ARG B CA 1
ATOM 5801 C C . ARG B 1 47 ? 55.531 18.844 -3.936 1 85.06 47 ARG B C 1
ATOM 5803 O O . ARG B 1 47 ? 54.844 18.062 -4.566 1 85.06 47 ARG B O 1
ATOM 5810 N N . ASP B 1 48 ? 55.719 20.031 -4.297 1 83.31 48 ASP B N 1
ATOM 5811 C CA . ASP B 1 48 ? 54.969 20.672 -5.367 1 83.31 48 ASP B CA 1
ATOM 5812 C C . ASP B 1 48 ? 55.156 19.938 -6.691 1 83.31 48 ASP B C 1
ATOM 5814 O O . ASP B 1 48 ? 54.188 19.766 -7.449 1 83.31 48 ASP B O 1
ATOM 5818 N N . GLU B 1 49 ? 56.281 19.594 -6.902 1 85.25 49 GLU B N 1
ATOM 5819 C CA . GLU B 1 49 ? 56.562 18.875 -8.141 1 85.25 49 GLU B CA 1
ATOM 5820 C C . GLU B 1 49 ? 55.781 17.547 -8.195 1 85.25 49 GLU B C 1
ATOM 5822 O O . GLU B 1 49 ? 55.25 17.188 -9.234 1 85.25 49 GLU B O 1
ATOM 5827 N N . THR B 1 50 ? 55.781 16.859 -7.098 1 90 50 THR B N 1
ATOM 5828 C CA . THR B 1 50 ? 55.062 15.586 -7.012 1 90 50 THR B CA 1
ATOM 5829 C C . THR B 1 50 ? 53.562 15.812 -7.141 1 90 50 THR B C 1
ATOM 5831 O O . THR B 1 50 ? 52.844 15.023 -7.781 1 90 50 THR B O 1
ATOM 5834 N N . ILE B 1 51 ? 53.031 16.891 -6.641 1 88.38 51 ILE B N 1
ATOM 5835 C CA . ILE B 1 51 ? 51.625 17.234 -6.734 1 88.38 51 ILE B CA 1
ATOM 5836 C C . ILE B 1 51 ? 51.219 17.453 -8.195 1 88.38 51 ILE B C 1
ATOM 5838 O O . ILE B 1 51 ? 50.156 17.016 -8.641 1 88.38 51 ILE B O 1
ATOM 5842 N N . ARG B 1 52 ? 52.094 18.047 -8.906 1 82.88 52 ARG B N 1
ATOM 5843 C CA . ARG B 1 52 ? 51.875 18.266 -10.328 1 82.88 52 ARG B CA 1
ATOM 5844 C C . ARG B 1 52 ? 51.781 16.938 -11.078 1 82.88 52 ARG B C 1
ATOM 5846 O O . ARG B 1 52 ? 50.938 16.75 -11.938 1 82.88 52 ARG B O 1
ATOM 5853 N N . ARG B 1 53 ? 52.656 16.094 -10.766 1 87.31 53 ARG B N 1
ATOM 5854 C CA . ARG B 1 53 ? 52.656 14.789 -11.398 1 87.31 53 ARG B CA 1
ATOM 5855 C C . ARG B 1 53 ? 51.406 14.008 -11.055 1 87.31 53 ARG B C 1
ATOM 5857 O O . ARG B 1 53 ? 50.844 13.32 -11.906 1 87.31 53 ARG B O 1
ATOM 5864 N N . ILE B 1 54 ? 51 14.117 -9.789 1 86.81 54 ILE B N 1
ATOM 5865 C CA . ILE B 1 54 ? 49.781 13.461 -9.359 1 86.81 54 ILE B CA 1
ATOM 5866 C C . ILE B 1 54 ? 48.594 14.023 -10.148 1 86.81 54 ILE B C 1
ATOM 5868 O O . ILE B 1 54 ? 47.719 13.266 -10.602 1 86.81 54 ILE B O 1
ATOM 5872 N N . ALA B 1 55 ? 48.594 15.242 -10.367 1 81.62 55 ALA B N 1
ATOM 5873 C CA . ALA B 1 55 ? 47.531 15.883 -11.141 1 81.62 55 ALA B CA 1
ATOM 5874 C C . ALA B 1 55 ? 47.469 15.328 -12.562 1 81.62 55 ALA B C 1
ATOM 5876 O O . ALA B 1 55 ? 46.406 15.031 -13.078 1 81.62 55 ALA B O 1
ATOM 5877 N N . ASP B 1 56 ? 48.656 15.219 -13.125 1 80.44 56 ASP B N 1
ATOM 5878 C CA . ASP B 1 56 ? 48.75 14.68 -14.477 1 80.44 56 ASP B CA 1
ATOM 5879 C C . ASP B 1 56 ? 48.25 13.242 -14.531 1 80.44 56 ASP B C 1
ATOM 5881 O O . ASP B 1 56 ? 47.5 12.875 -15.43 1 80.44 56 ASP B O 1
ATOM 5885 N N . LEU B 1 57 ? 48.625 12.523 -13.57 1 80.62 57 LEU B N 1
ATOM 5886 C CA . LEU B 1 57 ? 48.281 11.102 -13.539 1 80.62 57 LEU B CA 1
ATOM 5887 C C . LEU B 1 57 ? 46.781 10.922 -13.328 1 80.62 57 LEU B C 1
ATOM 5889 O O . LEU B 1 57 ? 46.188 9.969 -13.852 1 80.62 57 LEU B O 1
ATOM 5893 N N . LEU B 1 58 ? 46.219 11.797 -12.57 1 78.19 58 LEU B N 1
ATOM 5894 C CA . LEU B 1 58 ? 44.812 11.711 -12.258 1 78.19 58 LEU B CA 1
ATOM 5895 C C . LEU B 1 58 ? 43.969 12.539 -13.242 1 78.19 58 LEU B C 1
ATOM 5897 O O . LEU B 1 58 ? 42.75 12.656 -13.094 1 78.19 58 LEU B O 1
ATOM 5901 N N . ASN B 1 59 ? 44.625 13.008 -14.242 1 73.12 59 ASN B N 1
ATOM 5902 C CA . ASN B 1 59 ? 44.031 13.844 -15.281 1 73.12 59 ASN B CA 1
ATOM 5903 C C . ASN B 1 59 ? 43.156 14.961 -14.68 1 73.12 59 ASN B C 1
ATOM 5905 O O . ASN B 1 59 ? 42 15.125 -15.039 1 73.12 59 ASN B O 1
ATOM 5909 N N . THR B 1 60 ? 43.719 15.594 -13.672 1 74.44 60 THR B N 1
ATOM 5910 C CA . THR B 1 60 ? 43.062 16.734 -13.039 1 74.44 60 THR B CA 1
ATOM 5911 C C . THR B 1 60 ? 44 17.938 -13.023 1 74.44 60 THR B C 1
ATOM 5913 O O . THR B 1 60 ? 45.156 17.844 -13.406 1 74.44 60 THR B O 1
ATOM 5916 N N . ASP B 1 61 ? 43.438 19.094 -12.883 1 68.81 61 ASP B N 1
ATOM 5917 C CA . ASP B 1 61 ? 44.25 20.312 -12.875 1 68.81 61 ASP B CA 1
ATOM 5918 C C . ASP B 1 61 ? 44.781 20.609 -11.469 1 68.81 61 ASP B C 1
ATOM 5920 O O . ASP B 1 61 ? 44.25 20.094 -10.484 1 68.81 61 ASP B O 1
ATOM 5924 N N . LEU B 1 62 ? 45.875 21.359 -11.438 1 73.62 62 LEU B N 1
ATOM 5925 C CA . LEU B 1 62 ? 46.562 21.688 -10.195 1 73.62 62 LEU B CA 1
ATOM 5926 C C . LEU B 1 62 ? 45.625 22.406 -9.234 1 73.62 62 LEU B C 1
ATOM 5928 O O . LEU B 1 62 ? 45.688 22.219 -8.023 1 73.62 62 LEU B O 1
ATOM 5932 N N . GLU B 1 63 ? 44.75 23.125 -9.828 1 68.19 63 GLU B N 1
ATOM 5933 C CA . GLU B 1 63 ? 43.812 23.875 -8.992 1 68.19 63 GLU B CA 1
ATOM 5934 C C . GLU B 1 63 ? 42.875 22.938 -8.234 1 68.19 63 GLU B C 1
ATOM 5936 O O . GLU B 1 63 ? 42.594 23.156 -7.055 1 68.19 63 GLU B O 1
ATOM 5941 N N . THR B 1 64 ? 42.5 21.906 -8.859 1 71.94 64 THR B N 1
ATOM 5942 C CA . THR B 1 64 ? 41.594 20.922 -8.25 1 71.94 64 THR B CA 1
ATOM 5943 C C . THR B 1 64 ? 42.281 20.203 -7.094 1 71.94 64 THR B C 1
ATOM 5945 O O . THR B 1 64 ? 41.656 19.953 -6.059 1 71.94 64 THR B O 1
ATOM 5948 N N . ILE B 1 65 ? 43.562 19.938 -7.32 1 72.44 65 ILE B N 1
ATOM 5949 C CA . ILE B 1 65 ? 44.281 19.234 -6.273 1 72.44 65 ILE B CA 1
ATOM 5950 C C . ILE B 1 65 ? 44.5 20.156 -5.074 1 72.44 65 ILE B C 1
ATOM 5952 O O . ILE B 1 65 ? 44.438 19.719 -3.924 1 72.44 65 ILE B O 1
ATOM 5956 N N . HIS B 1 66 ? 44.594 21.469 -5.387 1 74.56 66 HIS B N 1
ATOM 5957 C CA . HIS B 1 66 ? 44.844 22.438 -4.312 1 74.56 66 HIS B CA 1
ATOM 5958 C C . HIS B 1 66 ? 43.562 22.781 -3.58 1 74.56 66 HIS B C 1
ATOM 5960 O O . HIS B 1 66 ? 43.531 22.859 -2.35 1 74.56 66 HIS B O 1
ATOM 5966 N N . THR B 1 67 ? 42.562 22.906 -4.371 1 70.06 67 THR B N 1
ATOM 5967 C CA . THR B 1 67 ? 41.312 23.328 -3.742 1 70.06 67 THR B CA 1
ATOM 5968 C C . THR B 1 67 ? 40.562 22.125 -3.205 1 70.06 67 THR B C 1
ATOM 5970 O O . THR B 1 67 ? 39.781 22.25 -2.264 1 70.06 67 THR B O 1
ATOM 5973 N N . ARG B 1 68 ? 40.906 21 -3.768 1 67.31 68 ARG B N 1
ATOM 5974 C CA . ARG B 1 68 ? 40.281 19.719 -3.424 1 67.31 68 ARG B CA 1
ATOM 5975 C C . ARG B 1 68 ? 38.781 19.859 -3.309 1 67.31 68 ARG B C 1
ATOM 5977 O O . ARG B 1 68 ? 38.156 19.281 -2.404 1 67.31 68 ARG B O 1
ATOM 5984 N N . SER B 1 69 ? 38.25 20.719 -4.168 1 60.75 69 SER B N 1
ATOM 5985 C CA . SER B 1 69 ? 36.844 21.016 -4.145 1 60.75 69 SER B CA 1
ATOM 5986 C C . SER B 1 69 ? 36.062 20.078 -5.074 1 60.75 69 SER B C 1
ATOM 5988 O O . SER B 1 69 ? 34.844 19.984 -4.996 1 60.75 69 SER B O 1
ATOM 5990 N N . ALA B 1 70 ? 36.781 19.469 -6.066 1 61.53 70 ALA B N 1
ATOM 5991 C CA . ALA B 1 70 ? 36.156 18.578 -7.031 1 61.53 70 ALA B CA 1
ATOM 5992 C C . ALA B 1 70 ? 37 17.312 -7.227 1 61.53 70 ALA B C 1
ATOM 5994 O O . ALA B 1 70 ? 38.156 17.266 -6.859 1 61.53 70 ALA B O 1
ATOM 5995 N N . ASP B 1 71 ? 36.312 16.234 -7.633 1 64.38 71 ASP B N 1
ATOM 5996 C CA . ASP B 1 71 ? 37 14.984 -7.938 1 64.38 71 ASP B CA 1
ATOM 5997 C C . ASP B 1 71 ? 37.719 15.07 -9.289 1 64.38 71 ASP B C 1
ATOM 5999 O O . ASP B 1 71 ? 37.312 15.844 -10.156 1 64.38 71 ASP B O 1
ATOM 6003 N N . ALA B 1 72 ? 38.906 14.383 -9.289 1 61.31 72 ALA B N 1
ATOM 6004 C CA . ALA B 1 72 ? 39.625 14.305 -10.547 1 61.31 72 ALA B CA 1
ATOM 6005 C C . ALA B 1 72 ? 38.75 13.703 -11.648 1 61.31 72 ALA B C 1
ATOM 6007 O O . ALA B 1 72 ? 37.812 12.977 -11.375 1 61.31 72 ALA B O 1
ATOM 6008 N N . GLN B 1 73 ? 38.938 14.211 -12.906 1 55.09 73 GLN B N 1
ATOM 6009 C CA . GLN B 1 73 ? 38.188 13.805 -14.094 1 55.09 73 GLN B CA 1
ATOM 6010 C C . GLN B 1 73 ? 38.5 12.352 -14.461 1 55.09 73 GLN B C 1
ATOM 6012 O O . GLN B 1 73 ? 37.719 11.695 -15.141 1 55.09 73 GLN B O 1
ATOM 6017 N N . LEU B 1 74 ? 39.656 11.844 -14.195 1 52.66 74 LEU B N 1
ATOM 6018 C CA . LEU B 1 74 ? 40.094 10.555 -14.695 1 52.66 74 LEU B CA 1
ATOM 6019 C C . LEU B 1 74 ? 39.25 9.422 -14.125 1 52.66 74 LEU B C 1
ATOM 6021 O O . LEU B 1 74 ? 39.406 8.266 -14.516 1 52.66 74 LEU B O 1
ATOM 6025 N N . GLY B 1 75 ? 38.125 9.672 -13.805 1 56.12 75 GLY B N 1
ATOM 6026 C CA . GLY B 1 75 ? 37.344 8.547 -13.344 1 56.12 75 GLY B CA 1
ATOM 6027 C C . GLY B 1 75 ? 36.094 8.312 -14.18 1 56.12 75 GLY B C 1
ATOM 6028 O O . GLY B 1 75 ? 35.875 9.008 -15.172 1 56.12 75 GLY B O 1
ATOM 6029 N N . LEU B 1 76 ? 35.625 7.125 -14.172 1 63.56 76 LEU B N 1
ATOM 6030 C CA . LEU B 1 76 ? 34.406 6.801 -14.906 1 63.56 76 LEU B CA 1
ATOM 6031 C C . LEU B 1 76 ? 33.375 7.906 -14.758 1 63.56 76 LEU B C 1
ATOM 6033 O O . LEU B 1 76 ? 33.219 8.469 -13.672 1 63.56 76 LEU B O 1
ATOM 6037 N N . PRO B 1 77 ? 33 8.469 -15.891 1 77 77 PRO B N 1
ATOM 6038 C CA . PRO B 1 77 ? 32.094 9.617 -15.914 1 77 77 PRO B CA 1
ATOM 6039 C C . PRO B 1 77 ? 30.812 9.391 -15.102 1 77 77 PRO B C 1
ATOM 6041 O O . PRO B 1 77 ? 30.391 8.242 -14.93 1 77 77 PRO B O 1
ATOM 6044 N N . VAL B 1 78 ? 30.469 10.484 -14.492 1 89.19 78 VAL B N 1
ATOM 6045 C CA . VAL B 1 78 ? 29.141 10.469 -13.891 1 89.19 78 VAL B CA 1
ATOM 6046 C C . VAL B 1 78 ? 28.094 10.242 -14.977 1 89.19 78 VAL B C 1
ATOM 6048 O O . VAL B 1 78 ? 28.062 10.961 -15.984 1 89.19 78 VAL B O 1
ATOM 6051 N N . SER B 1 79 ? 27.344 9.172 -14.844 1 90.88 79 SER B N 1
ATOM 6052 C CA . SER B 1 79 ? 26.281 8.82 -15.773 1 90.88 79 SER B CA 1
ATOM 6053 C C . SER B 1 79 ? 25.25 7.891 -15.133 1 90.88 79 SER B C 1
ATOM 6055 O O . SER B 1 79 ? 25.172 7.801 -13.906 1 90.88 79 SER B O 1
ATOM 6057 N N . TRP B 1 80 ? 24.453 7.309 -16.031 1 94.5 80 TRP B N 1
ATOM 6058 C CA . TRP B 1 80 ? 23.422 6.391 -15.547 1 94.5 80 TRP B CA 1
ATOM 6059 C C . TRP B 1 80 ? 23.891 4.941 -15.672 1 94.5 80 TRP B C 1
ATOM 6061 O O . TRP B 1 80 ? 24.406 4.531 -16.719 1 94.5 80 TRP B O 1
ATOM 6071 N N . TYR B 1 81 ? 23.797 4.262 -14.625 1 92.81 81 TYR B N 1
ATOM 6072 C CA . TYR B 1 81 ? 24.109 2.838 -14.547 1 92.81 81 TYR B CA 1
ATOM 6073 C C . TYR B 1 81 ? 22.906 2.033 -14.078 1 92.81 81 TYR B C 1
ATOM 6075 O O . TYR B 1 81 ? 22.391 2.266 -12.984 1 92.81 81 TYR B O 1
ATOM 6083 N N . HIS B 1 82 ? 22.469 1.065 -14.914 1 93.69 82 HIS B N 1
ATOM 6084 C CA . HIS B 1 82 ? 21.203 0.364 -14.68 1 93.69 82 HIS B CA 1
ATOM 6085 C C . HIS B 1 82 ? 21.453 -1.022 -14.094 1 93.69 82 HIS B C 1
ATOM 6087 O O . HIS B 1 82 ? 22.375 -1.729 -14.516 1 93.69 82 HIS B O 1
ATOM 6093 N N . ARG B 1 83 ? 20.688 -1.406 -13.125 1 92.69 83 ARG B N 1
ATOM 6094 C CA . ARG B 1 83 ? 20.734 -2.754 -12.562 1 92.69 83 ARG B CA 1
ATOM 6095 C C . ARG B 1 83 ? 20.266 -3.787 -13.578 1 92.69 83 ARG B C 1
ATOM 6097 O O . ARG B 1 83 ? 19.188 -3.65 -14.156 1 92.69 83 ARG B O 1
ATOM 6104 N N . PRO B 1 84 ? 21.047 -4.828 -13.797 1 91.31 84 PRO B N 1
ATOM 6105 C CA . PRO B 1 84 ? 20.594 -5.887 -14.711 1 91.31 84 PRO B CA 1
ATOM 6106 C C . PRO B 1 84 ? 19.406 -6.66 -14.156 1 91.31 84 PRO B C 1
ATOM 6108 O O . PRO B 1 84 ? 19.172 -6.676 -12.945 1 91.31 84 PRO B O 1
ATOM 6111 N N . ALA B 1 85 ? 18.672 -7.293 -15.07 1 91.38 85 ALA B N 1
ATOM 6112 C CA . ALA B 1 85 ? 17.531 -8.125 -14.703 1 91.38 85 ALA B CA 1
ATOM 6113 C C . ALA B 1 85 ? 17.984 -9.359 -13.922 1 91.38 85 ALA B C 1
ATOM 6115 O O . ALA B 1 85 ? 19.156 -9.719 -13.938 1 91.38 85 ALA B O 1
ATOM 6116 N N . HIS B 1 86 ? 17.047 -9.945 -13.242 1 90.06 86 HIS B N 1
ATOM 6117 C CA . HIS B 1 86 ? 17.328 -11.133 -12.445 1 90.06 86 HIS B CA 1
ATOM 6118 C C . HIS B 1 86 ? 17.5 -12.359 -13.336 1 90.06 86 HIS B C 1
ATOM 6120 O O . HIS B 1 86 ? 16.797 -12.523 -14.336 1 90.06 86 HIS B O 1
ATOM 6126 N N . ASP B 1 87 ? 18.344 -13.219 -12.914 1 87.19 87 ASP B N 1
ATOM 6127 C CA . ASP B 1 87 ? 18.594 -14.438 -13.672 1 87.19 87 ASP B CA 1
ATOM 6128 C C . ASP B 1 87 ? 17.438 -15.43 -13.523 1 87.19 87 ASP B C 1
ATOM 6130 O O . ASP B 1 87 ? 17.219 -16.281 -14.391 1 87.19 87 ASP B O 1
ATOM 6134 N N . ASP B 1 88 ? 16.734 -15.32 -12.492 1 87.81 88 ASP B N 1
ATOM 6135 C CA . ASP B 1 88 ? 15.727 -16.328 -12.188 1 87.81 88 ASP B CA 1
ATOM 6136 C C . ASP B 1 88 ? 14.398 -16 -12.875 1 87.81 88 ASP B C 1
ATOM 6138 O O . ASP B 1 88 ? 13.375 -16.609 -12.586 1 87.81 88 ASP B O 1
ATOM 6142 N N . GLY B 1 89 ? 14.344 -15 -13.688 1 87.06 89 GLY B N 1
ATOM 6143 C CA . GLY B 1 89 ? 13.164 -14.68 -14.469 1 87.06 89 GLY B CA 1
ATOM 6144 C C . GLY B 1 89 ? 12.219 -13.734 -13.75 1 87.06 89 GLY B C 1
ATOM 6145 O O . GLY B 1 89 ? 11.156 -13.391 -14.273 1 87.06 89 GLY B O 1
ATOM 6146 N N . GLY B 1 90 ? 12.617 -13.297 -12.562 1 89.75 90 GLY B N 1
ATOM 6147 C CA . GLY B 1 90 ? 11.82 -12.289 -11.891 1 89.75 90 GLY B CA 1
ATOM 6148 C C . GLY B 1 90 ? 11.758 -10.977 -12.641 1 89.75 90 GLY B C 1
ATOM 6149 O O . GLY B 1 90 ? 12.758 -10.523 -13.195 1 89.75 90 GLY B O 1
ATOM 6150 N N . ARG B 1 91 ? 10.492 -10.492 -12.789 1 88.94 91 ARG B N 1
ATOM 6151 C CA . ARG B 1 91 ? 10.281 -9.188 -13.414 1 88.94 91 ARG B CA 1
ATOM 6152 C C . ARG B 1 91 ? 9.406 -8.297 -12.531 1 88.94 91 ARG B C 1
ATOM 6154 O O . ARG B 1 91 ? 8.375 -8.75 -12.016 1 88.94 91 ARG B O 1
ATOM 6161 N N . GLU B 1 92 ? 9.898 -7.117 -12.266 1 87.31 92 GLU B N 1
ATOM 6162 C CA . GLU B 1 92 ? 9.109 -6.121 -11.547 1 87.31 92 GLU B CA 1
ATOM 6163 C C . GLU B 1 92 ? 8.594 -5.039 -12.492 1 87.31 92 GLU B C 1
ATOM 6165 O O . GLU B 1 92 ? 9.383 -4.328 -13.117 1 87.31 92 GLU B O 1
ATOM 6170 N N . TYR B 1 93 ? 7.309 -4.855 -12.594 1 83.5 93 TYR B N 1
ATOM 6171 C CA . TYR B 1 93 ? 6.738 -3.885 -13.523 1 83.5 93 TYR B CA 1
ATOM 6172 C C . TYR B 1 93 ? 6.324 -2.611 -12.789 1 83.5 93 TYR B C 1
ATOM 6174 O O . TYR B 1 93 ? 5.309 -1.997 -13.133 1 83.5 93 TYR B O 1
ATOM 6182 N N . GLY B 1 94 ? 7.105 -2.307 -11.766 1 77.19 94 GLY B N 1
ATOM 6183 C CA . GLY B 1 94 ? 6.887 -1.097 -10.984 1 77.19 94 GLY B CA 1
ATOM 6184 C C . GLY B 1 94 ? 7.371 -1.215 -9.555 1 77.19 94 GLY B C 1
ATOM 6185 O O . GLY B 1 94 ? 7.852 -2.271 -9.141 1 77.19 94 GLY B O 1
ATOM 6186 N N . ASN B 1 95 ? 7.309 -0.105 -8.898 1 78 95 ASN B N 1
ATOM 6187 C CA . ASN B 1 95 ? 7.641 -0.056 -7.48 1 78 95 ASN B CA 1
ATOM 6188 C C . ASN B 1 95 ? 6.426 -0.365 -6.609 1 78 95 ASN B C 1
ATOM 6190 O O . ASN B 1 95 ? 5.551 0.482 -6.438 1 78 95 ASN B O 1
ATOM 6194 N N . ALA B 1 96 ? 6.453 -1.532 -6.062 1 76.81 96 ALA B N 1
ATOM 6195 C CA . ALA B 1 96 ? 5.309 -1.994 -5.277 1 76.81 96 ALA B CA 1
ATOM 6196 C C . ALA B 1 96 ? 5.051 -1.07 -4.094 1 76.81 96 ALA B C 1
ATOM 6198 O O . ALA B 1 96 ? 3.898 -0.868 -3.697 1 76.81 96 ALA B O 1
ATOM 6199 N N . ALA B 1 97 ? 6.055 -0.541 -3.537 1 74.25 97 ALA B N 1
ATOM 6200 C CA . ALA B 1 97 ? 5.906 0.355 -2.393 1 74.25 97 ALA B CA 1
ATOM 6201 C C . ALA B 1 97 ? 5.152 1.622 -2.779 1 74.25 97 ALA B C 1
ATOM 6203 O O . ALA B 1 97 ? 4.391 2.17 -1.978 1 74.25 97 ALA B O 1
ATOM 6204 N N . ALA B 1 98 ? 5.328 2.002 -4.008 1 71.69 98 ALA B N 1
ATOM 6205 C CA . ALA B 1 98 ? 4.68 3.217 -4.488 1 71.69 98 ALA B CA 1
ATOM 6206 C C . ALA B 1 98 ? 3.168 3.025 -4.598 1 71.69 98 ALA B C 1
ATOM 6208 O O . ALA B 1 98 ? 2.404 3.984 -4.465 1 71.69 98 ALA B O 1
ATOM 6209 N N . PHE B 1 99 ? 2.74 1.825 -4.715 1 68.38 99 PHE B N 1
ATOM 6210 C CA . PHE B 1 99 ? 1.316 1.545 -4.859 1 68.38 99 PHE B CA 1
ATOM 6211 C C . PHE B 1 99 ? 0.612 1.62 -3.508 1 68.38 99 PHE B C 1
ATOM 6213 O O . PHE B 1 99 ? -0.613 1.745 -3.449 1 68.38 99 PHE B O 1
ATOM 6220 N N . ALA B 1 100 ? 1.464 1.549 -2.523 1 67.88 100 ALA B N 1
ATOM 6221 C CA . ALA B 1 100 ? 0.893 1.697 -1.188 1 67.88 100 ALA B CA 1
ATOM 6222 C C . ALA B 1 100 ? 0.431 3.131 -0.945 1 67.88 100 ALA B C 1
ATOM 6224 O O . ALA B 1 100 ? -0.383 3.385 -0.054 1 67.88 100 ALA B O 1
ATOM 6225 N N . PHE B 1 101 ? 1.042 3.982 -1.896 1 67.94 101 PHE B N 1
ATOM 6226 C CA . PHE B 1 101 ? 0.73 5.398 -1.735 1 67.94 101 PHE B CA 1
ATOM 6227 C C . PHE B 1 101 ? 0.159 5.977 -3.025 1 67.94 101 PHE B C 1
ATOM 6229 O O . PHE B 1 101 ? 0.538 5.555 -4.121 1 67.94 101 PHE B O 1
ATOM 6236 N N . GLU B 1 102 ? -0.835 6.789 -2.941 1 66.06 102 GLU B N 1
ATOM 6237 C CA . GLU B 1 102 ? -1.323 7.508 -4.117 1 66.06 102 GLU B CA 1
ATOM 6238 C C . GLU B 1 102 ? -0.369 8.633 -4.512 1 66.06 102 GLU B C 1
ATOM 6240 O O . GLU B 1 102 ? 0.323 9.195 -3.658 1 66.06 102 GLU B O 1
ATOM 6245 N N . ALA B 1 103 ? -0.185 8.773 -5.824 1 75.38 103 ALA B N 1
ATOM 6246 C CA . ALA B 1 103 ? 0.588 9.914 -6.309 1 75.38 103 ALA B CA 1
ATOM 6247 C C . ALA B 1 103 ? -0.087 11.234 -5.941 1 75.38 103 ALA B C 1
ATOM 6249 O O . ALA B 1 103 ? -0.779 11.836 -6.766 1 75.38 103 ALA B O 1
ATOM 6250 N N . ASP B 1 104 ? 0.084 11.672 -4.719 1 83.12 104 ASP B N 1
ATOM 6251 C CA . ASP B 1 104 ? -0.552 12.82 -4.086 1 83.12 104 ASP B CA 1
ATOM 6252 C C . ASP B 1 104 ? 0.475 13.68 -3.352 1 83.12 104 ASP B C 1
ATOM 6254 O O . ASP B 1 104 ? 1.175 13.195 -2.461 1 83.12 104 ASP B O 1
ATOM 6258 N N . VAL B 1 105 ? 0.546 14.945 -3.807 1 92 105 VAL B N 1
ATOM 6259 C CA . VAL B 1 105 ? 1.558 15.82 -3.217 1 92 105 VAL B CA 1
ATOM 6260 C C . VAL B 1 105 ? 1.279 15.992 -1.726 1 92 105 VAL B C 1
ATOM 6262 O O . VAL B 1 105 ? 2.195 16.266 -0.944 1 92 105 VAL B O 1
ATOM 6265 N N . SER B 1 106 ? 0.024 15.891 -1.32 1 91.81 106 SER B N 1
ATOM 6266 C CA . SER B 1 106 ? -0.301 15.984 0.099 1 91.81 106 SER B CA 1
ATOM 6267 C C . SER B 1 106 ? 0.294 14.82 0.88 1 91.81 106 SER B C 1
ATOM 6269 O O . SER B 1 106 ? 0.77 14.992 2.004 1 91.81 106 SER B O 1
ATOM 6271 N N . VAL B 1 107 ? 0.233 13.688 0.267 1 89.81 107 VAL B N 1
ATOM 6272 C CA . VAL B 1 107 ? 0.808 12.5 0.894 1 89.81 107 VAL B CA 1
ATOM 6273 C C . VAL B 1 107 ? 2.328 12.633 0.951 1 89.81 107 VAL B C 1
ATOM 6275 O O . VAL B 1 107 ? 2.949 12.297 1.961 1 89.81 107 VAL B O 1
ATOM 6278 N N . LEU B 1 108 ? 2.881 13.094 -0.093 1 94.06 108 LEU B N 1
ATOM 6279 C CA . LEU B 1 108 ? 4.32 13.336 -0.118 1 94.06 108 LEU B CA 1
ATOM 6280 C C . LEU B 1 108 ? 4.73 14.289 1 1 94.06 108 LEU B C 1
ATOM 6282 O O . LEU B 1 108 ? 5.695 14.031 1.72 1 94.06 108 LEU B O 1
ATOM 6286 N N . ALA B 1 109 ? 4.016 15.406 1.065 1 96.25 109 ALA B N 1
ATOM 6287 C CA . ALA B 1 109 ? 4.344 16.406 2.08 1 96.25 109 ALA B CA 1
ATOM 6288 C C . ALA B 1 109 ? 4.305 15.797 3.48 1 96.25 109 ALA B C 1
ATOM 6290 O O . ALA B 1 109 ? 5.141 16.125 4.324 1 96.25 109 ALA B O 1
ATOM 6291 N N . ARG B 1 110 ? 3.34 15 3.703 1 93.56 110 ARG B N 1
ATOM 6292 C CA . ARG B 1 110 ? 3.197 14.359 5.008 1 93.56 110 ARG B CA 1
ATOM 6293 C C . ARG B 1 110 ? 4.375 13.438 5.293 1 93.56 110 ARG B C 1
ATOM 6295 O O . ARG B 1 110 ? 4.988 13.516 6.359 1 93.56 110 ARG B O 1
ATOM 6302 N N . GLU B 1 111 ? 4.746 12.602 4.355 1 91.88 111 GLU B N 1
ATOM 6303 C CA . GLU B 1 111 ? 5.773 11.586 4.562 1 91.88 111 GLU B CA 1
ATOM 6304 C C . GLU B 1 111 ? 7.168 12.203 4.586 1 91.88 111 GLU B C 1
ATOM 6306 O O . GLU B 1 111 ? 7.992 11.859 5.438 1 91.88 111 GLU B O 1
ATOM 6311 N N . ALA B 1 112 ? 7.434 13.055 3.646 1 95.25 112 ALA B N 1
ATOM 6312 C CA . ALA B 1 112 ? 8.758 13.664 3.553 1 95.25 112 ALA B CA 1
ATOM 6313 C C . ALA B 1 112 ? 9.039 14.555 4.762 1 95.25 112 ALA B C 1
ATOM 6315 O O . ALA B 1 112 ? 10.156 14.555 5.289 1 95.25 112 ALA B O 1
ATOM 6316 N N . THR B 1 113 ? 8.031 15.297 5.188 1 96.81 113 THR B N 1
ATOM 6317 C CA . THR B 1 113 ? 8.219 16.188 6.324 1 96.81 113 THR B CA 1
ATOM 6318 C C . THR B 1 113 ? 8.398 15.398 7.613 1 96.81 113 THR B C 1
ATOM 6320 O O . THR B 1 113 ? 9.188 15.781 8.477 1 96.81 113 THR B O 1
ATOM 6323 N N . GLN B 1 114 ? 7.637 14.367 7.762 1 93.25 114 GLN B N 1
ATOM 6324 C CA . GLN B 1 114 ? 7.832 13.508 8.922 1 93.25 114 GLN B CA 1
ATOM 6325 C C . GLN B 1 114 ? 9.258 12.977 8.977 1 93.25 114 GLN B C 1
ATOM 6327 O O . GLN B 1 114 ? 9.875 12.914 10.047 1 93.25 114 GLN B O 1
ATOM 6332 N N . ASN B 1 115 ? 9.773 12.578 7.832 1 92 115 ASN B N 1
ATOM 6333 C CA . ASN B 1 115 ? 11.148 12.086 7.777 1 92 115 ASN B CA 1
ATOM 6334 C C . ASN B 1 115 ? 12.148 13.172 8.164 1 92 115 ASN B C 1
ATOM 6336 O O . ASN B 1 115 ? 13.156 12.883 8.812 1 92 115 ASN B O 1
ATOM 6340 N N . SER B 1 116 ? 11.883 14.352 7.715 1 95.56 116 SER B N 1
ATOM 6341 C CA . SER B 1 116 ? 12.742 15.469 8.094 1 95.56 116 SER B CA 1
ATOM 6342 C C . SER B 1 116 ? 12.727 15.695 9.602 1 95.56 116 SER B C 1
ATOM 6344 O O . SER B 1 116 ? 13.758 15.977 10.203 1 95.56 116 SER B O 1
ATOM 6346 N N . LEU B 1 117 ? 11.555 15.594 10.211 1 94.75 117 LEU B N 1
ATOM 6347 C CA . LEU B 1 117 ? 11.414 15.742 11.656 1 94.75 117 LEU B CA 1
ATOM 6348 C C . LEU B 1 117 ? 12.188 14.648 12.391 1 94.75 117 LEU B C 1
ATOM 6350 O O . LEU B 1 117 ? 12.828 14.914 13.414 1 94.75 117 LEU B O 1
ATOM 6354 N N . ASP B 1 118 ? 12.164 13.453 11.875 1 91.06 118 ASP B N 1
ATOM 6355 C CA . ASP B 1 118 ? 12.867 12.328 12.477 1 91.06 118 ASP B CA 1
ATOM 6356 C C . ASP B 1 118 ? 14.383 12.523 12.406 1 91.06 118 ASP B C 1
ATOM 6358 O O . ASP B 1 118 ? 15.117 11.992 13.234 1 91.06 118 ASP B O 1
ATOM 6362 N N . ALA B 1 119 ? 14.844 13.297 11.438 1 92.88 119 ALA B N 1
ATOM 6363 C CA . ALA B 1 119 ? 16.266 13.484 11.195 1 92.88 119 ALA B CA 1
ATOM 6364 C C . ALA B 1 119 ? 16.766 14.766 11.867 1 92.88 119 ALA B C 1
ATOM 6366 O O . ALA B 1 119 ? 17.906 15.18 11.648 1 92.88 119 ALA B O 1
ATOM 6367 N N . ARG B 1 120 ? 15.953 15.375 12.664 1 94.56 120 ARG B N 1
ATOM 6368 C CA . ARG B 1 120 ? 16.328 16.641 13.297 1 94.56 120 ARG B CA 1
ATOM 6369 C C . ARG B 1 120 ? 17.625 16.484 14.078 1 94.56 120 ARG B C 1
ATOM 6371 O O . ARG B 1 120 ? 17.766 15.586 14.898 1 94.56 120 ARG B O 1
ATOM 6378 N N . LEU B 1 121 ? 18.547 17.406 13.805 1 95.69 121 LEU B N 1
ATOM 6379 C CA . LEU B 1 121 ? 19.891 17.328 14.367 1 95.69 121 LEU B CA 1
ATOM 6380 C C . LEU B 1 121 ? 19.953 18 15.727 1 95.69 121 LEU B C 1
ATOM 6382 O O . LEU B 1 121 ? 20.344 17.375 16.719 1 95.69 121 LEU B O 1
ATOM 6386 N N . ASP B 1 122 ? 19.703 19.312 15.758 1 95.94 122 ASP B N 1
ATOM 6387 C CA . ASP B 1 122 ? 19.609 20.094 16.984 1 95.94 122 ASP B CA 1
ATOM 6388 C C . ASP B 1 122 ? 18.172 20.188 17.469 1 95.94 122 ASP B C 1
ATOM 6390 O O . ASP B 1 122 ? 17.359 20.906 16.891 1 95.94 122 ASP B O 1
ATOM 6394 N N . PRO B 1 123 ? 17.844 19.531 18.547 1 91.56 123 PRO B N 1
ATOM 6395 C CA . PRO B 1 123 ? 16.469 19.484 19.016 1 91.56 123 PRO B CA 1
ATOM 6396 C C . PRO B 1 123 ? 15.984 20.844 19.547 1 91.56 123 PRO B C 1
ATOM 6398 O O . PRO B 1 123 ? 14.789 21.031 19.781 1 91.56 123 PRO B O 1
ATOM 6401 N N . THR B 1 124 ? 16.828 21.766 19.781 1 93.69 124 THR B N 1
ATOM 6402 C CA . THR B 1 124 ? 16.453 23.062 20.344 1 93.69 124 THR B CA 1
ATOM 6403 C C . THR B 1 124 ? 16.031 24.016 19.234 1 93.69 124 THR B C 1
ATOM 6405 O O . THR B 1 124 ? 15.492 25.094 19.5 1 93.69 124 THR B O 1
ATOM 6408 N N . ARG B 1 125 ? 16.312 23.625 18.031 1 95.75 125 ARG B N 1
ATOM 6409 C CA . ARG B 1 125 ? 15.93 24.422 16.859 1 95.75 125 ARG B CA 1
ATOM 6410 C C . ARG B 1 125 ? 15 23.641 15.945 1 95.75 125 ARG B C 1
ATOM 6412 O O . ARG B 1 125 ? 15.109 22.406 15.852 1 95.75 125 ARG B O 1
ATOM 6419 N N . PRO B 1 126 ? 14.141 24.359 15.328 1 97.25 126 PRO B N 1
ATOM 6420 C CA . PRO B 1 126 ? 13.25 23.641 14.414 1 97.25 126 PRO B CA 1
ATOM 6421 C C . PRO B 1 126 ? 13.969 23.141 13.156 1 97.25 126 PRO B C 1
ATOM 6423 O O . PRO B 1 126 ? 14.953 23.734 12.734 1 97.25 126 PRO B O 1
ATOM 6426 N N . VAL B 1 127 ? 13.5 22.062 12.664 1 97.75 127 VAL B N 1
ATOM 6427 C CA . VAL B 1 127 ? 13.883 21.688 11.305 1 97.75 127 VAL B CA 1
ATOM 6428 C C . VAL B 1 127 ? 13.172 22.594 10.305 1 97.75 127 VAL B C 1
ATOM 6430 O O . VAL B 1 127 ? 11.984 22.875 10.453 1 97.75 127 VAL B O 1
ATOM 6433 N N . ARG B 1 128 ? 13.898 23.094 9.43 1 98.38 128 ARG B N 1
ATOM 6434 C CA . ARG B 1 128 ? 13.32 23.906 8.367 1 98.38 128 ARG B CA 1
ATOM 6435 C C . ARG B 1 128 ? 13.125 23.078 7.098 1 98.38 128 ARG B C 1
ATOM 6437 O O . ARG B 1 128 ? 14.07 22.469 6.59 1 98.38 128 ARG B O 1
ATOM 6444 N N . VAL B 1 129 ? 11.906 23 6.637 1 98.69 129 VAL B N 1
ATOM 6445 C CA . VAL B 1 129 ? 11.586 22.25 5.422 1 98.69 129 VAL B CA 1
ATOM 6446 C C . VAL B 1 129 ? 11.016 23.188 4.371 1 98.69 129 VAL B C 1
ATOM 6448 O O . VAL B 1 129 ? 10.094 23.969 4.656 1 98.69 129 VAL B O 1
ATOM 6451 N N . ARG B 1 130 ? 11.516 23.141 3.199 1 98.69 130 ARG B N 1
ATOM 6452 C CA . ARG B 1 130 ? 11.039 23.984 2.107 1 98.69 130 ARG B CA 1
ATOM 6453 C C . ARG B 1 130 ? 10.68 23.141 0.884 1 98.69 130 ARG B C 1
ATOM 6455 O O . ARG B 1 130 ? 11.477 22.297 0.448 1 98.69 130 ARG B O 1
ATOM 6462 N N . TYR B 1 131 ? 9.492 23.359 0.382 1 98.81 131 TYR B N 1
ATOM 6463 C CA . TYR B 1 131 ? 9.062 22.781 -0.886 1 98.81 131 TYR B CA 1
ATOM 6464 C C . TYR B 1 131 ? 9.172 23.797 -2.014 1 98.81 131 TYR B C 1
ATOM 6466 O O . TYR B 1 131 ? 8.594 24.891 -1.934 1 98.81 131 TYR B O 1
ATOM 6474 N N . THR B 1 132 ? 9.898 23.5 -3.061 1 98.75 132 THR B N 1
ATOM 6475 C CA . THR B 1 132 ? 10.086 24.375 -4.207 1 98.75 132 THR B CA 1
ATOM 6476 C C . THR B 1 132 ? 9.555 23.734 -5.48 1 98.75 132 THR B C 1
ATOM 6478 O O . THR B 1 132 ? 10.078 22.703 -5.922 1 98.75 132 THR B O 1
ATOM 6481 N N . LEU B 1 133 ? 8.531 24.312 -6.023 1 98.44 133 LEU B N 1
ATOM 6482 C CA . LEU B 1 133 ? 8.055 23.938 -7.348 1 98.44 133 LEU B CA 1
ATOM 6483 C C . LEU B 1 133 ? 8.734 24.75 -8.43 1 98.44 133 LEU B C 1
ATOM 6485 O O . LEU B 1 133 ? 8.914 25.969 -8.281 1 98.44 133 LEU B O 1
ATOM 6489 N N . HIS B 1 134 ? 9.203 24.125 -9.469 1 98.62 134 HIS B N 1
ATOM 6490 C CA . HIS B 1 134 ? 9.859 24.812 -10.578 1 98.62 134 HIS B CA 1
ATOM 6491 C C . HIS B 1 134 ? 9.414 24.234 -11.922 1 98.62 134 HIS B C 1
ATOM 6493 O O . HIS B 1 134 ? 9.734 23.094 -12.242 1 98.62 134 HIS B O 1
ATOM 6499 N N . GLU B 1 135 ? 8.695 25 -12.656 1 98.06 135 GLU B N 1
ATOM 6500 C CA . GLU B 1 135 ? 8.258 24.594 -13.984 1 98.06 135 GLU B CA 1
ATOM 6501 C C . GLU B 1 135 ? 9.258 25.031 -15.055 1 98.06 135 GLU B C 1
ATOM 6503 O O . GLU B 1 135 ? 9.602 26.203 -15.164 1 98.06 135 GLU B O 1
ATOM 6508 N N . LEU B 1 136 ? 9.766 24.062 -15.758 1 98.06 136 LEU B N 1
ATOM 6509 C CA . LEU B 1 136 ? 10.75 24.312 -16.797 1 98.06 136 LEU B CA 1
ATOM 6510 C C . LEU B 1 136 ? 10.133 24.156 -18.188 1 98.06 136 LEU B C 1
ATOM 6512 O O . LEU B 1 136 ? 9.367 23.203 -18.422 1 98.06 136 LEU B O 1
ATOM 6516 N N . THR B 1 137 ? 10.422 25.078 -19.078 1 95.88 137 THR B N 1
ATOM 6517 C CA . THR B 1 137 ? 10.023 25.016 -20.484 1 95.88 137 THR B CA 1
ATOM 6518 C C . THR B 1 137 ? 11.156 25.516 -21.375 1 95.88 137 THR B C 1
ATOM 6520 O O . THR B 1 137 ? 12.133 26.094 -20.891 1 95.88 137 THR B O 1
ATOM 6523 N N . GLY B 1 138 ? 11.133 25.156 -22.609 1 94.31 138 GLY B N 1
ATOM 6524 C CA . GLY B 1 138 ? 12.055 25.703 -23.594 1 94.31 138 GLY B CA 1
ATOM 6525 C C . GLY B 1 138 ? 13.508 25.406 -23.281 1 94.31 138 GLY B C 1
ATOM 6526 O O . GLY B 1 138 ? 13.867 24.25 -23.047 1 94.31 138 GLY B O 1
ATOM 6527 N N . GLU B 1 139 ? 14.25 26.453 -23.172 1 93.12 139 GLU B N 1
ATOM 6528 C CA . GLU B 1 139 ? 15.695 26.328 -23.016 1 93.12 139 GLU B CA 1
ATOM 6529 C C . GLU B 1 139 ? 16.047 25.781 -21.625 1 93.12 139 GLU B C 1
ATOM 6531 O O . GLU B 1 139 ? 16.984 25 -21.484 1 93.12 139 GLU B O 1
ATOM 6536 N N . ALA B 1 140 ? 15.336 26.297 -20.672 1 95.81 140 ALA B N 1
ATOM 6537 C CA . ALA B 1 140 ? 15.586 25.812 -19.312 1 95.81 140 ALA B CA 1
ATOM 6538 C C . ALA B 1 140 ? 15.398 24.297 -19.234 1 95.81 140 ALA B C 1
ATOM 6540 O O . ALA B 1 140 ? 16.188 23.609 -18.562 1 95.81 140 ALA B O 1
ATOM 6541 N N . LEU B 1 141 ? 14.383 23.812 -19.906 1 96.38 141 LEU B N 1
ATOM 6542 C CA . LEU B 1 141 ? 14.117 22.375 -19.953 1 96.38 141 LEU B CA 1
ATOM 6543 C C . LEU B 1 141 ? 15.219 21.641 -20.703 1 96.38 141 LEU B C 1
ATOM 6545 O O . LEU B 1 141 ? 15.688 20.594 -20.25 1 96.38 141 LEU B O 1
ATOM 6549 N N . SER B 1 142 ? 15.656 22.203 -21.766 1 93.75 142 SER B N 1
ATOM 6550 C CA . SER B 1 142 ? 16.719 21.578 -22.562 1 93.75 142 SER B CA 1
ATOM 6551 C C . SER B 1 142 ? 18.016 21.484 -21.766 1 93.75 142 SER B C 1
ATOM 6553 O O . SER B 1 142 ? 18.703 20.469 -21.828 1 93.75 142 SER B O 1
ATOM 6555 N N . ARG B 1 143 ? 18.328 22.484 -21.078 1 94.56 143 ARG B N 1
ATOM 6556 C CA . ARG B 1 143 ? 19.547 22.516 -20.25 1 94.56 143 ARG B CA 1
ATOM 6557 C C . ARG B 1 143 ? 19.469 21.453 -19.156 1 94.56 143 ARG B C 1
ATOM 6559 O O . ARG B 1 143 ? 20.484 20.797 -18.859 1 94.56 143 ARG B O 1
ATOM 6566 N N . PHE B 1 144 ? 18.359 21.344 -18.562 1 97.5 144 PHE B N 1
ATOM 6567 C CA . PHE B 1 144 ? 18.188 20.344 -17.516 1 97.5 144 PHE B CA 1
ATOM 6568 C C . PHE B 1 144 ? 18.344 18.938 -18.078 1 97.5 144 PHE B C 1
ATOM 6570 O O . PHE B 1 144 ? 18.969 18.078 -17.469 1 97.5 144 PHE B O 1
ATOM 6577 N N . ARG B 1 145 ? 17.734 18.672 -19.266 1 95 145 ARG B N 1
ATOM 6578 C CA . ARG B 1 145 ? 17.875 17.375 -19.922 1 95 145 ARG B CA 1
ATOM 6579 C C . ARG B 1 145 ? 19.344 17.031 -20.156 1 95 145 ARG B C 1
ATOM 6581 O O . ARG B 1 145 ? 19.75 15.891 -19.953 1 95 145 ARG B O 1
ATOM 6588 N N . GLU B 1 146 ? 20.031 18 -20.516 1 93.19 146 GLU B N 1
ATOM 6589 C CA . GLU B 1 146 ? 21.453 17.781 -20.734 1 93.19 146 GLU B CA 1
ATOM 6590 C C . GLU B 1 146 ? 22.172 17.469 -19.422 1 93.19 146 GLU B C 1
ATOM 6592 O O . GLU B 1 146 ? 23.016 16.578 -19.375 1 93.19 146 GLU B O 1
ATOM 6597 N N . ALA B 1 147 ? 21.812 18.203 -18.422 1 95.75 147 ALA B N 1
ATOM 6598 C CA . ALA B 1 147 ? 22.469 18.047 -17.125 1 95.75 147 ALA B CA 1
ATOM 6599 C C . ALA B 1 147 ? 22.25 16.656 -16.547 1 95.75 147 ALA B C 1
ATOM 6601 O O . ALA B 1 147 ? 23.125 16.109 -15.883 1 95.75 147 ALA B O 1
ATOM 6602 N N . VAL B 1 148 ? 21.094 16.078 -16.812 1 96.69 148 VAL B N 1
ATOM 6603 C CA . VAL B 1 148 ? 20.781 14.766 -16.234 1 96.69 148 VAL B CA 1
ATOM 6604 C C . VAL B 1 148 ? 21.156 13.664 -17.203 1 96.69 148 VAL B C 1
ATOM 6606 O O . VAL B 1 148 ? 20.859 12.492 -16.984 1 96.69 148 VAL B O 1
ATOM 6609 N N . ASP B 1 149 ? 21.797 14 -18.312 1 94.25 149 ASP B N 1
ATOM 6610 C CA . ASP B 1 149 ? 22.188 13.031 -19.328 1 94.25 149 ASP B CA 1
ATOM 6611 C C . ASP B 1 149 ? 20.984 12.273 -19.859 1 94.25 149 ASP B C 1
ATOM 6613 O O . ASP B 1 149 ? 20.969 11.039 -19.891 1 94.25 149 ASP B O 1
ATOM 6617 N N . TRP B 1 150 ? 19.953 13.016 -20.281 1 93.38 150 TRP B N 1
ATOM 6618 C CA . TRP B 1 150 ? 18.656 12.484 -20.703 1 93.38 150 TRP B CA 1
ATOM 6619 C C . TRP B 1 150 ? 18.812 11.57 -21.922 1 93.38 150 TRP B C 1
ATOM 6621 O O . TRP B 1 150 ? 18.062 10.602 -22.062 1 93.38 150 TRP B O 1
ATOM 6631 N N . GLU B 1 151 ? 19.734 11.789 -22.766 1 89.38 151 GLU B N 1
ATOM 6632 C CA . GLU B 1 151 ? 19.922 10.992 -23.969 1 89.38 151 GLU B CA 1
ATOM 6633 C C . GLU B 1 151 ? 20.219 9.539 -23.625 1 89.38 151 GLU B C 1
ATOM 6635 O O . GLU B 1 151 ? 19.828 8.633 -24.375 1 89.38 151 GLU B O 1
ATOM 6640 N N . ARG B 1 152 ? 20.828 9.352 -22.5 1 90.81 152 ARG B N 1
ATOM 6641 C CA . ARG B 1 152 ? 21.141 7.992 -22.062 1 90.81 152 ARG B CA 1
ATOM 6642 C C . ARG B 1 152 ? 19.922 7.336 -21.406 1 90.81 152 ARG B C 1
ATOM 6644 O O . ARG B 1 152 ? 19.828 6.109 -21.359 1 90.81 152 ARG B O 1
ATOM 6651 N N . LEU B 1 153 ? 19 8.125 -20.906 1 94.12 153 LEU B N 1
ATOM 6652 C CA . LEU B 1 153 ? 17.812 7.617 -20.234 1 94.12 153 LEU B CA 1
ATOM 6653 C C . LEU B 1 153 ? 16.688 7.324 -21.234 1 94.12 153 LEU B C 1
ATOM 6655 O O . LEU B 1 153 ? 15.891 6.414 -21.016 1 94.12 153 LEU B O 1
ATOM 6659 N N . LEU B 1 154 ? 16.672 8.055 -22.312 1 91.62 154 LEU B N 1
ATOM 6660 C CA . LEU B 1 154 ? 15.539 8.062 -23.219 1 91.62 154 LEU B CA 1
ATOM 6661 C C . LEU B 1 154 ? 15.266 6.668 -23.781 1 91.62 154 LEU B C 1
ATOM 6663 O O . LEU B 1 154 ? 14.117 6.215 -23.797 1 91.62 154 LEU B O 1
ATOM 6667 N N . PRO B 1 155 ? 16.281 5.883 -24.156 1 91.69 155 PRO B N 1
ATOM 6668 C CA . PRO B 1 155 ? 15.992 4.543 -24.688 1 91.69 155 PRO B CA 1
ATOM 6669 C C . PRO B 1 155 ? 15.32 3.635 -23.672 1 91.69 155 PRO B C 1
ATOM 6671 O O . PRO B 1 155 ? 14.539 2.754 -24.031 1 91.69 155 PRO B O 1
ATOM 6674 N N . HIS B 1 156 ? 15.617 3.83 -22.438 1 93.69 156 HIS B N 1
ATOM 6675 C CA . HIS B 1 156 ? 15.016 3.025 -21.391 1 93.69 156 HIS B CA 1
ATOM 6676 C C . HIS B 1 156 ? 13.547 3.373 -21.188 1 93.69 156 HIS B C 1
ATOM 6678 O O . HIS B 1 156 ? 12.719 2.486 -20.969 1 93.69 156 HIS B O 1
ATOM 6684 N N . TYR B 1 157 ? 13.234 4.637 -21.328 1 92.56 157 TYR B N 1
ATOM 6685 C CA . TYR B 1 157 ? 11.844 5.066 -21.25 1 92.56 157 TYR B CA 1
ATOM 6686 C C . TYR B 1 157 ? 11.055 4.578 -22.469 1 92.56 157 TYR B C 1
ATOM 6688 O O . TYR B 1 157 ? 9.914 4.121 -22.328 1 92.56 157 TYR B O 1
ATOM 6696 N N . GLU B 1 158 ? 11.656 4.602 -23.594 1 88.56 158 GLU B N 1
ATOM 6697 C CA . GLU B 1 158 ? 10.984 4.211 -24.828 1 88.56 158 GLU B CA 1
ATOM 6698 C C . GLU B 1 158 ? 10.719 2.707 -24.875 1 88.56 158 GLU B C 1
ATOM 6700 O O . GLU B 1 158 ? 9.688 2.262 -25.375 1 88.56 158 GLU B O 1
ATOM 6705 N N . ALA B 1 159 ? 11.641 1.998 -24.344 1 87.56 159 ALA B N 1
ATOM 6706 C CA . ALA B 1 159 ? 11.5 0.544 -24.344 1 87.56 159 ALA B CA 1
ATOM 6707 C C . ALA B 1 159 ? 10.266 0.109 -23.562 1 87.56 159 ALA B C 1
ATOM 6709 O O . ALA B 1 159 ? 9.57 -0.83 -23.953 1 87.56 159 ALA B O 1
ATOM 6710 N N . PHE B 1 160 ? 10 0.726 -22.594 1 82.5 160 PHE B N 1
ATOM 6711 C CA . PHE B 1 160 ? 8.891 0.312 -21.75 1 82.5 160 PHE B CA 1
ATOM 6712 C C . PHE B 1 160 ? 7.578 0.912 -22.25 1 82.5 160 PHE B C 1
ATOM 6714 O O . PHE B 1 160 ? 6.504 0.361 -22 1 82.5 160 PHE B O 1
ATOM 6721 N N . THR B 1 161 ? 7.621 1.98 -22.922 1 78.69 161 THR B N 1
ATOM 6722 C CA . THR B 1 161 ? 6.398 2.635 -23.375 1 78.69 161 THR B CA 1
ATOM 6723 C C . THR B 1 161 ? 6.113 2.312 -24.828 1 78.69 161 THR B C 1
ATOM 6725 O O . THR B 1 161 ? 5.336 3.008 -25.484 1 78.69 161 THR B O 1
ATOM 6728 N N . ALA B 1 162 ? 6.844 1.375 -25.297 1 72.94 162 ALA B N 1
ATOM 6729 C CA . ALA B 1 162 ? 6.738 1.047 -26.719 1 72.94 162 ALA B CA 1
ATOM 6730 C C . ALA B 1 162 ? 5.297 0.741 -27.109 1 72.94 162 ALA B C 1
ATOM 6732 O O . ALA B 1 162 ? 4.875 1.027 -28.234 1 72.94 162 ALA B O 1
ATOM 6733 N N . ASP B 1 163 ? 4.551 0.223 -26.219 1 65.5 163 ASP B N 1
ATOM 6734 C CA . ASP B 1 163 ? 3.16 -0.077 -26.547 1 65.5 163 ASP B CA 1
ATOM 6735 C C . ASP B 1 163 ? 2.26 1.124 -26.266 1 65.5 163 ASP B C 1
ATOM 6737 O O . ASP B 1 163 ? 1.032 1.003 -26.266 1 65.5 163 ASP B O 1
ATOM 6741 N N . GLY B 1 164 ? 2.811 2.188 -26.062 1 57.22 164 GLY B N 1
ATOM 6742 C CA . GLY B 1 164 ? 2.07 3.416 -25.812 1 57.22 164 GLY B CA 1
ATOM 6743 C C . GLY B 1 164 ? 1.299 3.4 -24.516 1 57.22 164 GLY B C 1
ATOM 6744 O O . GLY B 1 164 ? 0.275 4.074 -24.375 1 57.22 164 GLY B O 1
ATOM 6745 N N . GLY B 1 165 ? 1.674 2.605 -23.609 1 58.12 165 GLY B N 1
ATOM 6746 C CA . GLY B 1 165 ? 1.012 2.568 -22.312 1 58.12 165 GLY B CA 1
ATOM 6747 C C . GLY B 1 165 ? -0.274 1.763 -22.312 1 58.12 165 GLY B C 1
ATOM 6748 O O . GLY B 1 165 ? -1.091 1.876 -21.406 1 58.12 165 GLY B O 1
ATOM 6749 N N . ARG B 1 166 ? -0.483 0.968 -23.281 1 55 166 ARG B N 1
ATOM 6750 C CA . ARG B 1 166 ? -1.769 0.304 -23.469 1 55 166 ARG B CA 1
ATOM 6751 C C . ARG B 1 166 ? -1.944 -0.841 -22.469 1 55 166 ARG B C 1
ATOM 6753 O O . ARG B 1 166 ? -3.066 -1.15 -22.062 1 55 166 ARG B O 1
ATOM 6760 N N . GLN B 1 167 ? -0.896 -1.246 -22.047 1 58.72 167 GLN B N 1
ATOM 6761 C CA . GLN B 1 167 ? -1.109 -2.498 -21.328 1 58.72 167 GLN B CA 1
ATOM 6762 C C . GLN B 1 167 ? -0.938 -2.307 -19.828 1 58.72 167 GLN B C 1
ATOM 6764 O O . GLN B 1 167 ? -1.64 -2.936 -19.031 1 58.72 167 GLN B O 1
ATOM 6769 N N . ASP B 1 168 ? -0.07 -1.396 -19.453 1 72.38 168 ASP B N 1
ATOM 6770 C CA . ASP B 1 168 ? 0.285 -1.357 -18.031 1 72.38 168 ASP B CA 1
ATOM 6771 C C . ASP B 1 168 ? 0.076 0.04 -17.453 1 72.38 168 ASP B C 1
ATOM 6773 O O . ASP B 1 168 ? 0.296 1.041 -18.141 1 72.38 168 ASP B O 1
ATOM 6777 N N . LYS B 1 169 ? -0.474 0.089 -16.281 1 73.94 169 LYS B N 1
ATOM 6778 C CA . LYS B 1 169 ? -0.762 1.342 -15.586 1 73.94 169 LYS B CA 1
ATOM 6779 C C . LYS B 1 169 ? 0.498 2.189 -15.43 1 73.94 169 LYS B C 1
ATOM 6781 O O . LYS B 1 169 ? 0.468 3.402 -15.656 1 73.94 169 LYS B O 1
ATOM 6786 N N . VAL B 1 170 ? 1.574 1.618 -15.117 1 78.06 170 VAL B N 1
ATOM 6787 C CA . VAL B 1 170 ? 2.822 2.342 -14.906 1 78.06 170 VAL B CA 1
ATOM 6788 C C . VAL B 1 170 ? 3.322 2.91 -16.234 1 78.06 170 VAL B C 1
ATOM 6790 O O . VAL B 1 170 ? 3.82 4.035 -16.281 1 78.06 170 VAL B O 1
ATOM 6793 N N . SER B 1 171 ? 3.092 2.133 -17.266 1 82 171 SER B N 1
ATOM 6794 C CA . SER B 1 171 ? 3.494 2.586 -18.594 1 82 171 SER B CA 1
ATOM 6795 C C . SER B 1 171 ? 2.703 3.818 -19.016 1 82 171 SER B C 1
ATOM 6797 O O . SER B 1 171 ? 3.242 4.715 -19.672 1 82 171 SER B O 1
ATOM 6799 N N . ARG B 1 172 ? 1.471 3.824 -18.641 1 82.12 172 ARG B N 1
ATOM 6800 C CA . ARG B 1 172 ? 0.634 4.969 -18.984 1 82.12 172 ARG B CA 1
ATOM 6801 C C . ARG B 1 172 ? 1.101 6.227 -18.25 1 82.12 172 ARG B C 1
ATOM 6803 O O . ARG B 1 172 ? 1.115 7.312 -18.844 1 82.12 172 ARG B O 1
ATOM 6810 N N . THR B 1 173 ? 1.441 6.051 -17.047 1 83.19 173 THR B N 1
ATOM 6811 C CA . THR B 1 173 ? 1.916 7.184 -16.266 1 83.19 173 THR B CA 1
ATOM 6812 C C . THR B 1 173 ? 3.219 7.734 -16.844 1 83.19 173 THR B C 1
ATOM 6814 O O . THR B 1 173 ? 3.377 8.953 -16.984 1 83.19 173 THR B O 1
ATOM 6817 N N . ILE B 1 174 ? 4.094 6.871 -17.156 1 87.75 174 ILE B N 1
ATOM 6818 C CA . ILE B 1 174 ? 5.387 7.281 -17.688 1 87.75 174 ILE B CA 1
ATOM 6819 C C . ILE B 1 174 ? 5.207 7.91 -19.062 1 87.75 174 ILE B C 1
ATOM 6821 O O . ILE B 1 174 ? 5.828 8.93 -19.375 1 87.75 174 ILE B O 1
ATOM 6825 N N . ALA B 1 175 ? 4.352 7.273 -19.859 1 87.12 175 ALA B N 1
ATOM 6826 C CA . ALA B 1 175 ? 4.066 7.824 -21.172 1 87.12 175 ALA B CA 1
ATOM 6827 C C . ALA B 1 175 ? 3.504 9.242 -21.062 1 87.12 175 ALA B C 1
ATOM 6829 O O . ALA B 1 175 ? 3.822 10.102 -21.891 1 87.12 175 ALA B O 1
ATOM 6830 N N . ALA B 1 176 ? 2.674 9.422 -20.125 1 84.56 176 ALA B N 1
ATOM 6831 C CA . ALA B 1 176 ? 2.129 10.758 -19.906 1 84.56 176 ALA B CA 1
ATOM 6832 C C . ALA B 1 176 ? 3.234 11.75 -19.531 1 84.56 176 ALA B C 1
ATOM 6834 O O . ALA B 1 176 ? 3.205 12.906 -19.953 1 84.56 176 ALA B O 1
ATOM 6835 N N . GLY B 1 177 ? 4.164 11.312 -18.75 1 87.44 177 GLY B N 1
ATOM 6836 C CA . GLY B 1 177 ? 5.301 12.141 -18.406 1 87.44 177 GLY B CA 1
ATOM 6837 C C . GLY B 1 177 ? 6.145 12.531 -19.594 1 87.44 177 GLY B C 1
ATOM 6838 O O . GLY B 1 177 ? 6.562 13.688 -19.719 1 87.44 177 GLY B O 1
ATOM 6839 N N . LEU B 1 178 ? 6.336 11.609 -20.438 1 89.19 178 LEU B N 1
ATOM 6840 C CA . LEU B 1 178 ? 7.094 11.875 -21.656 1 89.19 178 LEU B CA 1
ATOM 6841 C C . LEU B 1 178 ? 6.336 12.828 -22.578 1 89.19 178 LEU B C 1
ATOM 6843 O O . LEU B 1 178 ? 6.934 13.719 -23.188 1 89.19 178 LEU B O 1
ATOM 6847 N N . ARG B 1 179 ? 5.055 12.586 -22.656 1 86.44 179 ARG B N 1
ATOM 6848 C CA . ARG B 1 179 ? 4.227 13.461 -23.469 1 86.44 179 ARG B CA 1
ATOM 6849 C C . ARG B 1 179 ? 4.281 14.898 -22.969 1 86.44 179 ARG B C 1
ATOM 6851 O O . ARG B 1 179 ? 4.367 15.844 -23.75 1 86.44 179 ARG B O 1
ATOM 6858 N N . ASP B 1 180 ? 4.184 15.055 -21.703 1 87.25 180 ASP B N 1
ATOM 6859 C CA . ASP B 1 180 ? 4.297 16.391 -21.125 1 87.25 180 ASP B CA 1
ATOM 6860 C C . ASP B 1 180 ? 5.621 17.047 -21.516 1 87.25 180 ASP B C 1
ATOM 6862 O O . ASP B 1 180 ? 5.652 18.234 -21.859 1 87.25 180 ASP B O 1
ATOM 6866 N N . MET B 1 181 ? 6.66 16.312 -21.453 1 90.56 181 MET B N 1
ATOM 6867 C CA . MET B 1 181 ? 7.996 16.844 -21.688 1 90.56 181 MET B CA 1
ATOM 6868 C C . MET B 1 181 ? 8.203 17.172 -23.156 1 90.56 181 MET B C 1
ATOM 6870 O O . MET B 1 181 ? 8.773 18.219 -23.484 1 90.56 181 MET B O 1
ATOM 6874 N N . TYR B 1 182 ? 7.707 16.344 -24.047 1 88.5 182 TYR B N 1
ATOM 6875 C CA . TYR B 1 182 ? 8.055 16.516 -25.453 1 88.5 182 TYR B CA 1
ATOM 6876 C C . TYR B 1 182 ? 6.945 17.219 -26.219 1 88.5 182 TYR B C 1
ATOM 6878 O O . TYR B 1 182 ? 7.215 18.016 -27.125 1 88.5 182 TYR B O 1
ATOM 6886 N N . GLN B 1 183 ? 5.695 16.938 -25.922 1 86.5 183 GLN B N 1
ATOM 6887 C CA . GLN B 1 183 ? 4.598 17.547 -26.672 1 86.5 183 GLN B CA 1
ATOM 6888 C C . GLN B 1 183 ? 4.195 18.891 -26.062 1 86.5 183 GLN B C 1
ATOM 6890 O O . GLN B 1 183 ? 3.936 19.844 -26.781 1 86.5 183 GLN B O 1
ATOM 6895 N N . ARG B 1 184 ? 4.18 18.938 -24.828 1 87.5 184 ARG B N 1
ATOM 6896 C CA . ARG B 1 184 ? 3.775 20.188 -24.156 1 87.5 184 ARG B CA 1
ATOM 6897 C C . ARG B 1 184 ? 4.992 21.031 -23.797 1 87.5 184 ARG B C 1
ATOM 6899 O O . ARG B 1 184 ? 4.848 22.156 -23.328 1 87.5 184 ARG B O 1
ATOM 6906 N N . ASP B 1 185 ? 6.207 20.453 -23.922 1 92.69 185 ASP B N 1
ATOM 6907 C CA . ASP B 1 185 ? 7.434 21.156 -23.562 1 92.69 185 ASP B CA 1
ATOM 6908 C C . ASP B 1 185 ? 7.371 21.672 -22.125 1 92.69 185 ASP B C 1
ATOM 6910 O O . ASP B 1 185 ? 7.559 22.859 -21.891 1 92.69 185 ASP B O 1
ATOM 6914 N N . ARG B 1 186 ? 7.023 20.781 -21.281 1 94.88 186 ARG B N 1
ATOM 6915 C CA . ARG B 1 186 ? 6.797 21.141 -19.875 1 94.88 186 ARG B CA 1
ATOM 6916 C C . ARG B 1 186 ? 7.359 20.062 -18.953 1 94.88 186 ARG B C 1
ATOM 6918 O O . ARG B 1 186 ? 7.16 18.875 -19.172 1 94.88 186 ARG B O 1
ATOM 6925 N N . LEU B 1 187 ? 8.141 20.469 -17.984 1 97.12 187 LEU B N 1
ATOM 6926 C CA . LEU B 1 187 ? 8.633 19.594 -16.922 1 97.12 187 LEU B CA 1
ATOM 6927 C C . LEU B 1 187 ? 8.516 20.281 -15.562 1 97.12 187 LEU B C 1
ATOM 6929 O O . LEU B 1 187 ? 8.984 21.406 -15.383 1 97.12 187 LEU B O 1
ATOM 6933 N N . VAL B 1 188 ? 7.875 19.625 -14.672 1 97.25 188 VAL B N 1
ATOM 6934 C CA . VAL B 1 188 ? 7.723 20.188 -13.336 1 97.25 188 VAL B CA 1
ATOM 6935 C C . VAL B 1 188 ? 8.695 19.5 -12.375 1 97.25 188 VAL B C 1
ATOM 6937 O O . VAL B 1 188 ? 8.719 18.281 -12.273 1 97.25 188 VAL B O 1
ATOM 6940 N N . LEU B 1 189 ? 9.5 20.312 -11.75 1 98.5 189 LEU B N 1
ATOM 6941 C CA . LEU B 1 189 ? 10.398 19.859 -10.688 1 98.5 189 LEU B CA 1
ATOM 6942 C C . LEU B 1 189 ? 9.828 20.203 -9.312 1 98.5 189 LEU B C 1
ATOM 6944 O O . LEU B 1 189 ? 9.266 21.297 -9.125 1 98.5 189 LEU B O 1
ATOM 6948 N N . LEU B 1 190 ? 9.883 19.266 -8.438 1 98.5 190 LEU B N 1
ATOM 6949 C CA . LEU B 1 190 ? 9.539 19.5 -7.035 1 98.5 190 LEU B CA 1
ATOM 6950 C C . LEU B 1 190 ? 10.703 19.141 -6.121 1 98.5 190 LEU B C 1
ATOM 6952 O O . LEU B 1 190 ? 11.086 17.969 -6.031 1 98.5 190 LEU B O 1
ATOM 6956 N N . ARG B 1 191 ? 11.242 20.109 -5.496 1 98.75 191 ARG B N 1
ATOM 6957 C CA . ARG B 1 191 ? 12.391 19.906 -4.621 1 98.75 191 ARG B CA 1
ATOM 6958 C C . ARG B 1 191 ? 12 20.062 -3.154 1 98.75 191 ARG B C 1
ATOM 6960 O O . ARG B 1 191 ? 11.289 21 -2.789 1 98.75 191 ARG B O 1
ATOM 6967 N N . VAL B 1 192 ? 12.367 19.109 -2.309 1 98.69 192 VAL B N 1
ATOM 6968 C CA . VAL B 1 192 ? 12.148 19.125 -0.866 1 98.69 192 VAL B CA 1
ATOM 6969 C C . VAL B 1 192 ? 13.477 19.281 -0.14 1 98.69 192 VAL B C 1
ATOM 6971 O O . VAL B 1 192 ? 14.336 18.391 -0.194 1 98.69 192 VAL B O 1
ATOM 6974 N N . ASP B 1 193 ? 13.617 20.406 0.525 1 98.56 193 ASP B N 1
ATOM 6975 C CA . ASP B 1 193 ? 14.828 20.688 1.284 1 98.56 193 ASP B CA 1
ATOM 6976 C C . ASP B 1 193 ? 14.57 20.594 2.787 1 98.56 193 ASP B C 1
ATOM 6978 O O . ASP B 1 193 ? 13.516 21.016 3.271 1 98.56 193 ASP B O 1
ATOM 6982 N N . ASP B 1 194 ? 15.492 20.062 3.416 1 98.38 194 ASP B N 1
ATOM 6983 C CA . ASP B 1 194 ? 15.438 20.219 4.867 1 98.38 194 ASP B CA 1
ATOM 6984 C C . ASP B 1 194 ? 16.781 20.703 5.414 1 98.38 194 ASP B C 1
ATOM 6986 O O . ASP B 1 194 ? 17.828 20.469 4.805 1 98.38 194 ASP B O 1
ATOM 6990 N N . TYR B 1 195 ? 16.719 21.516 6.438 1 98.44 195 TYR B N 1
ATOM 6991 C CA . TYR B 1 195 ? 17.859 22.094 7.156 1 98.44 195 TYR B CA 1
ATOM 6992 C C . TYR B 1 195 ? 17.75 21.812 8.656 1 98.44 195 TYR B C 1
ATOM 6994 O O . TYR B 1 195 ? 16.656 21.594 9.172 1 98.44 195 TYR B O 1
ATOM 7002 N N . ASN B 1 196 ? 18.875 21.812 9.391 1 98.19 196 ASN B N 1
ATOM 7003 C CA . ASN B 1 196 ? 18.953 21.312 10.758 1 98.19 196 ASN B CA 1
ATOM 7004 C C . ASN B 1 196 ? 18.547 19.844 10.844 1 98.19 196 ASN B C 1
ATOM 7006 O O . ASN B 1 196 ? 17.734 19.469 11.688 1 98.19 196 ASN B O 1
ATOM 7010 N N . ALA B 1 197 ? 19 19.094 9.906 1 97.62 197 ALA B N 1
ATOM 7011 C CA . ALA B 1 197 ? 18.812 17.641 9.789 1 97.62 197 ALA B CA 1
ATOM 7012 C C . ALA B 1 197 ? 20.141 16.938 9.547 1 97.62 197 ALA B C 1
ATOM 7014 O O . ALA B 1 197 ? 21.078 17.531 9.039 1 97.62 197 ALA B O 1
ATOM 7015 N N . THR B 1 198 ? 20.297 15.766 9.82 1 96.19 198 THR B N 1
ATOM 7016 C CA . THR B 1 198 ? 21.562 15.039 9.914 1 96.19 198 THR B CA 1
ATOM 7017 C C . THR B 1 198 ? 22.25 14.961 8.555 1 96.19 198 THR B C 1
ATOM 7019 O O . THR B 1 198 ? 23.484 14.898 8.477 1 96.19 198 THR B O 1
ATOM 7022 N N . GLY B 1 199 ? 21.438 14.992 7.492 1 97.5 199 GLY B N 1
ATOM 7023 C CA . GLY B 1 199 ? 21.984 14.617 6.203 1 97.5 199 GLY B CA 1
ATOM 7024 C C . GLY B 1 199 ? 22.141 13.117 6.035 1 97.5 199 GLY B C 1
ATOM 7025 O O . GLY B 1 199 ? 21.922 12.359 6.98 1 97.5 199 GLY B O 1
ATOM 7026 N N . LEU B 1 200 ? 22.516 12.742 4.797 1 96.88 200 LEU B N 1
ATOM 7027 C CA . LEU B 1 200 ? 22.641 11.32 4.508 1 96.88 200 LEU B CA 1
ATOM 7028 C C . LEU B 1 200 ? 24.062 10.844 4.777 1 96.88 200 LEU B C 1
ATOM 7030 O O . LEU B 1 200 ? 24.844 10.648 3.844 1 96.88 200 LEU B O 1
ATOM 7034 N N . THR B 1 201 ? 24.328 10.555 6 1 95.94 201 THR B N 1
ATOM 7035 C CA . THR B 1 201 ? 25.656 10.172 6.441 1 95.94 201 THR B CA 1
ATOM 7036 C C . THR B 1 201 ? 25.906 8.688 6.195 1 95.94 201 THR B C 1
ATOM 7038 O O . THR B 1 201 ? 24.969 7.93 5.965 1 95.94 201 THR B O 1
ATOM 7041 N N . GLY B 1 202 ? 27.234 8.305 6.195 1 93.69 202 GLY B N 1
ATOM 7042 C CA . GLY B 1 202 ? 27.609 6.91 6.078 1 93.69 202 GLY B CA 1
ATOM 7043 C C . GLY B 1 202 ? 27.969 6.512 4.656 1 93.69 202 GLY B C 1
ATOM 7044 O O . GLY B 1 202 ? 27.828 7.312 3.729 1 93.69 202 GLY B O 1
ATOM 7045 N N . ASP B 1 203 ? 28.359 5.289 4.535 1 90.44 203 ASP B N 1
ATOM 7046 C CA . ASP B 1 203 ? 28.859 4.75 3.27 1 90.44 203 ASP B CA 1
ATOM 7047 C C . ASP B 1 203 ? 27.703 4.449 2.314 1 90.44 203 ASP B C 1
ATOM 7049 O O . ASP B 1 203 ? 26.547 4.379 2.732 1 90.44 203 ASP B O 1
ATOM 7053 N N . ASP B 1 204 ? 28.031 4.316 1.031 1 92.5 204 ASP B N 1
ATOM 7054 C CA . ASP B 1 204 ? 27.047 4.066 -0.016 1 92.5 204 ASP B CA 1
ATOM 7055 C C . ASP B 1 204 ? 26.328 2.73 0.205 1 92.5 204 ASP B C 1
ATOM 7057 O O . ASP B 1 204 ? 25.188 2.551 -0.218 1 92.5 204 ASP B O 1
ATOM 7061 N N . TYR B 1 205 ? 27.047 1.851 0.822 1 89.06 205 TYR B N 1
ATOM 7062 C CA . TYR B 1 205 ? 26.531 0.489 0.834 1 89.06 205 TYR B CA 1
ATOM 7063 C C . TYR B 1 205 ? 26.391 -0.03 2.26 1 89.06 205 TYR B C 1
ATOM 7065 O O . TYR B 1 205 ? 25.781 -1.082 2.49 1 89.06 205 TYR B O 1
ATOM 7073 N N . GLY B 1 206 ? 26.922 0.653 3.203 1 84.69 206 GLY B N 1
ATOM 7074 C CA . GLY B 1 206 ? 26.953 0.197 4.586 1 84.69 206 GLY B CA 1
ATOM 7075 C C . GLY B 1 206 ? 25.641 0.425 5.312 1 84.69 206 GLY B C 1
ATOM 7076 O O . GLY B 1 206 ? 24.562 0.345 4.711 1 84.69 206 GLY B O 1
ATOM 7077 N N . ASP B 1 207 ? 25.656 0.584 6.582 1 84.5 207 ASP B N 1
ATOM 7078 C CA . ASP B 1 207 ? 24.453 0.667 7.41 1 84.5 207 ASP B CA 1
ATOM 7079 C C . ASP B 1 207 ? 24.172 2.105 7.84 1 84.5 207 ASP B C 1
ATOM 7081 O O . ASP B 1 207 ? 23.5 2.342 8.844 1 84.5 207 ASP B O 1
ATOM 7085 N N . GLY B 1 208 ? 24.641 3.016 7.09 1 89 208 GLY B N 1
ATOM 7086 C CA . GLY B 1 208 ? 24.391 4.414 7.402 1 89 208 GLY B CA 1
ATOM 7087 C C . GLY B 1 208 ? 23.094 4.93 6.812 1 89 208 GLY B C 1
ATOM 7088 O O . GLY B 1 208 ? 22.344 4.176 6.195 1 89 208 GLY B O 1
ATOM 7089 N N . LEU B 1 209 ? 22.828 6.203 7.07 1 92.19 209 LEU B N 1
ATOM 7090 C CA . LEU B 1 209 ? 21.594 6.836 6.637 1 92.19 209 LEU B CA 1
ATOM 7091 C C . LEU B 1 209 ? 21.531 6.926 5.117 1 92.19 209 LEU B C 1
ATOM 7093 O O . LEU B 1 209 ? 20.453 6.832 4.527 1 92.19 209 LEU B O 1
ATOM 7097 N N . PHE B 1 210 ? 22.719 7.09 4.512 1 95.12 210 PHE B N 1
ATOM 7098 C CA . PHE B 1 210 ? 22.75 7.168 3.057 1 95.12 210 PHE B CA 1
ATOM 7099 C C . PHE B 1 210 ? 22.172 5.91 2.432 1 95.12 210 PHE B C 1
ATOM 7101 O O . PHE B 1 210 ? 21.25 5.988 1.615 1 95.12 210 PHE B O 1
ATOM 7108 N N . ALA B 1 211 ? 22.672 4.793 2.807 1 93.56 211 ALA B N 1
ATOM 7109 C CA . ALA B 1 211 ? 22.219 3.525 2.242 1 93.56 211 ALA B CA 1
ATOM 7110 C C . ALA B 1 211 ? 20.75 3.268 2.586 1 93.56 211 ALA B C 1
ATOM 7112 O O . ALA B 1 211 ? 20 2.773 1.752 1 93.56 211 ALA B O 1
ATOM 7113 N N . ALA B 1 212 ? 20.344 3.605 3.758 1 91.56 212 ALA B N 1
ATOM 7114 C CA . ALA B 1 212 ? 18.984 3.355 4.238 1 91.56 212 ALA B CA 1
ATOM 7115 C C . ALA B 1 212 ? 17.953 4.113 3.402 1 91.56 212 ALA B C 1
ATOM 7117 O O . ALA B 1 212 ? 16.891 3.588 3.109 1 91.56 212 ALA B O 1
ATOM 7118 N N . VAL B 1 213 ? 18.312 5.27 2.994 1 92.75 213 VAL B N 1
ATOM 7119 C CA . VAL B 1 213 ? 17.344 6.121 2.295 1 92.75 213 VAL B CA 1
ATOM 7120 C C . VAL B 1 213 ? 17.469 5.895 0.789 1 92.75 213 VAL B C 1
ATOM 7122 O O . VAL B 1 213 ? 16.453 5.805 0.092 1 92.75 213 VAL B O 1
ATOM 7125 N N . VAL B 1 214 ? 18.641 5.73 0.319 1 94.62 214 VAL B N 1
ATOM 7126 C CA . VAL B 1 214 ? 18.875 5.77 -1.119 1 94.62 214 VAL B CA 1
ATOM 7127 C C . VAL B 1 214 ? 18.797 4.359 -1.696 1 94.62 214 VAL B C 1
ATOM 7129 O O . VAL B 1 214 ? 18.172 4.145 -2.74 1 94.62 214 VAL B O 1
ATOM 7132 N N . ARG B 1 215 ? 19.375 3.412 -1.012 1 93 215 ARG B N 1
ATOM 7133 C CA . ARG B 1 215 ? 19.594 2.111 -1.632 1 93 215 ARG B CA 1
ATOM 7134 C C . ARG B 1 215 ? 18.578 1.087 -1.141 1 93 215 ARG B C 1
ATOM 7136 O O . ARG B 1 215 ? 18.266 0.125 -1.846 1 93 215 ARG B O 1
ATOM 7143 N N . ARG B 1 216 ? 18.109 1.292 0.007 1 89.81 216 ARG B N 1
ATOM 7144 C CA . ARG B 1 216 ? 17.375 0.208 0.658 1 89.81 216 ARG B CA 1
ATOM 7145 C C . ARG B 1 216 ? 15.875 0.496 0.69 1 89.81 216 ARG B C 1
ATOM 7147 O O . ARG B 1 216 ? 15.461 1.652 0.595 1 89.81 216 ARG B O 1
ATOM 7154 N N . GLN B 1 217 ? 15.172 -0.653 0.716 1 83.81 217 GLN B N 1
ATOM 7155 C CA . GLN B 1 217 ? 13.719 -0.595 0.836 1 83.81 217 GLN B CA 1
ATOM 7156 C C . GLN B 1 217 ? 13.25 -1.202 2.156 1 83.81 217 GLN B C 1
ATOM 7158 O O . GLN B 1 217 ? 13.773 -2.227 2.596 1 83.81 217 GLN B O 1
ATOM 7163 N N . LEU B 1 218 ? 12.289 -0.581 2.807 1 78.56 218 LEU B N 1
ATOM 7164 C CA . LEU B 1 218 ? 11.703 -1.031 4.066 1 78.56 218 LEU B CA 1
ATOM 7165 C C . LEU B 1 218 ? 12.766 -1.121 5.156 1 78.56 218 LEU B C 1
ATOM 7167 O O . LEU B 1 218 ? 12.82 -2.104 5.898 1 78.56 218 LEU B O 1
ATOM 7171 N N . ASP B 1 219 ? 13.633 -0.213 5.148 1 75.12 219 ASP B N 1
ATOM 7172 C CA . ASP B 1 219 ? 14.68 -0.115 6.164 1 75.12 219 ASP B CA 1
ATOM 7173 C C . ASP B 1 219 ? 14.43 1.073 7.09 1 75.12 219 ASP B C 1
ATOM 7175 O O . ASP B 1 219 ? 14.508 2.227 6.664 1 75.12 219 ASP B O 1
ATOM 7179 N N . SER B 1 220 ? 14.078 0.573 8.367 1 66.62 220 SER B N 1
ATOM 7180 C CA . SER B 1 220 ? 13.867 1.652 9.328 1 66.62 220 SER B CA 1
ATOM 7181 C C . SER B 1 220 ? 15.031 1.746 10.312 1 66.62 220 SER B C 1
ATOM 7183 O O . SER B 1 220 ? 15.406 0.75 10.938 1 66.62 220 SER B O 1
ATOM 7185 N N . GLN B 1 221 ? 16.047 2.584 10.117 1 61.06 221 GLN B N 1
ATOM 7186 C CA . GLN B 1 221 ? 17.188 2.756 11.016 1 61.06 221 GLN B CA 1
ATOM 7187 C C . GLN B 1 221 ? 16.938 3.889 12.008 1 61.06 221 GLN B C 1
ATOM 7189 O O . GLN B 1 221 ? 17.812 4.723 12.234 1 61.06 221 GLN B O 1
ATOM 7194 N N . LYS B 1 222 ? 15.742 3.818 12.508 1 61.78 222 LYS B N 1
ATOM 7195 C CA . LYS B 1 222 ? 15.477 4.957 13.383 1 61.78 222 LYS B CA 1
ATOM 7196 C C . LYS B 1 222 ? 16.016 4.711 14.789 1 61.78 222 LYS B C 1
ATOM 7198 O O . LYS B 1 222 ? 15.836 3.623 15.344 1 61.78 222 LYS B O 1
ATOM 7203 N N . LYS B 1 223 ? 16.891 5.566 15.242 1 56.22 223 LYS B N 1
ATOM 7204 C CA . LYS B 1 223 ? 17.594 5.492 16.516 1 56.22 223 LYS B CA 1
ATOM 7205 C C . LYS B 1 223 ? 16.688 5.895 17.672 1 56.22 223 LYS B C 1
ATOM 7207 O O . LYS B 1 223 ? 16.875 5.453 18.812 1 56.22 223 LYS B O 1
ATOM 7212 N N . ASP B 1 224 ? 15.68 6.723 17.297 1 62.25 224 ASP B N 1
ATOM 7213 C CA . ASP B 1 224 ? 14.891 7.344 18.359 1 62.25 224 ASP B CA 1
ATOM 7214 C C . ASP B 1 224 ? 13.539 6.648 18.516 1 62.25 224 ASP B C 1
ATOM 7216 O O . ASP B 1 224 ? 12.828 6.438 17.531 1 62.25 224 ASP B O 1
ATOM 7220 N N . SER B 1 225 ? 13.367 6.242 19.734 1 60 225 SER B N 1
ATOM 7221 C CA . SER B 1 225 ? 12.109 5.605 20.094 1 60 225 SER B CA 1
ATOM 7222 C C . SER B 1 225 ? 10.93 6.531 19.812 1 60 225 SER B C 1
ATOM 7224 O O . SER B 1 225 ? 9.789 6.07 19.688 1 60 225 SER B O 1
ATOM 7226 N N . GLY B 1 226 ? 11.227 7.766 19.625 1 61.75 226 GLY B N 1
ATOM 7227 C CA . GLY B 1 226 ? 10.156 8.719 19.391 1 61.75 226 GLY B CA 1
ATOM 7228 C C . GLY B 1 226 ? 9.969 9.055 17.922 1 61.75 226 GLY B C 1
ATOM 7229 O O . GLY B 1 226 ? 9.195 9.953 17.578 1 61.75 226 GLY B O 1
ATOM 7230 N N . ALA B 1 227 ? 10.617 8.289 17.172 1 73.12 227 ALA B N 1
ATOM 7231 C CA . ALA B 1 227 ? 10.539 8.562 15.742 1 73.12 227 ALA B CA 1
ATOM 7232 C C . ALA B 1 227 ? 9.117 8.344 15.219 1 73.12 227 ALA B C 1
ATOM 7234 O O . ALA B 1 227 ? 8.398 7.469 15.711 1 73.12 227 ALA B O 1
ATOM 7235 N N . GLY B 1 228 ? 8.742 9.203 14.312 1 68.44 228 GLY B N 1
ATOM 7236 C CA . GLY B 1 228 ? 7.41 9.125 13.727 1 68.44 228 GLY B CA 1
ATOM 7237 C C . GLY B 1 228 ? 7.219 7.91 12.836 1 68.44 228 GLY B C 1
ATOM 7238 O O . GLY B 1 228 ? 6.145 7.309 12.812 1 68.44 228 GLY B O 1
ATOM 7239 N N . GLY B 1 229 ? 8.273 7.605 12.117 1 69.81 229 GLY B N 1
ATOM 7240 C CA . GLY B 1 229 ? 8.156 6.516 11.164 1 69.81 229 GLY B CA 1
ATOM 7241 C C . GLY B 1 229 ? 8.742 5.211 11.672 1 69.81 229 GLY B C 1
ATOM 7242 O O . GLY B 1 229 ? 9.734 5.211 12.398 1 69.81 229 GLY B O 1
ATOM 7243 N N . SER B 1 230 ? 8.039 4.043 11.258 1 66.12 230 SER B N 1
ATOM 7244 C CA . SER B 1 230 ? 8.516 2.764 11.766 1 66.12 230 SER B CA 1
ATOM 7245 C C . SER B 1 230 ? 8.656 1.735 10.648 1 66.12 230 SER B C 1
ATOM 7247 O O . SER B 1 230 ? 9.328 0.716 10.812 1 66.12 230 SER B O 1
ATOM 7249 N N . TYR B 1 231 ? 8.172 2.041 9.477 1 67.19 231 TYR B N 1
ATOM 7250 C CA . TYR B 1 231 ? 8.086 0.979 8.477 1 67.19 231 TYR B CA 1
ATOM 7251 C C . TYR B 1 231 ? 9.172 1.129 7.422 1 67.19 231 TYR B C 1
ATOM 7253 O O . TYR B 1 231 ? 9.586 0.145 6.801 1 67.19 231 TYR B O 1
ATOM 7261 N N . GLY B 1 232 ? 9.648 2.398 7.133 1 76.31 232 GLY B N 1
ATOM 7262 C CA . GLY B 1 232 ? 10.594 2.67 6.062 1 76.31 232 GLY B CA 1
ATOM 7263 C C . GLY B 1 232 ? 9.961 2.646 4.684 1 76.31 232 GLY B C 1
ATOM 7264 O O . GLY B 1 232 ? 10.656 2.562 3.674 1 76.31 232 GLY B O 1
ATOM 7265 N N . LEU B 1 233 ? 8.688 2.674 4.555 1 79.19 233 LEU B N 1
ATOM 7266 C CA . LEU B 1 233 ? 7.945 2.607 3.301 1 79.19 233 LEU B CA 1
ATOM 7267 C C . LEU B 1 233 ? 7.68 4.008 2.752 1 79.19 233 LEU B C 1
ATOM 7269 O O . LEU B 1 233 ? 7.527 4.184 1.542 1 79.19 233 LEU B O 1
ATOM 7273 N N . GLY B 1 234 ? 7.691 4.98 3.545 1 84.19 234 GLY B N 1
ATOM 7274 C CA . GLY B 1 234 ? 7.266 6.324 3.184 1 84.19 234 GLY B CA 1
ATOM 7275 C C . GLY B 1 234 ? 8.172 6.98 2.158 1 84.19 234 GLY B C 1
ATOM 7276 O O . GLY B 1 234 ? 7.723 7.812 1.368 1 84.19 234 GLY B O 1
ATOM 7277 N N . LYS B 1 235 ? 9.414 6.57 2.102 1 87.69 235 LYS B N 1
ATOM 7278 C CA . LYS B 1 235 ? 10.336 7.18 1.151 1 87.69 235 LYS B CA 1
ATOM 7279 C C . LYS B 1 235 ? 9.898 6.918 -0.287 1 87.69 235 LYS B C 1
ATOM 7281 O O . LYS B 1 235 ? 10.242 7.68 -1.192 1 87.69 235 LYS B O 1
ATOM 7286 N N . ALA B 1 236 ? 9.078 5.887 -0.434 1 88.5 236 ALA B N 1
ATOM 7287 C CA . ALA B 1 236 ? 8.617 5.523 -1.772 1 88.5 236 ALA B CA 1
ATOM 7288 C C . ALA B 1 236 ? 7.742 6.621 -2.369 1 88.5 236 ALA B C 1
ATOM 7290 O O . ALA B 1 236 ? 7.566 6.691 -3.588 1 88.5 236 ALA B O 1
ATOM 7291 N N . THR B 1 237 ? 7.215 7.5 -1.51 1 90.56 237 THR B N 1
ATOM 7292 C CA . THR B 1 237 ? 6.355 8.578 -1.991 1 90.56 237 THR B CA 1
ATOM 7293 C C . THR B 1 237 ? 7.145 9.539 -2.879 1 90.56 237 THR B C 1
ATOM 7295 O O . THR B 1 237 ? 6.578 10.18 -3.766 1 90.56 237 THR B O 1
ATOM 7298 N N . LEU B 1 238 ? 8.461 9.625 -2.678 1 94.56 238 LEU B N 1
ATOM 7299 C CA . LEU B 1 238 ? 9.312 10.469 -3.51 1 94.56 238 LEU B CA 1
ATOM 7300 C C . LEU B 1 238 ? 9.258 10.031 -4.969 1 94.56 238 LEU B C 1
ATOM 7302 O O . LEU B 1 238 ? 9.109 10.859 -5.867 1 94.56 238 LEU B O 1
ATOM 7306 N N . TRP B 1 239 ? 9.312 8.805 -5.195 1 92.56 239 TRP B N 1
ATOM 7307 C CA . TRP B 1 239 ? 9.289 8.273 -6.559 1 92.56 239 TRP B CA 1
ATOM 7308 C C . TRP B 1 239 ? 7.855 8.156 -7.074 1 92.56 239 TRP B C 1
ATOM 7310 O O . TRP B 1 239 ? 7.609 8.312 -8.273 1 92.56 239 TRP B O 1
ATOM 7320 N N . ALA B 1 240 ? 6.918 7.898 -6.164 1 88.56 240 ALA B N 1
ATOM 7321 C CA . ALA B 1 240 ? 5.512 7.805 -6.555 1 88.56 240 ALA B CA 1
ATOM 7322 C C . ALA B 1 240 ? 5.008 9.125 -7.121 1 88.56 240 ALA B C 1
ATOM 7324 O O . ALA B 1 240 ? 4.145 9.148 -8 1 88.56 240 ALA B O 1
ATOM 7325 N N . THR B 1 241 ? 5.543 10.203 -6.699 1 92.12 241 THR B N 1
ATOM 7326 C CA . THR B 1 241 ? 5.098 11.531 -7.109 1 92.12 241 THR B CA 1
ATOM 7327 C C . THR B 1 241 ? 5.805 11.969 -8.391 1 92.12 241 THR B C 1
ATOM 7329 O O . THR B 1 241 ? 5.512 13.031 -8.93 1 92.12 241 THR B O 1
ATOM 7332 N N . SER B 1 242 ? 6.676 11.156 -8.898 1 93.88 242 SER B N 1
ATOM 7333 C CA . SER B 1 242 ? 7.352 11.422 -10.164 1 93.88 242 SER B CA 1
ATOM 7334 C C . SER B 1 242 ? 6.746 10.602 -11.297 1 93.88 242 SER B C 1
ATOM 7336 O O . SER B 1 242 ? 6.77 9.367 -11.258 1 93.88 242 SER B O 1
ATOM 7338 N N . ARG B 1 243 ? 6.301 11.242 -12.344 1 90.44 243 ARG B N 1
ATOM 7339 C CA . ARG B 1 243 ? 5.801 10.508 -13.5 1 90.44 243 ARG B CA 1
ATOM 7340 C C . ARG B 1 243 ? 6.926 9.75 -14.195 1 90.44 243 ARG B C 1
ATOM 7342 O O . ARG B 1 243 ? 6.68 8.773 -14.906 1 90.44 243 ARG B O 1
ATOM 7349 N N . LEU B 1 244 ? 8.109 10.219 -13.953 1 94.31 244 LEU B N 1
ATOM 7350 C CA . LEU B 1 244 ? 9.25 9.641 -14.656 1 94.31 244 LEU B CA 1
ATOM 7351 C C . LEU B 1 244 ? 10 8.656 -13.766 1 94.31 244 LEU B C 1
ATOM 7353 O O . LEU B 1 244 ? 10.953 8.016 -14.203 1 94.31 244 LEU B O 1
ATOM 7357 N N . GLY B 1 245 ? 9.609 8.562 -12.477 1 93.5 245 GLY B N 1
ATOM 7358 C CA . GLY B 1 245 ? 10.281 7.668 -11.547 1 93.5 245 GLY B CA 1
ATOM 7359 C C . GLY B 1 245 ? 11.695 8.094 -11.219 1 93.5 245 GLY B C 1
ATOM 7360 O O . GLY B 1 245 ? 12.547 7.262 -10.906 1 93.5 245 GLY B O 1
ATOM 7361 N N . LEU B 1 246 ? 11.945 9.383 -11.281 1 97.06 246 LEU B N 1
ATOM 7362 C CA . LEU B 1 246 ? 13.312 9.898 -11.18 1 97.06 246 LEU B CA 1
ATOM 7363 C C . LEU B 1 246 ? 13.438 10.883 -10.023 1 97.06 246 LEU B C 1
ATOM 7365 O O . LEU B 1 246 ? 12.68 11.859 -9.945 1 97.06 246 LEU B O 1
ATOM 7369 N N . VAL B 1 247 ? 14.383 10.586 -9.086 1 98.06 247 VAL B N 1
ATOM 7370 C CA . VAL B 1 247 ? 14.672 11.484 -7.969 1 98.06 247 VAL B CA 1
ATOM 7371 C C . VAL B 1 247 ? 16.172 11.719 -7.879 1 98.06 247 VAL B C 1
ATOM 7373 O O . VAL B 1 247 ? 16.969 10.773 -7.91 1 98.06 247 VAL B O 1
ATOM 7376 N N . LEU B 1 248 ? 16.578 12.969 -7.848 1 98.75 248 LEU B N 1
ATOM 7377 C CA . LEU B 1 248 ? 17.969 13.367 -7.605 1 98.75 248 LEU B CA 1
ATOM 7378 C C . LEU B 1 248 ? 18.141 13.867 -6.176 1 98.75 248 LEU B C 1
ATOM 7380 O O . LEU B 1 248 ? 17.234 14.477 -5.605 1 98.75 248 LEU B O 1
ATOM 7384 N N . ILE B 1 249 ? 19.328 13.602 -5.617 1 98.75 249 ILE B N 1
ATOM 7385 C CA . ILE B 1 249 ? 19.531 13.883 -4.203 1 98.75 249 ILE B CA 1
ATOM 7386 C C . ILE B 1 249 ? 20.844 14.648 -4.008 1 98.75 249 ILE B C 1
ATOM 7388 O O . ILE B 1 249 ? 21.875 14.297 -4.594 1 98.75 249 ILE B O 1
ATOM 7392 N N . ASN B 1 250 ? 20.797 15.719 -3.295 1 98.75 250 ASN B N 1
ATOM 7393 C CA . ASN B 1 250 ? 21.953 16.453 -2.799 1 98.75 250 ASN B CA 1
ATOM 7394 C C . ASN B 1 250 ? 21.953 16.547 -1.275 1 98.75 250 ASN B C 1
ATOM 7396 O O . ASN B 1 250 ? 21.047 17.125 -0.683 1 98.75 250 ASN B O 1
ATOM 7400 N N . SER B 1 251 ? 22.984 15.984 -0.652 1 98.56 251 SER B N 1
ATOM 7401 C CA . SER B 1 251 ? 22.984 15.961 0.808 1 98.56 251 SER B CA 1
ATOM 7402 C C . SER B 1 251 ? 24.219 16.688 1.371 1 98.56 251 SER B C 1
ATOM 7404 O O . SER B 1 251 ? 25.312 16.547 0.846 1 98.56 251 SER B O 1
ATOM 7406 N N . THR B 1 252 ? 24 17.594 2.305 1 98.38 252 THR B N 1
ATOM 7407 C CA . THR B 1 252 ? 25.031 18.156 3.172 1 98.38 252 THR B CA 1
ATOM 7408 C C . THR B 1 252 ? 25.062 17.422 4.512 1 98.38 252 THR B C 1
ATOM 7410 O O . THR B 1 252 ? 24.062 17.391 5.234 1 98.38 252 THR B O 1
ATOM 7413 N N . LEU B 1 253 ? 26.203 16.922 4.875 1 97.56 253 LEU B N 1
ATOM 7414 C CA . LEU B 1 253 ? 26.297 15.945 5.961 1 97.56 253 LEU B CA 1
ATOM 7415 C C . LEU B 1 253 ? 26.641 16.641 7.277 1 97.56 253 LEU B C 1
ATOM 7417 O O . LEU B 1 253 ? 27.406 17.594 7.297 1 97.56 253 LEU B O 1
ATOM 7421 N N . SER B 1 254 ? 26.094 16.109 8.391 1 97.56 254 SER B N 1
ATOM 7422 C CA . SER B 1 254 ? 26.453 16.578 9.727 1 97.56 254 SER B CA 1
ATOM 7423 C C . SER B 1 254 ? 27.797 16.016 10.164 1 97.56 254 SER B C 1
ATOM 7425 O O . SER B 1 254 ? 28.453 16.578 11.047 1 97.56 254 SER B O 1
ATOM 7427 N N . GLU B 1 255 ? 28.109 14.883 9.609 1 94.94 255 GLU B N 1
ATOM 7428 C CA . GLU B 1 255 ? 29.391 14.234 9.805 1 94.94 255 GLU B CA 1
ATOM 7429 C C . GLU B 1 255 ? 30.094 13.961 8.469 1 94.94 255 GLU B C 1
ATOM 7431 O O . GLU B 1 255 ? 29.453 13.516 7.516 1 94.94 255 GLU B O 1
ATOM 7436 N N . PRO B 1 256 ? 31.328 14.242 8.508 1 90.75 256 PRO B N 1
ATOM 7437 C CA . PRO B 1 256 ? 32 14.109 7.223 1 90.75 256 PRO B CA 1
ATOM 7438 C C . PRO B 1 256 ? 32.062 12.664 6.734 1 90.75 256 PRO B C 1
ATOM 7440 O O . PRO B 1 256 ? 32.125 11.734 7.547 1 90.75 256 PRO B O 1
ATOM 7443 N N . HIS B 1 257 ? 32.031 12.5 5.48 1 87.38 257 HIS B N 1
ATOM 7444 C CA . HIS B 1 257 ? 32.281 11.258 4.77 1 87.38 257 HIS B CA 1
ATOM 7445 C C . HIS B 1 257 ? 33.344 11.445 3.682 1 87.38 257 HIS B C 1
ATOM 7447 O O . HIS B 1 257 ? 33.219 12.328 2.834 1 87.38 257 HIS B O 1
ATOM 7453 N N . GLU B 1 258 ? 34.406 10.656 3.779 1 79.44 258 GLU B N 1
ATOM 7454 C CA . GLU B 1 258 ? 35.531 10.789 2.867 1 79.44 258 GLU B CA 1
ATOM 7455 C C . GLU B 1 258 ? 36.094 12.203 2.9 1 79.44 258 GLU B C 1
ATOM 7457 O O . GLU B 1 258 ? 36.469 12.758 1.86 1 79.44 258 GLU B O 1
ATOM 7462 N N . GLY B 1 259 ? 35.969 12.797 4.066 1 79.94 259 GLY B N 1
ATOM 7463 C CA . GLY B 1 259 ? 36.594 14.086 4.32 1 79.94 259 GLY B CA 1
ATOM 7464 C C . GLY B 1 259 ? 35.75 15.258 3.854 1 79.94 259 GLY B C 1
ATOM 7465 O O . GLY B 1 259 ? 36.188 16.406 3.941 1 79.94 259 GLY B O 1
ATOM 7466 N N . ARG B 1 260 ? 34.562 15.031 3.363 1 86.81 260 ARG B N 1
ATOM 7467 C CA . ARG B 1 260 ? 33.719 16.094 2.857 1 86.81 260 ARG B CA 1
ATOM 7468 C C . ARG B 1 260 ? 32.312 16.062 3.504 1 86.81 260 ARG B C 1
ATOM 7470 O O . ARG B 1 260 ? 31.922 15.031 4.059 1 86.81 260 ARG B O 1
ATOM 7477 N N . THR B 1 261 ? 31.625 17.219 3.355 1 94.12 261 THR B N 1
ATOM 7478 C CA . THR B 1 261 ? 30.297 17.266 3.943 1 94.12 261 THR B CA 1
ATOM 7479 C C . THR B 1 261 ? 29.281 17.828 2.951 1 94.12 261 THR B C 1
ATOM 7481 O O . THR B 1 261 ? 28.078 17.578 3.066 1 94.12 261 THR B O 1
ATOM 7484 N N . GLU B 1 262 ? 29.781 18.578 1.985 1 95.12 262 GLU B N 1
ATOM 7485 C CA . GLU B 1 262 ? 28.828 19.297 1.152 1 95.12 262 GLU B CA 1
ATOM 7486 C C . GLU B 1 262 ? 28.766 18.719 -0.255 1 95.12 262 GLU B C 1
ATOM 7488 O O . GLU B 1 262 ? 29.781 18.25 -0.787 1 95.12 262 GLU B O 1
ATOM 7493 N N . ARG B 1 263 ? 27.531 18.719 -0.821 1 96.25 263 ARG B N 1
ATOM 7494 C CA . ARG B 1 263 ? 27.25 18.422 -2.225 1 96.25 263 ARG B CA 1
ATOM 7495 C C . ARG B 1 263 ? 27.547 16.969 -2.551 1 96.25 263 ARG B C 1
ATOM 7497 O O . ARG B 1 263 ? 28.234 16.672 -3.527 1 96.25 263 ARG B O 1
ATOM 7504 N N . ARG B 1 264 ? 27.125 16.078 -1.691 1 96.25 264 ARG B N 1
ATOM 7505 C CA . ARG B 1 264 ? 27.078 14.664 -2.037 1 96.25 264 ARG B CA 1
ATOM 7506 C C . ARG B 1 264 ? 25.875 14.344 -2.9 1 96.25 264 ARG B C 1
ATOM 7508 O O . ARG B 1 264 ? 24.734 14.422 -2.432 1 96.25 264 ARG B O 1
ATOM 7515 N N . LEU B 1 265 ? 26.109 13.945 -4.141 1 97.38 265 LEU B N 1
ATOM 7516 C CA . LEU B 1 265 ? 25 13.789 -5.074 1 97.38 265 LEU B CA 1
ATOM 7517 C C . LEU B 1 265 ? 24.828 12.328 -5.48 1 97.38 265 LEU B C 1
ATOM 7519 O O . LEU B 1 265 ? 25.812 11.57 -5.516 1 97.38 265 LEU B O 1
ATOM 7523 N N . ILE B 1 266 ? 23.641 11.969 -5.719 1 97.88 266 ILE B N 1
ATOM 7524 C CA . ILE B 1 266 ? 23.281 10.695 -6.324 1 97.88 266 ILE B CA 1
ATOM 7525 C C . ILE B 1 266 ? 21.891 10.805 -6.957 1 97.88 266 ILE B C 1
ATOM 7527 O O . ILE B 1 266 ? 21.094 11.656 -6.562 1 97.88 266 ILE B O 1
ATOM 7531 N N . GLY B 1 267 ? 21.625 10.125 -8.016 1 98.06 267 GLY B N 1
ATOM 7532 C CA . GLY B 1 267 ? 20.312 10 -8.602 1 98.06 267 GLY B CA 1
ATOM 7533 C C . GLY B 1 267 ? 19.797 8.57 -8.641 1 98.06 267 GLY B C 1
ATOM 7534 O O . GLY B 1 267 ? 20.594 7.633 -8.789 1 98.06 267 GLY B O 1
ATOM 7535 N N . ARG B 1 268 ? 18.562 8.43 -8.453 1 97 268 ARG B N 1
ATOM 7536 C CA . ARG B 1 268 ? 17.938 7.109 -8.523 1 97 268 ARG B CA 1
ATOM 7537 C C 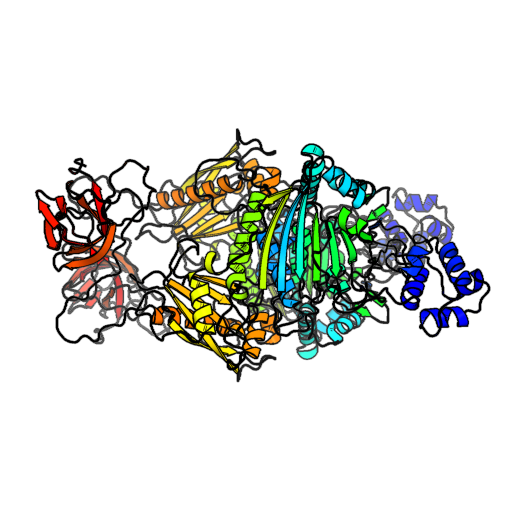. ARG B 1 268 ? 16.734 7.125 -9.453 1 97 268 ARG B C 1
ATOM 7539 O O . ARG B 1 268 ? 15.883 8.016 -9.359 1 97 268 ARG B O 1
ATOM 7546 N N . LEU B 1 269 ? 16.734 6.223 -10.359 1 96.12 269 LEU B N 1
ATOM 7547 C CA . LEU B 1 269 ? 15.641 6 -11.305 1 96.12 269 LEU B CA 1
ATOM 7548 C C . LEU B 1 269 ? 14.969 4.652 -11.047 1 96.12 269 LEU B C 1
ATOM 7550 O O . LEU B 1 269 ? 15.648 3.629 -10.93 1 96.12 269 LEU B O 1
ATOM 7554 N N . ASP B 1 270 ? 13.703 4.688 -10.836 1 92.62 270 ASP B N 1
ATOM 7555 C CA . ASP B 1 270 ? 12.93 3.459 -10.68 1 92.62 270 ASP B CA 1
ATOM 7556 C C . ASP B 1 270 ? 12.039 3.213 -11.891 1 92.62 270 ASP B C 1
ATOM 7558 O O . ASP B 1 270 ? 10.977 3.826 -12.023 1 92.62 270 ASP B O 1
ATOM 7562 N N . LEU B 1 271 ? 12.414 2.311 -12.766 1 90.75 271 LEU B N 1
ATOM 7563 C CA . LEU B 1 271 ? 11.641 1.925 -13.938 1 90.75 271 LEU B CA 1
ATOM 7564 C C . LEU B 1 271 ? 11.258 0.45 -13.867 1 90.75 271 LEU B C 1
ATOM 7566 O O . LEU B 1 271 ? 11.953 -0.351 -13.242 1 90.75 271 LEU B O 1
ATOM 7570 N N . PRO B 1 272 ? 10.195 0.144 -14.516 1 89.12 272 PRO B N 1
ATOM 7571 C CA . PRO B 1 272 ? 9.828 -1.272 -14.609 1 89.12 272 PRO B CA 1
ATOM 7572 C C . PRO B 1 272 ? 10.82 -2.078 -15.445 1 89.12 272 PRO B C 1
ATOM 7574 O O . PRO B 1 272 ? 11.711 -1.504 -16.078 1 89.12 272 PRO B O 1
ATOM 7577 N N . TRP B 1 273 ? 10.672 -3.395 -15.359 1 91.31 273 TRP B N 1
ATOM 7578 C CA . TRP B 1 273 ? 11.461 -4.293 -16.188 1 91.31 273 TRP B CA 1
ATOM 7579 C C . TRP B 1 273 ? 11.383 -3.885 -17.656 1 91.31 273 TRP B C 1
ATOM 7581 O O . TRP B 1 273 ? 10.312 -3.529 -18.156 1 91.31 273 TRP B O 1
ATOM 7591 N N . ARG B 1 274 ? 12.492 -3.916 -18.344 1 90.62 274 ARG B N 1
ATOM 7592 C CA . ARG B 1 274 ? 12.562 -3.518 -19.75 1 90.62 274 ARG B CA 1
ATOM 7593 C C . ARG B 1 274 ? 13.75 -4.168 -20.438 1 90.62 274 ARG B C 1
ATOM 7595 O O . ARG B 1 274 ? 14.672 -4.652 -19.781 1 90.62 274 ARG B O 1
ATOM 7602 N N . GLU B 1 275 ? 13.719 -4.168 -21.703 1 90.19 275 GLU B N 1
ATOM 7603 C CA . GLU B 1 275 ? 14.828 -4.613 -22.547 1 90.19 275 GLU B CA 1
ATOM 7604 C C . GLU B 1 275 ? 15.297 -3.496 -23.469 1 90.19 275 GLU B C 1
ATOM 7606 O O . GLU B 1 275 ? 14.492 -2.879 -24.172 1 90.19 275 GLU B O 1
ATOM 7611 N N . VAL B 1 276 ? 16.531 -3.215 -23.297 1 91.19 276 VAL B N 1
ATOM 7612 C CA . VAL B 1 276 ? 17.141 -2.193 -24.141 1 91.19 276 VAL B CA 1
ATOM 7613 C C . VAL B 1 276 ? 18.375 -2.764 -24.828 1 91.19 276 VAL B C 1
ATOM 7615 O O . VAL B 1 276 ? 19.297 -3.268 -24.172 1 91.19 276 VAL B O 1
ATOM 7618 N N . ASP B 1 277 ? 18.406 -2.701 -26.172 1 86.81 277 ASP B N 1
ATOM 7619 C CA . ASP B 1 277 ? 19.516 -3.16 -26.984 1 86.81 277 ASP B CA 1
ATOM 7620 C C . ASP B 1 277 ? 19.891 -4.602 -26.641 1 86.81 277 ASP B C 1
ATOM 7622 O O . ASP B 1 277 ? 21.078 -4.918 -26.453 1 86.81 277 ASP B O 1
ATOM 7626 N N . GLY B 1 278 ? 18.906 -5.391 -26.344 1 87.06 278 GLY B N 1
ATOM 7627 C CA . GLY B 1 278 ? 19.109 -6.816 -26.141 1 87.06 278 GLY B CA 1
ATOM 7628 C C . GLY B 1 278 ? 19.469 -7.164 -24.703 1 87.06 278 GLY B C 1
ATOM 7629 O O . GLY B 1 278 ? 19.703 -8.328 -24.391 1 87.06 278 GLY B O 1
ATOM 7630 N N . ARG B 1 279 ? 19.578 -6.191 -23.875 1 89.69 279 ARG B N 1
ATOM 7631 C CA . ARG B 1 279 ? 19.859 -6.414 -22.469 1 89.69 279 ARG B CA 1
ATOM 7632 C C . ARG B 1 279 ? 18.641 -6.094 -21.594 1 89.69 279 ARG B C 1
ATOM 7634 O O . ARG B 1 279 ? 17.953 -5.109 -21.844 1 89.69 279 ARG B O 1
ATOM 7641 N N . ALA B 1 280 ? 18.453 -6.996 -20.609 1 92.06 280 ALA B N 1
ATOM 7642 C CA . ALA B 1 280 ? 17.312 -6.809 -19.734 1 92.06 280 ALA B CA 1
ATOM 7643 C C . ALA B 1 280 ? 17.719 -6.129 -18.438 1 92.06 280 ALA B C 1
ATOM 7645 O O . ALA B 1 280 ? 18.797 -6.398 -17.891 1 92.06 280 ALA B O 1
ATOM 7646 N N . PHE B 1 281 ? 16.859 -5.227 -17.969 1 92.88 281 PHE B N 1
ATOM 7647 C CA . PHE B 1 281 ? 17.109 -4.48 -16.734 1 92.88 281 PHE B CA 1
ATOM 7648 C C . PHE B 1 281 ? 15.914 -4.562 -15.797 1 92.88 281 PHE B C 1
ATOM 7650 O O . PHE B 1 281 ? 14.773 -4.691 -16.25 1 92.88 281 PHE B O 1
ATOM 7657 N N . ALA B 1 282 ? 16.234 -4.641 -14.531 1 89.69 282 ALA B N 1
ATOM 7658 C CA . ALA B 1 282 ? 15.172 -4.672 -13.523 1 89.69 282 ALA B CA 1
ATOM 7659 C C . ALA B 1 282 ? 15.609 -3.951 -12.25 1 89.69 282 ALA B C 1
ATOM 7661 O O . ALA B 1 282 ? 16.672 -4.242 -11.703 1 89.69 282 ALA B O 1
ATOM 7662 N N . GLY B 1 283 ? 14.742 -3.01 -11.828 1 86.44 283 GLY B N 1
ATOM 7663 C CA . GLY B 1 283 ? 15.086 -2.293 -10.609 1 86.44 283 GLY B CA 1
ATOM 7664 C C . GLY B 1 283 ? 15.617 -0.897 -10.859 1 86.44 283 GLY B C 1
ATOM 7665 O O . GLY B 1 283 ? 15.352 -0.307 -11.914 1 86.44 283 GLY B O 1
ATOM 7666 N N . PRO B 1 284 ? 16.359 -0.43 -9.875 1 92.38 284 PRO B N 1
ATOM 7667 C CA . PRO B 1 284 ? 16.797 0.968 -9.969 1 92.38 284 PRO B CA 1
ATOM 7668 C C . PRO B 1 284 ? 17.969 1.164 -10.914 1 92.38 284 PRO B C 1
ATOM 7670 O O . PRO B 1 284 ? 18.688 0.208 -11.211 1 92.38 284 PRO B O 1
ATOM 7673 N N . ALA B 1 285 ? 18.062 2.346 -11.453 1 95.31 285 ALA B N 1
ATOM 7674 C CA . ALA B 1 285 ? 19.266 2.877 -12.086 1 95.31 285 ALA B CA 1
ATOM 7675 C C . ALA B 1 285 ? 19.859 4.023 -11.273 1 95.31 285 ALA B C 1
ATOM 7677 O O . ALA B 1 285 ? 19.141 4.711 -10.547 1 95.31 285 ALA B O 1
ATOM 7678 N N . TRP B 1 286 ? 21.141 4.152 -11.43 1 96 286 TRP B N 1
ATOM 7679 C CA . TRP B 1 286 ? 21.844 5.098 -10.57 1 96 286 TRP B CA 1
ATOM 7680 C C . TRP B 1 286 ? 22.578 6.148 -11.398 1 96 286 TRP B C 1
ATOM 7682 O O . TRP B 1 286 ? 23.297 5.812 -12.344 1 96 286 TRP B O 1
ATOM 7692 N N . PHE B 1 287 ? 22.297 7.402 -11.125 1 96.75 287 PHE B N 1
ATOM 7693 C CA . PHE B 1 287 ? 23.094 8.516 -11.641 1 96.75 287 PHE B CA 1
ATOM 7694 C C . PHE B 1 287 ? 24.25 8.828 -10.711 1 96.75 287 PHE B C 1
ATOM 7696 O O . PHE B 1 287 ? 24.062 9.297 -9.594 1 96.75 287 PHE B O 1
ATOM 7703 N N . GLY B 1 288 ? 25.375 8.445 -11.039 1 94.38 288 GLY B N 1
ATOM 7704 C CA . GLY B 1 288 ? 26.547 8.609 -10.188 1 94.38 288 GLY B CA 1
ATOM 7705 C C . GLY B 1 288 ? 27.828 8.203 -10.875 1 94.38 288 GLY B C 1
ATOM 7706 O O . GLY B 1 288 ? 27.938 8.273 -12.102 1 94.38 288 GLY B O 1
ATOM 7707 N N . ARG B 1 289 ? 28.75 7.93 -10.055 1 88.81 289 ARG B N 1
ATOM 7708 C CA . ARG B 1 289 ? 30.062 7.516 -10.539 1 88.81 289 ARG B CA 1
ATOM 7709 C C . ARG B 1 289 ? 30.266 6.02 -10.352 1 88.81 289 ARG B C 1
ATOM 7711 O O . ARG B 1 289 ? 29.906 5.465 -9.305 1 88.81 289 ARG B O 1
ATOM 7718 N N . PRO B 1 290 ? 30.75 5.387 -11.391 1 83.88 290 PRO B N 1
ATOM 7719 C CA . PRO B 1 290 ? 31.031 3.957 -11.219 1 83.88 290 PRO B CA 1
ATOM 7720 C C . PRO B 1 290 ? 31.906 3.666 -10 1 83.88 290 PRO B C 1
ATOM 7722 O O . PRO B 1 290 ? 32.844 4.418 -9.719 1 83.88 290 PRO B O 1
ATOM 7725 N N . ASP B 1 291 ? 31.547 2.639 -9.305 1 81.12 291 ASP B N 1
ATOM 7726 C CA . ASP B 1 291 ? 32.344 2.215 -8.148 1 81.12 291 ASP B CA 1
ATOM 7727 C C . ASP B 1 291 ? 33.469 1.272 -8.562 1 81.12 291 ASP B C 1
ATOM 7729 O O . ASP B 1 291 ? 33.219 0.168 -9.047 1 81.12 291 ASP B O 1
ATOM 7733 N N . PRO B 1 292 ? 34.594 1.644 -8.383 1 71.12 292 PRO B N 1
ATOM 7734 C CA . PRO B 1 292 ? 35.688 0.797 -8.805 1 71.12 292 PRO B CA 1
ATOM 7735 C C . PRO B 1 292 ? 35.812 -0.499 -8 1 71.12 292 PRO B C 1
ATOM 7737 O O . PRO B 1 292 ? 36.406 -1.472 -8.469 1 71.12 292 PRO B O 1
ATOM 7740 N N . ASN B 1 293 ? 35.281 -0.533 -6.812 1 71.31 293 ASN B N 1
ATOM 7741 C CA . ASN B 1 293 ? 35.375 -1.705 -5.949 1 71.31 293 ASN B CA 1
ATOM 7742 C C . ASN B 1 293 ? 34.188 -2.645 -6.152 1 71.31 293 ASN B C 1
ATOM 7744 O O . ASN B 1 293 ? 34.125 -3.717 -5.547 1 71.31 293 ASN B O 1
ATOM 7748 N N . ALA B 1 294 ? 33.375 -2.201 -7.051 1 76.19 294 ALA B N 1
ATOM 7749 C CA . ALA B 1 294 ? 32.219 -3.049 -7.273 1 76.19 294 ALA B CA 1
ATOM 7750 C C . ALA B 1 294 ? 32.531 -4.207 -8.211 1 76.19 294 ALA B C 1
ATOM 7752 O O . ALA B 1 294 ? 33.469 -4.117 -9.008 1 76.19 294 ALA B O 1
ATOM 7753 N N . LYS B 1 295 ? 31.844 -5.297 -8.016 1 70.38 295 LYS B N 1
ATOM 7754 C CA . LYS B 1 295 ? 32.031 -6.488 -8.828 1 70.38 295 LYS B CA 1
ATOM 7755 C C . LYS B 1 295 ? 31.547 -6.254 -10.266 1 70.38 295 LYS B C 1
ATOM 7757 O O . LYS B 1 295 ? 32.031 -6.895 -11.195 1 70.38 295 LYS B O 1
ATOM 7762 N N . SER B 1 296 ? 30.625 -5.316 -10.367 1 74.81 296 SER B N 1
ATOM 7763 C CA . SER B 1 296 ? 30.047 -5.035 -11.68 1 74.81 296 SER B CA 1
ATOM 7764 C C . SER B 1 296 ? 30.25 -3.572 -12.07 1 74.81 296 SER B C 1
ATOM 7766 O O . SER B 1 296 ? 30.25 -2.691 -11.203 1 74.81 296 SER B O 1
ATOM 7768 N N . SER B 1 297 ? 30.438 -3.355 -13.312 1 70.25 297 SER B N 1
ATOM 7769 C CA . SER B 1 297 ? 30.625 -2.008 -13.844 1 70.25 297 SER B CA 1
ATOM 7770 C C . SER B 1 297 ? 29.297 -1.241 -13.844 1 70.25 297 SER B C 1
ATOM 7772 O O . SER B 1 297 ? 29.281 -0.026 -14.055 1 70.25 297 SER B O 1
ATOM 7774 N N . ASP B 1 298 ? 28.281 -1.899 -13.523 1 80.88 298 ASP B N 1
ATOM 7775 C CA . ASP B 1 298 ? 26.953 -1.284 -13.578 1 80.88 298 ASP B CA 1
ATOM 7776 C C . ASP B 1 298 ? 26.578 -0.691 -12.227 1 80.88 298 ASP B C 1
ATOM 7778 O O . ASP B 1 298 ? 25.453 -0.218 -12.047 1 80.88 298 ASP B O 1
ATOM 7782 N N . VAL B 1 299 ? 27.562 -0.677 -11.352 1 86.81 299 VAL B N 1
ATOM 7783 C CA . VAL B 1 299 ? 27.297 -0.158 -10.008 1 86.81 299 VAL B CA 1
ATOM 7784 C C . VAL B 1 299 ? 27.891 1.247 -9.875 1 86.81 299 VAL B C 1
ATOM 7786 O O . VAL B 1 299 ? 29.062 1.472 -10.188 1 86.81 299 VAL B O 1
ATOM 7789 N N . ALA B 1 300 ? 27.031 2.131 -9.539 1 91.31 300 ALA B N 1
ATOM 7790 C CA . ALA B 1 300 ? 27.484 3.508 -9.367 1 91.31 300 ALA B CA 1
ATOM 7791 C C . ALA B 1 300 ? 27.328 3.961 -7.918 1 91.31 300 ALA B C 1
ATOM 7793 O O . ALA B 1 300 ? 26.422 3.488 -7.211 1 91.31 300 ALA B O 1
ATOM 7794 N N . ARG B 1 301 ? 28.188 4.77 -7.445 1 91.88 301 ARG B N 1
ATOM 7795 C CA . ARG B 1 301 ? 28.125 5.367 -6.113 1 91.88 301 ARG B CA 1
ATOM 7796 C C . ARG B 1 301 ? 27.906 6.871 -6.195 1 91.88 301 ARG B C 1
ATOM 7798 O O . ARG B 1 301 ? 27.938 7.449 -7.285 1 91.88 301 ARG B O 1
ATOM 7805 N N . SER B 1 302 ? 27.625 7.465 -5.047 1 94.5 302 SER B N 1
ATOM 7806 C CA . SER B 1 302 ? 27.484 8.914 -4.965 1 94.5 302 SER B CA 1
ATOM 7807 C C . SER B 1 302 ? 28.797 9.617 -5.297 1 94.5 302 SER B C 1
ATOM 7809 O O . SER B 1 302 ? 29.859 8.984 -5.309 1 94.5 302 SER B O 1
ATOM 7811 N N . TRP B 1 303 ? 28.688 10.898 -5.66 1 91 303 TRP B N 1
ATOM 7812 C CA . TRP B 1 303 ? 29.891 11.68 -5.93 1 91 303 TRP B CA 1
ATOM 7813 C C . TRP B 1 303 ? 29.797 13.07 -5.316 1 91 303 TRP B C 1
ATOM 7815 O O . TRP B 1 303 ? 28.703 13.516 -4.949 1 91 303 TRP B O 1
ATOM 7825 N N . TRP B 1 304 ? 30.891 13.688 -5.086 1 90.88 304 TRP B N 1
ATOM 7826 C CA . TRP B 1 304 ? 30.969 15.055 -4.578 1 90.88 304 TRP B CA 1
ATOM 7827 C C . TRP B 1 304 ? 31.031 16.062 -5.723 1 90.88 304 TRP B C 1
ATOM 7829 O O . TRP B 1 304 ? 32.094 16.219 -6.355 1 90.88 304 TRP B O 1
ATOM 7839 N N . ALA B 1 305 ? 29.953 16.75 -5.957 1 92.12 305 ALA B N 1
ATOM 7840 C CA . ALA B 1 305 ? 29.797 17.594 -7.148 1 92.12 305 ALA B CA 1
ATOM 7841 C C . ALA B 1 305 ? 30.328 19 -6.902 1 92.12 305 ALA B C 1
ATOM 7843 O O . ALA B 1 305 ? 30.438 19.438 -5.754 1 92.12 305 ALA B O 1
ATOM 7844 N N . ASP B 1 306 ? 30.672 19.703 -7.984 1 89.31 306 ASP B N 1
ATOM 7845 C CA . ASP B 1 306 ? 31.031 21.125 -7.898 1 89.31 306 ASP B CA 1
ATOM 7846 C C . ASP B 1 306 ? 29.781 22 -7.93 1 89.31 306 ASP B C 1
ATOM 7848 O O . ASP B 1 306 ? 28.672 21.5 -8.117 1 89.31 306 ASP B O 1
ATOM 7852 N N . GLU B 1 307 ? 29.938 23.25 -7.75 1 92.81 307 GLU B N 1
ATOM 7853 C CA . GLU B 1 307 ? 28.828 24.203 -7.645 1 92.81 307 GLU B CA 1
ATOM 7854 C C . GLU B 1 307 ? 28.078 24.312 -8.969 1 92.81 307 GLU B C 1
ATOM 7856 O O . GLU B 1 307 ? 26.844 24.453 -8.977 1 92.81 307 GLU B O 1
ATOM 7861 N N . GLU B 1 308 ? 28.75 24.219 -10.008 1 91.81 308 GLU B N 1
ATOM 7862 C CA . GLU B 1 308 ? 28.125 24.359 -11.32 1 91.81 308 GLU B CA 1
ATOM 7863 C C . GLU B 1 308 ? 27.172 23.188 -11.602 1 91.81 308 GLU B C 1
ATOM 7865 O O . GLU B 1 308 ? 26.062 23.391 -12.102 1 91.81 308 GLU B O 1
ATOM 7870 N N . THR B 1 309 ? 27.641 22.016 -11.32 1 92.81 309 THR B N 1
ATOM 7871 C CA . THR B 1 309 ? 26.812 20.828 -11.516 1 92.81 309 THR B CA 1
ATOM 7872 C C . THR B 1 309 ? 25.547 20.906 -10.672 1 92.81 309 THR B C 1
ATOM 7874 O O . THR B 1 309 ? 24.453 20.609 -11.164 1 92.81 309 THR B O 1
ATOM 7877 N N . VAL B 1 310 ? 25.703 21.312 -9.469 1 96.94 310 VAL B N 1
ATOM 7878 C CA . VAL B 1 310 ? 24.562 21.391 -8.555 1 96.94 310 VAL B CA 1
ATOM 7879 C C . VAL B 1 310 ? 23.562 22.422 -9.07 1 96.94 310 VAL B C 1
ATOM 7881 O O . VAL B 1 310 ? 22.344 22.203 -8.984 1 96.94 310 VAL B O 1
ATOM 7884 N N . GLU B 1 311 ? 24.047 23.469 -9.594 1 96.62 311 GLU B N 1
ATOM 7885 C CA . GLU B 1 311 ? 23.188 24.5 -10.141 1 96.62 311 GLU B CA 1
ATOM 7886 C C . GLU B 1 311 ? 22.438 24.016 -11.375 1 96.62 311 GLU B C 1
ATOM 7888 O O . GLU B 1 311 ? 21.234 24.234 -11.508 1 96.62 311 GLU B O 1
ATOM 7893 N N . ARG B 1 312 ? 23.141 23.344 -12.25 1 95.81 312 ARG B N 1
ATOM 7894 C CA . ARG B 1 312 ? 22.547 22.828 -13.484 1 95.81 312 ARG B CA 1
ATOM 7895 C C . ARG B 1 312 ? 21.469 21.797 -13.188 1 95.81 312 ARG B C 1
ATOM 7897 O O . ARG B 1 312 ? 20.484 21.672 -13.93 1 95.81 312 ARG B O 1
ATOM 7904 N N . LEU B 1 313 ? 21.609 21.156 -12.078 1 98.12 313 LEU B N 1
ATOM 7905 C CA . LEU B 1 313 ? 20.672 20.109 -11.703 1 98.12 313 LEU B CA 1
ATOM 7906 C C . LEU B 1 313 ? 19.562 20.672 -10.812 1 98.12 313 LEU B C 1
ATOM 7908 O O . LEU B 1 313 ? 18.688 19.922 -10.367 1 98.12 313 LEU B O 1
ATOM 7912 N N . HIS B 1 314 ? 19.609 21.969 -10.531 1 98.12 314 HIS B N 1
ATOM 7913 C CA . HIS B 1 314 ? 18.625 22.656 -9.688 1 98.12 314 HIS B CA 1
ATOM 7914 C C . HIS B 1 314 ? 18.625 22.062 -8.281 1 98.12 314 HIS B C 1
ATOM 7916 O O . HIS B 1 314 ? 17.562 21.859 -7.688 1 98.12 314 HIS B O 1
ATOM 7922 N N . LEU B 1 315 ? 19.859 21.766 -7.734 1 98.31 315 LEU B N 1
ATOM 7923 C CA . LEU B 1 315 ? 19.984 21.141 -6.426 1 98.31 315 LEU B CA 1
ATOM 7924 C C . LEU B 1 315 ? 20.766 22.031 -5.465 1 98.31 315 LEU B C 1
ATOM 7926 O O . LEU B 1 315 ? 21.234 21.578 -4.43 1 98.31 315 LEU B O 1
ATOM 7930 N N . THR B 1 316 ? 20.859 23.297 -5.836 1 97.56 316 THR B N 1
ATOM 7931 C CA . THR B 1 316 ? 21.594 24.219 -4.984 1 97.56 316 THR B CA 1
ATOM 7932 C C . THR B 1 316 ? 20.875 24.406 -3.65 1 97.56 316 THR B C 1
ATOM 7934 O O . THR B 1 316 ? 19.688 24.75 -3.621 1 97.56 316 THR B O 1
ATOM 7937 N N . ARG B 1 317 ? 21.562 24.203 -2.602 1 97.12 317 ARG B N 1
ATOM 7938 C CA . ARG B 1 317 ? 21.031 24.422 -1.262 1 97.12 317 ARG B CA 1
ATOM 7939 C C . ARG B 1 317 ? 21.328 25.844 -0.776 1 97.12 317 ARG B C 1
ATOM 7941 O O . ARG B 1 317 ? 22.312 26.453 -1.206 1 97.12 317 ARG B O 1
ATOM 7948 N N . GLU B 1 318 ? 20.547 26.328 0.064 1 93.94 318 GLU B N 1
ATOM 7949 C CA . GLU B 1 318 ? 20.594 27.734 0.476 1 93.94 318 GLU B CA 1
ATOM 7950 C C . GLU B 1 318 ? 21.766 27.984 1.421 1 93.94 318 GLU B C 1
ATOM 7952 O O . GLU B 1 318 ? 22.281 29.094 1.488 1 93.94 318 GLU B O 1
ATOM 7957 N N . SER B 1 319 ? 22.109 27.047 2.195 1 93.81 319 SER B N 1
ATOM 7958 C CA . SER B 1 319 ? 23.188 27.203 3.17 1 93.81 319 SER B CA 1
ATOM 7959 C C . SER B 1 319 ? 23.953 25.906 3.359 1 93.81 319 SER B C 1
ATOM 7961 O O . SER B 1 319 ? 23.562 24.859 2.828 1 93.81 319 SER B O 1
ATOM 7963 N N . GLY B 1 320 ? 24.969 26.047 4.074 1 93.75 320 GLY B N 1
ATOM 7964 C CA . GLY B 1 320 ? 25.781 24.875 4.379 1 93.75 320 GLY B CA 1
ATOM 7965 C C . GLY B 1 320 ? 25.281 24.109 5.586 1 93.75 320 GLY B C 1
ATOM 7966 O O . GLY B 1 320 ? 25.953 23.203 6.074 1 93.75 320 GLY B O 1
ATOM 7967 N N . GLU B 1 321 ? 24.078 24.469 6.035 1 96.69 321 GLU B N 1
ATOM 7968 C CA . GLU B 1 321 ? 23.5 23.719 7.133 1 96.69 321 GLU B CA 1
ATOM 7969 C C . GLU B 1 321 ? 23.188 22.281 6.715 1 96.69 321 GLU B C 1
ATOM 7971 O O . GLU B 1 321 ? 22.688 22.047 5.613 1 96.69 321 GLU B O 1
ATOM 7976 N N . PRO B 1 322 ? 23.5 21.359 7.574 1 98.25 322 PRO B N 1
ATOM 7977 C CA . PRO B 1 322 ? 23.281 19.969 7.199 1 98.25 322 PRO B CA 1
ATOM 7978 C C . PRO B 1 322 ? 21.828 19.656 6.887 1 98.25 322 PRO B C 1
ATOM 7980 O O . PRO B 1 322 ? 20.922 20.266 7.477 1 98.25 322 PRO B O 1
ATOM 7983 N N . GLY B 1 323 ? 21.578 18.766 6.02 1 98.5 323 GLY B N 1
ATOM 7984 C CA . GLY B 1 323 ? 20.281 18.344 5.539 1 98.5 323 GLY B CA 1
ATOM 7985 C C . GLY B 1 323 ? 20.328 17.734 4.148 1 98.5 323 GLY B C 1
ATOM 7986 O O . GLY B 1 323 ? 21.406 17.422 3.635 1 98.5 323 GLY B O 1
ATOM 7987 N N . THR B 1 324 ? 19.219 17.422 3.586 1 98.56 324 THR B N 1
ATOM 7988 C CA . THR B 1 324 ? 19.156 16.781 2.283 1 98.56 324 THR B CA 1
ATOM 7989 C C . THR B 1 324 ? 18.125 17.453 1.385 1 98.56 324 THR B C 1
ATOM 7991 O O . THR B 1 324 ? 17.094 17.938 1.866 1 98.56 324 THR B O 1
ATOM 7994 N N . SER B 1 325 ? 18.438 17.547 0.15 1 98.69 325 SER B N 1
ATOM 7995 C CA . SER B 1 325 ? 17.516 18 -0.889 1 98.69 325 SER B CA 1
ATOM 7996 C C . SER B 1 325 ? 17.125 16.844 -1.81 1 98.69 325 SER B C 1
ATOM 7998 O O . SER B 1 325 ? 18 16.203 -2.404 1 98.69 325 SER B O 1
ATOM 8000 N N . PHE B 1 326 ? 15.875 16.547 -1.875 1 98.69 326 PHE B N 1
ATOM 8001 C CA . PHE B 1 326 ? 15.328 15.594 -2.838 1 98.69 326 PHE B CA 1
ATOM 8002 C C . PHE B 1 326 ? 14.656 16.312 -3.996 1 98.69 326 PHE B C 1
ATOM 8004 O O . PHE B 1 326 ? 13.75 17.125 -3.785 1 98.69 326 PHE B O 1
ATOM 8011 N N . LEU B 1 327 ? 15.109 16.078 -5.164 1 98.81 327 LEU B N 1
ATOM 8012 C CA . LEU B 1 327 ? 14.5 16.672 -6.352 1 98.81 327 LEU B CA 1
ATOM 8013 C C . LEU B 1 327 ? 13.688 15.633 -7.117 1 98.81 327 LEU B C 1
ATOM 8015 O O . LEU B 1 327 ? 14.25 14.742 -7.758 1 98.81 327 LEU B O 1
ATOM 8019 N N . ILE B 1 328 ? 12.414 15.789 -7.031 1 98.19 328 ILE B N 1
ATOM 8020 C CA . ILE B 1 328 ? 11.484 14.938 -7.773 1 98.19 328 ILE B CA 1
ATOM 8021 C C . ILE B 1 328 ? 11.32 15.477 -9.195 1 98.19 328 ILE B C 1
ATOM 8023 O O . ILE B 1 328 ? 10.844 16.594 -9.391 1 98.19 328 ILE B O 1
ATOM 8027 N N . VAL B 1 329 ? 11.688 14.664 -10.195 1 98.12 329 VAL B N 1
ATOM 8028 C CA . VAL B 1 329 ? 11.656 15.086 -11.586 1 98.12 329 VAL B CA 1
ATOM 8029 C C . VAL B 1 329 ? 10.375 14.602 -12.25 1 98.12 329 VAL B C 1
ATOM 8031 O O . VAL B 1 329 ? 10.062 13.406 -12.219 1 98.12 329 VAL B O 1
ATOM 8034 N N . GLY B 1 330 ? 9.625 15.477 -12.836 1 95.94 330 GLY B N 1
ATOM 8035 C CA . GLY B 1 330 ? 8.328 15.133 -13.398 1 95.94 330 GLY B CA 1
ATOM 8036 C C . GLY B 1 330 ? 7.242 14.992 -12.352 1 95.94 330 GLY B C 1
ATOM 8037 O O . GLY B 1 330 ? 6.504 14.008 -12.344 1 95.94 330 GLY B O 1
ATOM 8038 N N . ALA B 1 331 ? 7.25 15.922 -11.43 1 95.31 331 ALA B N 1
ATOM 8039 C CA . ALA B 1 331 ? 6.285 15.875 -10.336 1 95.31 331 ALA B CA 1
ATOM 8040 C C . ALA B 1 331 ? 4.859 16.047 -10.844 1 95.31 331 ALA B C 1
ATOM 8042 O O . ALA B 1 331 ? 4.609 16.828 -11.766 1 95.31 331 ALA B O 1
ATOM 8043 N N . HIS B 1 332 ? 3.967 15.25 -10.281 1 88.44 332 HIS B N 1
ATOM 8044 C CA . HIS B 1 332 ? 2.561 15.328 -10.664 1 88.44 332 HIS B CA 1
ATOM 8045 C C . HIS B 1 332 ? 1.652 15.047 -9.469 1 88.44 332 HIS B C 1
ATOM 8047 O O . HIS B 1 332 ? 2.111 14.555 -8.438 1 88.44 332 HIS B O 1
ATOM 8053 N N . ASP B 1 333 ? 0.433 15.484 -9.523 1 86.19 333 ASP B N 1
ATOM 8054 C CA . ASP B 1 333 ? -0.56 15.344 -8.461 1 86.19 333 ASP B CA 1
ATOM 8055 C C . ASP B 1 333 ? -1.839 14.695 -8.984 1 86.19 333 ASP B C 1
ATOM 8057 O O . ASP B 1 333 ? -2.531 15.273 -9.828 1 86.19 333 ASP B O 1
ATOM 8061 N N . VAL B 1 334 ? -2.199 13.445 -8.539 1 71.5 334 VAL B N 1
ATOM 8062 C CA . VAL B 1 334 ? -3.377 12.719 -9.008 1 71.5 334 VAL B CA 1
ATOM 8063 C C . VAL B 1 334 ? -4.594 13.125 -8.18 1 71.5 334 VAL B C 1
ATOM 8065 O O . VAL B 1 334 ? -5.73 13.039 -8.648 1 71.5 334 VAL B O 1
ATOM 8068 N N . ALA B 1 335 ? -4.598 13.586 -6.816 1 59.16 335 ALA B N 1
ATOM 8069 C CA . ALA B 1 335 ? -5.605 13.602 -5.762 1 59.16 335 ALA B CA 1
ATOM 8070 C C . ALA B 1 335 ? -6.703 14.617 -6.07 1 59.16 335 ALA B C 1
ATOM 8072 O O . ALA B 1 335 ? -7.547 14.906 -5.219 1 59.16 335 ALA B O 1
ATOM 8073 N N . SER B 1 336 ? -7.035 15.039 -7.254 1 49.88 336 SER B N 1
ATOM 8074 C CA . SER B 1 336 ? -8.055 16.078 -7.211 1 49.88 336 SER B CA 1
ATOM 8075 C C . SER B 1 336 ? -9.344 15.562 -6.578 1 49.88 336 SER B C 1
ATOM 8077 O O . SER B 1 336 ? -10.414 16.141 -6.773 1 49.88 336 SER B O 1
ATOM 8079 N N . LEU B 1 337 ? -9.492 14.508 -5.754 1 44.28 337 LEU B N 1
ATOM 8080 C CA . LEU B 1 337 ? -10.859 14.086 -5.453 1 44.28 337 LEU B CA 1
ATOM 8081 C C . LEU B 1 337 ? -11.531 15.062 -4.504 1 44.28 337 LEU B C 1
ATOM 8083 O O . LEU B 1 337 ? -12.523 14.727 -3.852 1 44.28 337 LEU B O 1
ATOM 8087 N N . ALA B 1 338 ? -11.07 16.188 -4.168 1 40.75 338 ALA B N 1
ATOM 8088 C CA . ALA B 1 338 ? -12.008 16.938 -3.332 1 40.75 338 ALA B CA 1
ATOM 8089 C C . ALA B 1 338 ? -13.375 17.016 -3.996 1 40.75 338 ALA B C 1
ATOM 8091 O O . ALA B 1 338 ? -13.477 17.188 -5.215 1 40.75 338 ALA B O 1
ATOM 8092 N N . PRO B 1 339 ? -14.406 16.453 -3.285 1 38.47 339 PRO B N 1
ATOM 8093 C CA . PRO B 1 339 ? -15.773 16.625 -3.781 1 38.47 339 PRO B CA 1
ATOM 8094 C C . PRO B 1 339 ? -15.992 17.984 -4.438 1 38.47 339 PRO B C 1
ATOM 8096 O O . PRO B 1 339 ? -15.773 19.031 -3.809 1 38.47 339 PRO B O 1
ATOM 8099 N N . VAL B 1 340 ? -15.641 18.219 -5.605 1 35 340 VAL B N 1
ATOM 8100 C CA . VAL B 1 340 ? -16.125 19.469 -6.188 1 35 340 VAL B CA 1
ATOM 8101 C C . VAL B 1 340 ? -17.641 19.516 -6.156 1 35 340 VAL B C 1
ATOM 8103 O O . VAL B 1 340 ? -18.297 18.609 -6.688 1 35 340 VAL B O 1
ATOM 8106 N N . THR B 1 341 ? -18.219 20.031 -5.156 1 33.62 341 THR B N 1
ATOM 8107 C CA . THR B 1 341 ? -19.672 20.203 -5.18 1 33.62 341 THR B CA 1
ATOM 8108 C C . THR B 1 341 ? -20.141 20.609 -6.57 1 33.62 341 THR B C 1
ATOM 8110 O O . THR B 1 341 ? -21.328 20.516 -6.883 1 33.62 341 THR B O 1
ATOM 8113 N N . GLY B 1 342 ? -19.672 21.797 -7.129 1 32.03 342 GLY B N 1
ATOM 8114 C CA . GLY B 1 342 ? -20.406 22.453 -8.195 1 32.03 342 GLY B CA 1
ATOM 8115 C C . GLY B 1 342 ? -20.312 21.734 -9.523 1 32.03 342 GLY B C 1
ATOM 8116 O O . GLY B 1 342 ? -19.453 20.859 -9.703 1 32.03 342 GLY B O 1
ATOM 8117 N N . ASP B 1 343 ? -21.5 21.75 -10.242 1 33.31 343 ASP B N 1
ATOM 8118 C CA . ASP B 1 343 ? -21.891 21.266 -11.562 1 33.31 343 ASP B CA 1
ATOM 8119 C C . ASP B 1 343 ? -20.75 21.422 -12.57 1 33.31 343 ASP B C 1
ATOM 8121 O O . ASP B 1 343 ? -20.844 20.922 -13.695 1 33.31 343 ASP B O 1
ATOM 8125 N N . GLU B 1 344 ? -20.141 22.688 -12.656 1 33.84 344 GLU B N 1
ATOM 8126 C CA . GLU B 1 344 ? -19.578 23.094 -13.938 1 33.84 344 GLU B CA 1
ATOM 8127 C C . GLU B 1 344 ? -18.25 22.375 -14.203 1 33.84 344 GLU B C 1
ATOM 8129 O O . GLU B 1 344 ? -17.406 22.25 -13.312 1 33.84 344 GLU B O 1
ATOM 8134 N N . ASP B 1 345 ? -18.203 21.5 -15.117 1 37.84 345 ASP B N 1
ATOM 8135 C CA . ASP B 1 345 ? -17.094 20.953 -15.883 1 37.84 345 ASP B CA 1
ATOM 8136 C C . ASP B 1 345 ? -15.938 21.938 -15.977 1 37.84 345 ASP B C 1
ATOM 8138 O O . ASP B 1 345 ? -15.594 22.391 -17.062 1 37.84 345 ASP B O 1
ATOM 8142 N N . SER B 1 346 ? -16 23.031 -15.344 1 38.81 346 SER B N 1
ATOM 8143 C CA . SER B 1 346 ? -14.883 23.906 -15.68 1 38.81 346 SER B CA 1
ATOM 8144 C C . SER B 1 346 ? -13.547 23.188 -15.492 1 38.81 346 SER B C 1
ATOM 8146 O O . SER B 1 346 ? -13.312 22.578 -14.453 1 38.81 346 SER B O 1
ATOM 8148 N N . VAL B 1 347 ? -12.914 22.797 -16.578 1 43.38 347 VAL B N 1
ATOM 8149 C CA . VAL B 1 347 ? -11.586 22.266 -16.891 1 43.38 347 VAL B CA 1
ATOM 8150 C C . VAL B 1 347 ? -10.539 22.984 -16.031 1 43.38 347 VAL B C 1
ATOM 8152 O O . VAL B 1 347 ? -9.984 24 -16.453 1 43.38 347 VAL B O 1
ATOM 8155 N N . ASP B 1 348 ? -10.773 23.547 -14.969 1 43.81 348 ASP B N 1
ATOM 8156 C CA . ASP B 1 348 ? -9.57 24.109 -14.359 1 43.81 348 ASP B CA 1
ATOM 8157 C C . ASP B 1 348 ? -8.422 23.109 -14.383 1 43.81 348 ASP B C 1
ATOM 8159 O O . ASP B 1 348 ? -8.641 21.906 -14.227 1 43.81 348 ASP B O 1
ATOM 8163 N N . ASP B 1 349 ? -7.363 23.453 -15.117 1 52.19 349 ASP B N 1
ATOM 8164 C CA . ASP B 1 349 ? -6.098 22.766 -15.352 1 52.19 349 ASP B CA 1
ATOM 8165 C C . ASP B 1 349 ? -5.609 22.078 -14.078 1 52.19 349 ASP B C 1
ATOM 8167 O O . ASP B 1 349 ? -4.941 22.688 -13.25 1 52.19 349 ASP B O 1
ATOM 8171 N N . ASP B 1 350 ? -6.094 20.938 -13.781 1 59.5 350 ASP B N 1
ATOM 8172 C CA . ASP B 1 350 ? -5.941 20.094 -12.594 1 59.5 350 ASP B CA 1
ATOM 8173 C C . ASP B 1 350 ? -4.473 19.734 -12.367 1 59.5 350 ASP B C 1
ATOM 8175 O O . ASP B 1 350 ? -4.109 19.234 -11.297 1 59.5 350 ASP B O 1
ATOM 8179 N N . ASP B 1 351 ? -3.539 20.25 -13.305 1 73 351 ASP B N 1
ATOM 8180 C CA . ASP B 1 351 ? -2.15 19.859 -13.094 1 73 351 ASP B CA 1
ATOM 8181 C C . ASP B 1 351 ? -1.239 21.078 -12.992 1 73 351 ASP B C 1
ATOM 8183 O O . ASP B 1 351 ? -0.037 20.984 -13.25 1 73 351 ASP B O 1
ATOM 8187 N N . SER B 1 352 ? -1.799 22.172 -12.57 1 86.44 352 SER B N 1
ATOM 8188 C CA . SER B 1 352 ? -0.989 23.391 -12.531 1 86.44 352 SER B CA 1
ATOM 8189 C C . SER B 1 352 ? -0.102 23.422 -11.289 1 86.44 352 SER B C 1
ATOM 8191 O O . SER B 1 352 ? -0.437 22.812 -10.266 1 86.44 352 SER B O 1
ATOM 8193 N N . VAL B 1 353 ? 1.039 24.125 -11.461 1 93.94 353 VAL B N 1
ATOM 8194 C CA . VAL B 1 353 ? 1.963 24.266 -10.344 1 93.94 353 VAL B CA 1
ATOM 8195 C C . VAL B 1 353 ? 1.34 25.125 -9.258 1 93.94 353 VAL B C 1
ATOM 8197 O O . VAL B 1 353 ? 1.663 24.984 -8.078 1 93.94 353 VAL B O 1
ATOM 8200 N N . GLN B 1 354 ? 0.458 26.047 -9.648 1 94 354 GLN B N 1
ATOM 8201 C CA . GLN B 1 354 ? -0.242 26.875 -8.672 1 94 354 GLN B CA 1
ATOM 8202 C C . GLN B 1 354 ? -1.121 26.016 -7.758 1 94 354 GLN B C 1
ATOM 8204 O O . GLN B 1 354 ? -1.142 26.219 -6.543 1 94 354 GLN B O 1
ATOM 8209 N N . ARG B 1 355 ? -1.76 25.125 -8.375 1 90.69 355 ARG B N 1
ATOM 8210 C CA . ARG B 1 355 ? -2.592 24.203 -7.594 1 90.69 355 ARG B CA 1
ATOM 8211 C C . ARG B 1 355 ? -1.74 23.344 -6.68 1 90.69 355 ARG B C 1
ATOM 8213 O O . ARG B 1 355 ? -2.1 23.109 -5.523 1 90.69 355 ARG B O 1
ATOM 8220 N N . MET B 1 356 ? -0.684 22.844 -7.207 1 93.75 356 MET B N 1
ATOM 8221 C CA . MET B 1 356 ? 0.22 22.031 -6.395 1 93.75 356 MET B CA 1
ATOM 8222 C C . MET B 1 356 ? 0.748 22.828 -5.207 1 93.75 356 MET B C 1
ATOM 8224 O O . MET B 1 356 ? 0.843 22.312 -4.094 1 93.75 356 MET B O 1
ATOM 8228 N N . HIS B 1 357 ? 1.083 24.078 -5.5 1 96.62 357 HIS B N 1
ATOM 8229 C CA . HIS B 1 357 ? 1.545 24.984 -4.453 1 96.62 357 HIS B CA 1
ATOM 8230 C C . HIS B 1 357 ? 0.523 25.094 -3.326 1 96.62 357 HIS B C 1
ATOM 8232 O O . HIS B 1 357 ? 0.87 24.953 -2.15 1 96.62 357 HIS B O 1
ATOM 8238 N N . ALA B 1 358 ? -0.656 25.328 -3.713 1 94.25 358 ALA B N 1
ATOM 8239 C CA . ALA B 1 358 ? -1.734 25.5 -2.742 1 94.25 358 ALA B CA 1
ATOM 8240 C C . ALA B 1 358 ? -1.97 24.219 -1.954 1 94.25 358 ALA B C 1
ATOM 8242 O O . ALA B 1 358 ? -2.193 24.25 -0.742 1 94.25 358 ALA B O 1
ATOM 8243 N N . ARG B 1 359 ? -1.911 23.125 -2.594 1 93.69 359 ARG B N 1
ATOM 8244 C CA . ARG B 1 359 ? -2.152 21.844 -1.951 1 93.69 359 ARG B CA 1
ATOM 8245 C C . ARG B 1 359 ? -1.033 21.5 -0.972 1 93.69 359 ARG B C 1
ATOM 8247 O O . ARG B 1 359 ? -1.282 20.906 0.084 1 93.69 359 ARG B O 1
ATOM 8254 N N . LEU B 1 360 ? 0.16 21.844 -1.376 1 96.69 360 LEU B N 1
ATOM 8255 C CA . LEU B 1 360 ? 1.285 21.625 -0.473 1 96.69 360 LEU B CA 1
ATOM 8256 C C . LEU B 1 360 ? 1.13 22.453 0.798 1 96.69 360 LEU B C 1
ATOM 8258 O O . LEU B 1 360 ? 1.299 21.938 1.905 1 96.69 360 LEU B O 1
ATOM 8262 N N . LYS B 1 361 ? 0.813 23.688 0.624 1 96.69 361 LYS B N 1
ATOM 8263 C CA . LYS B 1 361 ? 0.622 24.562 1.774 1 96.69 361 LYS B CA 1
ATOM 8264 C C . LYS B 1 361 ? -0.492 24.047 2.68 1 96.69 361 LYS B C 1
ATOM 8266 O O . LYS B 1 361 ? -0.336 24 3.902 1 96.69 361 LYS B O 1
ATOM 8271 N N . ASP B 1 362 ? -1.524 23.641 2.043 1 94.06 362 ASP B N 1
ATOM 8272 C CA . ASP B 1 362 ? -2.668 23.109 2.785 1 94.06 362 ASP B CA 1
ATOM 8273 C C . ASP B 1 362 ? -2.295 21.844 3.551 1 94.06 362 ASP B C 1
ATOM 8275 O O . ASP B 1 362 ? -2.654 21.688 4.719 1 94.06 362 ASP B O 1
ATOM 8279 N N . ALA B 1 363 ? -1.636 20.969 2.928 1 95.12 363 ALA B N 1
ATOM 8280 C CA . ALA B 1 363 ? -1.248 19.703 3.537 1 95.12 363 ALA B CA 1
ATOM 8281 C C . ALA B 1 363 ? -0.328 19.938 4.734 1 95.12 363 ALA B C 1
ATOM 8283 O O . ALA B 1 363 ? -0.49 19.297 5.777 1 95.12 363 ALA B O 1
ATOM 8284 N N . LEU B 1 364 ? 0.619 20.781 4.566 1 97.81 364 LEU B N 1
ATOM 8285 C CA . LEU B 1 364 ? 1.547 21.094 5.645 1 97.81 364 LEU B CA 1
ATOM 8286 C C . LEU B 1 364 ? 0.813 21.719 6.828 1 97.81 364 LEU B C 1
ATOM 8288 O O . LEU B 1 364 ? 1.076 21.375 7.98 1 97.81 364 LEU B O 1
ATOM 8292 N N . GLY B 1 365 ? -0.051 22.625 6.566 1 96.56 365 GLY B N 1
ATOM 8293 C CA . GLY B 1 365 ? -0.831 23.281 7.605 1 96.56 365 GLY B CA 1
ATOM 8294 C C . GLY B 1 365 ? -1.734 22.312 8.359 1 96.56 365 GLY B C 1
ATOM 8295 O O . GLY B 1 365 ? -1.865 22.422 9.586 1 96.56 365 GLY B O 1
ATOM 8296 N N . ARG B 1 366 ? -2.314 21.438 7.699 1 94.75 366 ARG B N 1
ATOM 8297 C CA . ARG B 1 366 ? -3.283 20.516 8.289 1 94.75 366 ARG B CA 1
ATOM 8298 C C . ARG B 1 366 ? -2.586 19.422 9.094 1 94.75 366 ARG B C 1
ATOM 8300 O O . ARG B 1 366 ? -3.068 19.031 10.156 1 94.75 366 ARG B O 1
ATOM 8307 N N . ASN B 1 367 ? -1.472 19.047 8.633 1 96.31 367 ASN B N 1
ATOM 8308 C CA . ASN B 1 367 ? -0.853 17.859 9.227 1 96.31 367 ASN B CA 1
ATOM 8309 C C . ASN B 1 367 ? 0.183 18.234 10.281 1 96.31 367 ASN B C 1
ATOM 8311 O O . ASN B 1 367 ? 0.466 17.453 11.188 1 96.31 367 ASN B O 1
ATOM 8315 N N . PHE B 1 368 ? 0.769 19.438 10.156 1 98.12 368 PHE B N 1
ATOM 8316 C CA . PHE B 1 368 ? 1.918 19.719 11.008 1 98.12 368 PHE B CA 1
ATOM 8317 C C . PHE B 1 368 ? 1.722 21.031 11.758 1 98.12 368 PHE B C 1
ATOM 8319 O O . PHE B 1 368 ? 2.688 21.641 12.234 1 98.12 368 PHE B O 1
ATOM 8326 N N . TRP B 1 369 ? 0.505 21.5 11.859 1 97.75 369 TRP B N 1
ATOM 8327 C CA . TRP B 1 369 ? 0.246 22.734 12.578 1 97.75 369 TRP B CA 1
ATOM 8328 C C . TRP B 1 369 ? 0.817 22.688 13.992 1 97.75 369 TRP B C 1
ATOM 8330 O O . TRP B 1 369 ? 1.406 23.656 14.469 1 97.75 369 TRP B O 1
ATOM 8340 N N . ALA B 1 370 ? 0.686 21.594 14.648 1 98.19 370 ALA B N 1
ATOM 8341 C CA . ALA B 1 370 ? 1.144 21.453 16.031 1 98.19 370 ALA B CA 1
ATOM 8342 C C . ALA B 1 370 ? 2.666 21.5 16.109 1 98.19 370 ALA B C 1
ATOM 8344 O O . ALA B 1 370 ? 3.227 22.094 17.031 1 98.19 370 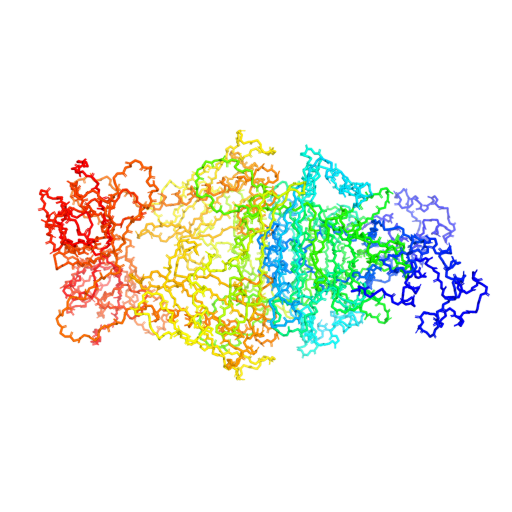ALA B O 1
ATOM 8345 N N . ALA B 1 371 ? 3.328 20.906 15.141 1 97.81 371 ALA B N 1
ATOM 8346 C CA . ALA B 1 371 ? 4.789 20.906 15.102 1 97.81 371 ALA B CA 1
ATOM 8347 C C . ALA B 1 371 ? 5.328 22.297 14.836 1 97.81 371 ALA B C 1
ATOM 8349 O O . ALA B 1 371 ? 6.465 22.609 15.195 1 97.81 371 ALA B O 1
ATOM 8350 N N . MET B 1 372 ? 4.484 23.109 14.25 1 98.25 372 MET B N 1
ATOM 8351 C CA . MET B 1 372 ? 4.902 24.469 13.891 1 98.25 372 MET B CA 1
ATOM 8352 C C . MET B 1 372 ? 4.449 25.469 14.945 1 98.25 372 MET B C 1
ATOM 8354 O O . MET B 1 372 ? 4.59 26.688 14.766 1 98.25 372 MET B O 1
ATOM 8358 N N . THR B 1 373 ? 3.918 25.016 16 1 97.56 373 THR B N 1
ATOM 8359 C CA . THR B 1 373 ? 3.416 25.875 17.062 1 97.56 373 THR B CA 1
ATOM 8360 C C . THR B 1 373 ? 4.445 26.016 18.188 1 97.56 373 THR B C 1
ATOM 8362 O O . THR B 1 373 ? 4.992 25.016 18.656 1 97.56 373 THR B O 1
ATOM 8365 N N . GLU B 1 374 ? 4.75 27.25 18.516 1 94.94 374 GLU B N 1
ATOM 8366 C CA . GLU B 1 374 ? 5.621 27.562 19.641 1 94.94 374 GLU B CA 1
ATOM 8367 C C . GLU B 1 374 ? 4.844 28.234 20.766 1 94.94 374 GLU B C 1
ATOM 8369 O O . GLU B 1 374 ? 3.732 28.734 20.562 1 94.94 374 GLU B O 1
ATOM 8374 N N . GLY B 1 375 ? 5.438 28.188 22.031 1 91.19 375 GLY B N 1
ATOM 8375 C CA . GLY B 1 375 ? 4.82 28.828 23.172 1 91.19 375 GLY B CA 1
ATOM 8376 C C . GLY B 1 375 ? 5.484 28.469 24.484 1 91.19 375 GLY B C 1
ATOM 8377 O O . GLY B 1 375 ? 6.031 27.375 24.625 1 91.19 375 GLY B O 1
ATOM 8378 N N . GLY B 1 376 ? 5.324 29.375 25.5 1 88.19 376 GLY B N 1
ATOM 8379 C CA . GLY B 1 376 ? 5.793 29.141 26.844 1 88.19 376 GLY B CA 1
ATOM 8380 C C . GLY B 1 376 ? 7.242 28.688 26.906 1 88.19 376 GLY B C 1
ATOM 8381 O O . GLY B 1 376 ? 7.59 27.781 27.656 1 88.19 376 GLY B O 1
ATOM 8382 N N . GLY B 1 377 ? 8.055 29.078 26.047 1 85.94 377 GLY B N 1
ATOM 8383 C CA . GLY B 1 377 ? 9.461 28.703 26.047 1 85.94 377 GLY B CA 1
ATOM 8384 C C . GLY B 1 377 ? 9.742 27.484 25.188 1 85.94 377 GLY B C 1
ATOM 8385 O O . GLY B 1 377 ? 10.898 27.109 25 1 85.94 377 GLY B O 1
ATOM 8386 N N . HIS B 1 378 ? 8.727 26.812 24.719 1 88.94 378 HIS B N 1
ATOM 8387 C CA . HIS B 1 378 ? 8.883 25.672 23.828 1 88.94 378 HIS B CA 1
ATOM 8388 C C . HIS B 1 378 ? 8.969 26.125 22.375 1 88.94 378 HIS B C 1
ATOM 8390 O O . HIS B 1 378 ? 8.078 26.812 21.891 1 88.94 378 HIS B O 1
ATOM 8396 N N . GLU B 1 379 ? 10.008 25.672 21.781 1 91.69 379 GLU B N 1
ATOM 8397 C CA . GLU B 1 379 ? 10.203 26.016 20.375 1 91.69 379 GLU B CA 1
ATOM 8398 C C . GLU B 1 379 ? 9.406 25.094 19.453 1 91.69 379 GLU B C 1
ATOM 8400 O O . GLU B 1 379 ? 9.07 23.969 19.828 1 91.69 379 GLU B O 1
ATOM 8405 N N . ALA B 1 380 ? 9.133 25.656 18.312 1 95.88 380 ALA B N 1
ATOM 8406 C CA . ALA B 1 380 ? 8.531 24.812 17.281 1 95.88 380 ALA B CA 1
ATOM 8407 C C . ALA B 1 380 ? 9.492 23.719 16.859 1 95.88 380 ALA B C 1
ATOM 8409 O O . ALA B 1 380 ? 10.711 23.875 16.953 1 95.88 380 ALA B O 1
ATOM 8410 N N . HIS B 1 381 ? 8.93 22.609 16.5 1 96.25 381 HIS B N 1
ATOM 8411 C CA . HIS B 1 381 ? 9.742 21.516 15.992 1 96.25 381 HIS B CA 1
ATOM 8412 C C . HIS B 1 381 ? 10.055 21.703 14.516 1 96.25 381 HIS B C 1
ATOM 8414 O O . HIS B 1 381 ? 11.031 21.156 14.008 1 96.25 381 HIS B O 1
ATOM 8420 N N . LEU B 1 382 ? 9.219 22.484 13.852 1 98.12 382 LEU B N 1
ATOM 8421 C CA . LEU B 1 382 ? 9.234 22.547 12.391 1 98.12 382 LEU B CA 1
ATOM 8422 C C . LEU B 1 382 ? 8.961 23.953 11.906 1 98.12 382 LEU B C 1
ATOM 8424 O O . LEU B 1 382 ? 8.172 24.688 12.516 1 98.12 382 LEU B O 1
ATOM 8428 N N . LYS B 1 383 ? 9.641 24.406 10.953 1 98.44 383 LYS B N 1
ATOM 8429 C CA . LYS B 1 383 ? 9.281 25.531 10.094 1 98.44 383 LYS B CA 1
ATOM 8430 C C . LYS B 1 383 ? 9.164 25.094 8.641 1 98.44 383 LYS B C 1
ATOM 8432 O O . LYS B 1 383 ? 10.094 24.516 8.07 1 98.44 383 LYS B O 1
ATOM 8437 N N . ALA B 1 384 ? 8.023 25.312 8.023 1 98.69 384 ALA B N 1
ATOM 8438 C CA . ALA B 1 384 ? 7.801 24.844 6.66 1 98.69 384 ALA B CA 1
ATOM 8439 C C . ALA B 1 384 ? 7.426 26 5.738 1 98.69 384 ALA B C 1
ATOM 8441 O O . ALA B 1 384 ? 6.797 26.969 6.172 1 98.69 384 ALA B O 1
ATOM 8442 N N . SER B 1 385 ? 7.809 25.906 4.496 1 98.75 385 SER B N 1
ATOM 8443 C CA . SER B 1 385 ? 7.469 26.922 3.496 1 98.75 385 SER B CA 1
ATOM 8444 C C . SER B 1 385 ? 7.344 26.297 2.109 1 98.75 385 SER B C 1
ATOM 8446 O O . SER B 1 385 ? 7.789 25.172 1.884 1 98.75 385 SER B O 1
ATOM 8448 N N . VAL B 1 386 ? 6.629 26.984 1.188 1 98.69 386 VAL B N 1
ATOM 8449 C CA . VAL B 1 386 ? 6.465 26.562 -0.203 1 98.69 386 VAL B CA 1
ATOM 8450 C C . VAL B 1 386 ? 6.762 27.75 -1.128 1 98.69 386 VAL B C 1
ATOM 8452 O O . VAL B 1 386 ? 6.391 28.891 -0.833 1 98.69 386 VAL B O 1
ATOM 8455 N N . ARG B 1 387 ? 7.445 27.547 -2.195 1 98.62 387 ARG B N 1
ATOM 8456 C CA . ARG B 1 387 ? 7.672 28.547 -3.223 1 98.62 387 ARG B CA 1
ATOM 8457 C C . ARG B 1 387 ? 7.598 27.938 -4.617 1 98.62 387 ARG B C 1
ATOM 8459 O O . ARG B 1 387 ? 7.703 26.719 -4.777 1 98.62 387 ARG B O 1
ATOM 8466 N N . THR B 1 388 ? 7.324 28.75 -5.637 1 98.5 388 THR B N 1
ATOM 8467 C CA . THR B 1 388 ? 7.109 28.25 -6.988 1 98.5 388 THR B CA 1
ATOM 8468 C C . THR B 1 388 ? 7.82 29.141 -8.016 1 98.5 388 THR B C 1
ATOM 8470 O O . THR B 1 388 ? 7.715 30.359 -7.957 1 98.5 388 THR B O 1
ATOM 8473 N N . TYR B 1 389 ? 8.547 28.5 -8.883 1 98.44 389 TYR B N 1
ATOM 8474 C CA . TYR B 1 389 ? 9.281 29.172 -9.953 1 98.44 389 TYR B CA 1
ATOM 8475 C C . TYR B 1 389 ? 8.812 28.688 -11.32 1 98.44 389 TYR B C 1
ATOM 8477 O O . TYR B 1 389 ? 8.195 27.625 -11.438 1 98.44 389 TYR B O 1
ATOM 8485 N N . ARG B 1 390 ? 9.016 29.531 -12.32 1 97.5 390 ARG B N 1
ATOM 8486 C CA . ARG B 1 390 ? 8.938 29.172 -13.734 1 97.5 390 ARG B CA 1
ATOM 8487 C C . ARG B 1 390 ? 10.164 29.656 -14.492 1 97.5 390 ARG B C 1
ATOM 8489 O O . ARG B 1 390 ? 10.414 30.859 -14.57 1 97.5 390 ARG B O 1
ATOM 8496 N N . ASN B 1 391 ? 10.898 28.781 -14.984 1 97 391 ASN B N 1
ATOM 8497 C CA . ASN B 1 391 ? 12.109 29.094 -15.727 1 97 391 ASN B CA 1
ATOM 8498 C C . ASN B 1 391 ? 13.008 30.062 -14.953 1 97 391 ASN B C 1
ATOM 8500 O O . ASN B 1 391 ? 13.484 31.047 -15.508 1 97 391 ASN B O 1
ATOM 8504 N N . GLY B 1 392 ? 13.094 29.812 -13.641 1 95.12 392 GLY B N 1
ATOM 8505 C CA . GLY B 1 392 ? 14 30.594 -12.812 1 95.12 392 GLY B CA 1
ATOM 8506 C C . GLY B 1 392 ? 13.367 31.859 -12.25 1 95.12 392 GLY B C 1
ATOM 8507 O O . GLY B 1 392 ? 13.93 32.5 -11.352 1 95.12 392 GLY B O 1
ATOM 8508 N N . GLU B 1 393 ? 12.18 32.188 -12.664 1 97 393 GLU B N 1
ATOM 8509 C CA . GLU B 1 393 ? 11.477 33.375 -12.18 1 97 393 GLU B CA 1
ATOM 8510 C C . GLU B 1 393 ? 10.469 33 -11.094 1 97 393 GLU B C 1
ATOM 8512 O O . GLU B 1 393 ? 9.805 31.969 -11.188 1 97 393 GLU B O 1
ATOM 8517 N N . ILE B 1 394 ? 10.297 33.938 -10.211 1 97.75 394 ILE B N 1
ATOM 8518 C CA . ILE B 1 394 ? 9.383 33.688 -9.102 1 97.75 394 ILE B CA 1
ATOM 8519 C C . ILE B 1 394 ? 7.941 33.781 -9.594 1 97.75 394 ILE B C 1
ATOM 8521 O O . ILE B 1 394 ? 7.52 34.812 -10.125 1 97.75 394 ILE B O 1
ATOM 8525 N N . LEU B 1 395 ? 7.191 32.75 -9.562 1 97.31 395 LEU B N 1
ATOM 8526 C CA . LEU B 1 395 ? 5.766 32.719 -9.875 1 97.31 395 LEU B CA 1
ATOM 8527 C C . LEU B 1 395 ? 4.938 32.969 -8.617 1 97.31 395 LEU B C 1
ATOM 8529 O O . LEU B 1 395 ? 4 33.781 -8.625 1 97.31 395 LEU B O 1
ATOM 8533 N N . ILE B 1 396 ? 5.234 32.219 -7.574 1 98.12 396 ILE B N 1
ATOM 8534 C CA . ILE B 1 396 ? 4.691 32.406 -6.234 1 98.12 396 ILE B CA 1
ATOM 8535 C C . ILE B 1 396 ? 5.836 32.531 -5.23 1 98.12 396 ILE B C 1
ATOM 8537 O O . ILE B 1 396 ? 6.621 31.609 -5.055 1 98.12 396 ILE B O 1
ATOM 8541 N N . PRO B 1 397 ? 5.973 33.688 -4.629 1 98 397 PRO B N 1
ATOM 8542 C CA . PRO B 1 397 ? 7.051 33.844 -3.648 1 98 397 PRO B CA 1
ATOM 8543 C C . PRO B 1 397 ? 6.938 32.844 -2.492 1 98 397 PRO B C 1
ATOM 8545 O O . PRO B 1 397 ? 5.887 32.219 -2.303 1 98 397 PRO B O 1
ATOM 8548 N N . GLU B 1 398 ? 8.031 32.719 -1.806 1 98 398 GLU B N 1
ATOM 8549 C CA . GLU B 1 398 ? 8.055 31.812 -0.671 1 98 398 GLU B CA 1
ATOM 8550 C C . GLU B 1 398 ? 6.977 32.156 0.35 1 98 398 GLU B C 1
ATOM 8552 O O . GLU B 1 398 ? 6.93 33.281 0.841 1 98 398 GLU B O 1
ATOM 8557 N N . GLU B 1 399 ? 6.133 31.234 0.604 1 98.19 399 GLU B N 1
ATOM 8558 C CA . GLU B 1 399 ? 5.086 31.359 1.615 1 98.19 399 GLU B CA 1
ATOM 8559 C C . GLU B 1 399 ? 5.383 30.484 2.83 1 98.19 399 GLU B C 1
ATOM 8561 O O . GLU B 1 399 ? 5.465 29.266 2.717 1 98.19 399 GLU B O 1
ATOM 8566 N N . ILE B 1 400 ? 5.531 31.141 3.951 1 98.12 400 ILE B N 1
ATOM 8567 C CA . ILE B 1 400 ? 5.711 30.406 5.203 1 98.12 400 ILE B CA 1
ATOM 8568 C C . ILE B 1 400 ? 4.363 29.875 5.684 1 98.12 400 ILE B C 1
ATOM 8570 O O . ILE B 1 400 ? 3.359 30.594 5.656 1 98.12 400 ILE B O 1
ATOM 8574 N N . VAL B 1 401 ? 4.332 28.625 6.043 1 98.19 401 VAL B N 1
ATOM 8575 C CA . VAL B 1 401 ? 3.102 28.031 6.551 1 98.19 401 VAL B CA 1
ATOM 8576 C C . VAL B 1 401 ? 2.918 28.406 8.023 1 98.19 401 VAL B C 1
ATOM 8578 O O . VAL B 1 401 ? 3.645 27.922 8.891 1 98.19 401 VAL B O 1
ATOM 8581 N N . ASP B 1 402 ? 1.993 29.234 8.289 1 96.81 402 ASP B N 1
ATOM 8582 C CA . ASP B 1 402 ? 1.701 29.688 9.648 1 96.81 402 ASP B CA 1
ATOM 8583 C C . ASP B 1 402 ? 0.525 28.922 10.242 1 96.81 402 ASP B C 1
ATOM 8585 O O . ASP B 1 402 ? -0.607 29.047 9.773 1 96.81 402 ASP B O 1
ATOM 8589 N N . PRO B 1 403 ? 0.854 28.172 11.32 1 96.5 403 PRO B N 1
ATOM 8590 C CA . PRO B 1 403 ? -0.238 27.391 11.898 1 96.5 403 PRO B CA 1
ATOM 8591 C C . PRO B 1 403 ? -1.372 28.25 12.438 1 96.5 403 PRO B C 1
ATOM 8593 O O . PRO B 1 403 ? -2.525 27.828 12.477 1 96.5 403 PRO B O 1
ATOM 8596 N N . ALA B 1 404 ? -1.17 29.5 12.852 1 94.25 404 ALA B N 1
ATOM 8597 C CA . ALA B 1 404 ? -2.201 30.406 13.352 1 94.25 404 ALA B CA 1
ATOM 8598 C C . ALA B 1 404 ? -3.16 30.812 12.227 1 94.25 404 ALA B C 1
ATOM 8600 O O . ALA B 1 404 ? -4.301 31.203 12.492 1 94.25 404 ALA B O 1
ATOM 8601 N N . GLU B 1 405 ? -2.693 30.703 11.062 1 93.12 405 GLU B N 1
ATOM 8602 C CA . GLU B 1 405 ? -3.527 31.016 9.906 1 93.12 405 GLU B CA 1
ATOM 8603 C C . GLU B 1 405 ? -4.27 29.781 9.406 1 93.12 405 GLU B C 1
ATOM 8605 O O . GLU B 1 405 ? -5.445 29.859 9.047 1 93.12 405 GLU B O 1
ATOM 8610 N N . THR B 1 406 ? -3.584 28.656 9.375 1 93 406 THR B N 1
ATOM 8611 C CA . THR B 1 406 ? -4.145 27.453 8.758 1 93 406 THR B CA 1
ATOM 8612 C C . THR B 1 406 ? -5.055 26.719 9.742 1 93 406 THR B C 1
ATOM 8614 O O . THR B 1 406 ? -6.047 26.109 9.336 1 93 406 THR B O 1
ATOM 8617 N N . GLN B 1 407 ? -4.629 26.688 11.016 1 94.88 407 GLN B N 1
ATOM 8618 C CA . GLN B 1 407 ? -5.383 26.047 12.078 1 94.88 407 GLN B CA 1
ATOM 8619 C C . GLN B 1 407 ? -5.477 26.938 13.312 1 94.88 407 GLN B C 1
ATOM 8621 O O . GLN B 1 407 ? -4.953 26.594 14.375 1 94.88 407 GLN B O 1
ATOM 8626 N N . PRO B 1 408 ? -6.23 28 13.195 1 94.56 408 PRO B N 1
ATOM 8627 C CA . PRO B 1 408 ? -6.188 29.016 14.242 1 94.56 408 PRO B CA 1
ATOM 8628 C C . PRO B 1 408 ? -6.668 28.484 15.594 1 94.56 408 PRO B C 1
ATOM 8630 O O . PRO B 1 408 ? -6.004 28.688 16.609 1 94.56 408 PRO B O 1
ATOM 8633 N N . SER B 1 409 ? -7.848 27.797 15.656 1 95.56 409 SER B N 1
ATOM 8634 C CA . SER B 1 409 ? -8.406 27.344 16.922 1 95.56 409 SER B CA 1
ATOM 8635 C C . SER B 1 409 ? -7.512 26.281 17.562 1 95.56 409 SER B C 1
ATOM 8637 O O . SER B 1 409 ? -7.238 26.344 18.766 1 95.56 409 SER B O 1
ATOM 8639 N N . ARG B 1 410 ? -7.039 25.391 16.812 1 96.5 410 ARG B N 1
ATOM 8640 C CA . ARG B 1 410 ? -6.207 24.312 17.344 1 96.5 410 ARG B CA 1
ATOM 8641 C C . ARG B 1 410 ? -4.859 24.844 17.812 1 96.5 410 ARG B C 1
ATOM 8643 O O . ARG B 1 410 ? -4.312 24.375 18.812 1 96.5 410 ARG B O 1
ATOM 8650 N N . THR B 1 411 ? -4.309 25.766 17.031 1 96.69 411 THR B N 1
ATOM 8651 C CA . THR B 1 411 ? -3.055 26.391 17.422 1 96.69 411 THR B CA 1
ATOM 8652 C C . THR B 1 411 ? -3.213 27.141 18.75 1 96.69 411 THR B C 1
ATOM 8654 O O . THR B 1 411 ? -2.33 27.078 19.609 1 96.69 411 THR B O 1
ATOM 8657 N N . ARG B 1 412 ? -4.344 27.812 18.891 1 95.81 412 ARG B N 1
ATOM 8658 C CA . ARG B 1 412 ? -4.641 28.469 20.156 1 95.81 412 ARG B CA 1
ATOM 8659 C C . ARG B 1 412 ? -4.691 27.469 21.297 1 95.81 412 ARG B C 1
ATOM 8661 O O . ARG B 1 412 ? -4.152 27.719 22.375 1 95.81 412 ARG B O 1
ATOM 8668 N N . ALA B 1 413 ? -5.297 26.391 21.078 1 97.25 413 ALA B N 1
ATOM 8669 C CA . ALA B 1 413 ? -5.426 25.344 22.094 1 97.25 413 ALA B CA 1
ATOM 8670 C C . ALA B 1 413 ? -4.055 24.844 22.547 1 97.25 413 ALA B C 1
ATOM 8672 O O . ALA B 1 413 ? -3.77 24.781 23.734 1 97.25 413 ALA B O 1
ATOM 8673 N N . LEU B 1 414 ? -3.238 24.484 21.594 1 97.62 414 LEU B N 1
ATOM 8674 C CA . LEU B 1 414 ? -1.925 23.938 21.938 1 97.62 414 LEU B CA 1
ATOM 8675 C C . LEU B 1 414 ? -1.05 25 22.594 1 97.62 414 LEU B C 1
ATOM 8677 O O . LEU B 1 414 ? -0.32 24.719 23.531 1 97.62 414 LEU B O 1
ATOM 8681 N N . ARG B 1 415 ? -1.088 26.234 22.078 1 96.81 415 ARG B N 1
ATOM 8682 C CA . ARG B 1 415 ? -0.303 27.328 22.656 1 96.81 415 ARG B CA 1
ATOM 8683 C C . ARG B 1 415 ? -0.681 27.578 24.109 1 96.81 415 ARG B C 1
ATOM 8685 O O . ARG B 1 415 ? 0.192 27.766 24.953 1 96.81 415 ARG B O 1
ATOM 8692 N N . ALA B 1 416 ? -1.977 27.578 24.375 1 96.94 416 ALA B N 1
ATOM 8693 C CA . ALA B 1 416 ? -2.449 27.766 25.75 1 96.94 416 ALA B CA 1
ATOM 8694 C C . ALA B 1 416 ? -1.905 26.672 26.672 1 96.94 416 ALA B C 1
ATOM 8696 O O . ALA B 1 416 ? -1.517 26.953 27.797 1 96.94 416 ALA B O 1
ATOM 8697 N N . PHE B 1 417 ? -1.89 25.547 26.219 1 97.06 417 PHE B N 1
ATOM 8698 C CA . PHE B 1 417 ? -1.355 24.422 26.984 1 97.06 417 PHE B CA 1
ATOM 8699 C C . PHE B 1 417 ? 0.134 24.609 27.25 1 97.06 417 PHE B C 1
ATOM 8701 O O . PHE B 1 417 ? 0.599 24.422 28.375 1 97.06 417 PHE B O 1
ATOM 8708 N N . LEU B 1 418 ? 0.895 24.906 26.172 1 95.69 418 LEU B N 1
ATOM 8709 C CA . LEU B 1 418 ? 2.338 25.078 26.297 1 95.69 418 LEU B CA 1
ATOM 8710 C C . LEU B 1 418 ? 2.676 26.234 27.234 1 95.69 418 LEU B C 1
ATOM 8712 O O . LEU B 1 418 ? 3.691 26.188 27.938 1 95.69 418 LEU B O 1
ATOM 8716 N N . GLU B 1 419 ? 1.768 27.219 27.297 1 95.38 419 GLU B N 1
ATOM 8717 C CA . GLU B 1 419 ? 1.984 28.406 28.109 1 95.38 419 GLU B CA 1
ATOM 8718 C C . GLU B 1 419 ? 1.418 28.219 29.516 1 95.38 419 GLU B C 1
ATOM 8720 O O . GLU B 1 419 ? 1.677 29.031 30.406 1 95.38 419 GLU B O 1
ATOM 8725 N N . GLY B 1 420 ? 0.668 27.203 29.688 1 93.69 420 GLY B N 1
ATOM 8726 C CA . GLY B 1 420 ? 0.029 26.984 30.969 1 93.69 420 GLY B CA 1
ATOM 8727 C C . GLY B 1 420 ? -1.177 27.875 31.203 1 93.69 420 GLY B C 1
ATOM 8728 O O . GLY B 1 420 ? -1.491 28.219 32.344 1 93.69 420 GLY B O 1
ATOM 8729 N N . ASP B 1 421 ? -1.838 28.281 30.141 1 94.81 421 ASP B N 1
ATOM 8730 C CA . ASP B 1 421 ? -2.984 29.188 30.188 1 94.81 421 ASP B CA 1
ATOM 8731 C C . ASP B 1 421 ? -4.277 28.453 29.844 1 94.81 421 ASP B C 1
ATOM 8733 O O . ASP B 1 421 ? -4.988 28.828 28.906 1 94.81 421 ASP B O 1
ATOM 8737 N N . THR B 1 422 ? -4.574 27.406 30.484 1 96.69 422 THR B N 1
ATOM 8738 C CA . THR B 1 422 ? -5.801 26.656 30.266 1 96.69 422 THR B CA 1
ATOM 8739 C C . THR B 1 422 ? -6.758 26.812 31.438 1 96.69 422 THR B C 1
ATOM 8741 O O . THR B 1 422 ? -6.359 27.266 32.531 1 96.69 422 THR B O 1
ATOM 8744 N N . VAL B 1 423 ? -8.016 26.531 31.188 1 95.56 423 VAL B N 1
ATOM 8745 C CA . VAL B 1 423 ? -9.055 26.609 32.219 1 95.56 423 VAL B CA 1
ATOM 8746 C C . VAL B 1 423 ? -9.734 25.25 32.344 1 95.56 423 VAL B C 1
ATOM 8748 O O . VAL B 1 423 ? -9.539 24.359 31.516 1 95.56 423 VAL B O 1
ATOM 8751 N N . ASP B 1 424 ? -10.477 25.094 33.375 1 91.94 424 ASP B N 1
ATOM 8752 C CA . ASP B 1 424 ? -11.18 23.828 33.625 1 91.94 424 ASP B CA 1
ATOM 8753 C C . ASP B 1 424 ? -12.453 23.75 32.781 1 91.94 424 ASP B C 1
ATOM 8755 O O . ASP B 1 424 ? -12.914 22.641 32.469 1 91.94 424 ASP B O 1
ATOM 8759 N N . ARG B 1 425 ? -12.922 24.969 32.5 1 88.31 425 ARG B N 1
ATOM 8760 C CA . ARG B 1 425 ? -14.148 25.047 31.719 1 88.31 425 ARG B CA 1
ATOM 8761 C C . ARG B 1 425 ? -14.172 26.312 30.859 1 88.31 425 ARG B C 1
ATOM 8763 O O . ARG B 1 425 ? -13.625 27.344 31.25 1 88.31 425 ARG B O 1
ATOM 8770 N N . LEU B 1 426 ? -14.93 26.141 29.75 1 88.31 426 LEU B N 1
ATOM 8771 C CA . LEU B 1 426 ? -15.047 27.281 28.859 1 88.31 426 LEU B CA 1
ATOM 8772 C C . LEU B 1 426 ? -16.094 28.266 29.359 1 88.31 426 LEU B C 1
ATOM 8774 O O . LEU B 1 426 ? -17.281 27.922 29.469 1 88.31 426 LEU B O 1
ATOM 8778 N N . THR B 1 427 ? -15.758 29.453 29.719 1 81 427 THR B N 1
ATOM 8779 C CA . THR B 1 427 ? -16.688 30.469 30.203 1 81 427 THR B CA 1
ATOM 8780 C C . THR B 1 427 ? -16.672 31.703 29.312 1 81 427 THR B C 1
ATOM 8782 O O . THR B 1 427 ? -17.594 32.5 29.344 1 81 427 THR B O 1
ATOM 8785 N N . ALA B 1 428 ? -15.672 31.844 28.578 1 82.19 428 ALA B N 1
ATOM 8786 C CA . ALA B 1 428 ? -15.516 33 27.688 1 82.19 428 ALA B CA 1
ATOM 8787 C C . ALA B 1 428 ? -14.867 32.562 26.359 1 82.19 428 ALA B C 1
ATOM 8789 O O . ALA B 1 428 ? -14.148 31.562 26.312 1 82.19 428 ALA B O 1
ATOM 8790 N N . PRO B 1 429 ? -15.133 33.375 25.344 1 83.88 429 PRO B N 1
ATOM 8791 C CA . PRO B 1 429 ? -14.461 33.094 24.062 1 83.88 429 PRO B CA 1
ATOM 8792 C C . PRO B 1 429 ? -12.945 33.219 24.156 1 83.88 429 PRO B C 1
ATOM 8794 O O . PRO B 1 429 ? -12.438 34.062 24.891 1 83.88 429 PRO B O 1
ATOM 8797 N N . GLY B 1 430 ? -12.234 32.406 23.5 1 88.5 430 GLY B N 1
ATOM 8798 C CA . GLY B 1 430 ? -10.781 32.5 23.469 1 88.5 430 GLY B CA 1
ATOM 8799 C C . GLY B 1 430 ? -10.117 31.594 24.5 1 88.5 430 GLY B C 1
ATOM 8800 O O . GLY B 1 430 ? -8.922 31.328 24.422 1 88.5 430 GLY B O 1
ATOM 8801 N N . GLN B 1 431 ? -10.914 31.141 25.453 1 93.25 431 GLN B N 1
ATOM 8802 C CA . GLN B 1 431 ? -10.375 30.25 26.484 1 93.25 431 GLN B CA 1
ATOM 8803 C C . GLN B 1 431 ? -10.141 28.859 25.922 1 93.25 431 GLN B C 1
ATOM 8805 O O . GLN B 1 431 ? -10.68 28.5 24.875 1 93.25 431 GLN B O 1
ATOM 8810 N N . VAL B 1 432 ? -9.273 28.141 26.562 1 97.44 432 VAL B N 1
ATOM 8811 C CA . VAL B 1 432 ? -8.992 26.75 26.266 1 97.44 432 VAL B CA 1
ATOM 8812 C C . VAL B 1 432 ? -9.211 25.891 27.516 1 97.44 432 VAL B C 1
ATOM 8814 O O . VAL B 1 432 ? -8.562 26.125 28.531 1 97.44 432 VAL B O 1
ATOM 8817 N N . ALA B 1 433 ? -10.117 25.016 27.391 1 97.44 433 ALA B N 1
ATOM 8818 C CA . ALA B 1 433 ? -10.375 24.094 28.5 1 97.44 433 ALA B CA 1
ATOM 8819 C C . ALA B 1 433 ? -9.508 22.844 28.391 1 97.44 433 ALA B C 1
ATOM 8821 O O . ALA B 1 433 ? -9.195 22.391 27.281 1 97.44 433 ALA B O 1
ATOM 8822 N N . ARG B 1 434 ? -9.117 22.312 29.547 1 97.56 434 ARG B N 1
ATOM 8823 C CA . ARG B 1 434 ? -8.234 21.156 29.594 1 97.56 434 ARG B CA 1
ATOM 8824 C C . ARG B 1 434 ? -8.812 20.062 30.484 1 97.56 434 ARG B C 1
ATOM 8826 O O . ARG B 1 434 ? -9.414 20.359 31.531 1 97.56 434 ARG B O 1
ATOM 8833 N N . ALA B 1 435 ? -8.648 18.859 30.062 1 97.19 435 ALA B N 1
ATOM 8834 C CA . ALA B 1 435 ? -8.961 17.672 30.859 1 97.19 435 ALA B CA 1
ATOM 8835 C C . ALA B 1 435 ? -7.902 16.594 30.656 1 97.19 435 ALA B C 1
ATOM 8837 O O . ALA B 1 435 ? -7.129 16.641 29.703 1 97.19 435 ALA B O 1
ATOM 8838 N N . THR B 1 436 ? -7.836 15.711 31.625 1 96.19 436 THR B N 1
ATOM 8839 C CA . THR B 1 436 ? -6.902 14.586 31.547 1 96.19 436 THR B CA 1
ATOM 8840 C C . THR B 1 436 ? -7.648 13.273 31.344 1 96.19 436 THR B C 1
ATOM 8842 O O . THR B 1 436 ? -8.703 13.055 31.938 1 96.19 436 THR B O 1
ATOM 8845 N N . VAL B 1 437 ? -7.102 12.508 30.469 1 96.75 437 VAL B N 1
ATOM 8846 C CA . VAL B 1 437 ? -7.66 11.188 30.203 1 96.75 437 VAL B CA 1
ATOM 8847 C C . VAL B 1 437 ? -6.586 10.125 30.422 1 96.75 437 VAL B C 1
ATOM 8849 O O . VAL B 1 437 ? -5.457 10.266 29.938 1 96.75 437 VAL B O 1
ATOM 8852 N N . ARG B 1 438 ? -7.004 9.086 31.062 1 95.31 438 ARG B N 1
ATOM 8853 C CA . ARG B 1 438 ? -6.043 8.039 31.406 1 95.31 438 ARG B CA 1
ATOM 8854 C C . ARG B 1 438 ? -5.984 6.973 30.312 1 95.31 438 ARG B C 1
ATOM 8856 O O . ARG B 1 438 ? -7.02 6.566 29.781 1 95.31 438 ARG B O 1
ATOM 8863 N N . LEU B 1 439 ? -4.797 6.617 29.906 1 96 439 LEU B N 1
ATOM 8864 C CA . LEU B 1 439 ? -4.52 5.492 29.016 1 96 439 LEU B CA 1
ATOM 8865 C C . LEU B 1 439 ? -3.73 4.41 29.75 1 96 439 LEU B C 1
ATOM 8867 O O . LEU B 1 439 ? -2.654 4.676 30.297 1 96 439 LEU B O 1
ATOM 8871 N N . SER B 1 440 ? -4.266 3.238 29.797 1 92.88 440 SER B N 1
ATOM 8872 C CA . SER B 1 440 ? -3.549 2.102 30.359 1 92.88 440 SER B CA 1
ATOM 8873 C C . SER B 1 440 ? -2.727 1.381 29.297 1 92.88 440 SER B C 1
ATOM 8875 O O . SER B 1 440 ? -3.281 0.7 28.438 1 92.88 440 SER B O 1
ATOM 8877 N N . VAL B 1 441 ? -1.464 1.501 29.406 1 93.56 441 VAL B N 1
ATOM 8878 C CA . VAL B 1 441 ? -0.565 0.87 28.453 1 93.56 441 VAL B CA 1
ATOM 8879 C C . VAL B 1 441 ? -0.19 -0.529 28.938 1 93.56 441 VAL B C 1
ATOM 8881 O O . VAL B 1 441 ? 0.322 -0.692 30.047 1 93.56 441 VAL B O 1
ATOM 8884 N N . PRO B 1 442 ? -0.455 -1.452 28.094 1 89.75 442 PRO B N 1
ATOM 8885 C CA . PRO B 1 442 ? -0.068 -2.805 28.5 1 89.75 442 PRO B CA 1
ATOM 8886 C C . PRO B 1 442 ? 1.446 -3.006 28.516 1 89.75 442 PRO B C 1
ATOM 8888 O O . PRO B 1 442 ? 2.182 -2.227 27.906 1 89.75 442 PRO B O 1
ATOM 8891 N N . LEU B 1 443 ? 1.892 -4.023 29.312 1 86.06 443 LEU B N 1
ATOM 8892 C CA . LEU B 1 443 ? 3.311 -4.363 29.312 1 86.06 443 LEU B CA 1
ATOM 8893 C C . LEU B 1 443 ? 3.68 -5.133 28.031 1 86.06 443 LEU B C 1
ATOM 8895 O O . LEU B 1 443 ? 2.852 -5.855 27.484 1 86.06 443 LEU B O 1
ATOM 8899 N N . ARG B 1 444 ? 4.855 -4.922 27.594 1 82.69 444 ARG B N 1
ATOM 8900 C CA . ARG B 1 444 ? 5.352 -5.66 26.438 1 82.69 444 ARG B CA 1
ATOM 8901 C C . ARG B 1 444 ? 5.461 -7.148 26.734 1 82.69 444 ARG B C 1
ATOM 8903 O O . ARG B 1 444 ? 5.695 -7.539 27.875 1 82.69 444 ARG B O 1
ATOM 8910 N N . GLY B 1 445 ? 5.395 -8.055 25.766 1 72 445 GLY B N 1
ATOM 8911 C CA . GLY B 1 445 ? 5.609 -9.484 25.922 1 72 445 GLY B CA 1
ATOM 8912 C C . GLY B 1 445 ? 4.363 -10.234 26.344 1 72 445 GLY B C 1
ATOM 8913 O O . GLY B 1 445 ? 4.441 -11.391 26.766 1 72 445 GLY B O 1
ATOM 8914 N N . GLY B 1 446 ? 3.158 -9.68 26.25 1 63 446 GLY B N 1
ATOM 8915 C CA . GLY B 1 446 ? 1.913 -10.414 26.391 1 63 446 GLY B CA 1
ATOM 8916 C C . GLY B 1 446 ? 1.403 -10.469 27.828 1 63 446 GLY B C 1
ATOM 8917 O O . GLY B 1 446 ? 0.434 -11.164 28.109 1 63 446 GLY B O 1
ATOM 8918 N N . GLU B 1 447 ? 2.137 -9.961 28.828 1 57.81 447 GLU B N 1
ATOM 8919 C CA . GLU B 1 447 ? 1.637 -10.086 30.188 1 57.81 447 GLU B CA 1
ATOM 8920 C C . GLU B 1 447 ? 0.408 -9.203 30.422 1 57.81 447 GLU B C 1
ATOM 8922 O O . GLU B 1 447 ? 0.44 -8.008 30.141 1 57.81 447 GLU B O 1
ATOM 8927 N N . VAL B 1 448 ? -0.761 -9.875 30.531 1 56.25 448 VAL B N 1
ATOM 8928 C CA . VAL B 1 448 ? -2.064 -9.227 30.641 1 56.25 448 VAL B CA 1
ATOM 8929 C C . VAL B 1 448 ? -2.15 -8.445 31.938 1 56.25 448 VAL B C 1
ATOM 8931 O O . VAL B 1 448 ? -2.768 -7.379 32 1 56.25 448 VAL B O 1
ATOM 8934 N N . ARG B 1 449 ? -1.47 -9.062 33.062 1 59.41 449 ARG B N 1
ATOM 8935 C CA . ARG B 1 449 ? -1.606 -8.43 34.375 1 59.41 449 ARG B CA 1
ATOM 8936 C C . ARG B 1 449 ? -0.542 -7.359 34.562 1 59.41 449 ARG B C 1
ATOM 8938 O O . ARG B 1 449 ? 0.62 -7.555 34.219 1 59.41 449 ARG B O 1
ATOM 8945 N N . GLY B 1 450 ? -1.008 -6.012 34.625 1 69.62 450 GLY B N 1
ATOM 8946 C CA . GLY B 1 450 ? -0.142 -4.875 34.875 1 69.62 450 GLY B CA 1
ATOM 8947 C C . GLY B 1 450 ? -0.062 -3.896 33.719 1 69.62 450 GLY B C 1
ATOM 8948 O O . GLY B 1 450 ? -0.69 -4.102 32.688 1 69.62 450 GLY B O 1
ATOM 8949 N N . GLY B 1 451 ? 0.222 -2.676 33.875 1 82.88 451 GLY B N 1
ATOM 8950 C CA . GLY B 1 451 ? 0.372 -1.647 32.844 1 82.88 451 GLY B CA 1
ATOM 8951 C C . GLY B 1 451 ? 0.864 -0.325 33.406 1 82.88 451 GLY B C 1
ATOM 8952 O O . GLY B 1 451 ? 1.022 -0.176 34.625 1 82.88 451 GLY B O 1
ATOM 8953 N N . VAL B 1 452 ? 1.345 0.377 32.531 1 91.19 452 VAL B N 1
ATOM 8954 C CA . VAL B 1 452 ? 1.772 1.735 32.844 1 91.19 452 VAL B CA 1
ATOM 8955 C C . VAL B 1 452 ? 0.641 2.717 32.562 1 91.19 452 VAL B C 1
ATOM 8957 O O . VAL B 1 452 ? -0.008 2.627 31.516 1 91.19 452 VAL B O 1
ATOM 8960 N N . SER B 1 453 ? 0.388 3.494 33.562 1 94.19 453 SER B N 1
ATOM 8961 C CA . SER B 1 453 ? -0.669 4.484 33.375 1 94.19 453 SER B CA 1
ATOM 8962 C C . SER B 1 453 ? -0.122 5.77 32.75 1 94.19 453 SER B C 1
ATOM 8964 O O . SER B 1 453 ? 0.863 6.328 33.25 1 94.19 453 SER B O 1
ATOM 8966 N N . HIS B 1 454 ? -0.718 6.184 31.688 1 96.38 454 HIS B N 1
ATOM 8967 C CA . HIS B 1 454 ? -0.391 7.445 31.031 1 96.38 454 HIS B CA 1
ATOM 8968 C C . HIS B 1 454 ? -1.541 8.438 31.141 1 96.38 454 HIS B C 1
ATOM 8970 O O . HIS B 1 454 ? -2.709 8.062 31.047 1 96.38 454 HIS B O 1
ATOM 8976 N N . GLU B 1 455 ? -1.146 9.656 31.422 1 96.56 455 GLU B N 1
ATOM 8977 C CA . GLU B 1 455 ? -2.137 10.727 31.484 1 96.56 455 GLU B CA 1
ATOM 8978 C C . GLU B 1 455 ? -2.105 11.578 30.219 1 96.56 455 GLU B C 1
ATOM 8980 O O . GLU B 1 455 ? -1.306 12.508 30.109 1 96.56 455 GLU B O 1
ATOM 8985 N N . ALA B 1 456 ? -3.062 11.336 29.344 1 97.5 456 ALA B N 1
ATOM 8986 C CA . ALA B 1 456 ? -3.213 12.125 28.125 1 97.5 456 ALA B CA 1
ATOM 8987 C C . ALA B 1 456 ? -3.959 13.422 28.391 1 97.5 456 ALA B C 1
ATOM 8989 O O . ALA B 1 456 ? -4.637 13.555 29.422 1 97.5 456 ALA B O 1
ATOM 8990 N N . VAL B 1 457 ? -3.818 14.391 27.531 1 97.75 457 VAL B N 1
ATOM 8991 C CA . VAL B 1 457 ? -4.41 15.711 27.719 1 97.75 457 VAL B CA 1
ATOM 8992 C C . VAL B 1 457 ? -5.414 16 26.609 1 97.75 457 VAL B C 1
ATOM 8994 O O . VAL B 1 457 ? -5.113 15.797 25.438 1 97.75 457 VAL B O 1
ATOM 8997 N N . VAL B 1 458 ? -6.535 16.406 26.984 1 98.31 458 VAL B N 1
ATOM 8998 C CA . VAL B 1 458 ? -7.559 16.844 26.047 1 98.31 458 VAL B CA 1
ATOM 8999 C C . VAL B 1 458 ? -7.738 18.359 26.141 1 98.31 458 VAL B C 1
ATOM 9001 O O . VAL B 1 458 ? -7.898 18.906 27.234 1 98.31 458 VAL B O 1
ATOM 9004 N N . LEU B 1 459 ? -7.656 19.016 25.016 1 98.31 459 LEU B N 1
ATOM 9005 C CA . LEU B 1 459 ? -7.867 20.469 24.922 1 98.31 459 LEU B CA 1
ATOM 9006 C C . LEU B 1 459 ? -9.094 20.781 24.078 1 98.31 459 LEU B C 1
ATOM 9008 O O . LEU B 1 459 ? -9.328 20.156 23.047 1 98.31 459 LEU B O 1
ATOM 9012 N N . VAL B 1 460 ? -9.875 21.734 24.531 1 97.44 460 VAL B N 1
ATOM 9013 C CA . VAL B 1 460 ? -11.055 22.141 23.781 1 97.44 460 VAL B CA 1
ATOM 9014 C C . VAL B 1 460 ? -11.133 23.672 23.75 1 97.44 460 VAL B C 1
ATOM 9016 O O . VAL B 1 460 ? -10.852 24.344 24.734 1 97.44 460 VAL B O 1
ATOM 9019 N N . THR B 1 461 ? -11.438 24.203 22.625 1 96.12 461 THR B N 1
ATOM 9020 C CA . THR B 1 461 ? -11.648 25.625 22.469 1 96.12 461 THR B CA 1
ATOM 9021 C C . THR B 1 461 ? -12.742 25.906 21.438 1 96.12 461 THR B C 1
ATOM 9023 O O . THR B 1 461 ? -13.117 25.016 20.672 1 96.12 461 THR B O 1
ATOM 9026 N N . ASN B 1 462 ? -13.234 27.062 21.516 1 92.25 462 ASN B N 1
ATOM 9027 C CA . ASN B 1 462 ? -14.25 27.453 20.547 1 92.25 462 ASN B CA 1
ATOM 9028 C C . ASN B 1 462 ? -13.672 27.516 19.125 1 92.25 462 ASN B C 1
ATOM 9030 O O . ASN B 1 462 ? -12.539 27.953 18.938 1 92.25 462 ASN B O 1
ATOM 9034 N N . ALA B 1 463 ? -14.562 27.047 18.203 1 91.81 463 ALA B N 1
ATOM 9035 C CA . ALA B 1 463 ? -14.148 27.125 16.797 1 91.81 463 ALA B CA 1
ATOM 9036 C C . ALA B 1 463 ? -14.25 28.547 16.281 1 91.81 463 ALA B C 1
ATOM 9038 O O . ALA B 1 463 ? -15.227 29.25 16.547 1 91.81 463 ALA B O 1
ATOM 9039 N N . GLU B 1 464 ? -13.344 29.141 15.844 1 75.19 464 GLU B N 1
ATOM 9040 C CA . GLU B 1 464 ? -13.367 30.516 15.352 1 75.19 464 GLU B CA 1
ATOM 9041 C C . GLU B 1 464 ? -13.844 30.578 13.898 1 75.19 464 GLU B C 1
ATOM 9043 O O . GLU B 1 464 ? -14.727 31.359 13.562 1 75.19 464 GLU B O 1
ATOM 9048 N N . ASP B 1 465 ? -12.961 30.078 12.836 1 66.44 465 ASP B N 1
ATOM 9049 C CA . ASP B 1 465 ? -13.109 30.375 11.414 1 66.44 465 ASP B CA 1
ATOM 9050 C C . ASP B 1 465 ? -13.406 29.109 10.617 1 66.44 465 ASP B C 1
ATOM 9052 O O . ASP B 1 465 ? -13.234 28 11.125 1 66.44 465 ASP B O 1
ATOM 9056 N N . ASP B 1 466 ? -13.977 29.359 9.492 1 68.38 466 ASP B N 1
ATOM 9057 C CA . ASP B 1 466 ? -14.336 28.328 8.539 1 68.38 466 ASP B CA 1
ATOM 9058 C C . ASP B 1 466 ? -13.086 27.734 7.883 1 68.38 466 ASP B C 1
ATOM 9060 O O . ASP B 1 466 ? -13.172 26.719 7.188 1 68.38 466 ASP B O 1
ATOM 9064 N N . VAL B 1 467 ? -11.938 28.312 8.273 1 73.25 467 VAL B N 1
ATOM 9065 C CA . VAL B 1 467 ? -10.742 27.875 7.551 1 73.25 467 VAL B CA 1
ATOM 9066 C C . VAL B 1 467 ? -10.344 26.484 7.996 1 73.25 467 VAL B C 1
ATOM 9068 O O . VAL B 1 467 ? -9.812 25.703 7.203 1 73.25 467 VAL B O 1
ATOM 9071 N N . GLU B 1 468 ? -10.68 26.156 9.25 1 80.31 468 GLU B N 1
ATOM 9072 C CA . GLU B 1 468 ? -10.234 24.891 9.812 1 80.31 468 GLU B CA 1
ATOM 9073 C C . GLU B 1 468 ? -11.164 23.75 9.406 1 80.31 468 GLU B C 1
ATOM 9075 O O . GLU B 1 468 ? -10.977 22.609 9.828 1 80.31 468 GLU B O 1
ATOM 9080 N N . GLY B 1 469 ? -11.984 24 8.609 1 76.69 469 GLY B N 1
ATOM 9081 C CA . GLY B 1 469 ? -12.891 22.953 8.18 1 76.69 469 GLY B CA 1
ATOM 9082 C C . GLY B 1 469 ? -14.094 22.797 9.094 1 76.69 469 GLY B C 1
ATOM 9083 O O . GLY B 1 469 ? -14.539 23.766 9.711 1 76.69 469 GLY B O 1
ATOM 9084 N N . ARG B 1 470 ? -14.594 21.547 9.227 1 84.56 470 ARG B N 1
ATOM 9085 C CA . ARG B 1 470 ? -15.797 21.219 9.992 1 84.56 470 ARG B CA 1
ATOM 9086 C C . ARG B 1 470 ? -15.531 21.312 11.492 1 84.56 470 ARG B C 1
ATOM 9088 O O . ARG B 1 470 ? -14.484 20.859 11.969 1 84.56 470 ARG B O 1
ATOM 9095 N N . PRO B 1 471 ? -16.391 21.938 12.242 1 91.31 471 PRO B N 1
ATOM 9096 C CA . PRO B 1 471 ? -16.234 22 13.695 1 91.31 471 PRO B CA 1
ATOM 9097 C C . PRO B 1 471 ? -16.625 20.703 14.398 1 91.31 471 PRO B C 1
ATOM 9099 O O . PRO B 1 471 ? -17.031 19.734 13.734 1 91.31 471 PRO B O 1
ATOM 9102 N N . ASN B 1 472 ? -16.375 20.688 15.703 1 93.69 472 ASN B N 1
ATOM 9103 C CA . ASN B 1 472 ? -16.734 19.562 16.578 1 93.69 472 ASN B CA 1
ATOM 9104 C C . ASN B 1 472 ? -15.938 18.312 16.234 1 93.69 472 ASN B C 1
ATOM 9106 O O . ASN B 1 472 ? -16.5 17.234 16.078 1 93.69 472 ASN B O 1
ATOM 9110 N N . ARG B 1 473 ? -14.648 18.594 16.078 1 95.62 473 ARG B N 1
ATOM 9111 C CA . ARG B 1 473 ? -13.742 17.5 15.742 1 95.62 473 ARG B CA 1
ATOM 9112 C C . ARG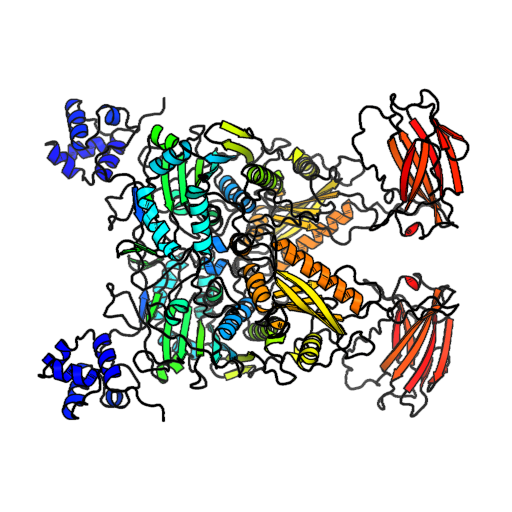 B 1 473 ? -12.672 17.328 16.812 1 95.62 473 ARG B C 1
ATOM 9114 O O . ARG B 1 473 ? -12.328 18.281 17.516 1 95.62 473 ARG B O 1
ATOM 9121 N N . LEU B 1 474 ? -12.203 16.156 16.953 1 97 474 LEU B N 1
ATOM 9122 C CA . LEU B 1 474 ? -11.109 15.797 17.844 1 97 474 LEU B CA 1
ATOM 9123 C C . LEU B 1 474 ? -9.891 15.344 17.047 1 97 474 LEU B C 1
ATOM 9125 O O . LEU B 1 474 ? -9.938 14.328 16.344 1 97 474 LEU B O 1
ATOM 9129 N N . VAL B 1 475 ? -8.82 16.109 17.109 1 97.38 475 VAL B N 1
ATOM 9130 C CA . VAL B 1 475 ? -7.566 15.773 16.453 1 97.38 475 VAL B CA 1
ATOM 9131 C C . VAL B 1 475 ? -6.613 15.125 17.453 1 97.38 475 VAL B C 1
ATOM 9133 O O . VAL B 1 475 ? -6.438 15.625 18.562 1 97.38 475 VAL B O 1
ATOM 9136 N N . CYS B 1 476 ? -6.012 14.016 17.047 1 97.75 476 CYS B N 1
ATOM 9137 C CA . CYS B 1 476 ? -5.148 13.25 17.938 1 97.75 476 CYS B CA 1
ATOM 9138 C C . CYS B 1 476 ? -3.705 13.266 17.453 1 97.75 476 CYS B C 1
ATOM 9140 O O . CYS B 1 476 ? -3.457 13.227 16.234 1 97.75 476 CYS B O 1
ATOM 9142 N N . MET B 1 477 ? -2.82 13.297 18.391 1 96.88 477 MET B N 1
ATOM 9143 C CA . MET B 1 477 ? -1.409 13.273 18.016 1 96.88 477 MET B CA 1
ATOM 9144 C C . MET B 1 477 ? -0.552 12.742 19.156 1 96.88 477 MET B C 1
ATOM 9146 O O . MET B 1 477 ? -1.021 12.625 20.297 1 96.88 477 MET B O 1
ATOM 9150 N N . ARG B 1 478 ? 0.629 12.398 18.828 1 94.69 478 ARG B N 1
ATOM 9151 C CA . ARG B 1 478 ? 1.618 12.008 19.828 1 94.69 478 ARG B CA 1
ATOM 9152 C C . ARG B 1 478 ? 2.865 12.883 19.734 1 94.69 478 ARG B C 1
ATOM 9154 O O . ARG B 1 478 ? 2.777 14.062 19.391 1 94.69 478 ARG B O 1
ATOM 9161 N N . GLY B 1 479 ? 4.039 12.383 20.094 1 91.62 479 GLY B N 1
ATOM 9162 C CA . GLY B 1 479 ? 5.219 13.18 20.406 1 91.62 479 GLY B CA 1
ATOM 9163 C C . GLY B 1 479 ? 5.723 13.984 19.219 1 91.62 479 GLY B C 1
ATOM 9164 O O . GLY B 1 479 ? 6.227 15.094 19.375 1 91.62 479 GLY B O 1
ATOM 9165 N N . ASN B 1 480 ? 5.59 13.508 18 1 89.75 480 ASN B N 1
ATOM 9166 C CA . ASN B 1 480 ? 6.117 14.203 16.828 1 89.75 480 ASN B CA 1
ATOM 9167 C C . ASN B 1 480 ? 5.195 15.336 16.391 1 89.75 480 ASN B C 1
ATOM 9169 O O . ASN B 1 480 ? 5.543 16.109 15.492 1 89.75 480 ASN B O 1
ATOM 9173 N N . ARG B 1 481 ? 4.027 15.422 17.016 1 95.06 481 ARG B N 1
ATOM 9174 C CA . ARG B 1 481 ? 3.057 16.5 16.844 1 95.06 481 ARG B CA 1
ATOM 9175 C C . ARG B 1 481 ? 2.537 16.562 15.414 1 95.06 481 ARG B C 1
ATOM 9177 O O . ARG B 1 481 ? 2.314 17.641 14.875 1 95.06 481 ARG B O 1
ATOM 9184 N N . MET B 1 482 ? 2.531 15.453 14.758 1 95.81 482 MET B N 1
ATOM 9185 C CA . MET B 1 482 ? 1.819 15.281 13.5 1 95.81 482 MET B CA 1
ATOM 9186 C C . MET B 1 482 ? 0.391 14.805 13.734 1 95.81 482 MET B C 1
ATOM 9188 O O . MET B 1 482 ? 0.151 13.953 14.594 1 95.81 482 MET B O 1
ATOM 9192 N N . THR B 1 483 ? -0.508 15.344 13.023 1 96.31 483 THR B N 1
ATOM 9193 C CA . THR B 1 483 ? -1.891 14.891 13.133 1 96.31 483 THR B CA 1
ATOM 9194 C C . THR B 1 483 ? -2.018 13.43 12.711 1 96.31 483 THR B C 1
ATOM 9196 O O . THR B 1 483 ? -1.631 13.062 11.602 1 96.31 483 THR B O 1
ATOM 9199 N N . VAL B 1 484 ? -2.561 12.609 13.586 1 94.56 484 VAL B N 1
ATOM 9200 C CA . VAL B 1 484 ? -2.725 11.195 13.266 1 94.56 484 VAL B CA 1
ATOM 9201 C C . VAL B 1 484 ? -4.168 10.922 12.859 1 94.56 484 VAL B C 1
ATOM 9203 O O . VAL B 1 484 ? -4.418 10.328 11.805 1 94.56 484 VAL B O 1
ATOM 9206 N N . LYS B 1 485 ? -5.059 11.414 13.688 1 93.81 485 LYS B N 1
ATOM 9207 C CA . LYS B 1 485 ? -6.48 11.211 13.445 1 93.81 485 LYS B CA 1
ATOM 9208 C C . LYS B 1 485 ? -7.254 12.523 13.555 1 93.81 485 LYS B C 1
ATOM 9210 O O . LYS B 1 485 ? -6.895 13.398 14.336 1 93.81 485 LYS B O 1
ATOM 9215 N N . ASN B 1 486 ? -8.242 12.672 12.797 1 93.38 486 ASN B N 1
ATOM 9216 C CA . ASN B 1 486 ? -9.211 13.766 12.82 1 93.38 486 ASN B CA 1
ATOM 9217 C C . ASN B 1 486 ? -10.641 13.258 12.672 1 93.38 486 ASN B C 1
ATOM 9219 O O . ASN B 1 486 ? -11.102 13.016 11.555 1 93.38 486 ASN B O 1
ATOM 9223 N N . ASN B 1 487 ? -11.297 13.117 13.789 1 92.81 487 ASN B N 1
ATOM 9224 C CA . ASN B 1 487 ? -12.625 12.516 13.766 1 92.81 487 ASN B CA 1
ATOM 9225 C C . ASN B 1 487 ? -13.672 13.438 14.391 1 92.81 487 ASN B C 1
ATOM 9227 O O . ASN B 1 487 ? -13.344 14.25 15.258 1 92.81 487 ASN B O 1
ATOM 9231 N N . GLY B 1 488 ? -14.875 13.25 13.984 1 92.56 488 GLY B N 1
ATOM 9232 C CA . GLY B 1 488 ? -15.969 13.945 14.648 1 92.56 488 GLY B CA 1
ATOM 9233 C C . GLY B 1 488 ? -16.281 13.391 16.031 1 92.56 488 GLY B C 1
ATOM 9234 O O . GLY B 1 488 ? -16.203 12.18 16.25 1 92.56 488 GLY B O 1
ATOM 9235 N N . VAL B 1 489 ? -16.594 14.32 16.922 1 93.56 489 VAL B N 1
ATOM 9236 C CA . VAL B 1 489 ? -17 13.891 18.25 1 93.56 489 VAL B CA 1
ATOM 9237 C C . VAL B 1 489 ? -18.453 13.445 18.234 1 93.56 489 VAL B C 1
ATOM 9239 O O . VAL B 1 489 ? -19.344 14.227 17.875 1 93.56 489 VAL B O 1
ATOM 9242 N N . PRO B 1 490 ? -18.625 12.188 18.625 1 90.06 490 PRO B N 1
ATOM 9243 C CA . PRO B 1 490 ? -20 11.695 18.562 1 90.06 490 PRO B CA 1
ATOM 9244 C C . PRO B 1 490 ? -20.859 12.211 19.719 1 90.06 490 PRO B C 1
ATOM 9246 O O . PRO B 1 490 ? -20.328 12.578 20.766 1 90.06 490 PRO B O 1
ATOM 9249 N N . ASN B 1 491 ? -22.172 12.312 19.547 1 84.38 491 ASN B N 1
ATOM 9250 C CA . ASN B 1 491 ? -23.188 12.57 20.562 1 84.38 491 ASN B CA 1
ATOM 9251 C C . ASN B 1 491 ? -22.984 13.922 21.234 1 84.38 491 ASN B C 1
ATOM 9253 O O . ASN B 1 491 ? -23.062 14.031 22.469 1 84.38 491 ASN B O 1
ATOM 9257 N N . VAL B 1 492 ? -22.578 14.844 20.438 1 87.25 492 VAL B N 1
ATOM 9258 C CA . VAL B 1 492 ? -22.469 16.203 20.938 1 87.25 492 VAL B CA 1
ATOM 9259 C C . VAL B 1 492 ? -23.859 16.766 21.234 1 87.25 492 VAL B C 1
ATOM 9261 O O . VAL B 1 492 ? -24.75 16.688 20.391 1 87.25 492 VAL B O 1
ATOM 9264 N N . PRO B 1 493 ? -24.016 17.219 22.453 1 74.31 493 PRO B N 1
ATOM 9265 C CA . PRO B 1 493 ? -25.328 17.734 22.797 1 74.31 493 PRO B CA 1
ATOM 9266 C C . PRO B 1 493 ? -25.797 18.844 21.828 1 74.31 493 PRO B C 1
ATOM 9268 O O . PRO B 1 493 ? -25 19.641 21.375 1 74.31 493 PRO B O 1
ATOM 9271 N N . ILE B 1 494 ? -27.078 18.828 21.594 1 73.38 494 ILE B N 1
ATOM 9272 C CA . ILE B 1 494 ? -27.672 19.828 20.719 1 73.38 494 ILE B CA 1
ATOM 9273 C C . ILE B 1 494 ? -27.5 21.219 21.344 1 73.38 494 ILE B C 1
ATOM 9275 O O . ILE B 1 494 ? -27.688 21.391 22.547 1 73.38 494 ILE B O 1
ATOM 9279 N N . GLY B 1 495 ? -27.094 22.203 20.609 1 69.19 495 GLY B N 1
ATOM 9280 C CA . GLY B 1 495 ? -26.938 23.578 21.078 1 69.19 495 GLY B CA 1
ATOM 9281 C C . GLY B 1 495 ? -25.516 23.906 21.5 1 69.19 495 GLY B C 1
ATOM 9282 O O . GLY B 1 495 ? -25.234 25.047 21.891 1 69.19 495 GLY B O 1
ATOM 9283 N N . THR B 1 496 ? -24.75 22.938 21.469 1 84.12 496 THR B N 1
ATOM 9284 C CA . THR B 1 496 ? -23.344 23.172 21.812 1 84.12 496 THR B CA 1
ATOM 9285 C C . THR B 1 496 ? -22.688 24.109 20.812 1 84.12 496 THR B C 1
ATOM 9287 O O . THR B 1 496 ? -22.906 24 19.609 1 84.12 496 THR B O 1
ATOM 9290 N N . ASN B 1 497 ? -22 25.156 21.359 1 84.75 497 ASN B N 1
ATOM 9291 C CA . ASN B 1 497 ? -21.203 26 20.469 1 84.75 497 ASN B CA 1
ATOM 9292 C C . ASN B 1 497 ? -20.141 25.203 19.719 1 84.75 497 ASN B C 1
ATOM 9294 O O . ASN B 1 497 ? -19.531 24.297 20.281 1 84.75 497 ASN B O 1
ATOM 9298 N N . PRO B 1 498 ? -19.984 25.578 18.422 1 90.88 498 PRO B N 1
ATOM 9299 C CA . PRO B 1 498 ? -18.938 24.875 17.672 1 90.88 498 PRO B CA 1
ATOM 9300 C C . PRO B 1 498 ? -17.578 24.938 18.344 1 90.88 498 PRO B C 1
ATOM 9302 O O . PRO B 1 498 ? -17.203 25.984 18.891 1 90.88 498 PRO B O 1
ATOM 9305 N N . PHE B 1 499 ? -16.875 23.859 18.328 1 94.38 499 PHE B N 1
ATOM 9306 C CA . PHE B 1 499 ? -15.578 23.797 19.016 1 94.38 499 PHE B CA 1
ATOM 9307 C C . PHE B 1 499 ? -14.578 22.984 18.188 1 94.38 499 PHE B C 1
ATOM 9309 O O . PHE B 1 499 ? -14.945 22.344 17.203 1 94.38 499 PHE B O 1
ATOM 9316 N N . GLN B 1 500 ? -13.305 23.141 18.531 1 96.25 500 GLN B N 1
ATOM 9317 C CA . GLN B 1 500 ? -12.227 22.266 18.125 1 96.25 500 GLN B CA 1
ATOM 9318 C C . GLN B 1 500 ? -11.531 21.625 19.328 1 96.25 500 GLN B C 1
ATOM 9320 O O . GLN B 1 500 ? -11.352 22.281 20.344 1 96.25 500 GLN B O 1
ATOM 9325 N N . ALA B 1 501 ? -11.242 20.391 19.219 1 97.62 501 ALA B N 1
ATOM 9326 C CA . ALA B 1 501 ? -10.609 19.672 20.312 1 97.62 501 ALA B CA 1
ATOM 9327 C C . ALA B 1 501 ? -9.32 19 19.859 1 97.62 501 ALA B C 1
ATOM 9329 O O . ALA B 1 501 ? -9.164 18.656 18.688 1 97.62 501 ALA B O 1
ATOM 9330 N N . VAL B 1 502 ? -8.367 18.828 20.797 1 98.31 502 VAL B N 1
ATOM 9331 C CA . VAL B 1 502 ? -7.078 18.203 20.547 1 98.31 502 VAL B CA 1
ATOM 9332 C C . VAL B 1 502 ? -6.758 17.203 21.641 1 98.31 502 VAL B C 1
ATOM 9334 O O . VAL B 1 502 ? -6.902 17.5 22.828 1 98.31 502 VAL B O 1
ATOM 9337 N N . LEU B 1 503 ? -6.379 16.016 21.234 1 98.44 503 LEU B N 1
ATOM 9338 C CA . LEU B 1 503 ? -5.91 14.992 22.172 1 98.44 503 LEU B CA 1
ATOM 9339 C C . LEU B 1 503 ? -4.398 14.82 22.062 1 98.44 503 LEU B C 1
ATOM 9341 O O . LEU B 1 503 ? -3.883 14.43 21.016 1 98.44 503 LEU B O 1
ATOM 9345 N N . LEU B 1 504 ? -3.723 15.117 23.141 1 98.25 504 LEU B N 1
ATOM 9346 C CA . LEU B 1 504 ? -2.273 14.977 23.234 1 98.25 504 LEU B CA 1
ATOM 9347 C C . LEU B 1 504 ? -1.896 13.727 24.031 1 98.25 504 LEU B C 1
ATOM 9349 O O . LEU B 1 504 ? -2.201 13.625 25.219 1 98.25 504 LEU B O 1
ATOM 9353 N N . VAL B 1 505 ? -1.204 12.852 23.344 1 97.31 505 VAL B N 1
ATOM 9354 C CA . VAL B 1 505 ? -0.832 11.602 24 1 97.31 505 VAL B CA 1
ATOM 9355 C C . VAL B 1 505 ? 0.68 11.398 23.922 1 97.31 505 VAL B C 1
ATOM 9357 O O . VAL B 1 505 ? 1.336 11.961 23.031 1 97.31 505 VAL B O 1
ATOM 9360 N N . GLY B 1 506 ? 1.217 10.586 24.844 1 95.56 506 GLY B N 1
ATOM 9361 C CA . GLY B 1 506 ? 2.654 10.375 24.859 1 95.56 506 GLY B CA 1
ATOM 9362 C C . GLY B 1 506 ? 3.443 11.641 25.156 1 95.56 506 GLY B C 1
ATOM 9363 O O . GLY B 1 506 ? 3.1 12.383 26.078 1 95.56 506 GLY B O 1
ATOM 9364 N N . ARG B 1 507 ? 4.438 11.883 24.406 1 94 507 ARG B N 1
ATOM 9365 C CA . ARG B 1 507 ? 5.312 13.016 24.672 1 94 507 ARG B CA 1
ATOM 9366 C C . ARG B 1 507 ? 4.629 14.336 24.312 1 94 507 ARG B C 1
ATOM 9368 O O . ARG B 1 507 ? 5.066 15.398 24.75 1 94 507 ARG B O 1
ATOM 9375 N N . ALA B 1 508 ? 3.59 14.242 23.516 1 95.31 508 ALA B N 1
ATOM 9376 C CA . ALA B 1 508 ? 2.838 15.453 23.203 1 95.31 508 ALA B CA 1
ATOM 9377 C C . ALA B 1 508 ? 2.148 16.016 24.438 1 95.31 508 ALA B C 1
ATOM 9379 O O . ALA B 1 508 ? 1.847 17.203 24.5 1 95.31 508 ALA B O 1
ATOM 9380 N N . ALA B 1 509 ? 1.838 15.125 25.359 1 96.19 509 ALA B N 1
ATOM 9381 C CA . ALA B 1 509 ? 1.207 15.539 26.625 1 96.19 509 ALA B CA 1
ATOM 9382 C C . ALA B 1 509 ? 2.217 16.203 27.547 1 96.19 509 ALA B C 1
ATOM 9384 O O . ALA B 1 509 ? 1.853 16.703 28.609 1 96.19 509 ALA B O 1
ATOM 9385 N N . GLY B 1 510 ? 3.393 16.297 27.172 1 88.94 510 GLY B N 1
ATOM 9386 C CA . GLY B 1 510 ? 4.492 16.812 27.953 1 88.94 510 GLY B CA 1
ATOM 9387 C C . GLY B 1 510 ? 5.578 15.797 28.234 1 88.94 510 GLY B C 1
ATOM 9388 O O . GLY B 1 510 ? 5.289 14.617 28.453 1 88.94 510 GLY B O 1
ATOM 9389 N N . PRO B 1 511 ? 6.773 16.172 28.094 1 78.88 511 PRO B N 1
ATOM 9390 C CA . PRO B 1 511 ? 7.867 15.219 28.297 1 78.88 511 PRO B CA 1
ATOM 9391 C C . PRO B 1 511 ? 7.859 14.609 29.688 1 78.88 511 PRO B C 1
ATOM 9393 O O . PRO B 1 511 ? 8.328 13.484 29.875 1 78.88 511 PRO B O 1
ATOM 9396 N N . ASP B 1 512 ? 7.266 15.289 30.656 1 86.31 512 ASP B N 1
ATOM 9397 C CA . ASP B 1 512 ? 7.262 14.805 32.031 1 86.31 512 ASP B CA 1
ATOM 9398 C C . ASP B 1 512 ? 5.922 14.156 32.375 1 86.31 512 ASP B C 1
ATOM 9400 O O . ASP B 1 512 ? 5.68 13.82 33.531 1 86.31 512 ASP B O 1
ATOM 9404 N N . ALA B 1 513 ? 5.098 14.008 31.406 1 91 513 ALA B N 1
ATOM 9405 C CA . ALA B 1 513 ? 3.818 13.359 31.672 1 91 513 ALA B CA 1
ATOM 9406 C C . ALA B 1 513 ? 4.02 11.898 32.094 1 91 513 ALA B C 1
ATOM 9408 O O . ALA B 1 513 ? 4.848 11.195 31.5 1 91 513 ALA B O 1
ATOM 9409 N N . PRO B 1 514 ? 3.336 11.461 33.094 1 92.25 514 PRO B N 1
ATOM 9410 C CA . PRO B 1 514 ? 3.471 10.062 33.531 1 92.25 514 PRO B CA 1
ATOM 9411 C C . PRO B 1 514 ? 3.211 9.07 32.406 1 92.25 514 PRO B C 1
ATOM 9413 O O . PRO B 1 514 ? 2.199 9.18 31.688 1 92.25 514 PRO B O 1
ATOM 9416 N N . GLY B 1 515 ? 4.156 8.172 32.219 1 92.94 515 GLY B N 1
ATOM 9417 C CA . GLY B 1 515 ? 4 7.086 31.266 1 92.94 515 GLY B CA 1
ATOM 9418 C C . GLY B 1 515 ? 4.113 7.539 29.812 1 92.94 515 GLY B C 1
ATOM 9419 O O . GLY B 1 515 ? 3.678 6.836 28.906 1 92.94 515 GLY B O 1
ATOM 9420 N N . ALA B 1 516 ? 4.652 8.695 29.609 1 94.06 516 ALA B N 1
ATOM 9421 C CA . ALA B 1 516 ? 4.688 9.297 28.266 1 94.06 516 ALA B CA 1
ATOM 9422 C C . ALA B 1 516 ? 5.48 8.422 27.297 1 94.06 516 ALA B C 1
ATOM 9424 O O . ALA B 1 516 ? 5.047 8.195 26.172 1 94.06 516 ALA B O 1
ATOM 9425 N N . ASP B 1 517 ? 6.562 7.871 27.719 1 92.06 517 ASP B N 1
ATOM 9426 C CA . ASP B 1 517 ? 7.414 7.07 26.844 1 92.06 517 ASP B CA 1
ATOM 9427 C C . ASP B 1 517 ? 6.734 5.754 26.484 1 92.06 517 ASP B C 1
ATOM 9429 O O . ASP B 1 517 ? 6.797 5.32 25.328 1 92.06 517 ASP B O 1
ATOM 9433 N N . ALA B 1 518 ? 6.129 5.215 27.453 1 92.25 518 ALA B N 1
ATOM 9434 C CA . ALA B 1 518 ? 5.418 3.963 27.203 1 92.25 518 ALA B CA 1
ATOM 9435 C C . ALA B 1 518 ? 4.258 4.172 26.234 1 92.25 518 ALA B C 1
ATOM 9437 O O . ALA B 1 518 ? 4.023 3.352 25.344 1 92.25 518 ALA B O 1
ATOM 9438 N N . ALA B 1 519 ? 3.564 5.266 26.453 1 94.69 519 ALA B N 1
ATOM 9439 C CA . ALA B 1 519 ? 2.438 5.582 25.578 1 94.69 519 ALA B CA 1
ATOM 9440 C C . ALA B 1 519 ? 2.908 5.855 24.156 1 94.69 519 ALA B C 1
ATOM 9442 O O . ALA B 1 519 ? 2.238 5.48 23.188 1 94.69 519 ALA B O 1
ATOM 9443 N N . GLU B 1 520 ? 4.062 6.492 24.094 1 93.31 520 GLU B N 1
ATOM 9444 C CA . GLU B 1 520 ? 4.648 6.793 22.781 1 93.31 520 GLU B CA 1
ATOM 9445 C C . GLU B 1 520 ? 4.922 5.512 22 1 93.31 520 GLU B C 1
ATOM 9447 O O . GLU B 1 520 ? 4.531 5.398 20.844 1 93.31 520 GLU B O 1
ATOM 9452 N N . GLU B 1 521 ? 5.516 4.582 22.562 1 90 521 GLU B N 1
ATOM 9453 C CA . GLU B 1 521 ? 5.875 3.322 21.922 1 90 521 GLU B CA 1
ATOM 9454 C C . GLU B 1 521 ? 4.633 2.502 21.578 1 90 521 GLU B C 1
ATOM 9456 O O . GLU B 1 521 ? 4.566 1.88 20.516 1 90 521 GLU B O 1
ATOM 9461 N N . PHE B 1 522 ? 3.781 2.543 22.484 1 92.38 522 PHE B N 1
ATOM 9462 C CA . PHE B 1 522 ? 2.545 1.786 22.328 1 92.38 522 PHE B CA 1
ATOM 9463 C C . PHE B 1 522 ? 1.749 2.283 21.125 1 92.38 522 PHE B C 1
ATOM 9465 O O . PHE B 1 522 ? 1.312 1.486 20.297 1 92.38 522 PHE B O 1
ATOM 9472 N N . LEU B 1 523 ? 1.541 3.547 21.047 1 93.44 523 LEU B N 1
ATOM 9473 C CA . LEU B 1 523 ? 0.746 4.121 19.969 1 93.44 523 LEU B CA 1
ATOM 9474 C C . LEU B 1 523 ? 1.491 4.039 18.641 1 93.44 523 LEU B C 1
ATOM 9476 O O . LEU B 1 523 ? 0.873 3.875 17.594 1 93.44 523 LEU B O 1
ATOM 9480 N N . ARG B 1 524 ? 2.766 4.152 18.703 1 90.38 524 ARG B N 1
ATOM 9481 C CA . ARG B 1 524 ? 3.557 3.975 17.484 1 90.38 524 ARG B CA 1
ATOM 9482 C C . ARG B 1 524 ? 3.34 2.588 16.891 1 90.38 524 ARG B C 1
ATOM 9484 O O . ARG B 1 524 ? 3.207 2.445 15.672 1 90.38 524 ARG B O 1
ATOM 9491 N N . ALA B 1 525 ? 3.246 1.645 17.719 1 88 525 ALA B N 1
ATOM 9492 C CA . ALA B 1 525 ? 3.035 0.265 17.281 1 88 525 ALA B CA 1
ATOM 9493 C C . ALA B 1 525 ? 1.634 0.078 16.719 1 88 525 ALA B C 1
ATOM 9495 O O . ALA B 1 525 ? 1.385 -0.868 15.961 1 88 525 ALA B O 1
ATOM 9496 N N . SER B 1 526 ? 0.752 0.961 17.047 1 90.94 526 SER B N 1
ATOM 9497 C CA . SER B 1 526 ? -0.644 0.822 16.656 1 90.94 526 SER B CA 1
ATOM 9498 C C . SER B 1 526 ? -0.931 1.594 15.367 1 90.94 526 SER B C 1
ATOM 9500 O O . SER B 1 526 ? -2.061 1.591 14.875 1 90.94 526 SER B O 1
ATOM 9502 N N . GLU B 1 527 ? -0.001 2.229 14.773 1 89.06 527 GLU B N 1
ATOM 9503 C CA . GLU B 1 527 ? -0.181 3.023 13.562 1 89.06 527 GLU B CA 1
ATOM 9504 C C . GLU B 1 527 ? 0.147 2.209 12.312 1 89.06 527 GLU B C 1
ATOM 9506 O O . GLU B 1 527 ? 1.166 1.517 12.266 1 89.06 527 GLU B O 1
ATOM 9511 N N . PRO B 1 528 ? -0.734 2.275 11.32 1 83.19 528 PRO B N 1
ATOM 9512 C CA . PRO B 1 528 ? -0.365 1.703 10.023 1 83.19 528 PRO B CA 1
ATOM 9513 C C . PRO B 1 528 ? 0.694 2.527 9.297 1 83.19 528 PRO B C 1
ATOM 9515 O O . PRO B 1 528 ? 1.104 3.582 9.781 1 83.19 528 PRO B O 1
ATOM 9518 N N . PRO B 1 529 ? 1.161 2.096 8.148 1 77.88 529 PRO B N 1
ATOM 9519 C CA . PRO B 1 529 ? 2.213 2.818 7.43 1 77.88 529 PRO B CA 1
ATOM 9520 C C . PRO B 1 529 ? 1.81 4.246 7.07 1 77.88 529 PRO B C 1
ATOM 9522 O O . PRO B 1 529 ? 2.662 5.137 7.016 1 77.88 529 PRO B O 1
ATOM 9525 N N . GLU B 1 530 ? 0.537 4.5 6.922 1 78.5 530 GLU B N 1
ATOM 9526 C CA . GLU B 1 530 ? 0.057 5.824 6.535 1 78.5 530 GLU B CA 1
ATOM 9527 C C . GLU B 1 530 ? 0.01 6.766 7.734 1 78.5 530 GLU B C 1
ATOM 9529 O O . GLU B 1 530 ? -0.129 7.98 7.574 1 78.5 530 GLU B O 1
ATOM 9534 N N . HIS B 1 531 ? 0.134 6.195 8.945 1 86.31 531 HIS B N 1
ATOM 9535 C CA . HIS B 1 531 ? 0.088 6.953 10.188 1 86.31 531 HIS B CA 1
ATOM 9536 C C . HIS B 1 531 ? -1.173 7.805 10.273 1 86.31 531 HIS B C 1
ATOM 9538 O O . HIS B 1 531 ? -1.112 8.977 10.648 1 86.31 531 HIS B O 1
ATOM 9544 N N . ASN B 1 532 ? -2.252 7.25 9.906 1 87 532 ASN B N 1
ATOM 9545 C CA . ASN B 1 532 ? -3.469 8.047 9.844 1 87 532 ASN B CA 1
ATOM 9546 C C . ASN B 1 532 ? -4.539 7.527 10.797 1 87 532 ASN B C 1
ATOM 9548 O O . ASN B 1 532 ? -5.668 8.023 10.805 1 87 532 ASN B O 1
ATOM 9552 N N . LYS B 1 533 ? -4.207 6.543 11.609 1 89.81 533 LYS B N 1
ATOM 9553 C CA . LYS B 1 533 ? -5.117 6.02 12.625 1 89.81 533 LYS B CA 1
ATOM 9554 C C . LYS B 1 533 ? -4.363 5.203 13.664 1 89.81 533 LYS B C 1
ATOM 9556 O O . LYS B 1 533 ? -3.186 4.887 13.484 1 89.81 533 LYS B O 1
ATOM 9561 N N . TRP B 1 534 ? -5.074 5.047 14.797 1 92.25 534 TRP B N 1
ATOM 9562 C CA . TRP B 1 534 ? -4.637 4.078 15.797 1 92.25 534 TRP B CA 1
ATOM 9563 C C . TRP B 1 534 ? -5.543 2.854 15.805 1 92.25 534 TRP B C 1
ATOM 9565 O O . TRP B 1 534 ? -6.762 2.977 15.961 1 92.25 534 TRP B O 1
ATOM 9575 N N . GLY B 1 535 ? -4.961 1.739 15.555 1 86.38 535 GLY B N 1
ATOM 9576 C CA . GLY B 1 535 ? -5.746 0.517 15.523 1 86.38 535 GLY B CA 1
ATOM 9577 C C . GLY B 1 535 ? -4.906 -0.737 15.68 1 86.38 535 GLY B C 1
ATOM 9578 O O . GLY B 1 535 ? -3.82 -0.695 16.25 1 86.38 535 GLY B O 1
ATOM 9579 N N . GLN B 1 536 ? -5.531 -1.81 15.281 1 82.81 536 GLN B N 1
ATOM 9580 C CA . GLN B 1 536 ? -4.824 -3.082 15.383 1 82.81 536 GLN B CA 1
ATOM 9581 C C . GLN B 1 536 ? -3.803 -3.232 14.258 1 82.81 536 GLN B C 1
ATOM 9583 O O . GLN B 1 536 ? -4.105 -2.953 13.094 1 82.81 536 GLN B O 1
ATOM 9588 N N . THR B 1 537 ? -2.623 -3.51 14.617 1 82.31 537 THR B N 1
ATOM 9589 C CA . THR B 1 537 ? -1.554 -3.832 13.68 1 82.31 537 THR B CA 1
ATOM 9590 C C . THR B 1 537 ? -0.843 -5.117 14.094 1 82.31 537 THR B C 1
ATOM 9592 O O . THR B 1 537 ? -1.003 -5.586 15.219 1 82.31 537 THR B O 1
ATOM 9595 N N . GLU B 1 538 ? -0.128 -5.68 13.211 1 79.56 538 GLU B N 1
ATOM 9596 C CA . GLU B 1 538 ? 0.651 -6.867 13.539 1 79.56 538 GLU B CA 1
ATOM 9597 C C . GLU B 1 538 ? 1.685 -6.574 14.617 1 79.56 538 GLU B C 1
ATOM 9599 O O . GLU B 1 538 ? 1.915 -7.395 15.508 1 79.56 538 GLU B O 1
ATOM 9604 N N . GLU B 1 539 ? 2.25 -5.414 14.508 1 80.88 539 GLU B N 1
ATOM 9605 C CA . GLU B 1 539 ? 3.24 -5.016 15.5 1 80.88 539 GLU B CA 1
ATOM 9606 C C . GLU B 1 539 ? 2.615 -4.906 16.891 1 80.88 539 GLU B C 1
ATOM 9608 O O . GLU B 1 539 ? 3.215 -5.324 17.875 1 80.88 539 GLU B O 1
ATOM 9613 N N . LEU B 1 540 ? 1.488 -4.297 16.938 1 86.81 540 LEU B N 1
ATOM 9614 C CA . LEU B 1 540 ? 0.804 -4.145 18.219 1 86.81 540 LEU B CA 1
ATOM 9615 C C . LEU B 1 540 ? 0.474 -5.504 18.812 1 86.81 540 LEU B C 1
ATOM 9617 O O . LEU B 1 540 ? 0.675 -5.719 20.016 1 86.81 540 LEU B O 1
ATOM 9621 N N . ARG B 1 541 ? 0.033 -6.387 18 1 82 541 ARG B N 1
ATOM 9622 C CA . ARG B 1 541 ? -0.35 -7.723 18.453 1 82 541 ARG B CA 1
ATOM 9623 C C . ARG B 1 541 ? 0.859 -8.492 18.969 1 82 541 ARG B C 1
ATOM 9625 O O . ARG B 1 541 ? 0.79 -9.141 20.016 1 82 541 ARG B O 1
ATOM 9632 N N . LEU B 1 542 ? 1.933 -8.438 18.281 1 79.75 542 LEU B N 1
ATOM 9633 C CA . LEU B 1 542 ? 3.104 -9.258 18.578 1 79.75 542 LEU B CA 1
ATOM 9634 C C . LEU B 1 542 ? 3.891 -8.664 19.75 1 79.75 542 LEU B C 1
ATOM 9636 O O . LEU B 1 542 ? 4.484 -9.406 20.547 1 79.75 542 LEU B O 1
ATOM 9640 N N . THR B 1 543 ? 3.936 -7.34 19.828 1 83.19 543 THR B N 1
ATOM 9641 C CA . THR B 1 543 ? 4.742 -6.68 20.844 1 83.19 543 THR B CA 1
ATOM 9642 C C . THR B 1 543 ? 3.998 -6.633 22.172 1 83.19 543 THR B C 1
ATOM 9644 O O . THR B 1 543 ? 4.617 -6.719 23.234 1 83.19 543 THR B O 1
ATOM 9647 N N . TYR B 1 544 ? 2.758 -6.52 22.094 1 88.12 544 TYR B N 1
ATOM 9648 C CA . TYR B 1 544 ? 1.978 -6.391 23.312 1 88.12 544 TYR B CA 1
ATOM 9649 C C . TYR B 1 544 ? 1.031 -7.574 23.484 1 88.12 544 TYR B C 1
ATOM 9651 O O . TYR B 1 544 ? 1.458 -8.672 23.859 1 88.12 544 TYR B O 1
ATOM 9659 N N . SER B 1 545 ? -0.228 -7.434 22.969 1 81.94 545 SER B N 1
ATOM 9660 C CA . SER B 1 545 ? -1.201 -8.523 23.047 1 81.94 545 SER B CA 1
ATOM 9661 C C . SER B 1 545 ? -2.25 -8.398 21.953 1 81.94 545 SER B C 1
ATOM 9663 O O . SER B 1 545 ? -2.459 -7.316 21.391 1 81.94 545 SER B O 1
ATOM 9665 N N . PRO B 1 546 ? -2.893 -9.477 21.688 1 77.31 546 PRO B N 1
ATOM 9666 C CA . PRO B 1 546 ? -3.938 -9.445 20.656 1 77.31 546 PRO B CA 1
ATOM 9667 C C . PRO B 1 546 ? -5.086 -8.5 21.016 1 77.31 546 PRO B C 1
ATOM 9669 O O . PRO B 1 546 ? -5.789 -8.016 20.125 1 77.31 546 PRO B O 1
ATOM 9672 N N . SER B 1 547 ? -5.234 -8.227 22.312 1 79.81 547 SER B N 1
ATOM 9673 C CA . SER B 1 547 ? -6.355 -7.395 22.75 1 79.81 547 SER B CA 1
ATOM 9674 C C . SER B 1 547 ? -5.898 -5.977 23.062 1 79.81 547 SER B C 1
ATOM 9676 O O . SER B 1 547 ? -6.676 -5.172 23.578 1 79.81 547 SER B O 1
ATOM 9678 N N . ALA B 1 548 ? -4.688 -5.688 22.703 1 87 548 ALA B N 1
ATOM 9679 C CA . ALA B 1 548 ? -4.117 -4.391 23.062 1 87 548 ALA B CA 1
ATOM 9680 C C . ALA B 1 548 ? -4.891 -3.252 22.406 1 87 548 ALA B C 1
ATOM 9682 O O . ALA B 1 548 ? -4.973 -2.152 22.953 1 87 548 ALA B O 1
ATOM 9683 N N . HIS B 1 549 ? -5.488 -3.486 21.281 1 87.88 549 HIS B N 1
ATOM 9684 C CA . HIS B 1 549 ? -6.227 -2.461 20.547 1 87.88 549 HIS B CA 1
ATOM 9685 C C . HIS B 1 549 ? -7.438 -1.98 21.344 1 87.88 549 HIS B C 1
ATOM 9687 O O . HIS B 1 549 ? -7.926 -0.87 21.125 1 87.88 549 HIS B O 1
ATOM 9693 N N . ARG B 1 550 ? -7.848 -2.74 22.312 1 86.12 550 ARG B N 1
ATOM 9694 C CA . ARG B 1 550 ? -8.984 -2.367 23.156 1 86.12 550 ARG B CA 1
ATOM 9695 C C . ARG B 1 550 ? -8.641 -1.179 24.047 1 86.12 550 ARG B C 1
ATOM 9697 O O . ARG B 1 550 ? -9.508 -0.355 24.344 1 86.12 550 ARG B O 1
ATOM 9704 N N . ARG B 1 551 ? -7.441 -1.146 24.453 1 91.06 551 ARG B N 1
ATOM 9705 C CA . ARG B 1 551 ? -6.992 -0.025 25.266 1 91.06 551 ARG B CA 1
ATOM 9706 C C . ARG B 1 551 ? -7.059 1.283 24.484 1 91.06 551 ARG B C 1
ATOM 9708 O O . ARG B 1 551 ? -7.32 2.342 25.062 1 91.06 551 ARG B O 1
ATOM 9715 N N . ILE B 1 552 ? -6.824 1.189 23.203 1 93.56 552 ILE B N 1
ATOM 9716 C CA . ILE B 1 552 ? -6.887 2.359 22.328 1 93.56 552 ILE B CA 1
ATOM 9717 C C . ILE B 1 552 ? -8.344 2.795 22.156 1 93.56 552 ILE B C 1
ATOM 9719 O O . ILE B 1 552 ? -8.648 3.99 22.188 1 93.56 552 ILE B O 1
ATOM 9723 N N . ALA B 1 553 ? -9.188 1.844 21.984 1 91.62 553 ALA B N 1
ATOM 9724 C CA . ALA B 1 553 ? -10.617 2.141 21.875 1 91.62 553 ALA B CA 1
ATOM 9725 C C . ALA B 1 553 ? -11.133 2.812 23.141 1 91.62 553 ALA B C 1
ATOM 9727 O O . ALA B 1 553 ? -11.938 3.75 23.078 1 91.62 553 ALA B O 1
ATOM 9728 N N . THR B 1 554 ? -10.672 2.295 24.25 1 92.81 554 THR B N 1
ATOM 9729 C CA . THR B 1 554 ? -11.055 2.881 25.531 1 92.81 554 THR B CA 1
ATOM 9730 C C . THR B 1 554 ? -10.57 4.324 25.641 1 92.81 554 THR B C 1
ATOM 9732 O O . THR B 1 554 ? -11.312 5.203 26.094 1 92.81 554 THR B O 1
ATOM 9735 N N . LEU B 1 555 ? -9.398 4.566 25.25 1 95.25 555 LEU B N 1
ATOM 9736 C CA . LEU B 1 555 ? -8.859 5.922 25.25 1 95.25 555 LEU B CA 1
ATOM 9737 C C . LEU B 1 555 ? -9.727 6.852 24.406 1 95.25 555 LEU B C 1
ATOM 9739 O O . LEU B 1 555 ? -10.031 7.973 24.828 1 95.25 555 LEU B O 1
ATOM 9743 N N . THR B 1 556 ? -10.055 6.398 23.219 1 95.19 556 THR B N 1
ATOM 9744 C CA . THR B 1 556 ? -10.867 7.199 22.312 1 95.19 556 THR B CA 1
ATOM 9745 C C . THR B 1 556 ? -12.227 7.516 22.938 1 95.19 556 THR B C 1
ATOM 9747 O O . THR B 1 556 ? -12.703 8.648 22.844 1 95.19 556 THR B O 1
ATOM 9750 N N . THR B 1 557 ? -12.789 6.574 23.578 1 94.5 557 THR B N 1
ATOM 9751 C CA . THR B 1 557 ? -14.078 6.75 24.234 1 94.5 557 THR B CA 1
ATOM 9752 C C . THR B 1 557 ? -13.977 7.766 25.375 1 94.5 557 THR B C 1
ATOM 9754 O O . THR B 1 557 ? -14.812 8.664 25.484 1 94.5 557 THR B O 1
ATOM 9757 N N . LEU B 1 558 ? -12.984 7.578 26.125 1 96.31 558 LEU B N 1
ATOM 9758 C CA . LEU B 1 558 ? -12.781 8.477 27.266 1 96.31 558 LEU B CA 1
ATOM 9759 C C . LEU B 1 558 ? -12.484 9.898 26.781 1 96.31 558 LEU B C 1
ATOM 9761 O O . LEU B 1 558 ? -12.938 10.867 27.406 1 96.31 558 LEU B O 1
ATOM 9765 N N . ALA B 1 559 ? -11.742 10.023 25.75 1 97.5 559 ALA B N 1
ATOM 9766 C CA . ALA B 1 559 ? -11.43 11.344 25.203 1 97.5 559 ALA B CA 1
ATOM 9767 C C . ALA B 1 559 ? -12.688 12.039 24.688 1 97.5 559 ALA B C 1
ATOM 9769 O O . ALA B 1 559 ? -12.891 13.227 24.938 1 97.5 559 ALA B O 1
ATOM 9770 N N . ASN B 1 560 ? -13.461 11.328 23.984 1 96.81 560 ASN B N 1
ATOM 9771 C CA . ASN B 1 560 ? -14.719 11.883 23.5 1 96.81 560 ASN B CA 1
ATOM 9772 C C . ASN B 1 560 ? -15.617 12.32 24.641 1 96.81 560 ASN B C 1
ATOM 9774 O O . ASN B 1 560 ? -16.266 13.367 24.578 1 96.81 560 ASN B O 1
ATOM 9778 N N . GLN B 1 561 ? -15.672 11.523 25.672 1 95.31 561 GLN B N 1
ATOM 9779 C CA . GLN B 1 561 ? -16.453 11.867 26.859 1 95.31 561 GLN B CA 1
ATOM 9780 C C . GLN B 1 561 ? -15.914 13.141 27.516 1 95.31 561 GLN B C 1
ATOM 9782 O O . GLN B 1 561 ? -16.688 14.008 27.922 1 95.31 561 GLN B O 1
ATOM 9787 N N . ALA B 1 562 ? -14.648 13.18 27.625 1 96.81 562 ALA B N 1
ATOM 9788 C CA . ALA B 1 562 ? -14.031 14.359 28.219 1 96.81 562 ALA B CA 1
ATOM 9789 C C . ALA B 1 562 ? -14.383 15.617 27.438 1 96.81 562 ALA B C 1
ATOM 9791 O O . ALA B 1 562 ? -14.648 16.672 28.016 1 96.81 562 ALA B O 1
ATOM 9792 N N . VAL B 1 563 ? -14.336 15.531 26.125 1 96.69 563 VAL B N 1
ATOM 9793 C CA . VAL B 1 563 ? -14.695 16.656 25.281 1 96.69 563 VAL B CA 1
ATOM 9794 C C . VAL B 1 563 ? -16.141 17.078 25.547 1 96.69 563 VAL B C 1
ATOM 9796 O O . VAL B 1 563 ? -16.438 18.266 25.719 1 96.69 563 VAL B O 1
ATOM 9799 N N . ARG B 1 564 ? -17.016 16.141 25.609 1 94 564 ARG B N 1
ATOM 9800 C CA . ARG B 1 564 ? -18.422 16.422 25.844 1 94 564 ARG B CA 1
ATOM 9801 C C . ARG B 1 564 ? -18.625 17.078 27.203 1 94 564 ARG B C 1
ATOM 9803 O O . ARG B 1 564 ? -19.422 18 27.344 1 94 564 ARG B O 1
ATOM 9810 N N . ASP B 1 565 ? -17.906 16.594 28.125 1 92.31 565 ASP B N 1
ATOM 9811 C CA . ASP B 1 565 ? -18.016 17.141 29.484 1 92.31 565 ASP B CA 1
ATOM 9812 C C . ASP B 1 565 ? -17.516 18.594 29.531 1 92.31 565 ASP B C 1
ATOM 9814 O O . ASP B 1 565 ? -18.062 19.406 30.266 1 92.31 565 ASP B O 1
ATOM 9818 N N . LEU B 1 566 ? -16.547 18.859 28.766 1 93 566 LEU B N 1
ATOM 9819 C CA . LEU B 1 566 ? -15.953 20.188 28.766 1 93 566 LEU B CA 1
ATOM 9820 C C . LEU B 1 566 ? -16.859 21.188 28.047 1 93 566 LEU B C 1
ATOM 9822 O O . LEU B 1 566 ? -16.859 22.375 28.359 1 93 566 LEU B O 1
ATOM 9826 N N . VAL B 1 567 ? -17.609 20.703 27.109 1 88.25 567 VAL B N 1
ATOM 9827 C CA . VAL B 1 567 ? -18.406 21.641 26.297 1 88.25 567 VAL B CA 1
ATOM 9828 C C . VAL B 1 567 ? -19.844 21.672 26.812 1 88.25 567 VAL B C 1
ATOM 9830 O O . VAL B 1 567 ? -20.625 22.547 26.422 1 88.25 567 VAL B O 1
ATOM 9833 N N . ALA B 1 568 ? -20.203 20.719 27.656 1 78.81 568 ALA B N 1
ATOM 9834 C CA . ALA B 1 568 ? -21.562 20.625 28.172 1 78.81 568 ALA B CA 1
ATOM 9835 C C . ALA B 1 568 ? -21.906 21.859 29.031 1 78.81 568 ALA B C 1
ATOM 9837 O O . ALA B 1 568 ? -21.047 22.375 29.734 1 78.81 568 ALA B O 1
ATOM 9838 N N . VAL B 1 569 ? -23.062 22.5 28.781 1 61.81 569 VAL B N 1
ATOM 9839 C CA . VAL B 1 569 ? -23.562 23.609 29.578 1 61.81 569 VAL B CA 1
ATOM 9840 C C . VAL B 1 569 ? -23.938 23.125 30.984 1 61.81 569 VAL B C 1
ATOM 9842 O O . VAL B 1 569 ? -24.594 22.094 31.141 1 61.81 569 VAL B O 1
ATOM 9845 N N . PRO B 1 570 ? -23.266 23.578 32.062 1 52.28 570 PRO B N 1
ATOM 9846 C CA . PRO B 1 570 ? -23.562 23.141 33.438 1 52.28 570 PRO B CA 1
ATOM 9847 C C . PRO B 1 570 ? -25.062 23.109 33.75 1 52.28 570 PRO B C 1
ATOM 9849 O O . PRO B 1 570 ? -25.812 23.969 33.281 1 52.28 570 PRO B O 1
ATOM 9852 N N . ARG B 1 571 ? -25.609 21.984 34.062 1 42.78 571 ARG B N 1
ATOM 9853 C CA . ARG B 1 571 ? -26.953 21.953 34.656 1 42.78 571 ARG B CA 1
ATOM 9854 C C . ARG B 1 571 ? -27.078 22.938 35.812 1 42.78 571 ARG B C 1
ATOM 9856 O O . ARG B 1 571 ? -26.344 22.828 36.812 1 42.78 571 ARG B O 1
ATOM 9863 N N . ALA B 1 572 ? -27.406 24.109 35.688 1 39.66 572 ALA B N 1
ATOM 9864 C CA . ALA B 1 572 ? -27.781 24.891 36.875 1 39.66 572 ALA B CA 1
ATOM 9865 C C . ALA B 1 572 ? -28.438 24 37.906 1 39.66 572 ALA B C 1
ATOM 9867 O O . ALA B 1 572 ? -29.234 23.125 37.594 1 39.66 572 ALA B O 1
ATOM 9868 N N . LYS B 1 573 ? -27.844 23.828 38.938 1 37.06 573 LYS B N 1
ATOM 9869 C CA . LYS B 1 573 ? -28.672 23.422 40.062 1 37.06 573 LYS B CA 1
ATOM 9870 C C . LYS B 1 573 ? -30.047 24.062 40 1 37.06 573 LYS B C 1
ATOM 9872 O O . LYS B 1 573 ? -30.172 25.281 39.875 1 37.06 573 LYS B O 1
ATOM 9877 N N . ARG B 1 574 ? -31.047 23.344 39.75 1 34.59 574 ARG B N 1
ATOM 9878 C CA . ARG B 1 574 ? -32.438 23.734 40 1 34.59 574 ARG B CA 1
ATOM 9879 C C . ARG B 1 574 ? -32.562 24.484 41.312 1 34.59 574 ARG B C 1
ATOM 9881 O O . ARG B 1 574 ? -32.656 23.859 42.375 1 34.59 574 ARG B O 1
ATOM 9888 N N . ARG B 1 575 ? -31.922 25.531 41.594 1 31.92 575 ARG B N 1
ATOM 9889 C CA . ARG B 1 575 ? -32.812 26.25 42.531 1 31.92 575 ARG B CA 1
ATOM 9890 C C . ARG B 1 575 ? -34.188 26.406 41.938 1 31.92 575 ARG B C 1
ATOM 9892 O O . ARG B 1 575 ? -34.406 26.203 40.75 1 31.92 575 ARG B O 1
ATOM 9899 N N . ASN B 1 576 ? -35.094 27.531 42.438 1 27.88 576 ASN B N 1
ATOM 9900 C CA . ASN B 1 576 ? -36.469 27.906 42.125 1 27.88 576 ASN B CA 1
ATOM 9901 C C . ASN B 1 576 ? -36.688 27.938 40.625 1 27.88 576 ASN B C 1
ATOM 9903 O O . ASN B 1 576 ? -35.719 27.859 39.844 1 27.88 576 ASN B O 1
ATOM 9907 N N . GLY B 1 577 ? -37.719 28.859 40.031 1 27.86 577 GLY B N 1
ATOM 9908 C CA . GLY B 1 577 ? -38.656 29.156 38.938 1 27.86 577 GLY B CA 1
ATOM 9909 C C . GLY B 1 577 ? -37.969 29.484 37.625 1 27.86 577 GLY B C 1
ATOM 9910 O O . GLY B 1 577 ? -38.625 29.797 36.656 1 27.86 577 GLY B O 1
ATOM 9911 N N . GLY B 1 578 ? -36.812 30.234 37.531 1 26.28 578 GLY B N 1
ATOM 9912 C CA . GLY B 1 578 ? -36.656 31.047 36.312 1 26.28 578 GLY B CA 1
ATOM 9913 C C . GLY B 1 578 ? -36.25 30.25 35.125 1 26.28 578 GLY B C 1
ATOM 9914 O O . GLY B 1 578 ? -35.75 29.125 35.25 1 26.28 578 GLY B O 1
ATOM 9915 N N . GLU B 1 579 ? -36.625 30.781 33.812 1 28.16 579 GLU B N 1
ATOM 9916 C CA . GLU B 1 579 ? -36.688 30.484 32.406 1 28.16 579 GLU B CA 1
ATOM 9917 C C . GLU B 1 579 ? -35.281 30.25 31.828 1 28.16 579 GLU B C 1
ATOM 9919 O O . GLU B 1 579 ? -34.406 31.062 32.031 1 28.16 579 GLU B O 1
ATOM 9924 N N . ALA B 1 580 ? -34.875 29.141 31.828 1 30.98 580 ALA B N 1
ATOM 9925 C CA . ALA B 1 580 ? -33.562 28.734 31.281 1 30.98 580 ALA B CA 1
ATOM 9926 C C . ALA B 1 580 ? -33.406 29.281 29.859 1 30.98 580 ALA B C 1
ATOM 9928 O O . ALA B 1 580 ? -34.25 29.062 29 1 30.98 580 ALA B O 1
ATOM 9929 N N . LYS B 1 581 ? -32.625 30.375 29.656 1 29.69 581 LYS B N 1
ATOM 9930 C CA . LYS B 1 581 ? -32.188 31.031 28.438 1 29.69 581 LYS B CA 1
ATOM 9931 C C . LYS B 1 581 ? -31.547 30.047 27.469 1 29.69 581 LYS B C 1
ATOM 9933 O O . LYS B 1 581 ? -30.625 29.297 27.844 1 29.69 581 LYS B O 1
ATOM 9938 N N . ILE B 1 582 ? -32.25 29.547 26.516 1 30.58 582 ILE B N 1
ATOM 9939 C CA . ILE B 1 582 ? -31.781 28.719 25.406 1 30.58 582 ILE B CA 1
ATOM 9940 C C . ILE B 1 582 ? -30.922 29.547 24.469 1 30.58 582 ILE B C 1
ATOM 9942 O O . ILE B 1 582 ? -31.438 30.266 23.609 1 30.58 582 ILE B O 1
ATOM 9946 N N . ALA B 1 583 ? -29.891 30.141 24.766 1 30.3 583 ALA B N 1
ATOM 9947 C CA . ALA B 1 583 ? -29.062 31.031 23.969 1 30.3 583 ALA B CA 1
ATOM 9948 C C . ALA B 1 583 ? -28.531 30.328 22.719 1 30.3 583 ALA B C 1
ATOM 9950 O O . ALA B 1 583 ? -28.391 30.953 21.672 1 30.3 583 ALA B O 1
ATOM 9951 N N . GLY B 1 584 ? -28.219 29.094 22.688 1 33.06 584 GLY B N 1
ATOM 9952 C CA . GLY B 1 584 ? -27.281 28.609 21.672 1 33.06 584 GLY B CA 1
ATOM 9953 C C . GLY B 1 584 ? -27.953 28.266 20.359 1 33.06 584 GLY B C 1
ATOM 9954 O O . GLY B 1 584 ? -27.297 27.828 19.422 1 33.06 584 GLY B O 1
ATOM 9955 N N . ARG B 1 585 ? -29.266 28.234 20.25 1 35.12 585 ARG B N 1
ATOM 9956 C CA . ARG B 1 585 ? -29.891 27.781 19.016 1 35.12 585 ARG B CA 1
ATOM 9957 C C . ARG B 1 585 ? -30.062 28.938 18.031 1 35.12 585 ARG B C 1
ATOM 9959 O O . ARG B 1 585 ? -30.828 28.828 17.078 1 35.12 585 ARG B O 1
ATOM 9966 N N . LEU B 1 586 ? -29.5 30.125 18.281 1 30.66 586 LEU B N 1
ATOM 9967 C CA . LEU B 1 586 ? -29.75 31.25 17.375 1 30.66 586 LEU B CA 1
ATOM 9968 C C . LEU B 1 586 ? -28.578 31.422 16.406 1 30.66 586 LEU B C 1
ATOM 9970 O O . LEU B 1 586 ? -27.422 31.531 16.828 1 30.66 586 LEU B O 1
ATOM 9974 N N . LYS B 1 587 ? -28.703 30.922 15.305 1 36.44 587 LYS B N 1
ATOM 9975 C CA . LYS B 1 587 ? -27.75 31.25 14.258 1 36.44 587 LYS B CA 1
ATOM 9976 C C . LYS B 1 587 ? -28.062 32.625 13.648 1 36.44 587 LYS B C 1
ATOM 9978 O O . LYS B 1 587 ? -29.219 32.938 13.375 1 36.44 587 LYS B O 1
ATOM 9983 N N . VAL B 1 588 ? -27.172 33.625 13.859 1 31.69 588 VAL B N 1
ATOM 9984 C CA . VAL B 1 588 ? -27.188 34.844 13.078 1 31.69 588 VAL B CA 1
ATOM 9985 C C . VAL B 1 588 ? -26.703 34.562 11.656 1 31.69 588 VAL B C 1
ATOM 9987 O O . VAL B 1 588 ? -25.594 34.062 11.461 1 31.69 588 VAL B O 1
ATOM 9990 N N . GLY B 1 589 ? -27.391 34.219 10.75 1 33.25 589 GLY B N 1
ATOM 9991 C CA . GLY B 1 589 ? -27.047 34 9.352 1 33.25 589 GLY B CA 1
ATOM 9992 C C . GLY B 1 589 ? -26.484 35.219 8.672 1 33.25 589 GLY B C 1
ATOM 9993 O O . GLY B 1 589 ? -27.219 36.125 8.305 1 33.25 589 GLY B O 1
ATOM 9994 N N . GLY B 1 590 ? -25.406 35.875 9.117 1 29.67 590 GLY B N 1
ATOM 9995 C CA . GLY B 1 590 ? -24.875 37 8.32 1 29.67 590 GLY B CA 1
ATOM 9996 C C . GLY B 1 590 ? -24.109 36.531 7.094 1 29.67 590 GLY B C 1
ATOM 9997 O O . GLY B 1 590 ? -23.109 35.812 7.215 1 29.67 590 GLY B O 1
ATOM 9998 N N . VAL B 1 591 ? -24.609 36.125 6.035 1 31.95 591 VAL B N 1
ATOM 9999 C CA . VAL B 1 591 ? -23.812 36.094 4.812 1 31.95 591 VAL B CA 1
ATOM 10000 C C . VAL B 1 591 ? -23.141 37.469 4.625 1 31.95 591 VAL B C 1
ATOM 10002 O O . VAL B 1 591 ? -23.812 38.5 4.508 1 31.95 591 VAL B O 1
ATOM 10005 N N . THR B 1 592 ? -21.938 37.656 5.039 1 30.39 592 THR B N 1
ATOM 10006 C CA . THR B 1 592 ? -21.156 38.844 4.672 1 30.39 592 THR B CA 1
ATOM 10007 C C . THR B 1 592 ? -21 38.938 3.156 1 30.39 592 THR B C 1
ATOM 10009 O O . THR B 1 592 ? -20.156 38.25 2.566 1 30.39 592 THR B O 1
ATOM 10012 N N . LYS B 1 593 ? -21.938 39.031 2.287 1 34.47 593 LYS B N 1
ATOM 10013 C CA . LYS B 1 593 ? -21.562 39.562 0.989 1 34.47 593 LYS B CA 1
ATOM 10014 C C . LYS B 1 593 ? -20.844 40.906 1.146 1 34.47 593 LYS B C 1
ATOM 10016 O O . LYS B 1 593 ? -21.312 41.781 1.878 1 34.47 593 LYS B O 1
ATOM 10021 N N . LYS B 1 594 ? -19.578 41 0.686 1 35.59 594 LYS B N 1
ATOM 10022 C CA . LYS B 1 594 ? -18.875 42.281 0.478 1 35.59 594 LYS B CA 1
ATOM 10023 C C . LYS B 1 594 ? -19.797 43.312 -0.153 1 35.59 594 LYS B C 1
ATOM 10025 O O . LYS B 1 594 ? -20.438 43.062 -1.173 1 35.59 594 LYS B O 1
ATOM 10030 N N . PRO B 1 595 ? -20.141 44.406 0.543 1 32.09 595 PRO B N 1
ATOM 10031 C CA . PRO B 1 595 ? -20.875 45.469 -0.122 1 32.09 595 PRO B CA 1
ATOM 10032 C C . PRO B 1 595 ? -20.25 45.906 -1.44 1 32.09 595 PRO B C 1
ATOM 10034 O O . PRO B 1 595 ? -19.016 45.844 -1.582 1 32.09 595 PRO B O 1
ATOM 10037 N N . ARG B 1 596 ? -20.953 45.875 -2.477 1 36.09 596 ARG B N 1
ATOM 10038 C CA . ARG B 1 596 ? -20.594 46.875 -3.484 1 36.09 596 ARG B CA 1
ATOM 10039 C C . ARG B 1 596 ? -20.453 48.25 -2.865 1 36.09 596 ARG B C 1
ATOM 10041 O O . ARG B 1 596 ? -21.125 48.562 -1.875 1 36.09 596 ARG B O 1
ATOM 10048 N N . PRO B 1 597 ? -19.5 49.219 -3.207 1 36.38 597 PRO B N 1
ATOM 10049 C CA . PRO B 1 597 ? -19.172 50.531 -2.633 1 36.38 597 PRO B CA 1
ATOM 10050 C C . PRO B 1 597 ? -20.422 51.344 -2.27 1 36.38 597 PRO B C 1
ATOM 10052 O O . PRO B 1 597 ? -20.391 52.125 -1.314 1 36.38 597 PRO B O 1
ATOM 10055 N N . SER B 1 598 ? -21.422 51.562 -3.223 1 40.69 598 SER B N 1
ATOM 10056 C CA . SER B 1 598 ? -22.328 52.688 -3.094 1 40.69 598 SER B CA 1
ATOM 10057 C C . SER B 1 598 ? -23.391 52.438 -2.033 1 40.69 598 SER B C 1
ATOM 10059 O O . SER B 1 598 ? -24.266 53.281 -1.797 1 40.69 598 SER B O 1
ATOM 10061 N N . GLY B 1 599 ? -23.734 51.219 -1.63 1 46.38 599 GLY B N 1
ATOM 10062 C CA . GLY B 1 599 ? -24.984 51.062 -0.93 1 46.38 599 GLY B CA 1
ATOM 10063 C C . GLY B 1 599 ? -24.875 51.25 0.57 1 46.38 599 GLY B C 1
ATOM 10064 O O . GLY B 1 599 ? -23.766 51.25 1.116 1 46.38 599 GLY B O 1
ATOM 10065 N N . THR B 1 600 ? -25.953 51.906 1.215 1 53.06 600 THR B N 1
ATOM 10066 C CA . THR B 1 600 ? -26.125 52.312 2.605 1 53.06 600 THR B CA 1
ATOM 10067 C C . THR B 1 600 ? -25.875 51.125 3.547 1 53.06 600 THR B C 1
ATOM 10069 O O . THR B 1 600 ? -26.453 50.062 3.359 1 53.06 600 THR B O 1
ATOM 10072 N N . ALA B 1 601 ? -24.938 51.281 4.336 1 68.5 601 ALA B N 1
ATOM 10073 C CA . ALA B 1 601 ? -24.531 50.312 5.352 1 68.5 601 ALA B CA 1
ATOM 10074 C C . ALA B 1 601 ? -25.688 49.969 6.281 1 68.5 601 ALA B C 1
ATOM 10076 O O . ALA B 1 601 ? -26.438 50.844 6.707 1 68.5 601 ALA B O 1
ATOM 10077 N N . LEU B 1 602 ? -26.109 48.781 6.48 1 75.81 602 LEU B N 1
ATOM 10078 C CA . LEU B 1 602 ? -27.094 48.281 7.438 1 75.81 602 LEU B CA 1
ATOM 10079 C C . LEU B 1 602 ? -26.453 48.031 8.797 1 75.81 602 LEU B C 1
ATOM 10081 O O . LEU B 1 602 ? -25.25 47.781 8.883 1 75.81 602 LEU B O 1
ATOM 10085 N N . PRO B 1 603 ? -27.297 48.156 9.852 1 80.5 603 PRO B N 1
ATOM 10086 C CA . PRO B 1 603 ? -26.75 47.75 11.148 1 80.5 603 PRO B CA 1
ATOM 10087 C C . PRO B 1 603 ? -26.406 46.281 11.227 1 80.5 603 PRO B C 1
ATOM 10089 O O . PRO B 1 603 ? -27 45.469 10.516 1 80.5 603 PRO B O 1
ATOM 10092 N N . GLU B 1 604 ? -25.438 46.031 12 1 79.5 604 GLU B N 1
ATOM 10093 C CA . GLU B 1 604 ? -24.969 44.656 12.172 1 79.5 604 GLU B CA 1
ATOM 10094 C C . GLU B 1 604 ? -25.578 44.031 13.422 1 79.5 604 GLU B C 1
ATOM 10096 O O . GLU B 1 604 ? -25.766 44.688 14.438 1 79.5 604 GLU B O 1
ATOM 10101 N N . LEU B 1 605 ? -25.922 42.812 13.281 1 76.5 605 LEU B N 1
ATOM 10102 C CA . LEU B 1 605 ? -26.406 42.062 14.438 1 76.5 605 LEU B CA 1
ATOM 10103 C C . LEU B 1 605 ? -25.25 41.719 15.375 1 76.5 605 LEU B C 1
ATOM 10105 O O . LEU B 1 605 ? -24.266 41.094 14.961 1 76.5 605 LEU B O 1
ATOM 10109 N N . ASP B 1 606 ? -25.281 42.25 16.562 1 75 606 ASP B N 1
ATOM 10110 C CA . ASP B 1 606 ? -24.25 42.031 17.562 1 75 606 ASP B CA 1
ATOM 10111 C C . ASP B 1 606 ? -24.531 40.812 18.406 1 75 606 ASP B C 1
ATOM 10113 O O . ASP B 1 606 ? -23.625 39.969 18.609 1 75 606 ASP B O 1
ATOM 10117 N N . ASN B 1 607 ? -25.719 40.812 19 1 73.94 607 ASN B N 1
ATOM 10118 C CA . ASN B 1 607 ? -26.156 39.688 19.828 1 73.94 607 ASN B CA 1
ATOM 10119 C C . ASN B 1 607 ? -27.641 39.375 19.609 1 73.94 607 ASN B C 1
ATOM 10121 O O . ASN B 1 607 ? -28.453 40.281 19.438 1 73.94 607 ASN B O 1
ATOM 10125 N N . VAL B 1 608 ? -27.984 38.094 19.5 1 72.81 608 VAL B N 1
ATOM 10126 C CA . VAL B 1 608 ? -29.359 37.625 19.453 1 72.81 608 VAL B CA 1
ATOM 10127 C C . VAL B 1 608 ? -29.625 36.625 20.578 1 72.81 608 VAL B C 1
ATOM 10129 O O . VAL B 1 608 ? -28.969 35.594 20.656 1 72.81 608 VAL B O 1
ATOM 10132 N N . ASP B 1 609 ? -30.484 37.062 21.406 1 73.19 609 ASP B N 1
ATOM 10133 C CA . ASP B 1 609 ? -31 36.156 22.453 1 73.19 609 ASP B CA 1
ATOM 10134 C C . ASP B 1 609 ? -32.406 35.688 22.109 1 73.19 609 ASP B C 1
ATOM 10136 O O . ASP B 1 609 ? -33.281 36.5 21.781 1 73.19 609 ASP B O 1
ATOM 10140 N N . ALA B 1 610 ? -32.531 34.406 22.016 1 69.81 610 ALA B N 1
ATOM 10141 C CA . ALA B 1 610 ? -33.875 33.875 21.688 1 69.81 610 ALA B CA 1
ATOM 10142 C C . ALA B 1 610 ? -34.312 32.812 22.719 1 69.81 610 ALA B C 1
ATOM 10144 O O . ALA B 1 610 ? -33.469 32.062 23.25 1 69.81 610 ALA B O 1
ATOM 10145 N N . LEU B 1 611 ? -35.562 32.906 23.078 1 73.31 611 LEU B N 1
ATOM 10146 C CA . LEU B 1 611 ? -36.25 31.938 23.906 1 73.31 611 LEU B CA 1
ATOM 10147 C C . LEU B 1 611 ? -37.594 31.516 23.281 1 73.31 611 LEU B C 1
ATOM 10149 O O . LEU B 1 611 ? -38.188 32.281 22.531 1 73.31 611 LEU B O 1
ATOM 10153 N N . ILE B 1 612 ? -37.906 30.297 23.469 1 73.19 612 ILE B N 1
ATOM 10154 C CA . ILE B 1 612 ? -39.25 29.859 23.094 1 73.19 612 ILE B CA 1
ATOM 10155 C C . ILE B 1 612 ? -40.188 29.969 24.297 1 73.19 612 ILE B C 1
ATOM 10157 O O . ILE B 1 612 ? -39.906 29.391 25.359 1 73.19 612 ILE B O 1
ATOM 10161 N N . ASP B 1 613 ? -41.156 30.734 24.203 1 69.38 613 ASP B N 1
ATOM 10162 C CA . ASP B 1 613 ? -42.062 30.953 25.328 1 69.38 613 ASP B CA 1
ATOM 10163 C C . ASP B 1 613 ? -43.031 29.781 25.469 1 69.38 613 ASP B C 1
ATOM 10165 O O . ASP B 1 613 ? -43 28.844 24.688 1 69.38 613 ASP B O 1
ATOM 10169 N N . GLU B 1 614 ? -43.812 29.859 26.453 1 68.25 614 GLU B N 1
ATOM 10170 C CA . GLU B 1 614 ? -44.75 28.797 26.812 1 68.25 614 GLU B CA 1
ATOM 10171 C C . GLU B 1 614 ? -45.75 28.531 25.688 1 68.25 614 GLU B C 1
ATOM 10173 O O . GLU B 1 614 ? -46.25 27.406 25.578 1 68.25 614 GLU B O 1
ATOM 10178 N N . THR B 1 615 ? -45.938 29.453 24.781 1 72.25 615 THR B N 1
ATOM 10179 C CA . THR B 1 615 ? -46.875 29.297 23.688 1 72.25 615 THR B CA 1
ATOM 10180 C C . THR B 1 615 ? -46.219 28.703 22.453 1 72.25 615 THR B C 1
ATOM 10182 O O . THR B 1 615 ? -46.906 28.375 21.484 1 72.25 615 THR B O 1
ATOM 10185 N N . GLY B 1 616 ? -44.938 28.5 22.516 1 74 616 GLY B N 1
ATOM 10186 C CA . GLY B 1 616 ? -44.188 27.953 21.391 1 74 616 GLY B CA 1
ATOM 10187 C C . GLY B 1 616 ? -43.656 29.031 20.469 1 74 616 GLY B C 1
ATOM 10188 O O . GLY B 1 616 ? -43.125 28.719 19.391 1 74 616 GLY B O 1
ATOM 10189 N N . ALA B 1 617 ? -43.812 30.172 20.891 1 78.56 617 ALA B N 1
ATOM 10190 C CA . ALA B 1 617 ? -43.312 31.297 20.078 1 78.56 617 ALA B CA 1
ATOM 10191 C C . ALA B 1 617 ? -41.844 31.594 20.391 1 78.56 617 ALA B C 1
ATOM 10193 O O . ALA B 1 617 ? -41.406 31.406 21.516 1 78.56 617 ALA B O 1
ATOM 10194 N N . TRP B 1 618 ? -41.156 32.031 19.359 1 79.56 618 TRP B N 1
ATOM 10195 C CA . TRP B 1 618 ? -39.812 32.562 19.578 1 79.56 618 TRP B CA 1
ATOM 10196 C C . TRP B 1 618 ? -39.875 33.969 20.172 1 79.56 618 TRP B C 1
ATOM 10198 O O . TRP B 1 618 ? -40.594 34.844 19.656 1 79.56 618 TRP B O 1
ATOM 10208 N N . SER B 1 619 ? -39.312 34.094 21.328 1 80.31 619 SER B N 1
ATOM 10209 C CA . SER B 1 619 ? -39.031 35.406 21.875 1 80.31 619 SER B CA 1
ATOM 10210 C C . SER B 1 619 ? -37.562 35.781 21.734 1 80.31 619 SER B C 1
ATOM 10212 O O . SER B 1 619 ? -36.688 35.125 22.328 1 80.31 619 SER B O 1
ATOM 10214 N N . VAL B 1 620 ? -37.312 36.844 20.906 1 82.38 620 VAL B N 1
ATOM 10215 C CA . VAL B 1 620 ? -35.906 37.156 20.594 1 82.38 620 VAL B CA 1
ATOM 10216 C C . VAL B 1 620 ? -35.594 38.562 21.062 1 82.38 620 VAL B C 1
ATOM 10218 O O . VAL B 1 620 ? -36.438 39.469 20.969 1 82.38 620 VAL B O 1
ATOM 10221 N N . THR B 1 621 ? -34.469 38.688 21.625 1 81.31 621 THR B N 1
ATOM 10222 C CA . THR B 1 621 ? -33.875 40 21.891 1 81.31 621 THR B CA 1
ATOM 10223 C C . THR B 1 621 ? -32.625 40.188 21.031 1 81.31 621 THR B C 1
ATOM 10225 O O . THR B 1 621 ? -31.688 39.375 21.094 1 81.31 621 THR B O 1
ATOM 10228 N N . VAL B 1 622 ? -32.594 41.156 20.203 1 83.38 622 VAL B N 1
ATOM 10229 C CA . VAL B 1 622 ? -31.531 41.406 19.25 1 83.38 622 VAL B CA 1
ATOM 10230 C C . VAL B 1 622 ? -30.812 42.688 19.594 1 83.38 622 VAL B C 1
ATOM 10232 O O . VAL B 1 622 ? -31.438 43.75 19.688 1 83.38 622 VAL B O 1
ATOM 10235 N N . ASP B 1 623 ? -29.547 42.531 19.75 1 80.12 623 ASP B N 1
ATOM 10236 C CA . ASP B 1 623 ? -28.656 43.688 19.859 1 80.12 623 ASP B CA 1
ATOM 10237 C C . ASP B 1 623 ? -28.062 44.062 18.516 1 80.12 623 ASP B C 1
ATOM 10239 O O . ASP B 1 623 ? -27.453 43.219 17.844 1 80.12 623 ASP B O 1
ATOM 10243 N N . LEU B 1 624 ? -28.203 45.281 18.141 1 81.88 624 LEU B N 1
ATOM 10244 C CA . LEU B 1 624 ? -27.672 45.812 16.891 1 81.88 624 LEU B CA 1
ATOM 10245 C C . LEU B 1 624 ? -26.484 46.75 17.156 1 81.88 624 LEU B C 1
ATOM 10247 O O . LEU B 1 624 ? -26.547 47.562 18.078 1 81.88 624 LEU B O 1
ATOM 10251 N N . ARG B 1 625 ? -25.5 46.531 16.438 1 80.12 625 ARG B N 1
ATOM 10252 C CA . ARG B 1 625 ? -24.438 47.531 16.344 1 80.12 625 ARG B CA 1
ATOM 10253 C C . ARG B 1 625 ? -24.641 48.469 15.164 1 80.12 625 ARG B C 1
ATOM 10255 O O . ARG B 1 625 ? -24.734 48 14.023 1 80.12 625 ARG B O 1
ATOM 10262 N N . VAL B 1 626 ? -24.625 49.688 15.484 1 81.31 626 VAL B N 1
ATOM 10263 C CA . VAL B 1 626 ? -24.875 50.719 14.469 1 81.31 626 VAL B CA 1
ATOM 10264 C C . VAL B 1 626 ? -23.578 51.5 14.188 1 81.31 626 VAL B C 1
ATOM 10266 O O . VAL B 1 626 ? -23.156 52.312 15 1 81.31 626 VAL B O 1
ATOM 10269 N N . SER B 1 627 ? -23.047 51.188 13.117 1 78.75 627 SER B N 1
ATOM 10270 C CA . SER B 1 627 ? -21.844 51.906 12.688 1 78.75 627 SER B CA 1
ATOM 10271 C C . SER B 1 627 ? -22.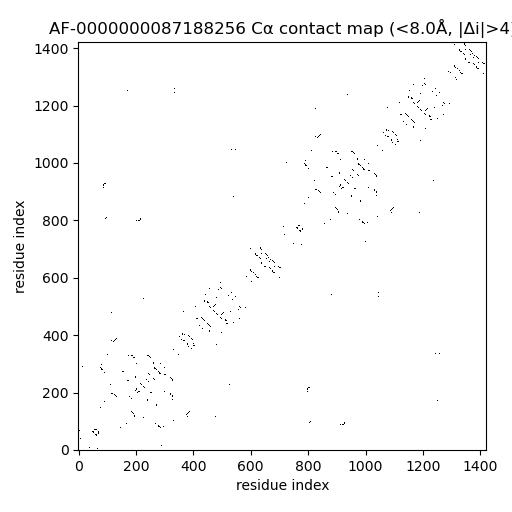203 53.312 12.219 1 78.75 627 SER B C 1
ATOM 10273 O O . SER B 1 627 ? -23.312 53.562 11.758 1 78.75 627 SER B O 1
ATOM 10275 N N . PRO B 1 628 ? -21.25 54.125 12.258 1 75.94 628 PRO B N 1
ATOM 10276 C CA . PRO B 1 628 ? -21.516 55.5 11.836 1 75.94 628 PRO B CA 1
ATOM 10277 C C . PRO B 1 628 ? -21.891 55.625 10.367 1 75.94 628 PRO B C 1
ATOM 10279 O O . PRO B 1 628 ? -22.5 56.594 9.945 1 75.94 628 PRO B O 1
ATOM 10282 N N . SER B 1 629 ? -21.641 54.688 9.641 1 75.06 629 SER B N 1
ATOM 10283 C CA . SER B 1 629 ? -21.938 54.719 8.211 1 75.06 629 SER B CA 1
ATOM 10284 C C . SER B 1 629 ? -23.375 54.312 7.922 1 75.06 629 SER B C 1
ATOM 10286 O O . SER B 1 629 ? -23.859 54.469 6.797 1 75.06 629 SER B O 1
ATOM 10288 N N . VAL B 1 630 ? -24.047 53.938 8.898 1 77.94 630 VAL B N 1
ATOM 10289 C CA . VAL B 1 630 ? -25.422 53.5 8.734 1 77.94 630 VAL B CA 1
ATOM 10290 C C . VAL B 1 630 ? -26.344 54.688 8.672 1 77.94 630 VAL B C 1
ATOM 10292 O O . VAL B 1 630 ? -26.266 55.594 9.523 1 77.94 630 VAL B O 1
ATOM 10295 N N . ASP B 1 631 ? -27.094 54.875 7.703 1 76.38 631 ASP B N 1
ATOM 10296 C CA . ASP B 1 631 ? -28.109 55.906 7.586 1 76.38 631 ASP B CA 1
ATOM 10297 C C . ASP B 1 631 ? -29.266 55.656 8.547 1 76.38 631 ASP B C 1
ATOM 10299 O O . ASP B 1 631 ? -30.125 54.812 8.289 1 76.38 631 ASP B O 1
ATOM 10303 N N . THR B 1 632 ? -29.344 56.312 9.602 1 74.5 632 THR B N 1
ATOM 10304 C CA . THR B 1 632 ? -30.312 56.094 10.672 1 74.5 632 THR B CA 1
ATOM 10305 C C . THR B 1 632 ? -31.688 56.625 10.266 1 74.5 632 THR B C 1
ATOM 10307 O O . THR B 1 632 ? -32.688 56.375 10.953 1 74.5 632 THR B O 1
ATOM 10310 N N . ASP B 1 633 ? -31.766 57.375 9.117 1 76.88 633 ASP B N 1
ATOM 10311 C CA . ASP B 1 633 ? -33.031 57.906 8.648 1 76.88 633 ASP B CA 1
ATOM 10312 C C . ASP B 1 633 ? -33.812 56.844 7.883 1 76.88 633 ASP B C 1
ATOM 10314 O O . ASP B 1 633 ? -35.031 57 7.66 1 76.88 633 ASP B O 1
ATOM 10318 N N . ARG B 1 634 ? -33.219 55.781 7.52 1 78.25 634 ARG B N 1
ATOM 10319 C CA . ARG B 1 634 ? -33.906 54.719 6.797 1 78.25 634 ARG B CA 1
ATOM 10320 C C . ARG B 1 634 ? -34.312 53.594 7.746 1 78.25 634 ARG B C 1
ATOM 10322 O O . ARG B 1 634 ? -33.5 53.125 8.531 1 78.25 634 ARG B O 1
ATOM 10329 N N . PRO B 1 635 ? -35.531 53.25 7.598 1 82.06 635 PRO B N 1
ATOM 10330 C CA . PRO B 1 635 ? -35.969 52.156 8.461 1 82.06 635 PRO B CA 1
ATOM 10331 C C . PRO B 1 635 ? -35.375 50.812 8.07 1 82.06 635 PRO B C 1
ATOM 10333 O O . PRO B 1 635 ? -35.125 50.562 6.883 1 82.06 635 PRO B O 1
ATOM 10336 N N . VAL B 1 636 ? -35.094 50.062 9.047 1 82.06 636 VAL B N 1
ATOM 10337 C CA . VAL B 1 636 ? -34.594 48.688 8.891 1 82.06 636 VAL B CA 1
ATOM 10338 C C . VAL B 1 636 ? -35.656 47.688 9.367 1 82.06 636 VAL B C 1
ATOM 10340 O O . VAL B 1 636 ? -36.281 47.906 10.414 1 82.06 636 VAL B O 1
ATOM 10343 N N . THR B 1 637 ? -35.969 46.75 8.555 1 84 637 THR B N 1
ATOM 10344 C CA . THR B 1 637 ? -36.969 45.75 8.906 1 84 637 THR B CA 1
ATOM 10345 C C . THR B 1 637 ? -36.312 44.469 9.367 1 84 637 THR B C 1
ATOM 10347 O O . THR B 1 637 ? -35.594 43.812 8.609 1 84 637 THR B O 1
ATOM 10350 N N . PRO B 1 638 ? -36.531 44.062 10.602 1 86.12 638 PRO B N 1
ATOM 10351 C CA . PRO B 1 638 ? -36.094 42.719 11.047 1 86.12 638 PRO B CA 1
ATOM 10352 C C . PRO B 1 638 ? -37 41.594 10.539 1 86.12 638 PRO B C 1
ATOM 10354 O O . PRO B 1 638 ? -38.25 41.688 10.633 1 86.12 638 PRO B O 1
ATOM 10357 N N . VAL B 1 639 ? -36.406 40.688 9.969 1 84.06 639 VAL B N 1
ATOM 10358 C CA . VAL B 1 639 ? -37.125 39.5 9.484 1 84.06 639 VAL B CA 1
ATOM 10359 C C . VAL B 1 639 ? -36.594 38.25 10.18 1 84.06 639 VAL B C 1
ATOM 10361 O O . VAL B 1 639 ? -35.375 38.031 10.234 1 84.06 639 VAL B O 1
ATOM 10364 N N . ALA B 1 640 ? -37.5 37.531 10.75 1 82.31 640 ALA B N 1
ATOM 10365 C CA . ALA B 1 640 ? -37.156 36.25 11.344 1 82.31 640 ALA B CA 1
ATOM 10366 C C . ALA B 1 640 ? -37.5 35.094 10.391 1 82.31 640 ALA B C 1
ATOM 10368 O O . ALA B 1 640 ? -38.562 35.094 9.758 1 82.31 640 ALA B O 1
ATOM 10369 N N . LYS B 1 641 ? -36.562 34.219 10.297 1 79.81 641 LYS B N 1
ATOM 10370 C CA . LYS B 1 641 ? -36.75 33.031 9.469 1 79.81 641 LYS B CA 1
ATOM 10371 C C . LYS B 1 641 ? -36.406 31.766 10.227 1 79.81 641 LYS B C 1
ATOM 10373 O O . LYS B 1 641 ? -35.531 31.766 11.078 1 79.81 641 LYS B O 1
ATOM 10378 N N . PHE B 1 642 ? -37.125 30.719 9.93 1 76.19 642 PHE B N 1
ATOM 10379 C CA . PHE B 1 642 ? -36.781 29.422 10.477 1 76.19 642 PHE B CA 1
ATOM 10380 C C . PHE B 1 642 ? -35.562 28.828 9.773 1 76.19 642 PHE B C 1
ATOM 10382 O O . PHE B 1 642 ? -35.438 28.938 8.555 1 76.19 642 PHE B O 1
ATOM 10389 N N . ASP B 1 643 ? -34.594 28.344 10.609 1 68.5 643 ASP B N 1
ATOM 10390 C CA . ASP B 1 643 ? -33.375 27.734 10.07 1 68.5 643 ASP B CA 1
ATOM 10391 C C . ASP B 1 643 ? -33.656 26.312 9.562 1 68.5 643 ASP B C 1
ATOM 10393 O O . ASP B 1 643 ? -33.906 25.406 10.352 1 68.5 643 ASP B O 1
ATOM 10397 N N . VAL B 1 644 ? -33.781 26.156 8.25 1 62.16 644 VAL B N 1
ATOM 10398 C CA . VAL B 1 644 ? -34 24.844 7.637 1 62.16 644 VAL B CA 1
ATOM 10399 C C . VAL B 1 644 ? -32.75 24.422 6.852 1 62.16 644 VAL B C 1
ATOM 10401 O O . VAL B 1 644 ? -32 25.266 6.367 1 62.16 644 VAL B O 1
ATOM 10404 N N . ARG B 1 645 ? -32.406 23.141 6.855 1 54.53 645 ARG B N 1
ATOM 10405 C CA . ARG B 1 645 ? -31.203 22.578 6.266 1 54.53 645 ARG B CA 1
ATOM 10406 C C . ARG B 1 645 ? -31.219 22.719 4.746 1 54.53 645 ARG B C 1
ATOM 10408 O O . ARG B 1 645 ? -30.172 22.859 4.121 1 54.53 645 ARG B O 1
ATOM 10415 N N . SER B 1 646 ? -32.375 22.531 4.055 1 59.97 646 SER B N 1
ATOM 10416 C CA . SER B 1 646 ? -32.5 22.609 2.604 1 59.97 646 SER B CA 1
ATOM 10417 C C . SER B 1 646 ? -33.75 23.406 2.195 1 59.97 646 SER B C 1
ATOM 10419 O O . SER B 1 646 ? -34.781 23.328 2.859 1 59.97 646 SER B O 1
ATOM 10421 N N . GLY B 1 647 ? -33.656 24.422 1.186 1 57.47 647 GLY B N 1
ATOM 10422 C CA . GLY B 1 647 ? -34.719 25.219 0.605 1 57.47 647 GLY B CA 1
ATOM 10423 C C . GLY B 1 647 ? -34.781 26.641 1.166 1 57.47 647 GLY B C 1
ATOM 10424 O O . GLY B 1 647 ? -33.906 27.031 1.941 1 57.47 647 GLY B O 1
ATOM 10425 N N . PRO B 1 648 ? -35.781 27.406 0.703 1 64.25 648 PRO B N 1
ATOM 10426 C CA . PRO B 1 648 ? -35.938 28.766 1.223 1 64.25 648 PRO B CA 1
ATOM 10427 C C . PRO B 1 648 ? -36.375 28.781 2.682 1 64.25 648 PRO B C 1
ATOM 10429 O O . PRO B 1 648 ? -37.219 27.984 3.086 1 64.25 648 PRO B O 1
ATOM 10432 N N . ARG B 1 649 ? -35.75 29.562 3.541 1 72.5 649 ARG B N 1
ATOM 10433 C CA . ARG B 1 649 ? -36.094 29.672 4.953 1 72.5 649 ARG B CA 1
ATOM 10434 C C . ARG B 1 649 ? -37.469 30.312 5.129 1 72.5 649 ARG B C 1
ATOM 10436 O O . ARG B 1 649 ? -37.688 31.453 4.711 1 72.5 649 ARG B O 1
ATOM 10443 N N . PRO B 1 650 ? -38.406 29.578 5.625 1 77.38 650 PRO B N 1
ATOM 10444 C CA . PRO B 1 650 ? -39.719 30.188 5.855 1 77.38 650 PRO B CA 1
ATOM 10445 C C . PRO B 1 650 ? -39.656 31.359 6.832 1 77.38 650 PRO B C 1
ATOM 10447 O O . PRO B 1 650 ? -38.906 31.328 7.809 1 77.38 650 PRO B O 1
ATOM 10450 N N . VAL B 1 651 ? -40.469 32.375 6.461 1 78.12 651 VAL B N 1
ATOM 10451 C CA . VAL B 1 651 ? -40.5 33.562 7.293 1 78.12 651 VAL B CA 1
ATOM 10452 C C . VAL B 1 651 ? -41.344 33.312 8.539 1 78.12 651 VAL B C 1
ATOM 10454 O O . VAL B 1 651 ? -42.469 32.781 8.445 1 78.12 651 VAL B O 1
ATOM 10457 N N . ALA B 1 652 ? -40.812 33.531 9.664 1 79.5 652 ALA B N 1
ATOM 10458 C CA . ALA B 1 652 ? -41.531 33.594 10.93 1 79.5 652 ALA B CA 1
ATOM 10459 C C . ALA B 1 652 ? -42.062 35 11.188 1 79.5 652 ALA B C 1
ATOM 10461 O O . ALA B 1 652 ? -41.312 35.906 11.508 1 79.5 652 ALA B O 1
ATOM 10462 N N . HIS B 1 653 ? -43.344 35.156 11.094 1 82.25 653 HIS B N 1
ATOM 10463 C CA . HIS B 1 653 ? -43.938 36.5 11.25 1 82.25 653 HIS B CA 1
ATOM 10464 C C . HIS B 1 653 ? -43.938 36.938 12.711 1 82.25 653 HIS B C 1
ATOM 10466 O O . HIS B 1 653 ? -44.188 36.125 13.609 1 82.25 653 HIS B O 1
ATOM 10472 N N . TRP B 1 654 ? -43.688 38.219 12.906 1 83.5 654 TRP B N 1
ATOM 10473 C CA . TRP B 1 654 ? -43.656 38.781 14.242 1 83.5 654 TRP B CA 1
ATOM 10474 C C . TRP B 1 654 ? -45.094 39 14.75 1 83.5 654 TRP B C 1
ATOM 10476 O O . TRP B 1 654 ? -45.938 39.562 14.039 1 83.5 654 TRP B O 1
ATOM 10486 N N . LYS B 1 655 ? -45.438 38.406 15.883 1 83.25 655 LYS B N 1
ATOM 10487 C CA . LYS B 1 655 ? -46.656 38.781 16.594 1 83.25 655 LYS B CA 1
ATOM 10488 C C . LYS B 1 655 ? -46.5 40.156 17.25 1 83.25 655 LYS B C 1
ATOM 10490 O O . LYS B 1 655 ? -47.438 40.969 17.234 1 83.25 655 LYS B O 1
ATOM 10495 N N . GLU B 1 656 ? -45.375 40.344 17.781 1 85 656 GLU B N 1
ATOM 10496 C CA . GLU B 1 656 ? -45.062 41.562 18.484 1 85 656 GLU B CA 1
ATOM 10497 C C . GLU B 1 656 ? -43.594 41.969 18.266 1 85 656 GLU B C 1
ATOM 10499 O O . GLU B 1 656 ? -42.719 41.094 18.281 1 85 656 GLU B O 1
ATOM 10504 N N . LEU B 1 657 ? -43.312 43.281 17.891 1 86.12 657 LEU B N 1
ATOM 10505 C CA . LEU B 1 657 ? -41.969 43.875 17.797 1 86.12 657 LEU B CA 1
ATOM 10506 C C . LEU B 1 657 ? -41.906 45.125 18.656 1 86.12 657 LEU B C 1
ATOM 10508 O O . LEU B 1 657 ? -42.656 46.062 18.469 1 86.12 657 LEU B O 1
ATOM 10512 N N . VAL B 1 658 ? -41.031 45.031 19.672 1 86.31 658 VAL B N 1
ATOM 10513 C CA . VAL B 1 658 ? -40.938 46.156 20.609 1 86.31 658 VAL B CA 1
ATOM 10514 C C . VAL B 1 658 ? -39.5 46.688 20.609 1 86.31 658 VAL B C 1
ATOM 10516 O O . VAL B 1 658 ? -38.531 45.906 20.562 1 86.31 658 VAL B O 1
ATOM 10519 N N . ALA B 1 659 ? -39.344 47.969 20.578 1 85.38 659 ALA B N 1
ATOM 10520 C CA . ALA B 1 659 ? -38.062 48.625 20.75 1 85.38 659 ALA B CA 1
ATOM 10521 C C . ALA B 1 659 ? -37.688 48.719 22.219 1 85.38 659 ALA B C 1
ATOM 10523 O O . ALA B 1 659 ? -38.5 49.094 23.062 1 85.38 659 ALA B O 1
ATOM 10524 N N . VAL B 1 660 ? -36.5 48.219 22.578 1 84 660 VAL B N 1
ATOM 10525 C CA . VAL B 1 660 ? -36.031 48.281 23.953 1 84 660 VAL B CA 1
ATOM 10526 C C . VAL B 1 660 ? -35.156 49.5 24.156 1 84 660 VAL B C 1
ATOM 10528 O O . VAL B 1 660 ? -35.344 50.281 25.109 1 84 660 VAL B O 1
ATOM 10531 N N . SER B 1 661 ? -34.125 49.656 23.297 1 82.94 661 SER B N 1
ATOM 10532 C CA . SER B 1 661 ? -33.25 50.844 23.391 1 82.94 661 SER B CA 1
ATOM 10533 C C . SER B 1 661 ? -32.688 51.188 22.031 1 82.94 661 SER B C 1
ATOM 10535 O O . SER B 1 661 ? -32.438 50.344 21.188 1 82.94 661 SER B O 1
ATOM 10537 N N . GLY B 1 662 ? -32.438 52.562 21.797 1 81.56 662 GLY B N 1
ATOM 10538 C CA . GLY B 1 662 ? -31.719 53.125 20.641 1 81.56 662 GLY B CA 1
ATOM 10539 C C . GLY B 1 662 ? -32.5 53.031 19.359 1 81.56 662 GLY B C 1
ATOM 10540 O O . GLY B 1 662 ? -31.969 53.25 18.266 1 81.56 662 GLY B O 1
ATOM 10541 N N . CYS B 1 663 ? -33.719 52.562 19.406 1 85.5 663 CYS B N 1
ATOM 10542 C CA . CYS B 1 663 ? -34.562 52.438 18.219 1 85.5 663 CYS B CA 1
ATOM 10543 C C . CYS B 1 663 ? -36.031 52.594 18.578 1 85.5 663 CYS B C 1
ATOM 10545 O O . CYS B 1 663 ? -36.375 52.625 19.75 1 85.5 663 CYS B O 1
ATOM 10547 N N . GLU B 1 664 ? -36.75 52.875 17.578 1 86.06 664 GLU B N 1
ATOM 10548 C CA . GLU B 1 664 ? -38.188 52.906 17.656 1 86.06 664 GLU B CA 1
ATOM 10549 C C . GLU B 1 664 ? -38.844 52.031 16.578 1 86.06 664 GLU B C 1
ATOM 10551 O O . GLU B 1 664 ? -38.281 51.906 15.484 1 86.06 664 GLU B O 1
ATOM 10556 N N . VAL B 1 665 ? -39.906 51.281 16.922 1 84.25 665 VAL B N 1
ATOM 10557 C CA . VAL B 1 665 ? -40.594 50.469 15.953 1 84.25 665 VAL B CA 1
ATOM 10558 C C . VAL B 1 665 ? -41.781 51.219 15.375 1 84.25 665 VAL B C 1
ATOM 10560 O O . VAL B 1 665 ? -42.656 51.656 16.109 1 84.25 665 VAL B O 1
ATOM 10563 N N . VAL B 1 666 ? -41.719 51.531 14.125 1 83.81 666 VAL B N 1
ATOM 10564 C CA . VAL B 1 666 ? -42.812 52.188 13.398 1 83.81 666 VAL B CA 1
ATOM 10565 C C . VAL B 1 666 ? -43.281 51.281 12.25 1 83.81 666 VAL B C 1
ATOM 10567 O O . VAL B 1 666 ? -42.5 50.938 11.367 1 83.81 666 VAL B O 1
ATOM 10570 N N . ASP B 1 667 ? -44.594 50.812 12.172 1 78.38 667 ASP B N 1
ATOM 10571 C CA . ASP B 1 667 ? -45.219 50 11.141 1 78.38 667 ASP B CA 1
ATOM 10572 C C . ASP B 1 667 ? -44.406 48.75 10.859 1 78.38 667 ASP B C 1
ATOM 10574 O O . ASP B 1 667 ? -44.219 48.375 9.695 1 78.38 667 ASP B O 1
ATOM 10578 N N . GLY B 1 668 ? -43.812 48.156 11.875 1 79.12 668 GLY B N 1
ATOM 10579 C CA . GLY B 1 668 ? -43.094 46.906 11.742 1 79.12 668 GLY B CA 1
ATOM 10580 C C . GLY B 1 668 ? -41.656 47.094 11.32 1 79.12 668 GLY B C 1
ATOM 10581 O O . GLY B 1 668 ? -40.938 46.125 11.094 1 79.12 668 GLY B O 1
ATOM 10582 N N . ALA B 1 669 ? -41.25 48.25 11.227 1 84.88 669 ALA B N 1
ATOM 10583 C CA . ALA B 1 669 ? -39.844 48.562 10.891 1 84.88 669 ALA B CA 1
ATOM 10584 C C . ALA B 1 669 ? -39.156 49.281 12.039 1 84.88 669 ALA B C 1
ATOM 10586 O O . ALA B 1 669 ? -39.812 49.969 12.836 1 84.88 669 ALA B O 1
ATOM 10587 N N . LEU B 1 670 ? -37.812 49.062 12.148 1 85.88 670 LEU B N 1
ATOM 10588 C CA . LEU B 1 670 ? -37 49.719 13.172 1 85.88 670 LEU B CA 1
ATOM 10589 C C . LEU B 1 670 ? -36.438 51.031 12.664 1 85.88 670 LEU B C 1
ATOM 10591 O O . LEU B 1 670 ? -35.844 51.094 11.594 1 85.88 670 LEU B O 1
ATOM 10595 N N . ARG B 1 671 ? -36.781 52.062 13.336 1 84.69 671 ARG B N 1
ATOM 10596 C CA . ARG B 1 671 ? -36.094 53.344 13.133 1 84.69 671 ARG B CA 1
ATOM 10597 C C . ARG B 1 671 ? -35.031 53.562 14.203 1 84.69 671 ARG B C 1
ATOM 10599 O O . ARG B 1 671 ? -35.375 53.656 15.391 1 84.69 671 ARG B O 1
ATOM 10606 N N . LEU B 1 672 ? -33.875 53.656 13.773 1 84.06 672 LEU B N 1
ATOM 10607 C CA . LEU B 1 672 ? -32.719 53.781 14.688 1 84.06 672 LEU B CA 1
ATOM 10608 C C . LEU B 1 672 ? -32.594 55.25 15.148 1 84.06 672 LEU B C 1
ATOM 10610 O O . LEU B 1 672 ? -32.812 56.156 14.367 1 84.06 672 LEU B O 1
ATOM 10614 N N . SER B 1 673 ? -32.406 55.438 16.422 1 84.31 673 SER B N 1
ATOM 10615 C CA . SER B 1 673 ? -32.219 56.781 16.938 1 84.31 673 SER B CA 1
ATOM 10616 C C . SER B 1 673 ? -30.922 57.406 16.406 1 84.31 673 SER B C 1
ATOM 10618 O O . SER B 1 673 ? -29.891 56.75 16.344 1 84.31 673 SER B O 1
ATOM 10620 N N . PRO B 1 674 ? -31.078 58.625 15.914 1 79.56 674 PRO B N 1
ATOM 10621 C CA . PRO B 1 674 ? -29.875 59.312 15.422 1 79.56 674 PRO B CA 1
ATOM 10622 C C . PRO B 1 674 ? -28.766 59.375 16.469 1 79.56 674 PRO B C 1
ATOM 10624 O O . PRO B 1 674 ? -29.047 59.719 17.641 1 79.56 674 PRO B O 1
ATOM 10627 N N . GLY B 1 675 ? -27.516 58.906 16.188 1 77.19 675 GLY B N 1
ATOM 10628 C CA . GLY B 1 675 ? -26.359 59 17.062 1 77.19 675 GLY B CA 1
ATOM 10629 C C . GLY B 1 675 ? -26.188 57.781 17.938 1 77.19 675 GLY B C 1
ATOM 10630 O O . GLY B 1 675 ? -25.203 57.656 18.656 1 77.19 675 GLY B O 1
ATOM 10631 N N . SER B 1 676 ? -27.094 56.875 17.938 1 78.12 676 SER B N 1
ATOM 10632 C CA . SER B 1 676 ? -26.953 55.688 18.781 1 78.12 676 SER B CA 1
ATOM 10633 C C . SER B 1 676 ? -26.016 54.688 18.156 1 78.12 676 SER B C 1
ATOM 10635 O O . SER B 1 676 ? -26.062 54.438 16.953 1 78.12 676 SER B O 1
ATOM 10637 N N . ARG B 1 677 ? -25.109 54.188 18.922 1 81.81 677 ARG B N 1
ATOM 10638 C CA . ARG B 1 677 ? -24.141 53.188 18.469 1 81.81 677 ARG B CA 1
ATOM 10639 C C . ARG B 1 677 ? -24.656 51.781 18.688 1 81.81 677 ARG B C 1
ATOM 10641 O O . ARG B 1 677 ? -24.078 50.812 18.172 1 81.81 677 ARG B O 1
ATOM 10648 N N . LYS B 1 678 ? -25.688 51.75 19.5 1 83.62 678 LYS B N 1
ATOM 10649 C CA . LYS B 1 678 ? -26.297 50.469 19.797 1 83.62 678 LYS B CA 1
ATOM 10650 C C . LYS B 1 678 ? -27.828 50.594 19.797 1 83.62 678 LYS B C 1
ATOM 10652 O O . LYS B 1 678 ? -28.375 51.594 20.188 1 83.62 678 LYS B O 1
ATOM 10657 N N . ALA B 1 679 ? -28.516 49.594 19.312 1 87.62 679 ALA B N 1
ATOM 10658 C CA . ALA B 1 679 ? -29.969 49.5 19.375 1 87.62 679 ALA B CA 1
ATOM 10659 C C . ALA B 1 679 ? -30.391 48.094 19.797 1 87.62 679 ALA B C 1
ATOM 10661 O O . ALA B 1 679 ? -29.703 47.094 19.469 1 87.62 679 ALA B O 1
ATOM 10662 N N . VAL B 1 680 ? -31.359 48.062 20.594 1 86.81 680 VAL B N 1
ATOM 10663 C CA . VAL B 1 680 ? -31.891 46.781 21.047 1 86.81 680 VAL B CA 1
ATOM 10664 C C . VAL B 1 680 ? -33.406 46.719 20.766 1 86.81 680 VAL B C 1
ATOM 10666 O O . VAL B 1 680 ? -34.125 47.656 21.062 1 86.81 680 VAL B O 1
ATOM 10669 N N . PHE B 1 681 ? -33.844 45.625 20.141 1 88.75 681 PHE B N 1
ATOM 10670 C CA . PHE B 1 681 ? -35.25 45.375 19.984 1 88.75 681 PHE B CA 1
ATOM 10671 C C . PHE B 1 681 ? -35.594 43.969 20.422 1 88.75 681 PHE B C 1
ATOM 10673 O O . PHE B 1 681 ? -34.719 43.094 20.5 1 88.75 681 PHE B O 1
ATOM 10680 N N . ARG B 1 682 ? -36.812 43.781 20.766 1 85.62 682 ARG B N 1
ATOM 10681 C CA . ARG B 1 682 ? -37.375 42.469 21.125 1 85.62 682 ARG B CA 1
ATOM 10682 C C . ARG B 1 682 ? -38.531 42.125 20.203 1 85.62 682 ARG B C 1
ATOM 10684 O O . ARG B 1 682 ? -39.344 42.969 19.875 1 85.62 682 ARG B O 1
ATOM 10691 N N . GLY B 1 683 ? -38.531 40.875 19.766 1 86.31 683 GLY B N 1
ATOM 10692 C CA . GLY B 1 683 ? -39.625 40.344 18.938 1 86.31 683 GLY B CA 1
ATOM 10693 C C . GLY B 1 683 ? -40.125 39 19.422 1 86.31 683 GLY B C 1
ATOM 10694 O O . GLY B 1 683 ? -39.375 38.219 20 1 86.31 683 GLY B O 1
ATOM 10695 N N . VAL B 1 684 ? -41.406 38.844 19.281 1 85.19 684 VAL B N 1
ATOM 10696 C CA . VAL B 1 684 ? -42.062 37.562 19.531 1 85.19 684 VAL B CA 1
ATOM 10697 C C . VAL B 1 684 ? -42.75 37.094 18.25 1 85.19 684 VAL B C 1
ATOM 10699 O O . VAL B 1 684 ? -43.5 37.844 17.625 1 85.19 684 VAL B O 1
ATOM 10702 N N . THR B 1 685 ? -42.469 35.875 17.891 1 83.5 685 THR B N 1
ATOM 10703 C CA . THR B 1 685 ? -43.031 35.344 16.656 1 83.5 685 THR B CA 1
ATOM 10704 C C . THR B 1 685 ? -44.469 34.875 16.891 1 83.5 685 THR B C 1
ATOM 10706 O O . THR B 1 685 ? -44.844 34.531 18.016 1 83.5 685 THR B O 1
ATOM 10709 N N . ASP B 1 686 ? -45.219 34.969 15.797 1 81.06 686 ASP B N 1
ATOM 10710 C CA . ASP B 1 686 ? -46.594 34.5 15.812 1 81.06 686 ASP B CA 1
ATOM 10711 C C . ASP B 1 686 ? -46.688 33 15.633 1 81.06 686 ASP B C 1
ATOM 10713 O O . ASP B 1 686 ? -46.531 32.469 14.523 1 81.06 686 ASP B O 1
ATOM 10717 N N . VAL B 1 687 ? -46.969 32.344 16.672 1 79.06 687 VAL B N 1
ATOM 10718 C CA . VAL B 1 687 ? -47 30.891 16.688 1 79.06 687 VAL B CA 1
ATOM 10719 C C . VAL B 1 687 ? -48.094 30.391 15.734 1 79.06 687 VAL B C 1
ATOM 10721 O O . VAL B 1 687 ? -47.969 29.312 15.156 1 79.06 687 VAL B O 1
ATOM 10724 N N . SER B 1 688 ? -49.156 31.125 15.57 1 75.5 688 SER B N 1
ATOM 10725 C CA . SER B 1 688 ? -50.281 30.719 14.734 1 75.5 688 SER B CA 1
ATOM 10726 C C . SER B 1 688 ? -49.875 30.641 13.266 1 75.5 688 SER B C 1
ATOM 10728 O O . SER B 1 688 ? -50.531 29.969 12.469 1 75.5 688 SER B O 1
ATOM 10730 N N . ARG B 1 689 ? -48.656 31.172 12.883 1 74.31 689 ARG B N 1
ATOM 10731 C CA . ARG B 1 689 ? -48.219 31.172 11.492 1 74.31 689 ARG B CA 1
ATOM 10732 C C . ARG B 1 689 ? -46.906 30.375 11.328 1 74.31 689 ARG B C 1
ATOM 10734 O O . ARG B 1 689 ? -46.281 30.453 10.281 1 74.31 689 ARG B O 1
ATOM 10741 N N . HIS B 1 690 ? -46.531 29.703 12.312 1 75.44 690 HIS B N 1
ATOM 10742 C CA . HIS B 1 690 ? -45.312 28.891 12.234 1 75.44 690 HIS B CA 1
ATOM 10743 C C . HIS B 1 690 ? -45.562 27.641 11.391 1 75.44 690 HIS B C 1
ATOM 10745 O O . HIS B 1 690 ? -46.5 26.891 11.641 1 75.44 690 HIS B O 1
ATOM 10751 N N . PRO B 1 691 ? -44.781 27.484 10.398 1 69.81 691 PRO B N 1
ATOM 10752 C CA . PRO B 1 691 ? -44.906 26.219 9.672 1 69.81 691 PRO B CA 1
ATOM 10753 C C . PRO B 1 691 ? -44.406 25.016 10.469 1 69.81 691 PRO B C 1
ATOM 10755 O O . PRO B 1 691 ? -44.781 23.875 10.188 1 69.81 691 PRO B O 1
ATOM 10758 N N . VAL B 1 692 ? -43.5 25.281 11.344 1 67.12 692 VAL B N 1
ATOM 10759 C CA . VAL B 1 692 ? -42.906 24.25 12.195 1 67.12 692 VAL B CA 1
ATOM 10760 C C . VAL B 1 692 ? -42.812 24.766 13.633 1 67.12 692 VAL B C 1
ATOM 10762 O O . VAL B 1 692 ? -42.812 25.984 13.867 1 67.12 692 VAL B O 1
ATOM 10765 N N . ARG B 1 693 ? -42.906 23.859 14.539 1 65.62 693 ARG B N 1
ATOM 10766 C CA . ARG B 1 693 ? -42.781 24.281 15.93 1 65.62 693 ARG B CA 1
ATOM 10767 C C . ARG B 1 693 ? -41.375 24.859 16.188 1 65.62 693 ARG B C 1
ATOM 10769 O O . ARG B 1 693 ? -40.375 24.328 15.719 1 65.62 693 ARG B O 1
ATOM 10776 N N . ALA B 1 694 ? -41.312 25.922 16.969 1 64.12 694 ALA B N 1
ATOM 10777 C CA . ALA B 1 694 ? -40.094 26.703 17.234 1 64.12 694 ALA B CA 1
ATOM 10778 C C . ALA B 1 694 ? -39.031 25.844 17.891 1 64.12 694 ALA B C 1
ATOM 10780 O O . ALA B 1 694 ? -37.844 26.047 17.641 1 64.12 694 ALA B O 1
ATOM 10781 N N . GLN B 1 695 ? -39.438 24.828 18.578 1 61 695 GLN B N 1
ATOM 10782 C CA . GLN B 1 695 ? -38.5 24 19.328 1 61 695 GLN B CA 1
ATOM 10783 C C . GLN B 1 695 ? -37.688 23.094 18.391 1 61 695 GLN B C 1
ATOM 10785 O O . GLN B 1 695 ? -36.625 22.578 18.766 1 61 695 GLN B O 1
ATOM 10790 N N . LEU B 1 696 ? -38.125 23 17.203 1 57.75 696 LEU B N 1
ATOM 10791 C CA . LEU B 1 696 ? -37.531 22.016 16.312 1 57.75 696 LEU B CA 1
ATOM 10792 C C . LEU B 1 696 ? -36.656 22.688 15.273 1 57.75 696 LEU B C 1
ATOM 10794 O O . LEU B 1 696 ? -36.031 22.016 14.445 1 57.75 696 LEU B O 1
ATOM 10798 N N . THR B 1 697 ? -36.75 23.938 15.195 1 63.12 697 THR B N 1
ATOM 10799 C CA . THR B 1 697 ? -36 24.656 14.164 1 63.12 697 THR B CA 1
ATOM 10800 C C . THR B 1 697 ? -35.25 25.828 14.766 1 63.12 697 THR B C 1
ATOM 10802 O O . THR B 1 697 ? -35.594 26.328 15.828 1 63.12 697 THR B O 1
ATOM 10805 N N . GLY B 1 698 ? -34.125 26.094 14.148 1 70.44 698 GLY B N 1
ATOM 10806 C CA . GLY B 1 698 ? -33.469 27.328 14.492 1 70.44 698 GLY B CA 1
ATOM 10807 C C . GLY B 1 698 ? -34.125 28.562 13.883 1 70.44 698 GLY B C 1
ATOM 10808 O O . GLY B 1 698 ? -35.031 28.438 13.055 1 70.44 698 GLY B O 1
ATOM 10809 N N . LEU B 1 699 ? -33.906 29.688 14.477 1 75 699 LEU B N 1
ATOM 10810 C CA . LEU B 1 699 ? -34.375 30.969 13.992 1 75 699 LEU B CA 1
ATOM 10811 C C . LEU B 1 699 ? -33.219 31.844 13.531 1 75 699 LEU B C 1
ATOM 10813 O O . LEU B 1 699 ? -32.188 31.891 14.195 1 75 699 LEU B O 1
ATOM 10817 N N . VAL B 1 700 ? -33.469 32.344 12.344 1 77.81 700 VAL B N 1
ATOM 10818 C CA . VAL B 1 700 ? -32.531 33.312 11.797 1 77.81 700 VAL B CA 1
ATOM 10819 C C . VAL B 1 700 ? -33.188 34.688 11.711 1 77.81 700 VAL B C 1
ATOM 10821 O O . VAL B 1 700 ? -34.281 34.812 11.164 1 77.81 700 VAL B O 1
ATOM 10824 N N . VAL B 1 701 ? -32.469 35.688 12.312 1 81.25 701 VAL B N 1
ATOM 10825 C CA . VAL B 1 701 ? -32.969 37.062 12.188 1 81.25 701 VAL B CA 1
ATOM 10826 C C . VAL B 1 701 ? -32.062 37.844 11.219 1 81.25 701 VAL B C 1
ATOM 10828 O O . VAL B 1 701 ? -30.844 37.844 11.367 1 81.25 701 VAL B O 1
ATOM 10831 N N . GLU B 1 702 ? -32.719 38.375 10.266 1 80.88 702 GLU B N 1
ATOM 10832 C CA . GLU B 1 702 ? -32.062 39.188 9.266 1 80.88 702 GLU B CA 1
ATOM 10833 C C . GLU B 1 702 ? -32.625 40.594 9.258 1 80.88 702 GLU B C 1
ATOM 10835 O O . GLU B 1 702 ? -33.781 40.812 9.609 1 80.88 702 GLU B O 1
ATOM 10840 N N . LEU B 1 703 ? -31.672 41.562 8.875 1 80.5 703 LEU B N 1
ATOM 10841 C CA . LEU B 1 703 ? -32.094 42.938 8.703 1 80.5 703 LEU B CA 1
ATOM 10842 C C . LEU B 1 703 ? -32.188 43.312 7.223 1 80.5 703 LEU B C 1
ATOM 10844 O O . LEU B 1 703 ? -31.281 42.969 6.449 1 80.5 703 LEU B O 1
ATOM 10848 N N . ARG B 1 704 ? -33.188 43.844 6.805 1 77.69 704 ARG B N 1
ATOM 10849 C CA . ARG B 1 704 ? -33.375 44.281 5.426 1 77.69 704 ARG B CA 1
ATOM 10850 C C . ARG B 1 704 ? -33.625 45.781 5.359 1 77.69 704 ARG B C 1
ATOM 10852 O O . ARG B 1 704 ? -34.188 46.375 6.281 1 77.69 704 ARG B O 1
ATOM 10859 N N . SER B 1 705 ? -33.031 46.344 4.285 1 73.25 705 SER B N 1
ATOM 10860 C CA . SER B 1 705 ? -33.25 47.781 4.023 1 73.25 705 SER B CA 1
ATOM 10861 C C . SER B 1 705 ? -34.594 48 3.336 1 73.25 705 SER B C 1
ATOM 10863 O O . SER B 1 705 ? -34.938 47.281 2.381 1 73.25 705 SER B O 1
ATOM 10865 N N . GLY B 1 706 ? -35.469 48.938 3.732 1 62.62 706 GLY B N 1
ATOM 10866 C CA . GLY B 1 706 ? -36.656 49.406 3.047 1 62.62 706 GLY B CA 1
ATOM 10867 C C . GLY B 1 706 ? -37.938 48.656 3.453 1 62.62 706 GLY B C 1
ATOM 10868 O O . GLY B 1 706 ? -37.875 47.75 4.277 1 62.62 706 GLY B O 1
ATOM 10869 N N . LYS B 1 707 ? -39.188 49.094 3.049 1 51.25 707 LYS B N 1
ATOM 10870 C CA . LYS B 1 707 ? -40.5 48.5 3.213 1 51.25 707 LYS B CA 1
ATOM 10871 C C . LYS B 1 707 ? -40.562 47.125 2.586 1 51.25 707 LYS B C 1
ATOM 10873 O O . LYS B 1 707 ? -40 46.906 1.498 1 51.25 707 LYS B O 1
ATOM 10878 N N . GLY B 1 708 ? -40.656 46.031 3.379 1 43.28 708 GLY B N 1
ATOM 10879 C CA . GLY B 1 708 ? -40.812 44.594 3.084 1 43.28 708 GLY B CA 1
ATOM 10880 C C . GLY B 1 708 ? -41.5 44.344 1.756 1 43.28 708 GLY B C 1
ATOM 10881 O O . GLY B 1 708 ? -42.562 44.875 1.496 1 43.28 708 GLY B O 1
ATOM 10882 N N . GLU B 1 709 ? -40.688 44.219 0.646 1 36.94 709 GLU B N 1
ATOM 10883 C CA . GLU B 1 709 ? -41.406 43.625 -0.485 1 36.94 709 GLU B CA 1
ATOM 10884 C C . GLU B 1 709 ? -42.312 42.5 -0.033 1 36.94 709 GLU B C 1
ATOM 10886 O O . GLU B 1 709 ? -41.938 41.688 0.823 1 36.94 709 GLU B O 1
ATOM 10891 N N . GLN B 1 710 ? -43.625 42.625 -0.096 1 33 710 GLN B N 1
ATOM 10892 C CA . GLN B 1 710 ? -44.562 41.5 0.058 1 33 710 GLN B CA 1
ATOM 10893 C C . GLN B 1 710 ? -43.969 40.188 -0.463 1 33 710 GLN B C 1
ATOM 10895 O O . GLN B 1 710 ? -43.438 40.156 -1.572 1 33 710 GLN B O 1
ATOM 10900 N N . ALA B 1 711 ? -43.75 39.219 0.26 1 31.16 711 ALA B N 1
ATOM 10901 C CA . ALA B 1 711 ? -43.531 37.875 -0.3 1 31.16 711 ALA B CA 1
ATOM 10902 C C . ALA B 1 711 ? -44.594 37.562 -1.373 1 31.16 711 ALA B C 1
ATOM 10904 O O . ALA B 1 711 ? -45.781 37.812 -1.179 1 31.16 711 ALA B O 1
#

InterPro domains:
  IPR001387 Cro/C1-type, helix-turn-helix domain [PF01381] (13-63)
  IPR001387 Cro/C1-type, helix-turn-helix domain [PS50943] (11-65)
  IPR001387 Cro/C1-type, helix-turn-helix domain [SM00530] (10-65)
  IPR001387 Cro/C1-type, helix-turn-helix domain [cd00093] (13-65)
  IPR010982 Lambda repressor-like, DNA-binding domain superfamily [G3DSA:1.10.260.40] (3-75)
  IPR010982 Lambda repressor-like, DNA-binding domain superfamily [SSF47413] (4-67)

Sequence (1422 aa):
MEAAEDFGPWLARQLRNAGKSQTDLAVDLGMTRAAVSAWIVGRSVPRDETIRRIADLLNTDLETIHTRSADAQLGLPVSWYHRPAHDDGGREYGNAAAFAFEADVSVLAREATQNSLDARLDPTRPVRVRYTLHELTGEALSRFREAVDWERLLPHYEAFTADGGRQDKVSRTIAAGLRDMYQRDRLVLLRVDDYNATGLTGDDYGDGLFAAVVRRQLDSQKKDSGAGGSYGLGKATLWATSRLGLVLINSTLSEPHEGRTERRLIGRLDLPWREVDGRAFAGPAWFGRPDPNAKSSDVARSWWADEETVERLHLTRESGEPGTSFLIVGAHDVASLAPVTGDEDSVDDDDSVQRMHARLKDALGRNFWAAMTEGGGHEAHLKASVRTYRNGEILIPEEIVDPAETQPSRTRALRAFLEGDTVDRLTAPGQVARATVRLSVPLRGGEVRGGVSHEAVVLVTNAEDDVEGRPNRLVCMRGNRMTVKNNGVPNVPIGTNPFQAVLLVGRAAGPDAPGADAAEEFLRASEPPEHNKWGQTEELRLTYSPSAHRRIATLTTLANQAVRDLVAVPRAKRRNGGEAKIAGRLKVGGVTKKPRPSGTALPELDNVDALIDETGAWSVTVDLRVSPSVDTDRPVTPVAKFDVRSGPRPVAHWKELVAVSGCEVVDGALRLSPGSRKAVFRGVTDVSRHPVRAQLTGLVVELRSGKGEQAMEAAEDFGPWLARQLRNAGKSQTDLAVDLGMTRAAVSAWIVGRSVPRDETIRRIADLLNTDLETIHTRSADAQLGLPVSWYHRPAHDDGGREYGNAAAFAFEADVSVLAREATQNSLDARLDPTRPVRVRYTLHELTGEALSRFREAVDWERLLPHYEAFTADGGRQDKVSRTIAAGLRDMYQRDRLVLLRVDDYNATGLTGDDYGDGLFAAVVRRQLDSQKKDSGAGGSYGLGKATLWATSRLGLVLINSTLSEPHEGRTERRLIGRLDLPWREVDGRAFAGPAWFGRPDPNAKSSDVARSWWADEETVERLHLTRESGEPGTSFLIVGAHDVASLAPVTGDEDSVDDDDSVQRMHARLKDALGRNFWAAMTEGGGHEAHLKASVRTYRNGEILIPEEIVDPAETQPSRTRALRAFLEGDTVDRLTAPGQVARATVRLSVPLRGGEVRGGVSHEAVVLVTNAEDDVEGRPNRLVCMRGNRMTVKNNGVPNVPIGTNPFQAVLLVGRAAGPDAPGADAAEEFLRASEPPEHNKWGQTEELRLTYSPSAHRRIATLTTLANQAVRDLVAVPRAKRRNGGEAKIAGRLKVGGVTKKPRPSGTALPELDNVDALIDETGAWSVTVDLRVSPSVDTDRPVTPVAKFDVRSGPRPVAHWKELVAVSGCEVVDGALRLSPGSRKAVFRGVTDVSRHPVRAQLTGLVVELRSGKGEQA